Protein AF-0000000066099424 (afdb_homodimer)

Sequence (860 aa):
MANVVVVGAQWGDEGKGKIVDWLSEQADIVVRFQGGHNAGHTLVINGQTYKLALLPSGVLRPSKLAVIGNGVVFDPQAFLDEVKKLQGQGVAISPENLRIAENVTLILPLHRELDATRENAAKAGAIGTTQRGIGPAYEDKVGRRAIRLMDLADLDTLPTKIERLLAHHNALRRGLDQPEIDAGQILADLSAMAPHLLPYAESVWRLLDIKRREGKRILFEGAQGALLDVDHGTYPYVTSSNTVAAQAATGTGMGPGAVGYVLGICKAYTTRVGAGPFPTELTNEIGEEIGRRGKEFGVNTGRKRRCGWFDAVLVRQTVRTCGIHGLALTKLDILDGFDSVEVCVGYKLDGKEIDYLPAGEGAQARVEPIYETIEGWKEPTANARSWAELPAQAIKYVRRIEELVGCPVALLSTSPEREDTILVQNPFEAMANVVVVGAQWGDEGKGKIVDWLSEQADIVVRFQGGHNAGHTLVINGQTYKLALLPSGVLRPSKLAVIGNGVVFDPQAFLDEVKKLQGQGVAISPENLRIAENVTLILPLHRELDATRENAAKAGAIGTTQRGIGPAYEDKVGRRAIRLMDLADLDTLPTKIERLLAHHNALRRGLDQPEIDAGQILADLSAMAPHLLPYAESVWRLLDIKRREGKRILFEGAQGALLDVDHGTYPYVTSSNTVAAQAATGTGMGPGAVGYVLGICKAYTTRVGAGPFPTELTNEIGEEIGRRGKEFGVNTGRKRRCGWFDAVLVRQTVRTCGIHGLALTKLDILDGFDSVEVCVGYKLDGKEIDYLPAGEGAQARVEPIYETIEGWKEPTANARSWAELPAQAIKYVRRIEELVGCPVALLSTSPEREDTILVQNPFEA

Radius of gyration: 26.5 Å; Cα contacts (8 Å, |Δi|>4): 2114; chains: 2; bounding box: 60×80×70 Å

Secondary structure (DSSP, 8-state):
---EEEEESSSS-S-HHHHHHHHHTT-SEEEE-SB-TT--EEEEETTEEEEESSS-GGGGSTTPEEEE-TTBEE-HHHHHHHHHHHHHTT----TTTEEEETTPEEP-HHHHHHHHHHHHH-STT-----SSSHHHHHHHHHTT---BGGGGG-TTTHHHHHHHHHHHHHHHHHHTT-PPPPHHHHHHHHHHHHHHHGGGEE-HHHHHHHHHHTT--EEEEEEEEGGG-TTTSSTTSS-SS--STTHHHHTTT--GGG--EEEEEEESSEEE-SSS--TTB--SHHHHHHHHHHT-B-TTT-PBPEEE-EEHHHHHHHHHHHT-SEEEEE-GGGGTT-SEEEEEEEEEETTEEESS--SSHHHHHH-EEEEEEEE---S--TT--SGGGS-HHHHHHHHHHHHHHTS-EEEEE-SSSTT-EEESS-GGG-/---EEEEESSSS-S-HHHHHHHHHTT-SEEEE-SB-TT--EEEEETTEEEEESSS-GGGGSTTPEEEE-TTBEE-HHHHHHHHHHHHHTT----TTTEEEETTPEEP-HHHHHHHHHHHHH-STT-----SSSHHHHHHHHHTT---BGGGGG-TTTHHHHHHHHHHHHHHHHHHTT-PPPPHHHHHHHHHHHHHHHGGGEE-HHHHHHHHHHTT--EEEEEEEEGGG-TTTSSTTSS-SS--STTHHHHTTT--GGG--EEEEEEESSEEE-SSS--TTB--SHHHHHHHHHHT-B-TTT-PBPEEE-EEHHHHHHHHHHHT-SEEEEE-GGGGTT-SEEEEEEEEEETTEEESS--SSHHHHHH-EEEEEEEE---S--TT--SGGGS-HHHHHHHHHHHHHHTS-EEEEE-SSSTT-EEESS-GGG-

Structure (mmCIF, N/CA/C/O backbone):
data_AF-0000000066099424-model_v1
#
loop_
_entity.id
_entity.type
_entity.pdbx_description
1 polymer 'Adenylosuccinate synthetase'
#
loop_
_atom_site.group_PDB
_atom_site.id
_atom_site.type_symbol
_atom_site.label_atom_id
_atom_site.label_alt_id
_atom_site.label_comp_id
_atom_site.label_asym_id
_atom_site.label_entity_id
_atom_site.label_seq_id
_atom_site.pdbx_PDB_ins_code
_atom_site.Cartn_x
_atom_site.Cartn_y
_atom_site.Cartn_z
_atom_site.occupancy
_atom_site.B_iso_or_equiv
_atom_site.auth_seq_id
_atom_site.auth_comp_id
_atom_site.auth_asym_id
_atom_site.auth_atom_id
_atom_site.pdbx_PDB_model_num
ATOM 1 N N . MET A 1 1 ? -9.055 -13.984 18.828 1 58.72 1 MET A N 1
ATOM 2 C CA . MET A 1 1 ? -9.25 -14.648 17.547 1 58.72 1 MET A CA 1
ATOM 3 C C . MET A 1 1 ? -8.461 -13.953 16.438 1 58.72 1 MET A C 1
ATOM 5 O O . MET A 1 1 ? -8.531 -12.734 16.297 1 58.72 1 MET A O 1
ATOM 9 N N . ALA A 1 2 ? -7.609 -14.852 15.711 1 84.62 2 ALA A N 1
ATOM 10 C CA . ALA A 1 2 ? -6.602 -14.234 14.852 1 84.62 2 ALA A CA 1
ATOM 11 C C . ALA A 1 2 ? -7.09 -14.156 13.406 1 84.62 2 ALA A C 1
ATOM 13 O O . ALA A 1 2 ? -7.828 -15.031 12.945 1 84.62 2 ALA A O 1
ATOM 14 N N . ASN A 1 3 ? -7.145 -13.047 12.797 1 97 3 ASN A N 1
ATOM 15 C CA . ASN A 1 3 ? -7.363 -12.875 11.367 1 97 3 ASN A CA 1
ATOM 16 C C . ASN A 1 3 ? -6.281 -13.578 10.547 1 97 3 ASN A C 1
ATOM 18 O O . ASN A 1 3 ? -5.168 -13.781 11.031 1 97 3 ASN A O 1
ATOM 22 N N . VAL A 1 4 ? -6.688 -14.062 9.391 1 97.94 4 VAL A N 1
ATOM 23 C CA . VAL A 1 4 ? -5.762 -14.773 8.516 1 97.94 4 VAL A CA 1
ATOM 24 C C . VAL A 1 4 ? -5.684 -14.055 7.164 1 97.94 4 VAL A C 1
ATOM 26 O O . VAL A 1 4 ? -6.703 -13.609 6.629 1 97.94 4 VAL A O 1
ATOM 29 N N . VAL A 1 5 ? -4.539 -13.891 6.684 1 97.81 5 VAL A N 1
ATOM 30 C CA . VAL A 1 5 ? -4.305 -13.391 5.328 1 97.81 5 VAL A CA 1
ATOM 31 C C . VAL A 1 5 ? -3.703 -14.508 4.473 1 97.81 5 VAL A C 1
ATOM 33 O O . VAL A 1 5 ? -2.74 -15.156 4.875 1 97.81 5 VAL A O 1
ATOM 36 N N . VAL A 1 6 ? -4.27 -14.711 3.309 1 97.12 6 VAL A N 1
ATOM 37 C CA . VAL A 1 6 ? -3.76 -15.695 2.361 1 97.12 6 VAL A CA 1
ATOM 38 C C . VAL A 1 6 ? -3.09 -14.984 1.186 1 97.12 6 VAL A C 1
ATOM 40 O O . VAL A 1 6 ? -3.693 -14.117 0.554 1 97.12 6 VAL A O 1
ATOM 43 N N . VAL A 1 7 ? -1.864 -15.344 0.904 1 97.19 7 VAL A N 1
ATOM 44 C CA . VAL A 1 7 ? -1.155 -14.758 -0.231 1 97.19 7 VAL A CA 1
ATOM 45 C C . VAL A 1 7 ? -0.514 -15.867 -1.062 1 97.19 7 VAL A C 1
ATOM 47 O O . VAL A 1 7 ? -0.18 -16.938 -0.536 1 97.19 7 VAL A O 1
ATOM 50 N N . GLY A 1 8 ? -0.451 -15.617 -2.375 1 97 8 GLY A N 1
ATOM 51 C CA . GLY A 1 8 ? 0.383 -16.484 -3.199 1 97 8 GLY A CA 1
ATOM 52 C C . GLY A 1 8 ? 1.867 -16.234 -3.006 1 97 8 GLY A C 1
ATOM 53 O O . GLY A 1 8 ? 2.34 -15.102 -3.152 1 97 8 GLY A O 1
ATOM 54 N N . ALA A 1 9 ? 2.615 -17.25 -2.729 1 98.06 9 ALA A N 1
ATOM 55 C CA . ALA A 1 9 ? 4.027 -17.094 -2.396 1 98.06 9 ALA A CA 1
ATOM 56 C C . ALA A 1 9 ? 4.895 -17.172 -3.65 1 98.06 9 ALA A C 1
ATOM 58 O O . ALA A 1 9 ? 6.117 -17.016 -3.578 1 98.06 9 ALA A O 1
ATOM 59 N N . GLN A 1 10 ? 4.297 -17.438 -4.781 1 97.75 10 GLN A N 1
ATOM 60 C CA . GLN A 1 10 ? 4.973 -17.484 -6.07 1 97.75 10 GLN A CA 1
ATOM 61 C C . GLN A 1 10 ? 4.324 -16.516 -7.066 1 97.75 10 GLN A C 1
ATOM 63 O O . GLN A 1 10 ? 4.184 -15.328 -6.785 1 97.75 10 GLN A O 1
ATOM 68 N N . TRP A 1 11 ? 3.91 -16.953 -8.289 1 95.25 11 TRP A N 1
ATOM 69 C CA . TRP A 1 11 ? 3.412 -16 -9.281 1 95.25 11 TRP A CA 1
ATOM 70 C C . TRP A 1 11 ? 1.891 -16.062 -9.375 1 95.25 11 TRP A C 1
ATOM 72 O O . TRP A 1 11 ? 1.299 -15.516 -10.312 1 95.25 11 TRP A O 1
ATOM 82 N N . GLY A 1 12 ? 1.169 -16.734 -8.523 1 90.06 12 GLY A N 1
ATOM 83 C CA . GLY A 1 12 ? -0.257 -16.484 -8.359 1 90.06 12 GLY A CA 1
ATOM 84 C C . GLY A 1 12 ? -1.111 -17.641 -8.844 1 90.06 12 GLY A C 1
ATOM 85 O O . GLY A 1 12 ? -2.336 -17.625 -8.703 1 90.06 12 GLY A O 1
ATOM 86 N N . ASP A 1 13 ? -0.576 -18.75 -9.312 1 86.75 13 ASP A N 1
ATOM 87 C CA . ASP A 1 13 ? -1.349 -19.891 -9.766 1 86.75 13 ASP A CA 1
ATOM 88 C C . ASP A 1 13 ? -1.154 -21.094 -8.836 1 86.75 13 ASP A C 1
ATOM 90 O O . ASP A 1 13 ? -1.101 -22.234 -9.297 1 86.75 13 ASP A O 1
ATOM 94 N N . GLU A 1 14 ? -1.073 -20.828 -7.621 1 88.31 14 GLU A N 1
ATOM 95 C CA . GLU A 1 14 ? -0.704 -21.859 -6.652 1 88.31 14 GLU A CA 1
ATOM 96 C C . GLU A 1 14 ? -1.934 -22.594 -6.137 1 88.31 14 GLU A C 1
ATOM 98 O O . GLU A 1 14 ? -1.827 -23.453 -5.254 1 88.31 14 GLU A O 1
ATOM 103 N N . GLY A 1 15 ? -3.117 -22.266 -6.645 1 81.5 15 GLY A N 1
ATOM 104 C CA . GLY A 1 15 ? -4.312 -22.953 -6.188 1 81.5 15 GLY A CA 1
ATOM 105 C C . GLY A 1 15 ? -4.879 -22.375 -4.902 1 81.5 15 GLY A C 1
ATOM 106 O O . GLY A 1 15 ? -5.238 -23.109 -3.984 1 81.5 15 GLY A O 1
ATOM 107 N N . LYS A 1 16 ? -4.914 -21.016 -4.789 1 84.69 16 LYS A N 1
ATOM 108 C CA . LYS A 1 16 ? -5.406 -20.312 -3.609 1 84.69 16 LYS A CA 1
ATOM 109 C C . LYS A 1 16 ? -6.875 -20.641 -3.346 1 84.69 16 LYS A C 1
ATOM 111 O O . LYS A 1 16 ? -7.309 -20.672 -2.193 1 84.69 16 LYS A O 1
ATOM 116 N N . GLY A 1 17 ? -7.609 -20.922 -4.375 1 81.88 17 GLY A N 1
ATOM 117 C CA . GLY A 1 17 ? -9.047 -21.094 -4.277 1 81.88 17 GLY A CA 1
ATOM 118 C C . GLY A 1 17 ? -9.453 -22.188 -3.307 1 81.88 17 GLY A C 1
ATOM 119 O O . GLY A 1 17 ? -10.312 -21.984 -2.449 1 81.88 17 GLY A O 1
ATOM 120 N N . LYS A 1 18 ? -8.812 -23.312 -3.406 1 83.19 18 LYS A N 1
ATOM 121 C CA . LYS A 1 18 ? -9.141 -24.438 -2.543 1 83.19 18 LYS A CA 1
ATOM 122 C C . LYS A 1 18 ? -8.875 -24.109 -1.077 1 83.19 18 LYS A C 1
ATOM 124 O O . LYS A 1 18 ? -9.695 -24.406 -0.209 1 83.19 18 LYS A O 1
ATOM 129 N N . ILE A 1 19 ? -7.742 -23.547 -0.849 1 88.06 19 ILE A N 1
ATOM 130 C CA . ILE A 1 19 ? -7.32 -23.25 0.514 1 88.06 19 ILE A CA 1
ATOM 131 C C . ILE A 1 19 ? -8.227 -22.172 1.108 1 88.06 19 ILE A C 1
ATOM 133 O O . ILE A 1 19 ? -8.633 -22.266 2.27 1 88.06 19 ILE A O 1
ATOM 137 N N . VAL A 1 20 ? -8.523 -21.156 0.332 1 88.56 20 VAL A N 1
ATOM 138 C CA . VAL A 1 20 ? -9.398 -20.078 0.782 1 88.56 20 VAL A CA 1
ATOM 139 C C . VAL A 1 20 ? -10.789 -20.641 1.09 1 88.56 20 VAL A C 1
ATOM 141 O O . VAL A 1 20 ? -11.422 -20.234 2.064 1 88.56 20 VAL A O 1
ATOM 144 N N . ASP A 1 21 ? -11.227 -21.531 0.264 1 85.31 21 ASP A N 1
ATOM 145 C CA . ASP A 1 21 ? -12.516 -22.172 0.51 1 85.31 21 ASP A CA 1
ATOM 146 C C . ASP A 1 21 ? -12.516 -22.906 1.844 1 85.31 21 ASP A C 1
ATOM 148 O O . ASP A 1 21 ? -13.469 -22.812 2.619 1 85.31 21 ASP A O 1
ATOM 152 N N . TRP A 1 22 ? -11.508 -23.641 2.037 1 86 22 TRP A N 1
ATOM 153 C CA . TRP A 1 22 ? -11.367 -24.391 3.285 1 86 22 TRP A CA 1
ATOM 154 C C . TRP A 1 22 ? -11.336 -23.438 4.48 1 86 22 TRP A C 1
ATOM 156 O O . TRP A 1 22 ? -12.031 -23.672 5.477 1 86 22 TRP A O 1
ATOM 166 N N . LEU A 1 23 ? -10.578 -22.391 4.422 1 90.62 23 LEU A N 1
ATOM 167 C CA . LEU A 1 23 ? -10.422 -21.438 5.512 1 90.62 23 LEU A CA 1
ATOM 168 C C . LEU A 1 23 ? -11.711 -20.656 5.73 1 90.62 23 LEU A C 1
ATOM 170 O O . LEU A 1 23 ? -12.023 -20.25 6.855 1 90.62 23 LEU A O 1
ATOM 174 N N . SER A 1 24 ? -12.414 -20.406 4.633 1 90.44 24 SER A N 1
ATOM 175 C CA . SER A 1 24 ? -13.641 -19.609 4.703 1 90.44 24 SER A CA 1
ATOM 176 C C . SER A 1 24 ? -14.68 -20.281 5.598 1 90.44 24 SER A C 1
ATOM 178 O O . SER A 1 24 ? -15.562 -19.625 6.141 1 90.44 24 SER A O 1
ATOM 180 N N . GLU A 1 25 ? -14.562 -21.578 5.766 1 87.38 25 GLU A N 1
ATOM 181 C CA . GLU A 1 25 ? -15.469 -22.297 6.66 1 87.38 25 GLU A CA 1
ATOM 182 C C . GLU A 1 25 ? -15.336 -21.797 8.094 1 87.38 25 GLU A C 1
ATOM 184 O O . GLU A 1 25 ? -16.312 -21.797 8.852 1 87.38 25 GLU A O 1
ATOM 189 N N . GLN A 1 26 ? -14.188 -21.359 8.391 1 91.44 26 GLN A N 1
ATOM 190 C CA . GLN A 1 26 ? -13.922 -20.938 9.766 1 91.44 26 GLN A CA 1
ATOM 191 C C . GLN A 1 26 ? -13.984 -19.422 9.906 1 91.44 26 GLN A C 1
ATOM 193 O O . GLN A 1 26 ? -13.844 -18.891 11.008 1 91.44 26 GLN A O 1
ATOM 198 N N . ALA A 1 27 ? -14.188 -18.734 8.867 1 95.69 27 ALA A N 1
ATOM 199 C CA . ALA A 1 27 ? -14.227 -17.281 8.883 1 95.69 27 ALA A CA 1
ATOM 200 C C . ALA A 1 27 ? -15.656 -16.766 8.922 1 95.69 27 ALA A C 1
ATOM 202 O O . ALA A 1 27 ? -16.594 -17.453 8.492 1 95.69 27 ALA A O 1
ATOM 203 N N . ASP A 1 28 ? -15.844 -15.602 9.523 1 97.25 28 ASP A N 1
ATOM 204 C CA . ASP A 1 28 ? -17.125 -14.914 9.477 1 97.25 28 ASP A CA 1
ATOM 205 C C . ASP A 1 28 ? -17.203 -13.977 8.273 1 97.25 28 ASP A C 1
ATOM 207 O O . ASP A 1 28 ? -18.297 -13.742 7.734 1 97.25 28 ASP A O 1
ATOM 211 N N . ILE A 1 29 ? -16.109 -13.438 7.895 1 98.06 29 ILE A N 1
ATOM 212 C CA . ILE A 1 29 ? -16 -12.453 6.82 1 98.06 29 ILE A CA 1
ATOM 213 C C . ILE A 1 29 ? -14.836 -12.82 5.902 1 98.06 29 ILE A C 1
ATOM 215 O O . ILE A 1 29 ? -13.758 -13.203 6.371 1 98.06 29 ILE A O 1
ATOM 219 N N . VAL A 1 30 ? -15.016 -12.789 4.617 1 97.31 30 VAL A N 1
ATOM 220 C CA . VAL A 1 30 ? -13.969 -12.969 3.621 1 97.31 30 VAL A CA 1
ATOM 221 C C . VAL A 1 30 ? -13.805 -11.695 2.803 1 97.31 30 VAL A C 1
ATOM 223 O O . VAL A 1 30 ? -14.773 -11.195 2.217 1 97.31 30 VAL A O 1
ATOM 226 N N . VAL A 1 31 ? -12.57 -11.156 2.762 1 98.12 31 VAL A N 1
ATOM 227 C CA . VAL A 1 31 ? -12.352 -9.844 2.166 1 98.12 31 VAL A CA 1
ATOM 228 C C . VAL A 1 31 ? -11.289 -9.938 1.072 1 98.12 31 VAL A C 1
ATOM 230 O O . VAL A 1 31 ? -10.195 -10.453 1.307 1 98.12 31 VAL A O 1
ATOM 233 N N . ARG A 1 32 ? -11.625 -9.508 -0.09 1 97.19 32 ARG A N 1
ATOM 234 C CA . ARG A 1 32 ? -10.625 -9.234 -1.118 1 97.19 32 ARG A CA 1
ATOM 235 C C . ARG A 1 32 ? -10.062 -7.828 -0.975 1 97.19 32 ARG A C 1
ATOM 237 O O . ARG A 1 32 ? -10.812 -6.855 -0.894 1 97.19 32 ARG A O 1
ATOM 244 N N . PHE A 1 33 ? -8.711 -7.684 -1.021 1 97.94 33 PHE A N 1
ATOM 245 C CA . PHE A 1 33 ? -8.18 -6.406 -0.568 1 97.94 33 PHE A CA 1
ATOM 246 C C . PHE A 1 33 ? -7.367 -5.734 -1.67 1 97.94 33 PHE A C 1
ATOM 248 O O . PHE A 1 33 ? -6.902 -4.605 -1.508 1 97.94 33 PHE A O 1
ATOM 255 N N . GLN A 1 34 ? -7.18 -6.328 -2.814 1 96.88 34 GLN A N 1
ATOM 256 C CA . GLN A 1 34 ? -6.402 -5.707 -3.881 1 96.88 34 GLN A CA 1
ATOM 257 C C . GLN A 1 34 ? -6.664 -6.387 -5.223 1 96.88 34 GLN A C 1
ATOM 259 O O . GLN A 1 34 ? -7.402 -7.371 -5.293 1 96.88 34 GLN A O 1
ATOM 264 N N . GLY A 1 35 ? -6.129 -5.793 -6.289 1 95 35 GLY A N 1
ATOM 265 C CA . GLY A 1 35 ? -6.266 -6.363 -7.617 1 95 35 GLY A CA 1
ATOM 266 C C . GLY A 1 35 ? -7.523 -5.91 -8.336 1 95 35 GLY A C 1
ATOM 267 O O . GLY A 1 35 ? -7.852 -4.723 -8.336 1 95 35 GLY A O 1
ATOM 268 N N . GLY A 1 36 ? -8.117 -6.773 -9.094 1 95.69 36 GLY A N 1
ATOM 269 C CA . GLY A 1 36 ? -9.32 -6.598 -9.883 1 95.69 36 GLY A CA 1
ATOM 270 C C . GLY A 1 36 ? -9.836 -7.895 -10.477 1 95.69 36 GLY A C 1
ATOM 271 O O . GLY A 1 36 ? -9.609 -8.969 -9.922 1 95.69 36 GLY A O 1
ATOM 272 N N . HIS A 1 37 ? -10.609 -7.723 -11.492 1 94.5 37 HIS A N 1
ATOM 273 C CA . HIS A 1 37 ? -11.219 -8.922 -12.055 1 94.5 37 HIS A CA 1
ATOM 274 C C . HIS A 1 37 ? -10.266 -9.617 -13.023 1 94.5 37 HIS A C 1
ATOM 276 O O . HIS A 1 37 ? -10.68 -10.461 -13.82 1 94.5 37 HIS A O 1
ATOM 282 N N . ASN A 1 38 ? -8.953 -9.211 -12.922 1 89.69 38 ASN A N 1
ATOM 283 C CA . ASN A 1 38 ? -7.922 -9.875 -13.711 1 89.69 38 ASN A CA 1
ATOM 284 C C . ASN A 1 38 ? -7.43 -11.148 -13.039 1 89.69 38 ASN A C 1
ATOM 286 O O . ASN A 1 38 ? -6.617 -11.883 -13.602 1 89.69 38 ASN A O 1
ATOM 290 N N . ALA A 1 39 ? -7.844 -11.32 -11.797 1 83.62 39 ALA A N 1
ATOM 291 C CA . ALA A 1 39 ? -7.578 -12.57 -11.102 1 83.62 39 ALA A CA 1
ATOM 292 C C . ALA A 1 39 ? -8.859 -13.367 -10.883 1 83.62 39 ALA A C 1
ATOM 294 O O . ALA A 1 39 ? -9.945 -12.781 -10.789 1 83.62 39 ALA A O 1
ATOM 295 N N . GLY A 1 40 ? -8.672 -14.75 -11.023 1 81.06 40 GLY A N 1
ATOM 296 C CA . GLY A 1 40 ? -9.828 -15.602 -10.805 1 81.06 40 GLY A CA 1
ATOM 297 C C . GLY A 1 40 ? -9.5 -16.891 -10.07 1 81.06 40 GLY A C 1
ATOM 298 O O . GLY A 1 40 ? -8.336 -17.266 -9.961 1 81.06 40 GLY A O 1
ATOM 299 N N . HIS A 1 41 ? -10.5 -17.359 -9.461 1 78.31 41 HIS A N 1
ATOM 300 C CA . HIS A 1 41 ? -10.344 -18.656 -8.812 1 78.31 41 HIS A CA 1
ATOM 301 C C . HIS A 1 41 ? -11.562 -19.547 -9.047 1 78.31 41 HIS A C 1
ATOM 303 O O . HIS A 1 41 ? -12.672 -19.047 -9.219 1 78.31 41 HIS A O 1
ATOM 309 N N . THR A 1 42 ? -11.242 -20.719 -9.211 1 80.81 42 THR A N 1
ATOM 310 C CA . THR A 1 42 ? -12.273 -21.734 -9.406 1 80.81 42 THR A CA 1
ATOM 311 C C . THR A 1 42 ? -12.453 -22.578 -8.148 1 80.81 42 THR A C 1
ATOM 313 O O . THR A 1 42 ? -11.477 -23.031 -7.547 1 80.81 42 THR A O 1
ATOM 316 N N . LEU A 1 43 ? -13.68 -22.703 -7.785 1 82.56 43 LEU A N 1
ATOM 317 C CA . LEU A 1 43 ? -14.023 -23.531 -6.629 1 82.56 43 LEU A CA 1
ATOM 318 C C . LEU A 1 43 ? -15 -24.625 -7.016 1 82.56 43 LEU A C 1
ATOM 320 O O . LEU A 1 43 ? -15.875 -24.422 -7.859 1 82.56 43 LEU A O 1
ATOM 324 N N . VAL A 1 44 ? -14.734 -25.781 -6.496 1 79.19 44 VAL A N 1
ATOM 325 C CA . VAL A 1 44 ? -15.672 -26.891 -6.652 1 79.19 44 VAL A CA 1
ATOM 326 C C . VAL A 1 44 ? -16.344 -27.188 -5.316 1 79.19 44 VAL A C 1
ATOM 328 O O . VAL A 1 44 ? -15.688 -27.578 -4.352 1 79.19 44 VAL A O 1
ATOM 331 N N . ILE A 1 45 ? -17.594 -26.906 -5.27 1 78.62 45 ILE A N 1
ATOM 332 C CA . ILE A 1 45 ? -18.391 -27.156 -4.07 1 78.62 45 ILE A CA 1
ATOM 333 C C . ILE A 1 45 ? -19.516 -28.125 -4.391 1 78.62 45 ILE A C 1
ATOM 335 O O . ILE A 1 45 ? -20.375 -27.844 -5.219 1 78.62 45 ILE A O 1
ATOM 339 N N . ASN A 1 46 ? -19.516 -29.297 -3.688 1 79.5 46 ASN A N 1
ATOM 340 C CA . ASN A 1 46 ? -20.531 -30.328 -3.879 1 79.5 46 ASN A CA 1
ATOM 341 C C . ASN A 1 46 ? -20.688 -30.703 -5.352 1 79.5 46 ASN A C 1
ATOM 343 O O . ASN A 1 46 ? -21.797 -30.734 -5.879 1 79.5 46 ASN A O 1
ATOM 347 N N . GLY A 1 47 ? -19.609 -30.781 -6.059 1 78.88 47 GLY A N 1
ATOM 348 C CA . GLY A 1 47 ? -19.594 -31.234 -7.438 1 78.88 47 GLY A CA 1
ATOM 349 C C . GLY A 1 47 ? -19.875 -30.125 -8.438 1 78.88 47 GLY A C 1
ATOM 350 O O . GLY A 1 47 ? -19.781 -30.344 -9.648 1 78.88 47 GLY A O 1
ATOM 351 N N . GLN A 1 48 ? -20.234 -29.031 -7.949 1 85.94 48 GLN A N 1
ATOM 352 C CA . GLN A 1 48 ? -20.5 -27.891 -8.836 1 85.94 48 GLN A CA 1
ATOM 353 C C . GLN A 1 48 ? -19.297 -26.953 -8.898 1 85.94 48 GLN A C 1
ATOM 355 O O . GLN A 1 48 ? -18.672 -26.656 -7.875 1 85.94 48 GLN A O 1
ATOM 360 N N . THR A 1 49 ? -18.984 -26.484 -10.094 1 86.69 49 THR A N 1
ATOM 361 C CA . THR A 1 49 ? -17.844 -25.594 -10.312 1 86.69 49 THR A CA 1
ATOM 362 C C . THR A 1 49 ? -18.281 -24.141 -10.367 1 86.69 49 THR A C 1
ATOM 364 O O . THR A 1 49 ? -19.219 -23.797 -11.086 1 86.69 49 THR A O 1
ATOM 367 N N . TYR A 1 50 ? -17.688 -23.297 -9.609 1 89.62 50 TYR A N 1
ATOM 368 C CA . TYR A 1 50 ? -17.922 -21.859 -9.602 1 89.62 50 TYR A CA 1
ATOM 369 C C . TYR A 1 50 ? -16.672 -21.109 -10.008 1 89.62 50 TYR A C 1
ATOM 371 O O . TYR A 1 50 ? -15.586 -21.344 -9.461 1 89.62 50 TYR A O 1
ATOM 379 N N . LYS A 1 51 ? -16.781 -20.312 -10.953 1 88 51 LYS A N 1
ATOM 380 C CA . LYS A 1 51 ? -15.68 -19.438 -11.375 1 88 51 LYS A CA 1
ATOM 381 C C . LYS A 1 51 ? -15.883 -18.016 -10.875 1 88 51 LYS A C 1
ATOM 383 O O . LYS A 1 51 ? -16.859 -17.359 -11.242 1 88 51 LYS A O 1
ATOM 388 N N . LEU A 1 52 ? -15 -17.594 -10.055 1 91.94 52 LEU A N 1
ATOM 389 C CA . LEU A 1 52 ? -15.055 -16.25 -9.5 1 91.94 52 LEU A CA 1
ATOM 390 C C . LEU A 1 52 ? -13.922 -15.375 -10.047 1 91.94 52 LEU A C 1
ATOM 392 O O . LEU A 1 52 ? -12.836 -15.883 -10.336 1 91.94 52 LEU A O 1
ATOM 396 N N . ALA A 1 53 ? -14.172 -14.086 -10.242 1 91.75 53 ALA A N 1
ATOM 397 C CA . ALA A 1 53 ? -13.164 -13.125 -10.688 1 91.75 53 ALA A CA 1
ATOM 398 C C . ALA A 1 53 ? -13.047 -11.961 -9.719 1 91.75 53 ALA A C 1
ATOM 400 O O . ALA A 1 53 ? -12.031 -11.812 -9.031 1 91.75 53 ALA A O 1
ATOM 401 N N . LEU A 1 54 ? -14.109 -11.219 -9.555 1 94.56 54 LEU A N 1
ATOM 402 C CA . LEU A 1 54 ? -14.117 -10.039 -8.688 1 94.56 54 LEU A CA 1
ATOM 403 C C . LEU A 1 54 ? -14.602 -10.406 -7.289 1 94.56 54 LEU A C 1
ATOM 405 O O . LEU A 1 54 ? -14.172 -9.805 -6.301 1 94.56 54 LEU A O 1
ATOM 409 N N . LEU A 1 55 ? -15.477 -11.367 -7.219 1 95.88 55 LEU A N 1
ATOM 410 C CA . LEU A 1 55 ? -16.141 -11.656 -5.957 1 95.88 55 LEU A CA 1
ATOM 411 C C . LEU A 1 55 ? -15.281 -12.547 -5.07 1 95.88 55 LEU A C 1
ATOM 413 O O . LEU A 1 55 ? -14.641 -13.484 -5.559 1 95.88 55 LEU A O 1
ATOM 417 N N . PRO A 1 56 ? -15.258 -12.203 -3.748 1 94.81 56 PRO A N 1
ATOM 418 C CA . PRO A 1 56 ? -14.555 -13.086 -2.812 1 94.81 56 PRO A CA 1
ATOM 419 C C . PRO A 1 56 ? -15.227 -14.445 -2.67 1 94.81 56 PRO A C 1
ATOM 421 O O . PRO A 1 56 ? -16.453 -14.555 -2.826 1 94.81 56 PRO A O 1
ATOM 424 N N . SER A 1 57 ? -14.453 -15.383 -2.301 1 90.25 57 SER A N 1
ATOM 425 C CA . SER A 1 57 ? -14.938 -16.75 -2.18 1 90.25 57 SER A CA 1
ATOM 426 C C . SER A 1 57 ? -16.062 -16.859 -1.153 1 90.25 57 SER A C 1
ATOM 428 O O . SER A 1 57 ? -16.906 -17.766 -1.229 1 90.25 57 SER A O 1
ATOM 430 N N . GLY A 1 58 ? -16.172 -15.914 -0.244 1 89.81 58 GLY A N 1
ATOM 431 C CA . GLY A 1 58 ? -17.188 -15.938 0.802 1 89.81 58 GLY A CA 1
ATOM 432 C C . GLY A 1 58 ? -18.609 -15.852 0.266 1 89.81 58 GLY A C 1
ATOM 433 O O . GLY A 1 58 ? -19.547 -16.234 0.944 1 89.81 58 GLY A O 1
ATOM 434 N N . VAL A 1 59 ? -18.734 -15.398 -0.909 1 93.62 59 VAL A N 1
ATOM 435 C CA . VAL A 1 59 ? -20.078 -15.195 -1.472 1 93.62 59 VAL A CA 1
ATOM 436 C C . VAL A 1 59 ? -20.75 -16.547 -1.673 1 93.62 59 VAL A C 1
ATOM 438 O O . VAL A 1 59 ? -21.984 -16.625 -1.75 1 93.62 59 VAL A O 1
ATOM 441 N N . LEU A 1 60 ? -19.984 -17.656 -1.758 1 91.62 60 LEU A N 1
ATOM 442 C CA . LEU A 1 60 ? -20.531 -18.984 -2.035 1 91.62 60 LEU A CA 1
ATOM 443 C C . LEU A 1 60 ? -21.031 -19.641 -0.755 1 91.62 60 LEU A C 1
ATOM 445 O O . LEU A 1 60 ? -21.656 -20.703 -0.803 1 91.62 60 LEU A O 1
ATOM 449 N N . ARG A 1 61 ? -20.75 -19.062 0.369 1 88.44 61 ARG A N 1
ATOM 450 C CA . ARG A 1 61 ? -21.156 -19.625 1.654 1 88.44 61 ARG A CA 1
ATOM 451 C C . ARG A 1 61 ? -22.266 -18.797 2.287 1 88.44 61 ARG A C 1
ATOM 453 O O . ARG A 1 61 ? -22.094 -17.594 2.539 1 88.44 61 ARG A O 1
ATOM 460 N N . PRO A 1 62 ? -23.203 -19.641 2.646 1 83.31 62 PRO A N 1
ATOM 461 C CA . PRO A 1 62 ? -24.297 -18.906 3.271 1 83.31 62 PRO A CA 1
ATOM 462 C C . PRO A 1 62 ? -23.938 -18.359 4.648 1 83.31 62 PRO A C 1
ATOM 464 O O . PRO A 1 62 ? -23.125 -18.953 5.359 1 83.31 62 PRO A O 1
ATOM 467 N N . SER A 1 63 ? -24.25 -17.203 5.078 1 87.62 63 SER A N 1
ATOM 468 C CA . SER A 1 63 ? -24.141 -16.625 6.41 1 87.62 63 SER A CA 1
ATOM 469 C C . SER A 1 63 ? -22.828 -15.844 6.559 1 87.62 63 SER A C 1
ATOM 471 O O . SER A 1 63 ? -22.531 -15.32 7.629 1 87.62 63 SER A O 1
ATOM 473 N N . LYS A 1 64 ? -22.016 -16.047 5.531 1 94.38 64 LYS A N 1
ATOM 474 C CA . LYS A 1 64 ? -20.781 -15.289 5.609 1 94.38 64 LYS A CA 1
ATOM 475 C C . LYS A 1 64 ? -20.891 -13.945 4.887 1 94.38 64 LYS A C 1
ATOM 477 O O . LYS A 1 64 ? -21.703 -13.805 3.969 1 94.38 64 LYS A O 1
ATOM 482 N N . LEU A 1 65 ? -20.156 -13.023 5.371 1 97.69 65 LEU A N 1
ATOM 483 C CA . LEU A 1 65 ? -20.109 -11.719 4.723 1 97.69 65 LEU A CA 1
ATOM 484 C C . LEU A 1 65 ? -18.906 -11.617 3.791 1 97.69 65 LEU A C 1
ATOM 486 O O . LEU A 1 65 ? -17.766 -11.867 4.207 1 97.69 65 LEU A O 1
ATOM 490 N N . ALA A 1 66 ? -19.188 -11.414 2.535 1 97.88 66 ALA A N 1
ATOM 491 C CA . ALA A 1 66 ? -18.141 -11.133 1.559 1 97.88 66 ALA A CA 1
ATOM 492 C C . ALA A 1 66 ? -17.906 -9.633 1.412 1 97.88 66 ALA A C 1
ATOM 494 O O . ALA A 1 66 ? -18.875 -8.852 1.411 1 97.88 66 ALA A O 1
ATOM 495 N N . VAL A 1 67 ? -16.641 -9.219 1.355 1 98.56 67 VAL A N 1
ATOM 496 C CA . VAL A 1 67 ? -16.328 -7.793 1.272 1 98.56 67 VAL A CA 1
ATOM 497 C C . VAL A 1 67 ? -15.266 -7.555 0.196 1 98.56 67 VAL A C 1
ATOM 499 O O . VAL A 1 67 ? -14.297 -8.312 0.092 1 98.56 67 VAL A O 1
ATOM 502 N N . ILE A 1 68 ? -15.484 -6.602 -0.648 1 98.56 68 ILE A N 1
ATOM 503 C CA . ILE A 1 68 ? -14.469 -6.086 -1.558 1 98.56 68 ILE A CA 1
ATOM 504 C C . ILE A 1 68 ? -13.867 -4.801 -0.991 1 98.56 68 ILE A C 1
ATOM 506 O O . ILE A 1 68 ? -14.578 -3.805 -0.819 1 98.56 68 ILE A O 1
ATOM 510 N N . GLY A 1 69 ? -12.602 -4.824 -0.711 1 98.69 69 GLY A N 1
ATOM 511 C CA . GLY A 1 69 ? -11.922 -3.707 -0.074 1 98.69 69 GLY A CA 1
ATOM 512 C C . GLY A 1 69 ? -11.531 -2.609 -1.047 1 98.69 69 GLY A C 1
ATOM 513 O O . GLY A 1 69 ? -11.625 -2.791 -2.264 1 98.69 69 GLY A O 1
ATOM 514 N N . ASN A 1 70 ? -11.055 -1.513 -0.486 1 98.69 70 ASN A N 1
ATOM 515 C CA . ASN A 1 70 ? -10.758 -0.304 -1.246 1 98.69 70 ASN A CA 1
ATOM 516 C C . ASN A 1 70 ? -9.539 -0.495 -2.15 1 98.69 70 ASN A C 1
ATOM 518 O O . ASN A 1 70 ? -9.305 0.303 -3.059 1 98.69 70 ASN A O 1
ATOM 522 N N . GLY A 1 71 ? -8.75 -1.514 -1.893 1 98.31 71 GLY A N 1
ATOM 523 C CA . GLY A 1 71 ? -7.559 -1.755 -2.691 1 98.31 71 GLY A CA 1
ATOM 524 C C . GLY A 1 71 ? -7.863 -2.357 -4.051 1 98.31 71 GLY A C 1
ATOM 525 O O . GLY A 1 71 ? -6.984 -2.441 -4.91 1 98.31 71 GLY A O 1
ATOM 526 N N . VAL A 1 72 ? -9.094 -2.729 -4.293 1 98.44 72 VAL A N 1
ATOM 527 C CA . VAL A 1 72 ? -9.508 -3.379 -5.531 1 98.44 72 VAL A CA 1
ATOM 528 C C . VAL A 1 72 ? -9.938 -2.326 -6.551 1 98.44 72 VAL A C 1
ATOM 530 O O . VAL A 1 72 ? -10.625 -1.362 -6.203 1 98.44 72 VAL A O 1
ATOM 533 N N . VAL A 1 73 ? -9.414 -2.389 -7.766 1 98.69 73 VAL A N 1
ATOM 534 C CA . VAL A 1 73 ? -10.055 -1.661 -8.852 1 98.69 73 VAL A CA 1
ATOM 535 C C . VAL A 1 73 ? -11.258 -2.451 -9.367 1 98.69 73 VAL A C 1
ATOM 537 O O . VAL A 1 73 ? -11.141 -3.641 -9.672 1 98.69 73 VAL A O 1
ATOM 540 N N . PHE A 1 74 ? -12.359 -1.811 -9.422 1 98.69 74 PHE A N 1
ATOM 541 C CA . PHE A 1 74 ? -13.672 -2.451 -9.484 1 98.69 74 PHE A CA 1
ATOM 542 C C . PHE A 1 74 ? -14.336 -2.18 -10.828 1 98.69 74 PHE A C 1
ATOM 544 O O . PHE A 1 74 ? -14.672 -1.035 -11.141 1 98.69 74 PHE A O 1
ATOM 551 N N . ASP A 1 75 ? -14.547 -3.199 -11.648 1 98.62 75 ASP A N 1
ATOM 552 C CA . ASP A 1 75 ? -15.297 -3.09 -12.891 1 98.62 75 ASP A CA 1
ATOM 553 C C . ASP A 1 75 ? -16.797 -3.287 -12.648 1 98.62 75 ASP A C 1
ATOM 555 O O . ASP A 1 75 ? -17.25 -4.41 -12.414 1 98.62 75 ASP A O 1
ATOM 559 N N . PRO A 1 76 ? -17.547 -2.232 -12.797 1 98.56 76 PRO A N 1
ATOM 560 C CA . PRO A 1 76 ? -18.969 -2.328 -12.469 1 98.56 76 PRO A CA 1
ATOM 561 C C . PRO A 1 76 ? -19.703 -3.326 -13.352 1 98.56 76 PRO A C 1
ATOM 563 O O . PRO A 1 76 ? -20.531 -4.098 -12.852 1 98.56 76 PRO A O 1
ATOM 566 N N . GLN A 1 77 ? -19.422 -3.363 -14.641 1 98.06 77 GLN A N 1
ATOM 567 C CA . GLN A 1 77 ? -20.109 -4.285 -15.539 1 98.06 77 GLN A CA 1
ATOM 568 C C . GLN A 1 77 ? -19.719 -5.73 -15.242 1 98.06 77 GLN A C 1
ATOM 570 O O . GLN A 1 77 ? -20.578 -6.613 -15.203 1 98.06 77 GLN A O 1
ATOM 575 N N . ALA A 1 78 ? -18.422 -5.977 -15.086 1 97.44 78 ALA A N 1
ATOM 576 C CA . ALA A 1 78 ? -17.969 -7.324 -14.75 1 97.44 78 ALA A CA 1
ATOM 577 C C . ALA A 1 78 ? -18.609 -7.812 -13.453 1 97.44 78 ALA A C 1
ATOM 579 O O . ALA A 1 78 ? -18.953 -8.992 -13.328 1 97.44 78 ALA A O 1
ATOM 580 N N . PHE A 1 79 ? -18.797 -6.934 -12.523 1 98.44 79 PHE A N 1
ATOM 581 C CA . PHE A 1 79 ? -19.422 -7.254 -11.25 1 98.44 79 PHE A CA 1
ATOM 582 C C . PHE A 1 79 ? -20.875 -7.695 -11.469 1 98.44 79 PHE A C 1
ATOM 584 O O . PHE A 1 79 ? -21.281 -8.758 -10.984 1 98.44 79 PHE A O 1
ATOM 591 N N . LEU A 1 80 ? -21.609 -6.883 -12.195 1 98.25 80 LEU A N 1
ATOM 592 C CA . LEU A 1 80 ? -23.016 -7.188 -12.438 1 98.25 80 LEU A CA 1
ATOM 593 C C . LEU A 1 80 ? -23.156 -8.5 -13.203 1 98.25 80 LEU A C 1
ATOM 595 O O . LEU A 1 80 ? -24.047 -9.305 -12.891 1 98.25 80 LEU A O 1
ATOM 599 N N . ASP A 1 81 ? -22.297 -8.734 -14.164 1 97.88 81 ASP A N 1
ATOM 600 C CA . ASP A 1 81 ? -22.328 -9.969 -14.93 1 97.88 81 ASP A CA 1
ATOM 601 C C . ASP A 1 81 ? -22.016 -11.172 -14.039 1 97.88 81 ASP A C 1
ATOM 603 O O . ASP A 1 81 ? -22.656 -12.219 -14.164 1 97.88 81 ASP A O 1
ATOM 607 N N . GLU A 1 82 ? -21.016 -11.031 -13.172 1 97.38 82 GLU A N 1
ATOM 608 C CA . GLU A 1 82 ? -20.609 -12.117 -12.289 1 97.38 82 GLU A CA 1
ATOM 609 C C . GLU A 1 82 ? -21.719 -12.445 -11.281 1 97.38 82 GLU A C 1
ATOM 611 O O . GLU A 1 82 ? -22 -13.617 -11.031 1 97.38 82 GLU A O 1
ATOM 616 N N . VAL A 1 83 ? -22.312 -11.43 -10.711 1 97.56 83 VAL A N 1
ATOM 617 C CA . VAL A 1 83 ? -23.406 -11.625 -9.773 1 97.56 83 VAL A CA 1
ATOM 618 C C . VAL A 1 83 ? -24.547 -12.367 -10.461 1 97.56 83 VAL A C 1
ATOM 620 O O . VAL A 1 83 ? -25.078 -13.344 -9.922 1 97.56 83 VAL A O 1
ATOM 623 N N . LYS A 1 84 ? -24.922 -11.875 -11.664 1 97.5 84 LYS A N 1
ATOM 624 C CA . LYS A 1 84 ? -26 -12.5 -12.414 1 97.5 84 LYS A CA 1
ATOM 625 C C . LYS A 1 84 ? -25.688 -13.969 -12.703 1 97.5 84 LYS A C 1
ATOM 627 O O . LYS A 1 84 ? -26.547 -14.828 -12.547 1 97.5 84 LYS A O 1
ATOM 632 N N . LYS A 1 85 ? -24.516 -14.227 -13.094 1 96.5 85 LYS A N 1
ATOM 633 C CA . LYS A 1 85 ? -24.094 -15.586 -13.414 1 96.5 85 LYS A CA 1
ATOM 634 C C . LYS A 1 85 ? -24.203 -16.5 -12.188 1 96.5 85 LYS A C 1
ATOM 636 O O . LYS A 1 85 ? -24.75 -17.594 -12.273 1 96.5 85 LYS A O 1
ATOM 641 N N . LEU A 1 86 ? -23.688 -16.094 -11.078 1 96.31 86 LEU A N 1
ATOM 642 C CA . LEU A 1 86 ? -23.688 -16.891 -9.859 1 96.31 86 LEU A CA 1
ATOM 643 C C . LEU A 1 86 ? -25.109 -17.062 -9.336 1 96.31 86 LEU A C 1
ATOM 645 O O . LEU A 1 86 ? -25.453 -18.141 -8.82 1 96.31 86 LEU A O 1
ATOM 649 N N . GLN A 1 87 ? -25.906 -15.984 -9.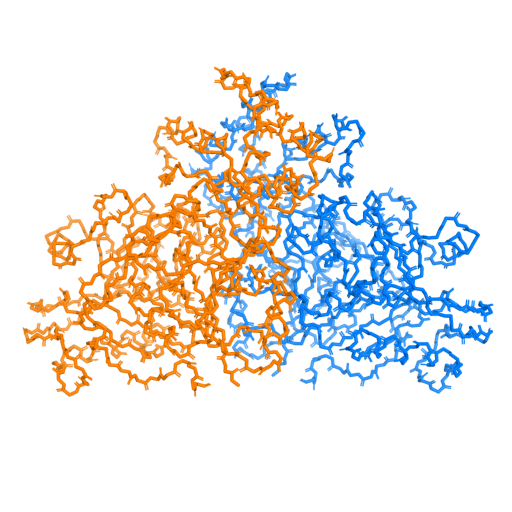398 1 96.19 87 GLN A N 1
ATOM 650 C CA . GLN A 1 87 ? -27.312 -16.125 -9.031 1 96.19 87 GLN A CA 1
ATOM 651 C C . GLN A 1 87 ? -28.016 -17.156 -9.898 1 96.19 87 GLN A C 1
ATOM 653 O O . GLN A 1 87 ? -28.844 -17.922 -9.414 1 96.19 87 GLN A O 1
ATOM 658 N N . GLY A 1 88 ? -27.641 -17.203 -11.148 1 96 88 GLY A N 1
ATOM 659 C CA . GLY A 1 88 ? -28.156 -18.219 -12.055 1 96 88 GLY A CA 1
ATOM 660 C C . GLY A 1 88 ? -27.766 -19.625 -11.656 1 96 88 GLY A C 1
ATOM 661 O O . GLY A 1 88 ? -28.453 -20.594 -11.992 1 96 88 GLY A O 1
ATOM 662 N N . GLN A 1 89 ? -26.719 -19.75 -10.93 1 95.19 89 GLN A N 1
ATOM 663 C CA . GLN A 1 89 ? -26.25 -21.047 -10.461 1 95.19 89 GLN A CA 1
ATOM 664 C C . GLN A 1 89 ? -26.812 -21.375 -9.078 1 95.19 89 GLN A C 1
ATOM 666 O O . GLN A 1 89 ? -26.406 -22.344 -8.438 1 95.19 89 GLN A O 1
ATOM 671 N N . GLY A 1 90 ? -27.641 -20.469 -8.562 1 94.12 90 GLY A N 1
ATOM 672 C CA . GLY A 1 90 ? -28.344 -20.734 -7.316 1 94.12 90 GLY A CA 1
ATOM 673 C C . GLY A 1 90 ? -27.672 -20.109 -6.109 1 94.12 90 GLY A C 1
ATOM 674 O O . GLY A 1 90 ? -28.047 -20.391 -4.969 1 94.12 90 GLY A O 1
ATOM 675 N N . VAL A 1 91 ? -26.703 -19.25 -6.316 1 94.56 91 VAL A N 1
ATOM 676 C CA . VAL A 1 91 ? -26.016 -18.609 -5.207 1 94.56 91 VAL A CA 1
ATOM 677 C C . VAL A 1 91 ? -26.797 -17.359 -4.781 1 94.56 91 VAL A C 1
ATOM 679 O O . VAL A 1 91 ? -27.094 -16.5 -5.613 1 94.56 91 VAL A O 1
ATOM 682 N N . ALA A 1 92 ? -27.141 -17.281 -3.543 1 94.69 92 ALA A N 1
ATOM 683 C CA . ALA A 1 92 ? -27.828 -16.109 -3.021 1 94.69 92 ALA A CA 1
ATOM 684 C C . ALA A 1 92 ? -26.859 -14.961 -2.775 1 94.69 92 ALA A C 1
ATOM 686 O O . ALA A 1 92 ? -26.047 -15.016 -1.845 1 94.69 92 ALA A O 1
ATOM 687 N N . ILE A 1 93 ? -26.922 -13.992 -3.623 1 96.5 93 ILE A N 1
ATOM 688 C CA . ILE A 1 93 ? -26.078 -12.812 -3.492 1 96.5 93 ILE A CA 1
ATOM 689 C C . ILE A 1 93 ? -26.953 -11.562 -3.371 1 96.5 93 ILE A C 1
ATOM 691 O O . ILE A 1 93 ? -27.828 -11.328 -4.207 1 96.5 93 ILE A O 1
ATOM 695 N N . SER A 1 94 ? -26.75 -10.797 -2.338 1 96.25 94 SER A N 1
ATOM 696 C CA . SER A 1 94 ? -27.469 -9.547 -2.08 1 96.25 94 SER A CA 1
ATOM 697 C C . SER A 1 94 ? -26.625 -8.594 -1.238 1 96.25 94 SER A C 1
ATOM 699 O O . SER A 1 94 ? -25.547 -8.969 -0.757 1 96.25 94 SER A O 1
ATOM 701 N N . PRO A 1 95 ? -27.031 -7.391 -1.08 1 96.94 95 PRO A N 1
ATOM 702 C CA . PRO A 1 95 ? -26.312 -6.449 -0.212 1 96.94 95 PRO A CA 1
ATOM 703 C C . PRO A 1 95 ? -26.219 -6.934 1.232 1 96.94 95 PRO A C 1
ATOM 705 O O . PRO A 1 95 ? -25.453 -6.375 2.027 1 96.94 95 PRO A O 1
ATOM 708 N N . GLU A 1 96 ? -26.922 -7.953 1.62 1 96.12 96 GLU A N 1
ATOM 709 C CA . GLU A 1 96 ? -26.891 -8.477 2.982 1 96.12 96 GLU A CA 1
ATOM 710 C C . GLU A 1 96 ? -25.641 -9.32 3.221 1 96.12 96 GLU A C 1
ATOM 712 O O . GLU A 1 96 ? -25.156 -9.414 4.352 1 96.12 96 GLU A O 1
ATOM 717 N N . ASN A 1 97 ? -25.188 -9.953 2.168 1 97.5 97 ASN A N 1
ATOM 718 C CA . ASN A 1 97 ? -24.047 -10.836 2.367 1 97.5 97 ASN A CA 1
ATOM 719 C C . ASN A 1 97 ? -22.844 -10.414 1.516 1 97.5 97 ASN A C 1
ATOM 721 O O . ASN A 1 97 ? -21.859 -11.133 1.436 1 97.5 97 ASN A O 1
ATOM 725 N N . LEU A 1 98 ? -22.953 -9.312 0.826 1 98.31 98 LEU A N 1
ATOM 726 C CA . LEU A 1 98 ? -21.875 -8.773 0.009 1 98.31 98 LEU A CA 1
ATOM 727 C C . LEU A 1 98 ? -21.812 -7.258 0.127 1 98.31 98 LEU A C 1
ATOM 729 O O . LEU A 1 98 ? -22.812 -6.566 -0.077 1 98.31 98 LEU A O 1
ATOM 733 N N . ARG A 1 99 ? -20.609 -6.754 0.503 1 98.62 99 ARG A N 1
ATOM 734 C CA . ARG A 1 99 ? -20.375 -5.312 0.591 1 98.62 99 ARG A CA 1
ATOM 735 C C . ARG A 1 99 ? -19.141 -4.906 -0.193 1 98.62 99 ARG A C 1
ATOM 737 O O . ARG A 1 99 ? -18.156 -5.66 -0.255 1 98.62 99 ARG A O 1
ATOM 744 N N . ILE A 1 100 ? -19.188 -3.738 -0.801 1 98.81 100 ILE A N 1
ATOM 745 C CA . ILE A 1 100 ? -18.109 -3.188 -1.598 1 98.81 100 ILE A CA 1
ATOM 746 C C . ILE A 1 100 ? -17.672 -1.844 -1.018 1 98.81 100 ILE A C 1
ATOM 748 O O . ILE A 1 100 ? -18.5 -0.976 -0.754 1 98.81 100 ILE A O 1
ATOM 752 N N . ALA A 1 101 ? -16.391 -1.699 -0.799 1 98.88 101 ALA A N 1
ATOM 753 C CA . ALA A 1 101 ? -15.891 -0.406 -0.332 1 98.88 101 ALA A CA 1
ATOM 754 C C . ALA A 1 101 ? -16.391 0.726 -1.226 1 98.88 101 ALA A C 1
ATOM 756 O O . ALA A 1 101 ? -16.234 0.674 -2.447 1 98.88 101 ALA A O 1
ATOM 757 N N . GLU A 1 102 ? -16.906 1.738 -0.664 1 98.38 102 GLU A N 1
ATOM 758 C CA . GLU A 1 102 ? -17.484 2.84 -1.426 1 98.38 102 GLU A CA 1
ATOM 759 C C . GLU A 1 102 ? -16.406 3.609 -2.189 1 98.38 102 GLU A C 1
ATOM 761 O O . GLU A 1 102 ? -16.703 4.238 -3.211 1 98.38 102 GLU A O 1
ATOM 766 N N . ASN A 1 103 ? -15.195 3.51 -1.743 1 98.38 103 ASN A N 1
ATOM 767 C CA . ASN A 1 103 ? -14.117 4.293 -2.336 1 98.38 103 ASN A CA 1
ATOM 768 C C . ASN A 1 103 ? -13.266 3.453 -3.279 1 98.38 103 ASN A C 1
ATOM 770 O O . ASN A 1 103 ? -12.117 3.805 -3.566 1 98.38 103 ASN A O 1
ATOM 774 N N . VAL A 1 104 ? -13.742 2.342 -3.793 1 98.69 104 VAL A N 1
ATOM 775 C CA . VAL A 1 104 ? -13.031 1.602 -4.828 1 98.69 104 VAL A CA 1
ATOM 776 C C . VAL A 1 104 ? -12.961 2.438 -6.105 1 98.69 104 VAL A C 1
ATOM 778 O O . VAL A 1 104 ? -13.906 3.15 -6.441 1 98.69 104 VAL A O 1
ATOM 781 N N . THR A 1 105 ? -11.883 2.283 -6.781 1 98.75 105 THR A N 1
ATOM 782 C CA . THR A 1 105 ? -11.719 2.893 -8.094 1 98.75 105 THR A CA 1
ATOM 783 C C . THR A 1 105 ? -12.43 2.072 -9.164 1 98.75 105 THR A C 1
ATOM 785 O O . THR A 1 105 ? -12.273 0.851 -9.227 1 98.75 105 THR A O 1
ATOM 788 N N . LEU A 1 106 ? -13.172 2.746 -9.992 1 98.88 106 LEU A N 1
ATOM 789 C CA . LEU A 1 106 ? -13.914 2.037 -11.031 1 98.88 106 LEU A CA 1
ATOM 790 C C . LEU A 1 106 ? -13.047 1.825 -12.266 1 98.88 106 LEU A C 1
ATOM 792 O O . LEU A 1 106 ? -12.289 2.717 -12.664 1 98.88 106 LEU A O 1
ATOM 796 N N . ILE A 1 107 ? -13.094 0.627 -12.773 1 98.81 107 ILE A N 1
ATOM 797 C CA . ILE A 1 107 ? -12.586 0.378 -14.117 1 98.81 107 ILE A CA 1
ATOM 798 C C . ILE A 1 107 ? -13.648 0.764 -15.148 1 98.81 107 ILE A C 1
ATOM 800 O O . ILE A 1 107 ? -14.766 0.242 -15.125 1 98.81 107 ILE A O 1
ATOM 804 N N . LEU A 1 108 ? -13.352 1.624 -16 1 98.62 108 LEU A N 1
ATOM 805 C CA . LEU A 1 108 ? -14.227 2.061 -17.094 1 98.62 108 LEU A CA 1
ATOM 806 C C . LEU A 1 108 ? -13.781 1.465 -18.422 1 98.62 108 LEU A C 1
ATOM 808 O O . LEU A 1 108 ? -12.648 0.994 -18.547 1 98.62 108 LEU A O 1
ATOM 812 N N . PRO A 1 109 ? -14.648 1.486 -19.422 1 97.81 109 PRO A N 1
ATOM 813 C CA . PRO A 1 109 ? -14.266 0.96 -20.734 1 97.81 109 PRO A CA 1
ATOM 814 C C . PRO A 1 109 ? -13 1.606 -21.281 1 97.81 109 PRO A C 1
ATOM 816 O O . PRO A 1 109 ? -12.195 0.938 -21.953 1 97.81 109 PRO A O 1
ATOM 819 N N . LEU A 1 110 ? -12.797 2.857 -21.062 1 98.25 110 LEU A N 1
ATOM 820 C CA . LEU A 1 110 ? -11.617 3.541 -21.578 1 98.25 110 LEU A CA 1
ATOM 821 C C . LEU A 1 110 ? -10.336 2.945 -21 1 98.25 110 LEU A C 1
ATOM 823 O O . LEU A 1 110 ? -9.289 2.975 -21.656 1 98.25 110 LEU A O 1
ATOM 827 N N . HIS A 1 111 ? -10.422 2.4 -19.781 1 98.5 111 HIS A N 1
ATOM 828 C CA . HIS A 1 111 ? -9.258 1.758 -19.188 1 98.5 111 HIS A CA 1
ATOM 829 C C . HIS A 1 111 ? -8.898 0.473 -19.922 1 98.5 111 HIS A C 1
ATOM 831 O O . HIS A 1 111 ? -7.723 0.213 -20.188 1 98.5 111 HIS A O 1
ATOM 837 N N . ARG A 1 112 ? -9.898 -0.353 -20.188 1 97.25 112 ARG A N 1
ATOM 838 C CA . ARG A 1 112 ? -9.688 -1.591 -20.938 1 97.25 112 ARG A CA 1
ATOM 839 C C . ARG A 1 112 ? -9.141 -1.308 -22.328 1 97.25 112 ARG A C 1
ATOM 841 O O . ARG A 1 112 ? -8.234 -2.002 -22.797 1 97.25 112 ARG A O 1
ATOM 848 N N . GLU A 1 113 ? -9.688 -0.278 -22.969 1 96.88 113 GLU A N 1
ATOM 849 C CA . GLU A 1 113 ? -9.227 0.1 -24.297 1 96.88 113 GLU A CA 1
ATOM 850 C C . GLU A 1 113 ? -7.766 0.534 -24.266 1 96.88 113 GLU A C 1
ATOM 852 O O . GLU A 1 113 ? -6.984 0.143 -25.141 1 96.88 113 GLU A O 1
ATOM 857 N N . LEU A 1 114 ? -7.445 1.345 -23.297 1 96.81 114 LEU A N 1
ATOM 858 C CA . LEU A 1 114 ? -6.066 1.813 -23.188 1 96.81 114 LEU A CA 1
ATOM 859 C C . LEU A 1 114 ? -5.117 0.65 -22.906 1 96.81 114 LEU A C 1
ATOM 861 O O . LEU A 1 114 ? -4.023 0.592 -23.484 1 96.81 114 LEU A O 1
ATOM 865 N N . ASP A 1 115 ? -5.52 -0.201 -22.016 1 95.25 115 ASP A N 1
ATOM 866 C CA . ASP A 1 115 ? -4.734 -1.392 -21.703 1 95.25 115 ASP A CA 1
ATOM 867 C C . ASP A 1 115 ? -4.461 -2.213 -22.969 1 95.25 115 ASP A C 1
ATOM 869 O O . ASP A 1 115 ? -3.322 -2.613 -23.219 1 95.25 115 ASP A O 1
ATOM 873 N N . ALA A 1 116 ? -5.441 -2.424 -23.734 1 93.69 116 ALA A N 1
ATOM 874 C CA . ALA A 1 116 ? -5.328 -3.188 -24.984 1 93.69 116 ALA A CA 1
ATOM 875 C C . ALA A 1 116 ? -4.438 -2.467 -25.984 1 93.69 116 ALA A C 1
ATOM 877 O O . ALA A 1 116 ? -3.609 -3.092 -26.656 1 93.69 116 ALA A O 1
ATOM 878 N N . THR A 1 117 ? -4.609 -1.165 -26.109 1 93.12 117 THR A N 1
ATOM 879 C CA . THR A 1 117 ? -3.822 -0.367 -27.047 1 93.12 117 THR A CA 1
ATOM 880 C C . THR A 1 117 ? -2.336 -0.451 -26.719 1 93.12 117 THR A C 1
ATOM 882 O O . THR A 1 117 ? -1.503 -0.641 -27.594 1 93.12 117 THR A O 1
ATOM 885 N N . ARG A 1 118 ? -2.014 -0.331 -25.438 1 91.75 118 ARG A N 1
ATOM 886 C CA . ARG A 1 118 ? -0.626 -0.377 -24.984 1 91.75 118 ARG A CA 1
ATOM 887 C C . ARG A 1 118 ? -0.025 -1.762 -25.219 1 91.75 118 ARG A C 1
ATOM 889 O O . ARG A 1 118 ? 1.121 -1.884 -25.656 1 91.75 118 ARG A O 1
ATOM 896 N N . GLU A 1 119 ? -0.816 -2.771 -24.891 1 87.19 119 GLU A N 1
ATOM 897 C CA . GLU A 1 119 ? -0.348 -4.145 -25.047 1 87.19 119 GLU A CA 1
ATOM 898 C C . GLU A 1 119 ? -0.1 -4.473 -26.516 1 87.19 119 GLU A C 1
ATOM 900 O O . GLU A 1 119 ? 0.861 -5.168 -26.859 1 87.19 119 GLU A O 1
ATOM 905 N N . ASN A 1 120 ? -0.869 -3.912 -27.391 1 84.19 120 ASN A N 1
ATOM 906 C CA . ASN A 1 120 ? -0.76 -4.199 -28.812 1 84.19 120 ASN A CA 1
ATOM 907 C C . ASN A 1 120 ? 0.356 -3.387 -29.453 1 84.19 120 ASN A C 1
ATOM 909 O O . ASN A 1 120 ? 0.923 -3.805 -30.469 1 84.19 120 ASN A O 1
ATOM 913 N N . ALA A 1 121 ? 0.627 -2.289 -28.922 1 80.94 121 ALA A N 1
ATOM 914 C CA . ALA A 1 121 ? 1.676 -1.429 -29.453 1 80.94 121 ALA A CA 1
ATOM 915 C C . ALA A 1 121 ? 3.059 -1.927 -29.047 1 80.94 121 ALA A C 1
ATOM 917 O O . ALA A 1 121 ? 4.047 -1.681 -29.75 1 80.94 121 ALA A O 1
ATOM 918 N N . ALA A 1 122 ? 3.031 -2.555 -27.953 1 72.56 122 ALA A N 1
ATOM 919 C CA . ALA A 1 122 ? 4.312 -2.996 -27.406 1 72.56 122 ALA A CA 1
ATOM 920 C C . ALA A 1 122 ? 4.852 -4.195 -28.172 1 72.56 122 ALA A C 1
ATOM 922 O O . ALA A 1 122 ? 4.176 -5.219 -28.297 1 72.56 122 ALA A O 1
ATOM 923 N N . LYS A 1 123 ? 5.602 -4.102 -29.297 1 64.06 123 LYS A N 1
ATOM 924 C CA . LYS A 1 123 ? 6.215 -5.199 -30.031 1 64.06 123 LYS A CA 1
ATOM 925 C C . LYS A 1 123 ? 7 -6.121 -29.109 1 64.06 123 LYS A C 1
ATOM 927 O O . LYS A 1 123 ? 6.43 -6.727 -28.203 1 64.06 123 LYS A O 1
ATOM 932 N N . ALA A 1 124 ? 8.219 -6.031 -29.094 1 55.22 124 ALA A N 1
ATOM 933 C CA . ALA A 1 124 ? 9.188 -6.902 -28.453 1 55.22 124 ALA A CA 1
ATOM 934 C C . ALA A 1 124 ? 9.172 -6.711 -26.938 1 55.22 124 ALA A C 1
ATOM 936 O O . ALA A 1 124 ? 9.523 -7.621 -26.188 1 55.22 124 ALA A O 1
ATOM 937 N N . GLY A 1 125 ? 8.07 -6.047 -26.375 1 66.12 125 GLY A N 1
ATOM 938 C CA . GLY A 1 125 ? 8.203 -5.805 -24.953 1 66.12 125 GLY A CA 1
ATOM 939 C C . GLY A 1 125 ? 6.875 -5.691 -24.234 1 66.12 125 GLY A C 1
ATOM 940 O O . GLY A 1 125 ? 6.73 -4.898 -23.297 1 66.12 125 GLY A O 1
ATOM 941 N N . ALA A 1 126 ? 6.098 -6.641 -24.703 1 78.19 126 ALA A N 1
ATOM 942 C CA . ALA A 1 126 ? 4.777 -6.637 -24.078 1 78.19 126 ALA A CA 1
ATOM 943 C C . ALA A 1 126 ? 4.836 -7.23 -22.672 1 78.19 126 ALA A C 1
ATOM 945 O O . ALA A 1 126 ? 5.543 -8.211 -22.438 1 78.19 126 ALA A O 1
ATOM 946 N N . ILE A 1 127 ? 4.227 -6.613 -21.688 1 82.31 127 ILE A N 1
ATOM 947 C CA . ILE A 1 127 ? 4.145 -7.047 -20.297 1 82.31 127 ILE A CA 1
ATOM 948 C C . ILE A 1 127 ? 3.291 -8.312 -20.188 1 82.31 127 ILE A C 1
ATOM 950 O O . ILE A 1 127 ? 3.555 -9.18 -19.359 1 82.31 127 ILE A O 1
ATOM 954 N N . GLY A 1 128 ? 2.254 -8.453 -21.109 1 80.44 128 GLY A N 1
ATOM 955 C CA . GLY A 1 128 ? 1.329 -9.578 -21.047 1 80.44 128 GLY A CA 1
ATOM 956 C C . GLY A 1 128 ? 0.188 -9.359 -20.078 1 80.44 128 GLY A C 1
ATOM 957 O O . GLY A 1 128 ? -0.094 -10.219 -19.234 1 80.44 128 GLY A O 1
ATOM 958 N N . THR A 1 129 ? -0.5 -8.266 -20.281 1 84.44 129 THR A N 1
ATOM 959 C CA . THR A 1 129 ? -1.604 -7.961 -19.391 1 84.44 129 THR A CA 1
ATOM 960 C C . THR A 1 129 ? -2.84 -8.781 -19.75 1 84.44 129 THR A C 1
ATOM 962 O O . THR A 1 129 ? -2.854 -9.477 -20.766 1 84.44 129 THR A O 1
ATOM 965 N N . THR A 1 130 ? -3.832 -8.797 -18.859 1 82.31 130 THR A N 1
ATOM 966 C CA . THR A 1 130 ? -5.102 -9.469 -19.109 1 82.31 130 THR A CA 1
ATOM 967 C C . THR A 1 130 ? -6.035 -8.57 -19.922 1 82.31 130 THR A C 1
ATOM 969 O O . THR A 1 130 ? -7.133 -8.977 -20.297 1 82.31 130 THR A O 1
ATOM 972 N N . GLN A 1 131 ? -5.629 -7.359 -20.156 1 90.62 131 GLN A N 1
ATOM 973 C CA . GLN A 1 131 ? -6.375 -6.371 -20.922 1 90.62 131 GLN A CA 1
ATOM 974 C C . GLN A 1 131 ? -7.727 -6.078 -20.281 1 90.62 131 GLN A C 1
ATOM 976 O O . GLN A 1 131 ? -8.734 -5.941 -20.984 1 90.62 131 GLN A O 1
ATOM 981 N N . ARG A 1 132 ? -7.703 -6.074 -18.953 1 94.62 132 ARG A N 1
ATOM 982 C CA . ARG A 1 132 ? -8.93 -5.84 -18.203 1 94.62 132 ARG A CA 1
ATOM 983 C C . ARG A 1 132 ? -8.977 -4.414 -17.656 1 94.62 132 ARG A C 1
ATOM 985 O O . ARG A 1 132 ? -9.906 -4.051 -16.938 1 94.62 132 ARG A O 1
ATOM 992 N N . GLY A 1 133 ? -8 -3.623 -18.016 1 97.38 133 GLY A N 1
ATOM 993 C CA . GLY A 1 133 ? -7.996 -2.221 -17.625 1 97.38 133 GLY A CA 1
ATOM 994 C C . GLY A 1 133 ? -7.441 -1.983 -16.234 1 97.38 133 GLY A C 1
ATOM 995 O O . GLY A 1 133 ? -7.57 -0.886 -15.688 1 97.38 133 GLY A O 1
ATOM 996 N N . ILE A 1 134 ? -6.77 -2.988 -15.633 1 97.56 134 ILE A N 1
ATOM 997 C CA . ILE A 1 134 ? -6.273 -2.922 -14.266 1 97.56 134 ILE A CA 1
ATOM 998 C C . ILE A 1 134 ? -5.25 -1.796 -14.141 1 97.56 134 ILE A C 1
ATOM 1000 O O . ILE A 1 134 ? -5.422 -0.876 -13.336 1 97.56 134 ILE A O 1
ATOM 1004 N N . GLY A 1 135 ? -4.227 -1.82 -15.016 1 97.38 135 GLY A N 1
ATOM 1005 C CA . GLY A 1 135 ? -3.148 -0.846 -14.969 1 97.38 135 GLY A CA 1
ATOM 1006 C C . GLY A 1 135 ? -3.633 0.587 -15.078 1 97.38 135 GLY A C 1
ATOM 1007 O O . GLY A 1 135 ? -3.43 1.388 -14.164 1 97.38 135 GLY A O 1
ATOM 1008 N N . PRO A 1 136 ? -4.367 0.922 -16.172 1 98.44 136 PRO A N 1
ATOM 1009 C CA . PRO A 1 136 ? -4.863 2.289 -16.344 1 98.44 136 PRO A CA 1
ATOM 1010 C C . PRO A 1 136 ? -5.746 2.758 -15.195 1 98.44 136 PRO A C 1
ATOM 1012 O O . PRO A 1 136 ? -5.727 3.938 -14.836 1 98.44 136 PRO A O 1
ATOM 1015 N N . ALA A 1 137 ? -6.547 1.854 -14.602 1 98.75 137 ALA A N 1
ATOM 1016 C CA . ALA A 1 137 ? -7.387 2.246 -13.477 1 98.75 137 ALA A CA 1
ATOM 1017 C C . ALA A 1 137 ? -6.543 2.617 -12.258 1 98.75 137 ALA A C 1
ATOM 1019 O O . ALA A 1 137 ? -6.816 3.611 -11.586 1 98.75 137 ALA A O 1
ATOM 1020 N N . TYR A 1 138 ? -5.492 1.791 -11.977 1 98.75 138 TYR A N 1
ATOM 1021 C CA . TYR A 1 138 ? -4.59 2.127 -10.875 1 98.75 138 TYR A CA 1
ATOM 1022 C C . TYR A 1 138 ? -3.84 3.422 -11.164 1 98.75 138 TYR A C 1
ATOM 1024 O O . TYR A 1 138 ? -3.541 4.191 -10.25 1 98.75 138 TYR A O 1
ATOM 1032 N N . GLU A 1 139 ? -3.5 3.684 -12.43 1 98.62 139 GLU A N 1
ATOM 1033 C CA . GLU A 1 139 ? -2.865 4.941 -12.812 1 98.62 139 GLU A CA 1
ATOM 1034 C C . GLU A 1 139 ? -3.76 6.133 -12.477 1 98.62 139 GLU A C 1
ATOM 1036 O O . GLU A 1 139 ? -3.293 7.137 -11.938 1 98.62 139 GLU A O 1
ATOM 1041 N N . ASP A 1 140 ? -5.027 6.008 -12.82 1 98.69 140 ASP A N 1
ATOM 1042 C CA . ASP A 1 140 ? -5.949 7.105 -12.547 1 98.69 140 ASP A CA 1
ATOM 1043 C C . ASP A 1 140 ? -6.133 7.309 -11.039 1 98.69 140 ASP A C 1
ATOM 1045 O O . ASP A 1 140 ? -6.316 8.438 -10.578 1 98.69 140 ASP A O 1
ATOM 1049 N N . LYS A 1 141 ? -6.141 6.207 -10.281 1 98.62 141 LYS A N 1
ATOM 1050 C CA . LYS A 1 141 ? -6.215 6.301 -8.828 1 98.62 141 LYS A CA 1
ATOM 1051 C C . LYS A 1 141 ? -5.09 7.168 -8.273 1 98.62 141 LYS A C 1
ATOM 1053 O O . LYS A 1 141 ? -5.344 8.164 -7.586 1 98.62 141 LYS A O 1
ATOM 1058 N N . VAL A 1 142 ? -3.828 6.863 -8.617 1 98.31 142 VAL A N 1
ATOM 1059 C CA . VAL A 1 142 ? -2.695 7.582 -8.047 1 98.31 142 VAL A CA 1
ATOM 1060 C C . VAL A 1 142 ? -2.527 8.93 -8.75 1 98.31 142 VAL A C 1
ATOM 1062 O O . VAL A 1 142 ? -1.899 9.844 -8.211 1 98.31 142 VAL A O 1
ATOM 1065 N N . GLY A 1 143 ? -3.098 9.031 -9.938 1 97.5 143 GLY A N 1
ATOM 1066 C CA . GLY A 1 143 ? -3.105 10.289 -10.656 1 97.5 143 GLY A CA 1
ATOM 1067 C C . GLY A 1 143 ? -4.18 11.25 -10.172 1 97.5 143 GLY A C 1
ATOM 1068 O O . GLY A 1 143 ? -4.32 12.352 -10.695 1 97.5 143 GLY A O 1
ATOM 1069 N N . ARG A 1 144 ? -5.035 10.812 -9.211 1 96.44 144 ARG A N 1
ATOM 1070 C CA . ARG A 1 144 ? -6.066 11.586 -8.531 1 96.44 144 ARG A CA 1
ATOM 1071 C C . ARG A 1 144 ? -7.141 12.047 -9.508 1 96.44 144 ARG A C 1
ATOM 1073 O O . ARG A 1 144 ? -7.598 13.188 -9.438 1 96.44 144 ARG A O 1
ATOM 1080 N N . ARG A 1 145 ? -7.434 11.219 -10.43 1 97.06 145 ARG A N 1
ATOM 1081 C CA . ARG A 1 145 ? -8.469 11.531 -11.414 1 97.06 145 ARG A CA 1
ATOM 1082 C C . ARG A 1 145 ? -9.438 10.367 -11.57 1 97.06 145 ARG A C 1
ATOM 1084 O O . ARG A 1 145 ? -10.172 10.297 -12.562 1 97.06 145 ARG A O 1
ATOM 1091 N N . ALA A 1 146 ? -9.484 9.445 -10.672 1 98.06 146 ALA A N 1
ATOM 1092 C CA . ALA A 1 146 ? -10.32 8.258 -10.758 1 98.06 146 ALA A CA 1
ATOM 1093 C C . ALA A 1 146 ? -11.773 8.586 -10.414 1 98.06 146 ALA A C 1
ATOM 1095 O O . ALA A 1 146 ? -12.047 9.492 -9.625 1 98.06 146 ALA A O 1
ATOM 1096 N N . ILE A 1 147 ? -12.664 7.906 -11.086 1 98.44 147 ILE A N 1
ATOM 1097 C CA . ILE A 1 147 ? -14.055 7.836 -10.641 1 98.44 147 ILE A CA 1
ATOM 1098 C C . ILE A 1 147 ? -14.219 6.672 -9.664 1 98.44 147 ILE A C 1
ATOM 1100 O O . ILE A 1 147 ? -13.75 5.562 -9.93 1 98.44 147 ILE A O 1
ATOM 1104 N N . ARG A 1 148 ? -14.781 6.934 -8.523 1 98.44 148 ARG A N 1
ATOM 1105 C CA . ARG A 1 148 ? -14.961 5.914 -7.496 1 98.44 148 ARG A CA 1
ATOM 1106 C C . ARG A 1 148 ? -16.438 5.555 -7.332 1 98.44 148 ARG A C 1
ATOM 1108 O O . ARG A 1 148 ? -17.312 6.266 -7.828 1 98.44 148 ARG A O 1
ATOM 1115 N N . LEU A 1 149 ? -16.719 4.426 -6.684 1 98.56 149 LEU A N 1
ATOM 1116 C CA . LEU A 1 149 ? -18.078 3.936 -6.531 1 98.56 149 LEU A CA 1
ATOM 1117 C C . LEU A 1 149 ? -18.953 4.973 -5.836 1 98.56 149 LEU A C 1
ATOM 1119 O O . LEU A 1 149 ? -20.094 5.211 -6.254 1 98.56 149 LEU A O 1
ATOM 1123 N N . MET A 1 150 ? -18.453 5.625 -4.844 1 97.25 150 MET A N 1
ATOM 1124 C CA . MET A 1 150 ? -19.219 6.594 -4.055 1 97.25 150 MET A CA 1
ATOM 1125 C C . MET A 1 150 ? -19.594 7.805 -4.902 1 97.25 150 MET A C 1
ATOM 1127 O O . MET A 1 150 ? -20.547 8.508 -4.582 1 97.25 150 MET A O 1
ATOM 1131 N N . ASP A 1 151 ? -18.891 8.047 -5.949 1 97.25 151 ASP A N 1
ATOM 1132 C CA . ASP A 1 151 ? -19.188 9.18 -6.824 1 97.25 151 ASP A CA 1
ATOM 1133 C C . ASP A 1 151 ? -20.547 8.992 -7.504 1 97.25 151 ASP A C 1
ATOM 1135 O O . ASP A 1 151 ? -21.188 9.969 -7.91 1 97.25 151 ASP A O 1
ATOM 1139 N N . LEU A 1 152 ? -20.938 7.746 -7.625 1 97.56 152 LEU A N 1
ATOM 1140 C CA . LEU A 1 152 ? -22.219 7.441 -8.266 1 97.56 152 LEU A CA 1
ATOM 1141 C C . LEU A 1 152 ? -23.391 7.871 -7.383 1 97.56 152 LEU A C 1
ATOM 1143 O O . LEU A 1 152 ? -24.516 7.973 -7.855 1 97.56 152 LEU A O 1
ATOM 1147 N N . ALA A 1 153 ? -23.109 8.094 -6.105 1 95 153 ALA A N 1
ATOM 1148 C CA . ALA A 1 153 ? -24.156 8.531 -5.176 1 95 153 ALA A CA 1
ATOM 1149 C C . ALA A 1 153 ? -24.438 10.023 -5.324 1 95 153 ALA A C 1
ATOM 1151 O O . ALA A 1 153 ? -25.453 10.523 -4.848 1 95 153 ALA A O 1
ATOM 1152 N N . ASP A 1 154 ? -23.562 10.727 -5.973 1 92.06 154 ASP A N 1
ATOM 1153 C CA . ASP A 1 154 ? -23.688 12.164 -6.207 1 92.06 154 ASP A CA 1
ATOM 1154 C C . ASP A 1 154 ? -23.516 12.492 -7.688 1 92.06 154 ASP A C 1
ATOM 1156 O O . ASP A 1 154 ? -22.5 13.086 -8.086 1 92.06 154 ASP A O 1
ATOM 1160 N N . LEU A 1 155 ? -24.531 12.406 -8.422 1 92.38 155 LEU A N 1
ATOM 1161 C CA . LEU A 1 155 ? -24.453 12.531 -9.875 1 92.38 155 LEU A CA 1
ATOM 1162 C C . LEU A 1 155 ? -24.203 13.977 -10.289 1 92.38 155 LEU A C 1
ATOM 1164 O O . LEU A 1 155 ? -23.703 14.242 -11.375 1 92.38 155 LEU A O 1
ATOM 1168 N N . ASP A 1 156 ? -24.484 14.914 -9.422 1 91.19 156 ASP A N 1
ATOM 1169 C CA . ASP A 1 156 ? -24.297 16.328 -9.711 1 91.19 156 ASP A CA 1
ATOM 1170 C C . ASP A 1 156 ? -22.812 16.688 -9.805 1 91.19 156 ASP A C 1
ATOM 1172 O O . ASP A 1 156 ? -22.438 17.594 -10.547 1 91.19 156 ASP A O 1
ATOM 1176 N N . THR A 1 157 ? -21.984 15.945 -9.062 1 91.69 157 THR A N 1
ATOM 1177 C CA . THR A 1 157 ? -20.562 16.234 -9.047 1 91.69 157 THR A CA 1
ATOM 1178 C C . THR A 1 157 ? -19.812 15.398 -10.086 1 91.69 157 THR A C 1
ATOM 1180 O O . THR A 1 157 ? -18.672 15.68 -10.414 1 91.69 157 THR A O 1
ATOM 1183 N N . LEU A 1 158 ? -20.453 14.445 -10.68 1 95.44 158 LEU A N 1
ATOM 1184 C CA . LEU A 1 158 ? -19.812 13.445 -11.531 1 95.44 158 LEU A CA 1
ATOM 1185 C C . LEU A 1 158 ? -19.297 14.086 -12.82 1 95.44 158 LEU A C 1
ATOM 1187 O O . LEU A 1 158 ? -18.219 13.734 -13.305 1 95.44 158 LEU A O 1
ATOM 1191 N N . PRO A 1 159 ? -20.047 15.086 -13.43 1 96.12 159 PRO A N 1
ATOM 1192 C CA . PRO A 1 159 ? -19.562 15.672 -14.68 1 96.12 159 PRO A CA 1
ATOM 1193 C C . PRO A 1 159 ? -18.188 16.312 -14.547 1 96.12 159 PRO A C 1
ATOM 1195 O O . PRO A 1 159 ? -17.328 16.109 -15.414 1 96.12 159 PRO A O 1
ATOM 1198 N N . THR A 1 160 ? -17.906 17.016 -13.477 1 94 160 THR A N 1
ATOM 1199 C CA . THR A 1 160 ? -16.609 17.656 -13.258 1 94 160 THR A CA 1
ATOM 1200 C C . THR A 1 160 ? -15.5 16.609 -13.125 1 94 160 THR A C 1
ATOM 1202 O O . THR A 1 160 ? -14.391 16.812 -13.625 1 94 160 THR A O 1
ATOM 1205 N N . LYS A 1 161 ? -15.797 15.547 -12.469 1 95.44 161 LYS A N 1
ATOM 1206 C CA . LYS A 1 161 ? -14.828 14.469 -12.297 1 95.44 161 LYS A CA 1
ATOM 1207 C C . LYS A 1 161 ? -14.531 13.773 -13.625 1 95.44 161 LYS A C 1
ATOM 1209 O O . LYS A 1 161 ? -13.391 13.422 -13.906 1 95.44 161 LYS A O 1
ATOM 1214 N N . ILE A 1 162 ? -15.578 13.57 -14.414 1 97.75 162 ILE A N 1
ATOM 1215 C CA . ILE A 1 162 ? -15.414 12.953 -15.727 1 97.75 162 ILE A CA 1
ATOM 1216 C C . ILE A 1 162 ? -14.57 13.859 -16.625 1 97.75 162 ILE A C 1
ATOM 1218 O O . ILE A 1 162 ? -13.711 13.383 -17.359 1 97.75 162 ILE A O 1
ATOM 1222 N N . GLU A 1 163 ? -14.805 15.133 -16.547 1 96.12 163 GLU A N 1
ATOM 1223 C CA . GLU A 1 163 ? -14.016 16.078 -17.328 1 96.12 163 GLU A CA 1
ATOM 1224 C C . GLU A 1 163 ? -12.539 16.016 -16.969 1 96.12 163 GLU A C 1
ATOM 1226 O O . GLU A 1 163 ? -11.672 16.047 -17.844 1 96.12 163 GLU A O 1
ATOM 1231 N N . ARG A 1 164 ? -12.281 15.945 -15.695 1 94.94 164 ARG A N 1
ATOM 1232 C CA . ARG A 1 164 ? -10.898 15.82 -15.242 1 94.94 164 ARG A CA 1
ATOM 1233 C C . ARG A 1 164 ? -10.266 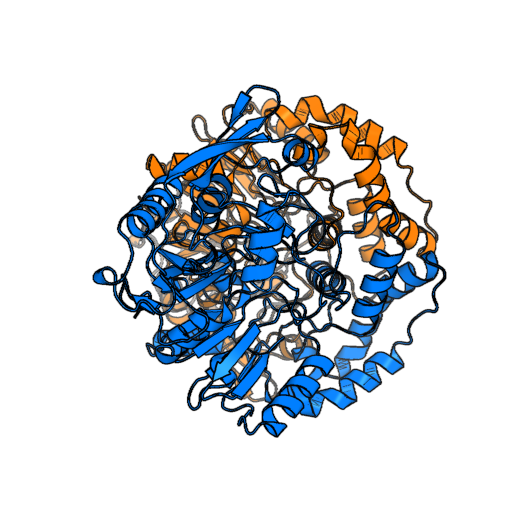14.539 -15.766 1 94.94 164 ARG A C 1
ATOM 1235 O O . ARG A 1 164 ? -9.117 14.547 -16.219 1 94.94 164 ARG A O 1
ATOM 1242 N N . LEU A 1 165 ? -10.969 13.438 -15.664 1 97.44 165 LEU A N 1
ATOM 1243 C CA . LEU A 1 165 ? -10.523 12.148 -16.188 1 97.44 165 LEU A CA 1
ATOM 1244 C C . LEU A 1 165 ? -10.211 12.25 -17.672 1 97.44 165 LEU A C 1
ATOM 1246 O O . LEU A 1 165 ? -9.148 11.805 -18.125 1 97.44 165 LEU A O 1
ATOM 1250 N N . LEU A 1 166 ? -11.117 12.883 -18.422 1 97.69 166 LEU A N 1
ATOM 1251 C CA . LEU A 1 166 ? -11.016 12.914 -19.875 1 97.69 166 LEU A CA 1
ATOM 1252 C C . LEU A 1 166 ? -9.953 13.914 -20.328 1 97.69 166 LEU A C 1
ATOM 1254 O O . LEU A 1 166 ? -9.391 13.789 -21.422 1 97.69 166 LEU A O 1
ATOM 1258 N N . ALA A 1 167 ? -9.68 14.945 -19.5 1 95.94 167 ALA A N 1
ATOM 1259 C CA . ALA A 1 167 ? -8.586 15.859 -19.828 1 95.94 167 ALA A CA 1
ATOM 1260 C C . ALA A 1 167 ? -7.285 15.094 -20.047 1 95.94 167 ALA A C 1
ATOM 1262 O O . ALA A 1 167 ? -6.5 15.43 -20.938 1 95.94 167 ALA A O 1
ATOM 1263 N N . HIS A 1 168 ? -7.082 14.102 -19.281 1 96.88 168 HIS A N 1
ATOM 1264 C CA . HIS A 1 168 ? -5.898 13.266 -19.422 1 96.88 168 HIS A CA 1
ATOM 1265 C C . HIS A 1 168 ? -6.066 12.25 -20.562 1 96.88 168 HIS A C 1
ATOM 1267 O O . HIS A 1 168 ? -5.219 12.164 -21.453 1 96.88 168 HIS A O 1
ATOM 1273 N N . HIS A 1 169 ? -7.141 11.531 -20.547 1 98.25 169 HIS A N 1
ATOM 1274 C CA . HIS A 1 169 ? -7.293 10.398 -21.453 1 98.25 169 HIS A CA 1
ATOM 1275 C C . HIS A 1 169 ? -7.496 10.867 -22.891 1 98.25 169 HIS A C 1
ATOM 1277 O O . HIS A 1 169 ? -7.004 10.234 -23.828 1 98.25 169 HIS A O 1
ATOM 1283 N N . ASN A 1 170 ? -8.25 11.93 -23.078 1 98.12 170 ASN A N 1
ATOM 1284 C CA . ASN A 1 170 ? -8.445 12.422 -24.438 1 98.12 170 ASN A CA 1
ATOM 1285 C C . ASN A 1 170 ? -7.172 13.047 -24.984 1 98.12 170 ASN A C 1
ATOM 1287 O O . ASN A 1 170 ? -6.906 12.969 -26.188 1 98.12 170 ASN A O 1
ATOM 1291 N N . ALA A 1 171 ? -6.344 13.672 -24.172 1 97.44 171 ALA A N 1
ATOM 1292 C CA . ALA A 1 171 ? -5.031 14.117 -24.625 1 97.44 171 ALA A CA 1
ATOM 1293 C C . ALA A 1 171 ? -4.195 12.938 -25.109 1 97.44 171 ALA A C 1
ATOM 1295 O O . ALA A 1 171 ? -3.553 13.016 -26.156 1 97.44 171 ALA A O 1
ATOM 1296 N N . LEU A 1 172 ? -4.152 11.875 -24.344 1 97.62 172 LEU A N 1
ATOM 1297 C CA . LEU A 1 172 ? -3.42 10.672 -24.719 1 97.62 172 LEU A CA 1
ATOM 1298 C C . LEU A 1 172 ? -3.961 10.086 -26.016 1 97.62 172 LEU A C 1
ATOM 1300 O O . LEU A 1 172 ? -3.189 9.703 -26.906 1 97.62 172 LEU A O 1
ATOM 1304 N N . ARG A 1 173 ? -5.305 10.008 -26.125 1 97.75 173 ARG A N 1
ATOM 1305 C CA . ARG A 1 173 ? -5.938 9.469 -27.312 1 97.75 173 ARG A CA 1
ATOM 1306 C C . ARG A 1 173 ? -5.602 10.312 -28.547 1 97.75 173 ARG A C 1
ATOM 1308 O O . ARG A 1 173 ? -5.32 9.773 -29.609 1 97.75 173 ARG A O 1
ATOM 1315 N N . ARG A 1 174 ? -5.617 11.609 -28.391 1 97.69 174 ARG A N 1
ATOM 1316 C CA . ARG A 1 174 ? -5.207 12.484 -29.484 1 97.69 174 ARG A CA 1
ATOM 1317 C C . ARG A 1 174 ? -3.795 12.148 -29.953 1 97.69 174 ARG A C 1
ATOM 1319 O O . ARG A 1 174 ? -3.541 12.047 -31.156 1 97.69 174 ARG A O 1
ATOM 1326 N N . GLY A 1 175 ? -2.896 11.953 -28.969 1 97.12 175 GLY A N 1
ATOM 1327 C CA . GLY A 1 175 ? -1.511 11.648 -29.297 1 97.12 175 GLY A CA 1
ATOM 1328 C C . GLY A 1 175 ? -1.33 10.281 -29.922 1 97.12 175 GLY A C 1
ATOM 1329 O O . GLY A 1 175 ? -0.314 10.023 -30.578 1 97.12 175 GLY A O 1
ATOM 1330 N N . LEU A 1 176 ? -2.254 9.406 -29.734 1 95.94 176 LEU A N 1
ATOM 1331 C CA . LEU A 1 176 ? -2.213 8.055 -30.297 1 95.94 176 LEU A CA 1
ATOM 1332 C C . LEU A 1 176 ? -3.092 7.957 -31.531 1 95.94 176 LEU A C 1
ATOM 1334 O O . LEU A 1 176 ? -3.342 6.855 -32.031 1 95.94 176 LEU A O 1
ATOM 1338 N N . ASP A 1 177 ? -3.631 9.047 -31.984 1 95.69 177 ASP A N 1
ATOM 1339 C CA . ASP A 1 177 ? -4.492 9.125 -33.156 1 95.69 177 ASP A CA 1
ATOM 1340 C C . ASP A 1 177 ? -5.75 8.289 -33 1 95.69 177 ASP A C 1
ATOM 1342 O O . ASP A 1 177 ? -6.133 7.527 -33.875 1 95.69 177 ASP A O 1
ATOM 1346 N N . GLN A 1 178 ? -6.297 8.297 -31.797 1 96.69 178 GLN A N 1
ATOM 1347 C CA . GLN A 1 178 ? -7.555 7.637 -31.469 1 96.69 178 GLN A CA 1
ATOM 1348 C C . GLN A 1 178 ? -8.672 8.656 -31.234 1 96.69 178 GLN A C 1
ATOM 1350 O O . GLN A 1 178 ? -8.406 9.781 -30.797 1 96.69 178 GLN A O 1
ATOM 1355 N N . PRO A 1 179 ? -9.906 8.266 -31.547 1 97.5 179 PRO A N 1
ATOM 1356 C CA . PRO A 1 179 ? -11.016 9.188 -31.281 1 97.5 179 PRO A CA 1
ATOM 1357 C C . PRO A 1 179 ? -11.18 9.5 -29.797 1 97.5 179 PRO A C 1
ATOM 1359 O O . PRO A 1 179 ? -11.016 8.617 -28.953 1 97.5 179 PRO A O 1
ATOM 1362 N N . GLU A 1 180 ? -11.492 10.727 -29.5 1 97.94 180 GLU A N 1
ATOM 1363 C CA . GLU A 1 180 ? -11.742 11.141 -28.125 1 97.94 180 GLU A CA 1
ATOM 1364 C C . GLU A 1 180 ? -13.016 10.5 -27.578 1 97.94 180 GLU A C 1
ATOM 1366 O O . GLU A 1 180 ? -13.875 10.062 -28.359 1 97.94 180 GLU A O 1
ATOM 1371 N N . ILE A 1 181 ? -13.07 10.422 -26.359 1 97.81 181 ILE A N 1
ATOM 1372 C CA . ILE A 1 181 ? -14.234 9.875 -25.672 1 97.81 181 ILE A CA 1
ATOM 1373 C C . ILE A 1 181 ? -15.164 11.008 -25.234 1 97.81 181 ILE A C 1
ATOM 1375 O O . ILE A 1 181 ? -14.695 12.055 -24.781 1 97.81 181 ILE A O 1
ATOM 1379 N N . ASP A 1 182 ? -16.469 10.758 -25.359 1 97.31 182 ASP A N 1
ATOM 1380 C CA . ASP A 1 182 ? -17.5 11.727 -25.016 1 97.31 182 ASP A CA 1
ATOM 1381 C C . ASP A 1 182 ? -17.859 11.625 -23.531 1 97.31 182 ASP A C 1
ATOM 1383 O O . ASP A 1 182 ? -18.203 10.539 -23.047 1 97.31 182 ASP A O 1
ATOM 1387 N N . ALA A 1 183 ? -17.797 12.75 -22.844 1 97.75 183 ALA A N 1
ATOM 1388 C CA . ALA A 1 183 ? -18.125 12.789 -21.422 1 97.75 183 ALA A CA 1
ATOM 1389 C C . ALA A 1 183 ? -19.562 12.336 -21.172 1 97.75 183 ALA A C 1
ATOM 1391 O O . ALA A 1 183 ? -19.844 11.68 -20.172 1 97.75 183 ALA A O 1
ATOM 1392 N N . GLY A 1 184 ? -20.453 12.703 -22.062 1 97.75 184 GLY A N 1
ATOM 1393 C CA . GLY A 1 184 ? -21.859 12.367 -21.906 1 97.75 184 GLY A CA 1
ATOM 1394 C C . GLY A 1 184 ? -22.109 10.867 -21.891 1 97.75 184 GLY A C 1
ATOM 1395 O O . GLY A 1 184 ? -23 10.398 -21.156 1 97.75 184 GLY A O 1
ATOM 1396 N N . GLN A 1 185 ? -21.391 10.109 -22.688 1 97.25 185 GLN A N 1
ATOM 1397 C CA . GLN A 1 185 ? -21.547 8.656 -22.734 1 97.25 185 GLN A CA 1
ATOM 1398 C C . GLN A 1 185 ? -21.141 8.016 -21.406 1 97.25 185 GLN A C 1
ATOM 1400 O O . GLN A 1 185 ? -21.828 7.125 -20.906 1 97.25 185 GLN A O 1
ATOM 1405 N N . ILE A 1 186 ? -20.047 8.453 -20.844 1 98 186 ILE A N 1
ATOM 1406 C CA . ILE A 1 186 ? -19.594 7.938 -19.562 1 98 186 ILE A CA 1
ATOM 1407 C C . ILE A 1 186 ? -20.641 8.234 -18.484 1 98 186 ILE A C 1
ATOM 1409 O O . ILE A 1 186 ? -20.984 7.359 -17.688 1 98 186 ILE A O 1
ATOM 1413 N N . LEU A 1 187 ? -21.109 9.523 -18.484 1 98.19 187 LEU A N 1
ATOM 1414 C CA . LEU A 1 187 ? -22.109 9.938 -17.516 1 98.19 187 LEU A CA 1
ATOM 1415 C C . LEU A 1 187 ? -23.359 9.07 -17.625 1 98.19 187 LEU A C 1
ATOM 1417 O O . LEU A 1 187 ? -23.906 8.617 -16.625 1 98.19 187 LEU A O 1
ATOM 1421 N N . ALA A 1 188 ? -23.828 8.82 -18.844 1 98.06 188 ALA A N 1
ATOM 1422 C CA . ALA A 1 188 ? -25.031 8.031 -19.078 1 98.06 188 ALA A CA 1
ATOM 1423 C C . ALA A 1 188 ? -24.859 6.594 -18.609 1 98.06 188 ALA A C 1
ATOM 1425 O O . ALA A 1 188 ? -25.734 6.047 -17.938 1 98.06 188 ALA A O 1
ATOM 1426 N N . ASP A 1 189 ? -23.766 5.98 -18.953 1 97.69 189 ASP A N 1
ATOM 1427 C CA . ASP A 1 189 ? -23.5 4.594 -18.578 1 97.69 189 ASP A CA 1
ATOM 1428 C C . ASP A 1 189 ? -23.438 4.438 -17.062 1 97.69 189 ASP A C 1
ATOM 1430 O O . ASP A 1 189 ? -24.047 3.527 -16.5 1 97.69 189 ASP A O 1
ATOM 1434 N N . LEU A 1 190 ? -22.688 5.289 -16.391 1 98.19 190 LEU A N 1
ATOM 1435 C CA . LEU A 1 190 ? -22.516 5.211 -14.953 1 98.19 190 LEU A CA 1
ATOM 1436 C C . LEU A 1 190 ? -23.844 5.488 -14.234 1 98.19 190 LEU A C 1
ATOM 1438 O O . LEU A 1 190 ? -24.156 4.844 -13.234 1 98.19 190 LEU A O 1
ATOM 1442 N N . SER A 1 191 ? -24.609 6.496 -14.758 1 98.12 191 SER A N 1
ATOM 1443 C CA . SER A 1 191 ? -25.906 6.812 -14.164 1 98.12 191 SER A CA 1
ATOM 1444 C C . SER A 1 191 ? -26.859 5.621 -14.25 1 98.12 191 SER A C 1
ATOM 1446 O O . SER A 1 191 ? -27.625 5.371 -13.328 1 98.12 191 SER A O 1
ATOM 1448 N N . ALA A 1 192 ? -26.781 4.914 -15.32 1 98.19 192 ALA A N 1
ATOM 1449 C CA . ALA A 1 192 ? -27.656 3.762 -15.531 1 98.19 192 ALA A CA 1
ATOM 1450 C C . ALA A 1 192 ? -27.297 2.625 -14.578 1 98.19 192 ALA A C 1
ATOM 1452 O O . ALA A 1 192 ? -28.172 1.882 -14.133 1 98.19 192 ALA A O 1
ATOM 1453 N N . MET A 1 193 ? -26.062 2.48 -14.203 1 97.94 193 MET A N 1
ATOM 1454 C CA . MET A 1 193 ? -25.609 1.368 -13.375 1 97.94 193 MET A CA 1
ATOM 1455 C C . MET A 1 193 ? -25.734 1.701 -11.891 1 97.94 193 MET A C 1
ATOM 1457 O O . MET A 1 193 ? -25.781 0.801 -11.047 1 97.94 193 MET A O 1
ATOM 1461 N N . ALA A 1 194 ? -25.781 2.979 -11.555 1 98.25 194 ALA A N 1
ATOM 1462 C CA . ALA A 1 194 ? -25.688 3.475 -10.18 1 98.25 194 ALA A CA 1
ATOM 1463 C C . ALA A 1 194 ? -26.719 2.789 -9.281 1 98.25 194 ALA A C 1
ATOM 1465 O O . ALA A 1 194 ? -26.375 2.291 -8.203 1 98.25 194 ALA A O 1
ATOM 1466 N N . PRO A 1 195 ? -28.031 2.611 -9.688 1 98.19 195 PRO A N 1
ATOM 1467 C CA . PRO A 1 195 ? -29.031 2.01 -8.797 1 98.19 195 PRO A CA 1
ATOM 1468 C C . PRO A 1 195 ? -28.734 0.546 -8.477 1 98.19 195 PRO A C 1
ATOM 1470 O O . PRO A 1 195 ? -29.156 0.037 -7.441 1 98.19 195 PRO A O 1
ATOM 1473 N N . HIS A 1 196 ? -27.969 -0.121 -9.359 1 98.31 196 HIS A N 1
ATOM 1474 C CA . HIS A 1 196 ? -27.672 -1.538 -9.18 1 98.31 196 HIS A CA 1
ATOM 1475 C C . HIS A 1 196 ? -26.406 -1.737 -8.352 1 98.31 196 HIS A C 1
ATOM 1477 O O . HIS A 1 196 ? -26.203 -2.805 -7.77 1 98.31 196 HIS A O 1
ATOM 1483 N N . LEU A 1 197 ? -25.578 -0.752 -8.289 1 98.75 197 LEU A N 1
ATOM 1484 C CA . LEU A 1 197 ? -24.281 -0.872 -7.637 1 98.75 197 LEU A CA 1
ATOM 1485 C C . LEU A 1 197 ? -24.328 -0.312 -6.219 1 98.75 197 LEU A C 1
ATOM 1487 O O . LEU A 1 197 ? -23.766 -0.901 -5.293 1 98.75 197 LEU A O 1
ATOM 1491 N N . LEU A 1 198 ? -25.031 0.797 -6 1 98.44 198 LEU A N 1
ATOM 1492 C CA . LEU A 1 198 ? -24.969 1.605 -4.785 1 98.44 198 LEU A CA 1
ATOM 1493 C C . LEU A 1 198 ? -25.484 0.822 -3.586 1 98.44 198 LEU A C 1
ATOM 1495 O O . LEU A 1 198 ? -25 0.998 -2.467 1 98.44 198 LEU A O 1
ATOM 1499 N N . PRO A 1 199 ? -26.469 -0.076 -3.771 1 98.5 199 PRO A N 1
ATOM 1500 C CA . PRO A 1 199 ? -26.922 -0.841 -2.607 1 98.5 199 PRO A CA 1
ATOM 1501 C C . PRO A 1 199 ? -25.812 -1.665 -1.97 1 98.5 199 PRO A C 1
ATOM 1503 O O . PRO A 1 199 ? -25.891 -1.997 -0.784 1 98.5 199 PRO A O 1
ATOM 1506 N N . TYR A 1 200 ? -24.766 -2.01 -2.738 1 98.69 200 TYR A N 1
ATOM 1507 C CA . TYR A 1 200 ? -23.672 -2.818 -2.23 1 98.69 200 TYR A CA 1
ATOM 1508 C C . TYR A 1 200 ? -22.594 -1.942 -1.584 1 98.69 200 TYR A C 1
ATOM 1510 O O . TYR A 1 200 ? -21.719 -2.445 -0.886 1 98.69 200 TYR A O 1
ATOM 1518 N N . ALA A 1 201 ? -22.625 -0.619 -1.799 1 98.5 201 ALA A N 1
ATOM 1519 C CA . ALA A 1 201 ? -21.578 0.296 -1.338 1 98.5 201 ALA A CA 1
ATOM 1520 C C . ALA A 1 201 ? -21.594 0.421 0.183 1 98.5 201 ALA A C 1
ATOM 1522 O O . ALA A 1 201 ? -22.656 0.479 0.798 1 98.5 201 ALA A O 1
ATOM 1523 N N . GLU A 1 202 ? -20.375 0.428 0.772 1 98.31 202 GLU A N 1
ATOM 1524 C CA . GLU A 1 202 ? -20.234 0.479 2.225 1 98.31 202 GLU A CA 1
ATOM 1525 C C . GLU A 1 202 ? -18.938 1.174 2.627 1 98.31 202 GLU A C 1
ATOM 1527 O O . GLU A 1 202 ? -17.969 1.183 1.864 1 98.31 202 GLU A O 1
ATOM 1532 N N . SER A 1 203 ? -18.984 1.89 3.793 1 98.06 203 SER A N 1
ATOM 1533 C CA . SER A 1 203 ? -17.734 2.289 4.434 1 98.06 203 SER A CA 1
ATOM 1534 C C . SER A 1 203 ? -17.031 1.091 5.051 1 98.06 203 SER A C 1
ATOM 1536 O O . SER A 1 203 ? -17.125 0.859 6.258 1 98.06 203 SER A O 1
ATOM 1538 N N . VAL A 1 204 ? -16.281 0.471 4.266 1 98.56 204 VAL A N 1
ATOM 1539 C CA . VAL A 1 204 ? -15.734 -0.842 4.602 1 98.56 204 VAL A CA 1
ATOM 1540 C C . VAL A 1 204 ? -14.781 -0.722 5.785 1 98.56 204 VAL A C 1
ATOM 1542 O O . VAL A 1 204 ? -14.758 -1.585 6.664 1 98.56 204 VAL A O 1
ATOM 1545 N N . TRP A 1 205 ? -13.922 0.32 5.832 1 98.56 205 TRP A N 1
ATOM 1546 C CA . TRP A 1 205 ? -13.016 0.486 6.969 1 98.56 205 TRP A CA 1
ATOM 1547 C C . TRP A 1 205 ? -13.789 0.489 8.281 1 98.56 205 TRP A C 1
ATOM 1549 O O . TRP A 1 205 ? -13.359 -0.123 9.266 1 98.56 205 TRP A O 1
ATOM 1559 N N . ARG A 1 206 ? -14.922 1.14 8.297 1 98.12 206 ARG A N 1
ATOM 1560 C CA . ARG A 1 206 ? -15.758 1.247 9.492 1 98.12 206 ARG A CA 1
ATOM 1561 C C . ARG A 1 206 ? -16.438 -0.085 9.812 1 98.12 206 ARG A C 1
ATOM 1563 O O . ARG A 1 206 ? -16.438 -0.525 10.961 1 98.12 206 ARG A O 1
ATOM 1570 N N . LEU A 1 207 ? -16.969 -0.684 8.742 1 98.44 207 LEU A N 1
ATOM 1571 C CA . LEU A 1 207 ? -17.625 -1.98 8.891 1 98.44 207 LEU A CA 1
ATOM 1572 C C . LEU A 1 207 ? -16.672 -3.002 9.5 1 98.44 207 LEU A C 1
ATOM 1574 O O . LEU A 1 207 ? -17.016 -3.688 10.461 1 98.44 207 LEU A O 1
ATOM 1578 N N . LEU A 1 208 ? -15.5 -3.076 8.984 1 98.56 208 LEU A N 1
ATOM 1579 C CA . LEU A 1 208 ? -14.547 -4.094 9.422 1 98.56 208 LEU A CA 1
ATOM 1580 C C . LEU A 1 208 ? -14.023 -3.783 10.82 1 98.56 208 LEU A C 1
ATOM 1582 O O . LEU A 1 208 ? -13.742 -4.699 11.594 1 98.56 208 LEU A O 1
ATOM 1586 N N . ASP A 1 209 ? -13.867 -2.514 11.133 1 97.25 209 ASP A N 1
ATOM 1587 C CA . ASP A 1 209 ? -13.477 -2.139 12.492 1 97.25 209 ASP A CA 1
ATOM 1588 C C . ASP A 1 209 ? -14.516 -2.613 13.508 1 97.25 209 ASP A C 1
ATOM 1590 O O . ASP A 1 209 ? -14.156 -3.182 14.539 1 97.25 209 ASP A O 1
ATOM 1594 N N . ILE A 1 210 ? -15.789 -2.361 13.219 1 97.31 210 ILE A N 1
ATOM 1595 C CA . ILE A 1 210 ? -16.875 -2.76 14.102 1 97.31 210 ILE A CA 1
ATOM 1596 C C . ILE A 1 210 ? -16.891 -4.277 14.25 1 97.31 210 ILE A C 1
ATOM 1598 O O . ILE A 1 210 ? -16.969 -4.801 15.359 1 97.31 210 ILE A O 1
ATOM 1602 N N . LYS A 1 211 ? -16.75 -5 13.141 1 97.75 211 LYS A N 1
ATOM 1603 C CA . LYS A 1 211 ? -16.828 -6.461 13.148 1 97.75 211 LYS A CA 1
ATOM 1604 C C . LYS A 1 211 ? -15.633 -7.059 13.891 1 97.75 211 LYS A C 1
ATOM 1606 O O . LYS A 1 211 ? -15.773 -8.047 14.609 1 97.75 211 LYS A O 1
ATOM 1611 N N . ARG A 1 212 ? -14.5 -6.484 13.664 1 96.5 212 ARG A N 1
ATOM 1612 C CA . ARG A 1 212 ? -13.328 -6.953 14.391 1 96.5 212 ARG A CA 1
ATOM 1613 C C . ARG A 1 212 ? -13.523 -6.801 15.891 1 96.5 212 ARG A C 1
ATOM 1615 O O . ARG A 1 212 ? -13.18 -7.703 16.656 1 96.5 212 ARG A O 1
ATOM 1622 N N . ARG A 1 213 ? -14.008 -5.688 16.328 1 94.38 213 ARG A N 1
ATOM 1623 C CA . ARG A 1 213 ? -14.242 -5.426 17.75 1 94.38 213 ARG A CA 1
ATOM 1624 C C . ARG A 1 213 ? -15.281 -6.379 18.328 1 94.38 213 ARG A C 1
ATOM 1626 O O . ARG A 1 213 ? -15.266 -6.688 19.516 1 94.38 213 ARG A O 1
ATOM 1633 N N . GLU A 1 214 ? -16.172 -6.863 17.469 1 96.94 214 GLU A N 1
ATOM 1634 C CA . GLU A 1 214 ? -17.188 -7.844 17.859 1 96.94 214 GLU A CA 1
ATOM 1635 C C . GLU A 1 214 ? -16.578 -9.242 17.969 1 96.94 214 GLU A C 1
ATOM 1637 O O . GLU A 1 214 ? -17.266 -10.188 18.359 1 96.94 214 GLU A O 1
ATOM 1642 N N . GLY A 1 215 ? -15.391 -9.406 17.562 1 95.44 215 GLY A N 1
ATOM 1643 C CA . GLY A 1 215 ? -14.711 -10.688 17.672 1 95.44 215 GLY A CA 1
ATOM 1644 C C . GLY A 1 215 ? -14.906 -11.562 16.438 1 95.44 215 GLY A C 1
ATOM 1645 O O . GLY A 1 215 ? -14.664 -12.773 16.484 1 95.44 215 GLY A O 1
ATOM 1646 N N . LYS A 1 216 ? -15.375 -10.984 15.344 1 97 216 LYS A N 1
ATOM 1647 C CA . LYS A 1 216 ? -15.547 -11.758 14.117 1 97 216 LYS A CA 1
ATOM 1648 C C . LYS A 1 216 ? -14.203 -12.117 13.492 1 97 216 LYS A C 1
ATOM 1650 O O . LYS A 1 216 ? -13.258 -11.32 13.539 1 97 216 LYS A O 1
ATOM 1655 N N . ARG A 1 217 ? -14.117 -13.375 12.914 1 96.88 217 ARG A N 1
ATOM 1656 C CA . ARG A 1 217 ? -12.914 -13.828 12.227 1 96.88 217 ARG A CA 1
ATOM 1657 C C . ARG A 1 217 ? -12.914 -13.375 10.773 1 96.88 217 ARG A C 1
ATOM 1659 O O . ARG A 1 217 ? -13.859 -13.633 10.031 1 96.88 217 ARG A O 1
ATOM 1666 N N . ILE A 1 218 ? -11.836 -12.719 10.422 1 98.12 218 ILE A N 1
ATOM 1667 C CA . ILE A 1 218 ? -11.734 -12.18 9.07 1 98.12 218 ILE A CA 1
ATOM 1668 C C . ILE A 1 218 ? -10.672 -12.945 8.289 1 98.12 218 ILE A C 1
ATOM 1670 O O . ILE A 1 218 ? -9.562 -13.156 8.781 1 98.12 218 ILE A O 1
ATOM 1674 N N . LEU A 1 219 ? -11.039 -13.43 7.129 1 97.69 219 LEU A N 1
ATOM 1675 C CA . LEU A 1 219 ? -10.125 -14.023 6.156 1 97.69 219 LEU A CA 1
ATOM 1676 C C . LEU A 1 219 ? -9.852 -13.055 5.008 1 97.69 219 LEU A C 1
ATOM 1678 O O . LEU A 1 219 ? -10.766 -12.703 4.258 1 97.69 219 LEU A O 1
ATOM 1682 N N . PHE A 1 220 ? -8.625 -12.609 4.918 1 97.81 220 PHE A N 1
ATOM 1683 C CA . PHE A 1 220 ? -8.211 -11.766 3.805 1 97.81 220 PHE A CA 1
ATOM 1684 C C . PHE A 1 220 ? -7.738 -12.617 2.631 1 97.81 220 PHE A C 1
ATOM 1686 O O . PHE A 1 220 ? -6.762 -13.359 2.748 1 97.81 220 PHE A O 1
ATOM 1693 N N . GLU A 1 221 ? -8.391 -12.43 1.545 1 96 221 GLU A N 1
ATOM 1694 C CA . GLU A 1 221 ? -8.125 -13.211 0.34 1 96 221 GLU A CA 1
ATOM 1695 C C . GLU A 1 221 ? -7.285 -12.414 -0.656 1 96 221 GLU A C 1
ATOM 1697 O O . GLU A 1 221 ? -7.777 -11.484 -1.29 1 96 221 GLU A O 1
ATOM 1702 N N . GLY A 1 222 ? -6.023 -12.781 -0.775 1 94.31 222 GLY A N 1
ATOM 1703 C CA . GLY A 1 222 ? -5.16 -12.125 -1.747 1 94.31 222 GLY A CA 1
ATOM 1704 C C . GLY A 1 222 ? -5.387 -12.609 -3.166 1 94.31 222 GLY A C 1
ATOM 1705 O O . GLY A 1 222 ? -5.695 -13.781 -3.385 1 94.31 222 GLY A O 1
ATOM 1706 N N . ALA A 1 223 ? -5.188 -11.594 -4.102 1 90.81 223 ALA A N 1
ATOM 1707 C CA . ALA A 1 223 ? -5.172 -11.938 -5.52 1 90.81 223 ALA A CA 1
ATOM 1708 C C . ALA A 1 223 ? -3.746 -12.023 -6.051 1 90.81 223 ALA A C 1
ATOM 1710 O O . ALA A 1 223 ? -2.812 -11.508 -5.43 1 90.81 223 ALA A O 1
ATOM 1711 N N . GLN A 1 224 ? -3.533 -12.672 -7.176 1 92.12 224 GLN A N 1
ATOM 1712 C CA . GLN A 1 224 ? -2.227 -12.852 -7.801 1 92.12 224 GLN A CA 1
ATOM 1713 C C . GLN A 1 224 ? -1.199 -13.359 -6.797 1 92.12 224 GLN A C 1
ATOM 1715 O O . GLN A 1 224 ? -1.561 -13.945 -5.773 1 92.12 224 GLN A O 1
ATOM 1720 N N . GLY A 1 225 ? 0.022 -13.477 -7.125 1 95.56 225 GLY A N 1
ATOM 1721 C CA . GLY A 1 225 ? 1.105 -13.906 -6.258 1 95.56 225 GLY A CA 1
ATOM 1722 C C . GLY A 1 225 ? 2.061 -12.789 -5.891 1 95.56 225 GLY A C 1
ATOM 1723 O O . GLY A 1 225 ? 2.061 -11.734 -6.527 1 95.56 225 GLY A O 1
ATOM 1724 N N . ALA A 1 226 ? 2.812 -12.984 -4.836 1 97 226 ALA A N 1
ATOM 1725 C CA . ALA A 1 226 ? 3.746 -11.992 -4.32 1 97 226 ALA A CA 1
ATOM 1726 C C . ALA A 1 226 ? 4.789 -11.617 -5.371 1 97 226 ALA A C 1
ATOM 1728 O O . ALA A 1 226 ? 5.266 -10.484 -5.402 1 97 226 ALA A O 1
ATOM 1729 N N . LEU A 1 227 ? 5.109 -12.531 -6.262 1 97.44 227 LEU A N 1
ATOM 1730 C CA . LEU A 1 227 ? 6.148 -12.266 -7.258 1 97.44 227 LEU A CA 1
ATOM 1731 C C . LEU A 1 227 ? 5.59 -11.461 -8.422 1 97.44 227 LEU A C 1
ATOM 1733 O O . LEU A 1 227 ? 6.336 -11.062 -9.32 1 97.44 227 LEU A O 1
ATOM 1737 N N . LEU A 1 228 ? 4.281 -11.172 -8.344 1 96.69 228 LEU A N 1
ATOM 1738 C CA . LEU A 1 228 ? 3.646 -10.242 -9.273 1 96.69 228 LEU A CA 1
ATOM 1739 C C . LEU A 1 228 ? 3.385 -8.898 -8.602 1 96.69 228 LEU A C 1
ATOM 1741 O O . LEU A 1 228 ? 2.668 -8.055 -9.148 1 96.69 228 LEU A O 1
ATOM 1745 N N . ASP A 1 229 ? 3.934 -8.664 -7.445 1 97.88 229 ASP A N 1
ATOM 1746 C CA . ASP A 1 229 ? 3.783 -7.406 -6.723 1 97.88 229 ASP A CA 1
ATOM 1747 C C . ASP A 1 229 ? 4.465 -6.262 -7.469 1 97.88 229 ASP A C 1
ATOM 1749 O O . ASP A 1 229 ? 5.566 -6.426 -7.996 1 97.88 229 ASP A O 1
ATOM 1753 N N . VAL A 1 230 ? 3.943 -5.098 -7.402 1 98 230 VAL A N 1
ATOM 1754 C CA . VAL A 1 230 ? 4.422 -3.947 -8.164 1 98 230 VAL A CA 1
ATOM 1755 C C . VAL A 1 230 ? 5.785 -3.51 -7.637 1 98 230 VAL A C 1
ATOM 1757 O O . VAL A 1 230 ? 6.605 -2.977 -8.391 1 98 230 VAL A O 1
ATOM 1760 N N . ASP A 1 231 ? 6.078 -3.766 -6.355 1 98.12 231 ASP A N 1
ATOM 1761 C CA . ASP A 1 231 ? 7.34 -3.334 -5.762 1 98.12 231 ASP A CA 1
ATOM 1762 C C . ASP A 1 231 ? 8.25 -4.527 -5.492 1 98.12 231 ASP A C 1
ATOM 1764 O O . ASP A 1 231 ? 9.477 -4.422 -5.617 1 98.12 231 ASP A O 1
ATOM 1768 N N . HIS A 1 232 ? 7.684 -5.645 -5.195 1 97.94 232 HIS A N 1
ATOM 1769 C CA . HIS A 1 232 ? 8.477 -6.738 -4.648 1 97.94 232 HIS A CA 1
ATOM 1770 C C . HIS A 1 232 ? 8.5 -7.93 -5.598 1 97.94 232 HIS A C 1
ATOM 1772 O O . HIS A 1 232 ? 9.102 -8.961 -5.289 1 97.94 232 HIS A O 1
ATOM 1778 N N . GLY A 1 233 ? 7.805 -7.75 -6.691 1 97.12 233 GLY A N 1
ATOM 1779 C CA . GLY A 1 233 ? 7.793 -8.805 -7.691 1 97.12 233 GLY A CA 1
ATOM 1780 C C . GLY A 1 233 ? 8.828 -8.602 -8.781 1 97.12 233 GLY A C 1
ATOM 1781 O O . GLY A 1 233 ? 9.875 -8 -8.547 1 97.12 233 GLY A O 1
ATOM 1782 N N . THR A 1 234 ? 8.586 -9.211 -9.945 1 96.75 234 THR A N 1
ATOM 1783 C CA . THR A 1 234 ? 9.508 -9.188 -11.078 1 96.75 234 THR A CA 1
ATOM 1784 C C . THR A 1 234 ? 9.117 -8.086 -12.07 1 96.75 234 THR A C 1
ATOM 1786 O O . THR A 1 234 ? 8.734 -8.375 -13.203 1 96.75 234 THR A O 1
ATOM 1789 N N . TYR A 1 235 ? 9.289 -6.914 -11.656 1 96.12 235 TYR A N 1
ATOM 1790 C CA . TYR A 1 235 ? 8.938 -5.73 -12.438 1 96.12 235 TYR A CA 1
ATOM 1791 C C . TYR A 1 235 ? 9.719 -5.688 -13.742 1 96.12 235 TYR A C 1
ATOM 1793 O O . TYR A 1 235 ? 10.938 -5.891 -13.758 1 96.12 235 TYR A O 1
ATOM 1801 N N . PRO A 1 236 ? 9.07 -5.453 -14.852 1 95.25 236 PRO A N 1
ATOM 1802 C CA . PRO A 1 236 ? 7.734 -4.879 -15.016 1 95.25 236 PRO A CA 1
ATOM 1803 C C . PRO A 1 236 ? 6.664 -5.938 -15.289 1 95.25 236 PRO A C 1
ATOM 1805 O O . PRO A 1 236 ? 5.535 -5.598 -15.648 1 95.25 236 PRO A O 1
ATOM 1808 N N . TYR A 1 237 ? 6.988 -7.25 -15.164 1 94.88 237 TYR A N 1
ATOM 1809 C CA . TYR A 1 237 ? 6.031 -8.328 -15.391 1 94.88 237 TYR A CA 1
ATOM 1810 C C . TYR A 1 237 ? 5.227 -8.609 -14.125 1 94.88 237 TYR A C 1
ATOM 1812 O O . TYR A 1 237 ? 5.277 -9.719 -13.586 1 94.88 237 TYR A O 1
ATOM 1820 N N . VAL A 1 238 ? 4.523 -7.609 -13.672 1 96.31 238 VAL A N 1
ATOM 1821 C CA . VAL A 1 238 ? 3.779 -7.645 -12.414 1 96.31 238 VAL A CA 1
ATOM 1822 C C . VAL A 1 238 ? 2.387 -7.051 -12.617 1 96.31 238 VAL A C 1
ATOM 1824 O O . VAL A 1 238 ? 2.084 -6.52 -13.695 1 96.31 238 VAL A O 1
ATOM 1827 N N . THR A 1 239 ? 1.503 -7.203 -11.617 1 95.81 239 THR A N 1
ATOM 1828 C CA . THR A 1 239 ? 0.252 -6.453 -11.586 1 95.81 239 THR A CA 1
ATOM 1829 C C . THR A 1 239 ? 0.482 -5.039 -11.062 1 95.81 239 THR A C 1
ATOM 1831 O O . THR A 1 239 ? 1.585 -4.707 -10.625 1 95.81 239 THR A O 1
ATOM 1834 N N . SER A 1 240 ? -0.503 -4.184 -11.156 1 97.44 240 SER A N 1
ATOM 1835 C CA . SER A 1 240 ? -0.379 -2.76 -10.867 1 97.44 240 SER A CA 1
ATOM 1836 C C . SER A 1 240 ? -0.713 -2.465 -9.406 1 97.44 240 SER A C 1
ATOM 1838 O O . SER A 1 240 ? -1.102 -1.345 -9.07 1 97.44 240 SER A O 1
ATOM 1840 N N . SER A 1 241 ? -0.645 -3.467 -8.516 1 96.94 241 SER A N 1
ATOM 1841 C CA . SER A 1 241 ? -0.954 -3.301 -7.102 1 96.94 241 SER A CA 1
ATOM 1842 C C . SER A 1 241 ? 0.006 -4.102 -6.23 1 96.94 241 SER A C 1
ATOM 1844 O O . SER A 1 241 ? 0.729 -4.969 -6.723 1 96.94 241 SER A O 1
ATOM 1846 N N . ASN A 1 242 ? 0.081 -3.748 -4.984 1 98.25 242 ASN A N 1
ATOM 1847 C CA . ASN A 1 242 ? 0.805 -4.566 -4.02 1 98.25 242 ASN A CA 1
ATOM 1848 C C . ASN A 1 242 ? 0.024 -5.828 -3.656 1 98.25 242 ASN A C 1
ATOM 1850 O O . ASN A 1 242 ? -1.159 -5.754 -3.318 1 98.25 242 ASN A O 1
ATOM 1854 N N . THR A 1 243 ? 0.674 -6.961 -3.764 1 97.69 243 THR A N 1
ATOM 1855 C CA . THR A 1 243 ? 0.028 -8.242 -3.502 1 97.69 243 THR A CA 1
ATOM 1856 C C . THR A 1 243 ? 0.556 -8.859 -2.211 1 97.69 243 THR A C 1
ATOM 1858 O O . THR A 1 243 ? 0.083 -9.914 -1.782 1 97.69 243 THR A O 1
ATOM 1861 N N . VAL A 1 244 ? 1.499 -8.227 -1.538 1 98.19 244 VAL A N 1
ATOM 1862 C CA . VAL A 1 244 ? 2.092 -8.742 -0.307 1 98.19 244 VAL A CA 1
ATOM 1863 C C . VAL A 1 244 ? 1.084 -8.633 0.836 1 98.19 244 VAL A C 1
ATOM 1865 O O . VAL A 1 244 ? 0.115 -7.871 0.749 1 98.19 244 VAL A O 1
ATOM 1868 N N . ALA A 1 245 ? 1.321 -9.305 1.889 1 98.25 245 ALA A N 1
ATOM 1869 C CA . ALA A 1 245 ? 0.356 -9.523 2.961 1 98.25 245 ALA A CA 1
ATOM 1870 C C . ALA A 1 245 ? -0.021 -8.211 3.643 1 98.25 245 ALA A C 1
ATOM 1872 O O . ALA A 1 245 ? -1.175 -8.016 4.031 1 98.25 245 ALA A O 1
ATOM 1873 N N . ALA A 1 246 ? 0.923 -7.328 3.777 1 98.06 246 ALA A N 1
ATOM 1874 C CA . ALA A 1 246 ? 0.673 -6.086 4.5 1 98.06 246 ALA A CA 1
ATOM 1875 C C . ALA A 1 246 ? -0.39 -5.246 3.795 1 98.06 246 ALA A C 1
ATOM 1877 O O . ALA A 1 246 ? -1.054 -4.418 4.426 1 98.06 246 ALA A O 1
ATOM 1878 N N . GLN A 1 247 ? -0.572 -5.512 2.525 1 98.19 247 GLN A N 1
ATOM 1879 C CA . GLN A 1 247 ? -1.553 -4.77 1.74 1 98.19 247 GLN A CA 1
ATOM 1880 C C . GLN A 1 247 ? -2.975 -5.082 2.199 1 98.19 247 GLN A C 1
ATOM 1882 O O . GLN A 1 247 ? -3.906 -4.328 1.904 1 98.19 247 GLN A O 1
ATOM 1887 N N . ALA A 1 248 ? -3.162 -6.211 2.938 1 98.44 248 ALA A N 1
ATOM 1888 C CA . ALA A 1 248 ? -4.484 -6.539 3.465 1 98.44 248 ALA A CA 1
ATOM 1889 C C . ALA A 1 248 ? -5.012 -5.418 4.355 1 98.44 248 ALA A C 1
ATOM 1891 O O . ALA A 1 248 ? -6.195 -5.074 4.293 1 98.44 248 ALA A O 1
ATOM 1892 N N . ALA A 1 249 ? -4.137 -4.816 5.113 1 98.25 249 ALA A N 1
ATOM 1893 C CA . ALA A 1 249 ? -4.543 -3.727 5.996 1 98.25 249 ALA A CA 1
ATOM 1894 C C . ALA A 1 249 ? -4.852 -2.461 5.203 1 98.25 249 ALA A C 1
ATOM 1896 O O . ALA A 1 249 ? -5.949 -1.91 5.301 1 98.25 249 ALA A O 1
ATOM 1897 N N . THR A 1 250 ? -3.965 -2.043 4.34 1 98 250 THR A N 1
ATOM 1898 C CA . THR A 1 250 ? -4.121 -0.818 3.562 1 98 250 THR A CA 1
ATOM 1899 C C . THR A 1 250 ? -5.289 -0.94 2.59 1 98 250 THR A C 1
ATOM 1901 O O . THR A 1 250 ? -6.016 0.029 2.361 1 98 250 THR A O 1
ATOM 1904 N N . GLY A 1 251 ? -5.469 -2.123 2.084 1 98.5 251 GLY A N 1
ATOM 1905 C CA . GLY A 1 251 ? -6.473 -2.346 1.055 1 98.5 251 GLY A CA 1
ATOM 1906 C C . GLY A 1 251 ? -7.867 -2.551 1.615 1 98.5 251 GLY A C 1
ATOM 1907 O O . GLY A 1 251 ? -8.828 -2.734 0.86 1 98.5 251 GLY A O 1
ATOM 1908 N N . THR A 1 252 ? -8.016 -2.512 2.969 1 98.62 252 THR A N 1
ATOM 1909 C CA . THR A 1 252 ? -9.328 -2.678 3.582 1 98.62 252 THR A CA 1
ATOM 1910 C C . THR A 1 252 ? -9.602 -1.563 4.59 1 98.62 252 THR A C 1
ATOM 1912 O O . THR A 1 252 ? -10.68 -1.509 5.184 1 98.62 252 THR A O 1
ATOM 1915 N N . GLY A 1 253 ? -8.609 -0.712 4.785 1 98 253 GLY A N 1
ATOM 1916 C CA . GLY A 1 253 ? -8.758 0.4 5.711 1 98 253 GLY A CA 1
ATOM 1917 C C . GLY A 1 253 ? -8.656 -0.016 7.164 1 98 253 GLY A C 1
ATOM 1918 O O . GLY A 1 253 ? -9.305 0.572 8.031 1 98 253 GLY A O 1
ATOM 1919 N N . MET A 1 254 ? -7.949 -1.099 7.418 1 97.69 254 MET A N 1
ATOM 1920 C CA . MET A 1 254 ? -7.691 -1.533 8.789 1 97.69 254 MET A CA 1
ATOM 1921 C C . MET A 1 254 ? -6.258 -1.225 9.195 1 97.69 254 MET A C 1
ATOM 1923 O O . MET A 1 254 ? -5.406 -0.97 8.344 1 97.69 254 MET A O 1
ATOM 1927 N N . GLY A 1 255 ? -5.949 -1.152 10.461 1 96.62 255 GLY A N 1
ATOM 1928 C CA . GLY A 1 255 ? -4.59 -0.977 10.953 1 96.62 255 GLY A CA 1
ATOM 1929 C C . GLY A 1 255 ? -3.727 -2.211 10.766 1 96.62 255 GLY A C 1
ATOM 1930 O O . GLY A 1 255 ? -4.242 -3.311 10.555 1 96.62 255 GLY A O 1
ATOM 1931 N N . PRO A 1 256 ? -2.439 -1.998 10.844 1 96.38 256 PRO A N 1
ATOM 1932 C CA . PRO A 1 256 ? -1.526 -3.125 10.641 1 96.38 256 PRO A CA 1
ATOM 1933 C C . PRO A 1 256 ? -1.779 -4.273 11.609 1 96.38 256 PRO A C 1
ATOM 1935 O O . PRO A 1 256 ? -1.553 -5.438 11.273 1 96.38 256 PRO A O 1
ATOM 1938 N N . GLY A 1 257 ? -2.285 -4.008 12.742 1 94.12 257 GLY A N 1
ATOM 1939 C CA . GLY A 1 257 ? -2.537 -5.016 13.758 1 94.12 257 GLY A CA 1
ATOM 1940 C C . GLY A 1 257 ? -3.66 -5.965 13.383 1 94.12 257 GLY A C 1
ATOM 1941 O O . GLY A 1 257 ? -3.818 -7.02 14.008 1 94.12 257 GLY A O 1
ATOM 1942 N N . ALA A 1 258 ? -4.375 -5.617 12.367 1 94.75 258 ALA A N 1
ATOM 1943 C CA . ALA A 1 258 ? -5.477 -6.465 11.922 1 94.75 258 ALA A CA 1
ATOM 1944 C C . ALA A 1 258 ? -4.965 -7.684 11.164 1 94.75 258 ALA A C 1
ATOM 1946 O O . ALA A 1 258 ? -5.676 -8.68 11.023 1 94.75 258 ALA A O 1
ATOM 1947 N N . VAL A 1 259 ? -3.729 -7.539 10.664 1 95.25 259 VAL A N 1
ATOM 1948 C CA . VAL A 1 259 ? -3.146 -8.656 9.93 1 95.25 259 VAL A CA 1
ATOM 1949 C C . VAL A 1 259 ? -2.598 -9.695 10.906 1 95.25 259 VAL A C 1
ATOM 1951 O O . VAL A 1 259 ? -1.587 -9.453 11.57 1 95.25 259 VAL A O 1
ATOM 1954 N N . GLY A 1 260 ? -3.232 -10.758 11.102 1 95.25 260 GLY A N 1
ATOM 1955 C CA . GLY A 1 260 ? -2.816 -11.828 11.984 1 95.25 260 GLY A CA 1
ATOM 1956 C C . GLY A 1 260 ? -1.88 -12.82 11.328 1 95.25 260 GLY A C 1
ATOM 1957 O O . GLY A 1 260 ? -0.832 -12.438 10.805 1 95.25 260 GLY A O 1
ATOM 1958 N N . TYR A 1 261 ? -2.332 -14.023 11.188 1 97.62 261 TYR A N 1
ATOM 1959 C CA . TYR A 1 261 ? -1.543 -15.102 10.602 1 97.62 261 TYR A CA 1
ATOM 1960 C C . TYR A 1 261 ? -1.487 -14.969 9.086 1 97.62 261 TYR A C 1
ATOM 1962 O O . TYR A 1 261 ? -2.523 -14.836 8.43 1 97.62 261 TYR A O 1
ATOM 1970 N N . VAL A 1 262 ? -0.284 -14.977 8.586 1 98.06 262 VAL A N 1
ATOM 1971 C CA . VAL A 1 262 ? -0.105 -14.93 7.137 1 98.06 262 VAL A CA 1
ATOM 1972 C C . VAL A 1 262 ? 0.204 -16.328 6.605 1 98.06 262 VAL A C 1
ATOM 1974 O O . VAL A 1 262 ? 1.224 -16.922 6.965 1 98.06 262 VAL A O 1
ATOM 1977 N N . LEU A 1 263 ? -0.695 -16.828 5.793 1 98 263 LEU A N 1
ATOM 1978 C CA . LEU A 1 263 ? -0.525 -18.109 5.125 1 98 263 LEU A CA 1
ATOM 1979 C C . LEU A 1 263 ? -0.105 -17.922 3.674 1 98 263 LEU A C 1
ATOM 1981 O O . LEU A 1 263 ? -0.834 -17.312 2.887 1 98 263 LEU A O 1
ATOM 1985 N N . GLY A 1 264 ? 1.076 -18.375 3.34 1 98.06 264 GLY A N 1
ATOM 1986 C CA . GLY A 1 264 ? 1.524 -18.375 1.956 1 98.06 264 GLY A CA 1
ATOM 1987 C C . GLY A 1 264 ? 1.202 -19.672 1.227 1 98.06 264 GLY A C 1
ATOM 1988 O O . GLY A 1 264 ? 1.396 -20.766 1.768 1 98.06 264 GLY A O 1
ATOM 1989 N N . ILE A 1 265 ? 0.665 -19.5 0.045 1 97.38 265 ILE A N 1
ATOM 1990 C CA . ILE A 1 265 ? 0.37 -20.688 -0.763 1 97.38 265 ILE A CA 1
ATOM 1991 C C . ILE A 1 265 ? 1.451 -20.859 -1.826 1 97.38 265 ILE A C 1
ATOM 1993 O O . ILE A 1 265 ? 1.806 -19.906 -2.527 1 97.38 265 ILE A O 1
ATOM 1997 N N . CYS A 1 266 ? 1.97 -22.047 -1.935 1 97 266 CYS A N 1
ATOM 1998 C CA . CYS A 1 266 ? 2.916 -22.359 -3.002 1 97 266 CYS A CA 1
ATOM 1999 C C . CYS A 1 266 ? 2.729 -23.781 -3.512 1 97 266 CYS A C 1
ATOM 2001 O O . CYS A 1 266 ? 2.264 -24.641 -2.775 1 97 266 CYS A O 1
ATOM 2003 N N . LYS A 1 267 ? 3.039 -23.984 -4.734 1 96.69 267 LYS A N 1
ATOM 2004 C CA . LYS A 1 267 ? 3.062 -25.312 -5.328 1 96.69 267 LYS A CA 1
ATOM 2005 C C . LYS A 1 267 ? 4.363 -26.047 -5 1 96.69 267 LYS A C 1
ATOM 2007 O O . LYS A 1 267 ? 5.383 -25.406 -4.734 1 96.69 267 LYS A O 1
ATOM 2012 N N . ALA A 1 268 ? 4.285 -27.391 -5.078 1 97.5 268 ALA A N 1
ATOM 2013 C CA . ALA A 1 268 ? 5.457 -28.219 -4.836 1 97.5 268 ALA A CA 1
ATOM 2014 C C . ALA A 1 268 ? 6.48 -28.062 -5.953 1 97.5 268 ALA A C 1
ATOM 2016 O O . ALA A 1 268 ? 7.59 -28.594 -5.863 1 97.5 268 ALA A O 1
ATOM 2017 N N . TYR A 1 269 ? 6.141 -27.438 -6.988 1 97.88 269 TYR A N 1
ATOM 2018 C CA . TYR A 1 269 ? 6.961 -26.969 -8.094 1 97.88 269 TYR A CA 1
ATOM 2019 C C . TYR A 1 269 ? 6.602 -25.531 -8.469 1 97.88 269 TYR A C 1
ATOM 2021 O O . TYR A 1 269 ? 5.883 -24.859 -7.734 1 97.88 269 TYR A O 1
ATOM 2029 N N . THR A 1 270 ? 7.199 -24.984 -9.539 1 97.62 270 THR A N 1
ATOM 2030 C CA . THR A 1 270 ? 6.957 -23.578 -9.852 1 97.62 270 THR A CA 1
ATOM 2031 C C . THR A 1 270 ? 6.293 -23.438 -11.219 1 97.62 270 THR A C 1
ATOM 2033 O O . THR A 1 270 ? 6.613 -24.188 -12.148 1 97.62 270 THR A O 1
ATOM 2036 N N . THR A 1 271 ? 5.324 -22.594 -11.273 1 96.31 271 THR A N 1
ATOM 2037 C CA . THR A 1 271 ? 4.68 -22.281 -12.547 1 96.31 271 THR A CA 1
ATOM 2038 C C . THR A 1 271 ? 4.574 -20.766 -12.734 1 96.31 271 THR A C 1
ATOM 2040 O O . THR A 1 271 ? 4.559 -20.016 -11.766 1 96.31 271 THR A O 1
ATOM 2043 N N . ARG A 1 272 ? 4.543 -20.344 -13.898 1 93.38 272 ARG A N 1
ATOM 2044 C CA . ARG A 1 272 ? 4.395 -18.938 -14.242 1 93.38 272 ARG A CA 1
ATOM 2045 C C . ARG A 1 272 ? 3.639 -18.766 -15.555 1 93.38 272 ARG A C 1
ATOM 2047 O O . ARG A 1 272 ? 3.859 -19.531 -16.5 1 93.38 272 ARG A O 1
ATOM 2054 N N . VAL A 1 273 ? 2.762 -17.812 -15.492 1 86.12 273 VAL A N 1
ATOM 2055 C CA . VAL A 1 273 ? 2.037 -17.469 -16.719 1 86.12 273 VAL A CA 1
ATOM 2056 C C . VAL A 1 273 ? 2.643 -16.219 -17.344 1 86.12 273 VAL A C 1
ATOM 2058 O O . VAL A 1 273 ? 3.047 -15.297 -16.625 1 86.12 273 VAL A O 1
ATOM 2061 N N . GLY A 1 274 ? 2.756 -16.188 -18.609 1 80.56 274 GLY A N 1
ATOM 2062 C CA . GLY A 1 274 ? 3.17 -14.977 -19.297 1 80.56 274 GLY A CA 1
ATOM 2063 C C . GLY A 1 274 ? 4.676 -14.805 -19.359 1 80.56 274 GLY A C 1
ATOM 2064 O O . GLY A 1 274 ? 5.422 -15.75 -19.078 1 80.56 274 GLY A O 1
ATOM 2065 N N . ALA A 1 275 ? 5.07 -13.594 -19.766 1 85.38 275 ALA A N 1
ATOM 2066 C CA . ALA A 1 275 ? 6.488 -13.273 -19.938 1 85.38 275 ALA A CA 1
ATOM 2067 C C . ALA A 1 275 ? 7.141 -12.945 -18.594 1 85.38 275 ALA A C 1
ATOM 2069 O O . ALA A 1 275 ? 6.461 -12.867 -17.578 1 85.38 275 ALA A O 1
ATOM 2070 N N . GLY A 1 276 ? 8.492 -12.914 -18.578 1 90.94 276 GLY A N 1
ATOM 2071 C CA . GLY A 1 276 ? 9.242 -12.531 -17.391 1 90.94 276 GLY A CA 1
ATOM 2072 C C . GLY A 1 276 ? 10.219 -13.602 -16.938 1 90.94 276 GLY A C 1
ATOM 2073 O O . GLY A 1 276 ? 10.234 -14.703 -17.484 1 90.94 276 GLY A O 1
ATOM 2074 N N . PRO A 1 277 ? 10.922 -13.242 -15.953 1 94.69 277 PRO A N 1
ATOM 2075 C CA . PRO A 1 277 ? 11.969 -14.156 -15.5 1 94.69 277 PRO A CA 1
ATOM 2076 C C . PRO A 1 277 ? 11.414 -15.383 -14.781 1 94.69 277 PRO A C 1
ATOM 2078 O O . PRO A 1 277 ? 10.414 -15.289 -14.078 1 94.69 277 PRO A O 1
ATOM 2081 N N . PHE A 1 278 ? 12.008 -16.5 -15.023 1 96.75 278 PHE A N 1
ATOM 2082 C CA . PHE A 1 278 ? 11.711 -17.797 -14.406 1 96.75 278 PHE A CA 1
ATOM 2083 C C . PHE A 1 278 ? 12.977 -18.641 -14.289 1 96.75 278 PHE A C 1
ATOM 2085 O O . PHE A 1 278 ? 13.188 -19.547 -15.086 1 96.75 278 PHE A O 1
ATOM 2092 N N . PRO A 1 279 ? 13.766 -18.344 -13.219 1 97.69 279 PRO A N 1
ATOM 2093 C CA . PRO A 1 279 ? 15.102 -18.938 -13.109 1 97.69 279 PRO A CA 1
ATOM 2094 C C . PRO A 1 279 ? 15.07 -20.469 -13.18 1 97.69 279 PRO A C 1
ATOM 2096 O O . PRO A 1 279 ? 15.977 -21.078 -13.75 1 97.69 279 PRO A O 1
ATOM 2099 N N . THR A 1 280 ? 14.055 -21.094 -12.719 1 98.38 280 THR A N 1
ATOM 2100 C CA . THR A 1 280 ? 14.055 -22.547 -12.602 1 98.38 280 THR A CA 1
ATOM 2101 C C . THR A 1 280 ? 13.227 -23.172 -13.711 1 98.38 280 THR A C 1
ATOM 2103 O O . THR A 1 280 ? 12.875 -24.359 -13.641 1 98.38 280 THR A O 1
ATOM 2106 N N . GLU A 1 281 ? 12.883 -22.406 -14.727 1 98 281 GLU A N 1
ATOM 2107 C CA . GLU A 1 281 ? 12.062 -22.906 -15.828 1 98 281 GLU A CA 1
ATOM 2108 C C . GLU A 1 281 ? 12.719 -24.109 -16.5 1 98 281 GLU A C 1
ATOM 2110 O O . GLU A 1 281 ? 13.93 -24.125 -16.703 1 98 281 GLU A O 1
ATOM 2115 N N . LEU A 1 282 ? 11.883 -25.109 -16.781 1 97.75 282 LEU A N 1
ATOM 2116 C CA . LEU A 1 282 ? 12.328 -26.297 -17.5 1 97.75 282 LEU A CA 1
ATOM 2117 C C . LEU A 1 282 ? 11.758 -26.312 -18.922 1 97.75 282 LEU A C 1
ATOM 2119 O O . LEU A 1 282 ? 10.547 -26.375 -19.109 1 97.75 282 LEU A O 1
ATOM 2123 N N . THR A 1 283 ? 12.625 -26.234 -19.844 1 96.06 283 THR A N 1
ATOM 2124 C CA . THR A 1 283 ? 12.203 -26.297 -21.234 1 96.06 283 THR A CA 1
ATOM 2125 C C . THR A 1 283 ? 12.461 -27.672 -21.828 1 96.06 283 THR A C 1
ATOM 2127 O O . THR A 1 283 ? 12.695 -27.797 -23.031 1 96.06 283 THR A O 1
ATOM 2130 N N . ASN A 1 284 ? 12.477 -28.656 -21.078 1 96.88 284 ASN A N 1
ATOM 2131 C CA . ASN A 1 284 ? 12.734 -30.047 -21.453 1 96.88 284 ASN A CA 1
ATOM 2132 C C . ASN A 1 284 ? 11.523 -30.938 -21.188 1 96.88 284 ASN A C 1
ATOM 2134 O O . ASN A 1 284 ? 10.43 -30.438 -20.922 1 96.88 284 ASN A O 1
ATOM 2138 N N . GLU A 1 285 ? 11.742 -32.188 -21.312 1 96.62 285 GLU A N 1
ATOM 2139 C CA . GLU A 1 285 ? 10.664 -33.156 -21.188 1 96.62 285 GLU A CA 1
ATOM 2140 C C . GLU A 1 285 ? 10.086 -33.156 -19.766 1 96.62 285 GLU A C 1
ATOM 2142 O O . GLU A 1 285 ? 8.891 -33.406 -19.578 1 96.62 285 GLU A O 1
ATOM 2147 N N . ILE A 1 286 ? 10.922 -32.938 -18.859 1 96.75 286 ILE A N 1
ATOM 2148 C CA . ILE A 1 286 ? 10.461 -32.906 -17.469 1 96.75 286 ILE A CA 1
ATOM 2149 C C . ILE A 1 286 ? 9.461 -31.781 -17.281 1 96.75 286 ILE A C 1
ATOM 2151 O O . ILE A 1 286 ? 8.406 -31.969 -16.672 1 96.75 286 ILE A O 1
ATOM 2155 N N . GLY A 1 287 ? 9.82 -30.578 -17.781 1 96.75 287 GLY A N 1
ATOM 2156 C CA . GLY A 1 287 ? 8.891 -29.453 -17.734 1 96.75 287 GLY A CA 1
ATOM 2157 C C . GLY A 1 287 ? 7.559 -29.734 -18.391 1 96.75 287 GLY A C 1
ATOM 2158 O O . GLY A 1 287 ? 6.508 -29.359 -17.891 1 96.75 287 GLY A O 1
ATOM 2159 N N . GLU A 1 288 ? 7.645 -30.422 -19.484 1 95.94 288 GLU A N 1
ATOM 2160 C CA . GLU A 1 288 ? 6.43 -30.797 -20.203 1 95.94 288 GLU A CA 1
ATOM 2161 C C . GLU A 1 288 ? 5.594 -31.781 -19.391 1 95.94 288 GLU A C 1
ATOM 2163 O O . GLU A 1 288 ? 4.363 -31.688 -19.375 1 95.94 288 GLU A O 1
ATOM 2168 N N . GLU A 1 289 ? 6.254 -32.719 -18.859 1 96.19 289 GLU A N 1
ATOM 2169 C CA . GLU A 1 289 ? 5.559 -33.719 -18.078 1 96.19 289 GLU A CA 1
ATOM 2170 C C . GLU A 1 289 ? 4.859 -33.094 -16.875 1 96.19 289 GLU A C 1
ATOM 2172 O O . GLU A 1 289 ? 3.709 -33.406 -16.578 1 96.19 289 GLU A O 1
ATOM 2177 N N . ILE A 1 290 ? 5.551 -32.188 -16.156 1 96.75 290 ILE A N 1
ATOM 2178 C CA . ILE A 1 290 ? 4.957 -31.484 -15.023 1 96.75 290 ILE A CA 1
ATOM 2179 C C . ILE A 1 290 ? 3.73 -30.703 -15.492 1 96.75 290 ILE A C 1
ATOM 2181 O O . ILE A 1 290 ? 2.676 -30.766 -14.852 1 96.75 290 ILE A O 1
ATOM 2185 N N . GLY A 1 291 ? 3.889 -30 -16.578 1 95.44 291 GLY A N 1
ATOM 2186 C CA . GLY A 1 291 ? 2.783 -29.25 -17.141 1 95.44 291 GLY A CA 1
ATOM 2187 C C . GLY A 1 291 ? 1.583 -30.109 -17.484 1 95.44 291 GLY A C 1
ATOM 2188 O O . GLY A 1 291 ? 0.441 -29.734 -17.219 1 95.44 291 GLY A O 1
ATOM 2189 N N . ARG A 1 292 ? 1.859 -31.219 -18.109 1 94.56 292 ARG A N 1
ATOM 2190 C CA . ARG A 1 292 ? 0.803 -32.156 -18.5 1 94.56 292 ARG A CA 1
ATOM 2191 C C . ARG A 1 292 ? 0.083 -32.719 -17.297 1 94.56 292 ARG A C 1
ATOM 2193 O O . ARG A 1 292 ? -1.146 -32.688 -17.203 1 94.56 292 ARG A O 1
ATOM 2200 N N . ARG A 1 293 ? 0.807 -33.219 -16.344 1 94 293 ARG A N 1
ATOM 2201 C CA . ARG A 1 293 ? 0.238 -33.844 -15.148 1 94 293 ARG A CA 1
ATOM 2202 C C . ARG A 1 293 ? -0.542 -32.812 -14.32 1 94 293 ARG A C 1
ATOM 2204 O O . ARG A 1 293 ? -1.589 -33.156 -13.758 1 94 293 ARG A O 1
ATOM 2211 N N . GLY A 1 294 ? 0.02 -31.641 -14.281 1 92.88 294 GLY A N 1
ATOM 2212 C CA . GLY A 1 294 ? -0.591 -30.609 -13.469 1 92.88 294 GLY A CA 1
ATOM 2213 C C . GLY A 1 294 ? -1.745 -29.906 -14.156 1 92.88 294 GLY A C 1
ATOM 2214 O O . GLY A 1 294 ? -2.443 -29.094 -13.547 1 92.88 294 GLY A O 1
ATOM 2215 N N . LYS A 1 295 ? -1.955 -30.188 -15.445 1 89.19 295 LYS A N 1
ATOM 2216 C CA . LYS A 1 295 ? -2.938 -29.453 -16.25 1 89.19 295 LYS A CA 1
ATOM 2217 C C . LYS A 1 295 ? -2.721 -27.953 -16.156 1 89.19 295 LYS A C 1
ATOM 2219 O O . LYS A 1 295 ? -3.648 -27.203 -15.828 1 89.19 295 LYS A O 1
ATOM 2224 N N . GLU A 1 296 ? -1.529 -27.516 -16.438 1 90.75 296 GLU A N 1
ATOM 2225 C CA . GLU A 1 296 ? -1.07 -26.156 -16.156 1 90.75 296 GLU A CA 1
ATOM 2226 C C . GLU A 1 296 ? -1.414 -25.219 -17.312 1 90.75 296 GLU A C 1
ATOM 2228 O O . GLU A 1 296 ? -0.538 -24.844 -18.094 1 90.75 296 GLU A O 1
ATOM 2233 N N . PHE A 1 297 ? -2.68 -24.766 -17.328 1 79.81 297 PHE A N 1
ATOM 2234 C CA . PHE A 1 297 ? -3.209 -23.781 -18.266 1 79.81 297 PHE A CA 1
ATOM 2235 C C . PHE A 1 297 ? -3.887 -22.625 -17.531 1 79.81 297 PHE A C 1
ATOM 2237 O O . PHE A 1 297 ? -4.527 -22.844 -16.5 1 79.81 297 PHE A O 1
ATOM 2244 N N . GLY A 1 298 ? -3.725 -21.453 -18.062 1 67.38 298 GLY A N 1
ATOM 2245 C CA . GLY A 1 298 ? -4.41 -20.312 -17.484 1 67.38 298 GLY A CA 1
ATOM 2246 C C . GLY A 1 298 ? -5.922 -20.438 -17.547 1 67.38 298 GLY A C 1
ATOM 2247 O O . GLY A 1 298 ? -6.48 -20.875 -18.547 1 67.38 298 GLY A O 1
ATOM 2248 N N . VAL A 1 299 ? -6.625 -20.047 -16.422 1 63.44 299 VAL A N 1
ATOM 2249 C CA . VAL A 1 299 ? -8.078 -20.172 -16.328 1 63.44 299 VAL A CA 1
ATOM 2250 C C . VAL A 1 299 ? -8.742 -19.156 -17.25 1 63.44 299 VAL A C 1
ATOM 2252 O O . VAL A 1 299 ? -9.664 -19.5 -18.016 1 63.44 299 VAL A O 1
ATOM 2255 N N . ASN A 1 300 ? -8.242 -17.953 -17.234 1 60.97 300 ASN A N 1
ATOM 2256 C CA . ASN A 1 300 ? -8.852 -16.875 -17.984 1 60.97 300 ASN A CA 1
ATOM 2257 C C . ASN A 1 300 ? -8.359 -16.844 -19.438 1 60.97 300 ASN A C 1
ATOM 2259 O O . ASN A 1 300 ? -9.148 -16.688 -20.359 1 60.97 300 ASN A O 1
ATOM 2263 N N . THR A 1 301 ? -7.027 -17.109 -19.609 1 63.81 301 THR A N 1
ATOM 2264 C CA . THR A 1 301 ? -6.402 -16.906 -20.906 1 63.81 301 THR A CA 1
ATOM 2265 C C . THR A 1 301 ? -6.348 -18.203 -21.703 1 63.81 301 THR A C 1
ATOM 2267 O O . THR A 1 301 ? -6.199 -18.188 -22.922 1 63.81 301 THR A O 1
ATOM 2270 N N . GLY A 1 302 ? -6.383 -19.297 -20.969 1 70.56 302 GLY A N 1
ATOM 2271 C CA . GLY A 1 302 ? -6.191 -20.594 -21.594 1 70.56 302 GLY A CA 1
ATOM 2272 C C . GLY A 1 302 ? -4.758 -20.844 -22.016 1 70.56 302 GLY A C 1
ATOM 2273 O O . GLY A 1 302 ? -4.457 -21.875 -22.625 1 70.56 302 GLY A O 1
ATOM 2274 N N . ARG A 1 303 ? -3.793 -19.922 -21.625 1 75.94 303 ARG A N 1
ATOM 2275 C CA . ARG A 1 303 ? -2.396 -20.031 -22.031 1 75.94 303 ARG A CA 1
ATOM 2276 C C . ARG A 1 303 ? -1.676 -21.109 -21.219 1 75.94 303 ARG A C 1
ATOM 2278 O O . ARG A 1 303 ? -1.931 -21.266 -20.016 1 75.94 303 ARG A O 1
ATOM 2285 N N . LYS A 1 304 ? -0.844 -21.75 -21.938 1 86.12 304 LYS A N 1
ATOM 2286 C CA . LYS A 1 304 ? -0.004 -22.734 -21.25 1 86.12 304 LYS A CA 1
ATOM 2287 C C . LYS A 1 304 ? 0.91 -22.062 -20.234 1 86.12 304 LYS A C 1
ATOM 2289 O O . LYS A 1 304 ? 1.523 -21.031 -20.531 1 86.12 304 LYS A O 1
ATOM 2294 N N . ARG A 1 305 ? 0.948 -22.656 -19.047 1 91.5 305 ARG A N 1
ATOM 2295 C CA . ARG A 1 305 ? 1.857 -22.141 -18.031 1 91.5 305 ARG A CA 1
ATOM 2296 C C . ARG A 1 305 ? 3.254 -22.734 -18.188 1 91.5 305 ARG A C 1
ATOM 2298 O O . ARG A 1 305 ? 3.398 -23.906 -18.531 1 91.5 305 ARG A O 1
ATOM 2305 N N . ARG A 1 306 ? 4.219 -21.906 -18.016 1 95.25 306 ARG A N 1
ATOM 2306 C CA . ARG A 1 306 ? 5.598 -22.359 -17.906 1 95.25 306 ARG A CA 1
ATOM 2307 C C . ARG A 1 306 ? 5.828 -23.094 -16.594 1 95.25 306 ARG A C 1
ATOM 2309 O O . ARG A 1 306 ? 5.242 -22.75 -15.562 1 95.25 306 ARG A O 1
ATOM 2316 N N . CYS A 1 307 ? 6.605 -24.156 -16.641 1 97.44 307 CYS A N 1
ATOM 2317 C CA . CYS A 1 307 ? 6.785 -24.984 -15.461 1 97.44 307 CYS A CA 1
ATOM 2318 C C . CYS A 1 307 ? 8.266 -25.141 -15.125 1 97.44 307 CYS A C 1
ATOM 2320 O O . CYS A 1 307 ? 9.117 -25.047 -16 1 97.44 307 CYS A O 1
ATOM 2322 N N . GLY A 1 308 ? 8.516 -25.312 -13.875 1 98.12 308 GLY A N 1
ATOM 2323 C CA . GLY A 1 308 ? 9.875 -25.531 -13.391 1 98.12 308 GLY A CA 1
ATOM 2324 C C . GLY A 1 308 ? 9.922 -26.141 -12.008 1 98.12 308 GLY A C 1
ATOM 2325 O O . GLY A 1 308 ? 8.883 -26.391 -11.383 1 98.12 308 GLY A O 1
ATOM 2326 N N . TRP A 1 309 ? 11.117 -26.531 -11.586 1 98.62 309 TRP A N 1
ATOM 2327 C CA . TRP A 1 309 ? 11.312 -27.094 -10.25 1 98.62 309 TRP A CA 1
ATOM 2328 C C . TRP A 1 309 ? 10.984 -26.062 -9.18 1 98.62 309 TRP A C 1
ATOM 2330 O O . TRP A 1 309 ? 10.859 -24.859 -9.469 1 98.62 309 TRP A O 1
ATOM 2340 N N . PHE A 1 310 ? 10.797 -26.578 -7.973 1 98.69 310 PHE A N 1
ATOM 2341 C CA . PHE A 1 310 ? 10.562 -25.688 -6.84 1 98.69 310 PHE A CA 1
ATOM 2342 C C . PHE A 1 310 ? 11.75 -24.75 -6.629 1 98.69 310 PHE A C 1
ATOM 2344 O O . PHE A 1 310 ? 12.898 -25.188 -6.625 1 98.69 310 PHE A O 1
ATOM 2351 N N . ASP A 1 311 ? 11.5 -23.5 -6.5 1 98.75 311 ASP A N 1
ATOM 2352 C CA . ASP A 1 311 ? 12.523 -22.484 -6.27 1 98.75 311 ASP A CA 1
ATOM 2353 C C . ASP A 1 311 ? 12.508 -22.016 -4.82 1 98.75 311 ASP A C 1
ATOM 2355 O O . ASP A 1 311 ? 11.797 -21.062 -4.48 1 98.75 311 ASP A O 1
ATOM 2359 N N . ALA A 1 312 ? 13.32 -22.562 -4.004 1 98.81 312 ALA A N 1
ATOM 2360 C CA . ALA A 1 312 ? 13.328 -22.25 -2.578 1 98.81 312 ALA A CA 1
ATOM 2361 C C . ALA A 1 312 ? 13.844 -20.844 -2.322 1 98.81 312 ALA A C 1
ATOM 2363 O O . ALA A 1 312 ? 13.477 -20.219 -1.328 1 98.81 312 ALA A O 1
ATOM 2364 N N . VAL A 1 313 ? 14.711 -20.328 -3.195 1 98.56 313 VAL A N 1
ATOM 2365 C CA . VAL A 1 313 ? 15.266 -18.984 -3.043 1 98.56 313 VAL A CA 1
ATOM 2366 C C . VAL A 1 313 ? 14.148 -17.953 -3.18 1 98.56 313 VAL A C 1
ATOM 2368 O O . VAL A 1 313 ? 14.023 -17.047 -2.35 1 98.56 313 VAL A O 1
ATOM 2371 N N . LEU A 1 314 ? 13.297 -18.141 -4.145 1 98.06 314 LEU A N 1
ATOM 2372 C CA . LEU A 1 314 ? 12.18 -17.234 -4.395 1 98.06 314 LEU A CA 1
ATOM 2373 C C . LEU A 1 314 ? 11.172 -17.281 -3.248 1 98.06 314 LEU A C 1
ATOM 2375 O O . LEU A 1 314 ? 10.695 -16.234 -2.795 1 98.06 314 LEU A O 1
ATOM 2379 N N . VAL A 1 315 ? 10.828 -18.453 -2.859 1 98.62 315 VAL A N 1
ATOM 2380 C CA . VAL A 1 315 ? 9.812 -18.594 -1.819 1 98.62 315 VAL A CA 1
ATOM 2381 C C . VAL A 1 315 ? 10.352 -18.047 -0.496 1 98.62 315 VAL A C 1
ATOM 2383 O O . VAL A 1 315 ? 9.609 -17.422 0.27 1 98.62 315 VAL A O 1
ATOM 2386 N N . ARG A 1 316 ? 11.641 -18.297 -0.193 1 98.56 316 ARG A N 1
ATOM 2387 C CA . ARG A 1 316 ? 12.266 -17.734 1.001 1 98.56 316 ARG A CA 1
ATOM 2388 C C . ARG A 1 316 ? 12.172 -16.219 1.007 1 98.56 316 ARG A C 1
ATOM 2390 O O . ARG A 1 316 ? 11.898 -15.609 2.045 1 98.56 316 ARG A O 1
ATOM 2397 N N . GLN A 1 317 ? 12.469 -15.633 -0.128 1 98.19 317 GLN A N 1
ATOM 2398 C CA . GLN A 1 317 ? 12.344 -14.188 -0.277 1 98.19 317 GLN A CA 1
ATOM 2399 C C . GLN A 1 317 ? 10.914 -13.727 -0.001 1 98.19 317 GLN A C 1
ATOM 2401 O O . GLN A 1 317 ? 10.703 -12.734 0.7 1 98.19 317 GLN A O 1
ATOM 2406 N N . THR A 1 318 ? 9.93 -14.43 -0.493 1 98.44 318 THR A N 1
ATOM 2407 C CA . THR A 1 318 ? 8.531 -14.094 -0.29 1 98.44 318 THR A CA 1
ATOM 2408 C C . THR A 1 318 ? 8.141 -14.266 1.175 1 98.44 318 THR A C 1
ATOM 2410 O O . THR A 1 318 ? 7.34 -13.492 1.705 1 98.44 318 THR A O 1
ATOM 2413 N N . VAL A 1 319 ? 8.664 -15.289 1.825 1 98.44 319 VAL A N 1
ATOM 2414 C CA . VAL A 1 319 ? 8.422 -15.5 3.248 1 98.44 319 VAL A CA 1
ATOM 2415 C C . VAL A 1 319 ? 8.82 -14.25 4.031 1 98.44 319 VAL A C 1
ATOM 2417 O O . VAL A 1 319 ? 8.102 -13.812 4.934 1 98.44 319 VAL A O 1
ATOM 2420 N N . ARG A 1 320 ? 9.875 -13.648 3.629 1 97.75 320 ARG A N 1
ATOM 2421 C CA . ARG A 1 320 ? 10.383 -12.469 4.324 1 97.75 320 ARG A CA 1
ATOM 2422 C C . ARG A 1 320 ? 9.578 -11.227 3.967 1 97.75 320 ARG A C 1
ATOM 2424 O O . ARG A 1 320 ? 9.102 -10.516 4.852 1 97.75 320 ARG A O 1
ATOM 2431 N N . THR A 1 321 ? 9.305 -10.977 2.693 1 98.12 321 THR A N 1
ATOM 2432 C CA . THR A 1 321 ? 8.672 -9.742 2.246 1 98.12 321 THR A CA 1
ATOM 2433 C C . THR A 1 321 ? 7.191 -9.727 2.613 1 98.12 321 THR A C 1
ATOM 2435 O O . THR A 1 321 ? 6.59 -8.656 2.74 1 98.12 321 THR A O 1
ATOM 2438 N N . CYS A 1 322 ? 6.633 -10.938 2.881 1 98.31 322 CYS A N 1
ATOM 2439 C CA . CYS A 1 322 ? 5.219 -11.016 3.23 1 98.31 322 CYS A CA 1
ATOM 2440 C C . CYS A 1 322 ? 5.039 -11.305 4.715 1 98.31 322 CYS A C 1
ATOM 2442 O O . CYS A 1 322 ? 3.938 -11.172 5.25 1 98.31 322 CYS A O 1
ATOM 2444 N N . GLY A 1 323 ? 6.125 -11.664 5.383 1 97.69 323 GLY A N 1
ATOM 2445 C CA . GLY A 1 323 ? 5.98 -12.078 6.766 1 97.69 323 GLY A CA 1
ATOM 2446 C C . GLY A 1 323 ? 5.145 -13.336 6.926 1 97.69 323 GLY A C 1
ATOM 2447 O O . GLY A 1 323 ? 4.23 -13.383 7.75 1 97.69 323 GLY A O 1
ATOM 2448 N N . ILE A 1 324 ? 5.434 -14.352 6.129 1 98.31 324 ILE A N 1
ATOM 2449 C CA . ILE A 1 324 ? 4.637 -15.57 6.117 1 98.31 324 ILE A CA 1
ATOM 2450 C C . ILE A 1 324 ? 4.941 -16.406 7.359 1 98.31 324 ILE A C 1
ATOM 2452 O O . ILE A 1 324 ? 6.105 -16.625 7.691 1 98.31 324 ILE A O 1
ATOM 2456 N N . HIS A 1 325 ? 3.877 -16.875 8.047 1 97.88 325 HIS A N 1
ATOM 2457 C CA . HIS A 1 325 ? 3.994 -17.688 9.242 1 97.88 325 HIS A CA 1
ATOM 2458 C C . HIS A 1 325 ? 4.023 -19.172 8.898 1 97.88 325 HIS A C 1
ATOM 2460 O O . HIS A 1 325 ? 4.668 -19.969 9.594 1 97.88 325 HIS A O 1
ATOM 2466 N N . GLY A 1 326 ? 3.258 -19.531 7.902 1 98.12 326 GLY A N 1
ATOM 2467 C CA . GLY A 1 326 ? 3.16 -20.906 7.43 1 98.12 326 GLY A CA 1
ATOM 2468 C C . GLY A 1 326 ? 2.83 -21 5.953 1 98.12 326 GLY A C 1
ATOM 2469 O O . GLY A 1 326 ? 2.27 -20.062 5.371 1 98.12 326 GLY A O 1
ATOM 2470 N N . LEU A 1 327 ? 3.195 -22.156 5.395 1 98.06 327 LEU A N 1
ATOM 2471 C CA . LEU A 1 327 ? 2.941 -22.391 3.977 1 98.06 327 LEU A CA 1
ATOM 2472 C C . LEU A 1 327 ? 1.847 -23.422 3.779 1 98.06 327 LEU A C 1
ATOM 2474 O O . LEU A 1 327 ? 1.716 -24.359 4.582 1 98.06 327 LEU A O 1
ATOM 2478 N N . ALA A 1 328 ? 1.048 -23.172 2.805 1 97.38 328 ALA A N 1
ATOM 2479 C CA . ALA A 1 328 ? 0.229 -24.234 2.221 1 97.38 328 ALA A CA 1
ATOM 2480 C C . ALA A 1 328 ? 0.857 -24.766 0.937 1 97.38 328 ALA A C 1
ATOM 2482 O O . ALA A 1 328 ? 0.925 -24.062 -0.07 1 97.38 328 ALA A O 1
ATOM 2483 N N . LEU A 1 329 ? 1.328 -26.016 1.006 1 97.31 329 LEU A N 1
ATOM 2484 C CA . LEU A 1 329 ? 1.949 -26.641 -0.154 1 97.31 329 LEU A CA 1
ATOM 2485 C C . LEU A 1 329 ? 0.924 -27.438 -0.953 1 97.31 329 LEU A C 1
ATOM 2487 O O . LEU A 1 329 ? 0.209 -28.281 -0.395 1 97.31 329 LEU A O 1
ATOM 2491 N N . THR A 1 330 ? 0.869 -27.109 -2.238 1 95 330 THR A N 1
ATOM 2492 C CA . THR A 1 330 ? -0.14 -27.75 -3.076 1 95 330 THR A CA 1
ATOM 2493 C C . THR A 1 330 ? 0.515 -28.531 -4.207 1 95 330 THR A C 1
ATOM 2495 O O . THR A 1 330 ? 1.696 -28.344 -4.504 1 95 330 THR A O 1
ATOM 2498 N N . LYS A 1 331 ? -0.208 -29.531 -4.766 1 94.88 331 LYS A N 1
ATOM 2499 C CA . LYS A 1 331 ? 0.114 -30.266 -5.988 1 94.88 331 LYS A CA 1
ATOM 2500 C C . LYS A 1 331 ? 1.354 -31.141 -5.801 1 94.88 331 LYS A C 1
ATOM 2502 O O . LYS A 1 331 ? 2.184 -31.25 -6.707 1 94.88 331 LYS A O 1
ATOM 2507 N N . LEU A 1 332 ? 1.514 -31.641 -4.633 1 95.56 332 LEU A N 1
ATOM 2508 C CA . LEU A 1 332 ? 2.6 -32.594 -4.391 1 95.56 332 LEU A CA 1
ATOM 2509 C C . LEU A 1 332 ? 2.467 -33.812 -5.285 1 95.56 332 LEU A C 1
ATOM 2511 O O . LEU A 1 332 ? 3.471 -34.375 -5.719 1 95.56 332 LEU A O 1
ATOM 2515 N N . ASP A 1 333 ? 1.258 -34.188 -5.578 1 94.69 333 ASP A N 1
ATOM 2516 C CA . ASP A 1 333 ? 0.93 -35.406 -6.316 1 94.69 333 ASP A CA 1
ATOM 2517 C C . ASP A 1 333 ? 1.481 -35.344 -7.742 1 94.69 333 ASP A C 1
ATOM 2519 O O . ASP A 1 333 ? 1.715 -36.406 -8.367 1 94.69 333 ASP A O 1
ATOM 2523 N N . ILE A 1 334 ? 1.715 -34.188 -8.242 1 95.75 334 ILE A N 1
ATOM 2524 C CA . ILE A 1 334 ? 2.217 -34 -9.602 1 95.75 334 ILE A CA 1
ATOM 2525 C C . ILE A 1 334 ? 3.641 -34.531 -9.703 1 95.75 334 ILE A C 1
ATOM 2527 O O . ILE A 1 334 ? 4.102 -34.906 -10.789 1 95.75 334 ILE A O 1
ATOM 2531 N N . LEU A 1 335 ? 4.379 -34.594 -8.609 1 97 335 LEU A N 1
ATOM 2532 C CA . LEU A 1 335 ? 5.77 -35.031 -8.602 1 97 335 LEU A CA 1
ATOM 2533 C C . LEU A 1 335 ? 5.863 -36.531 -8.383 1 97 335 LEU A C 1
ATOM 2535 O O . LEU A 1 335 ? 6.957 -37.094 -8.406 1 97 335 LEU A O 1
ATOM 2539 N N . ASP A 1 336 ? 4.715 -37.219 -8.234 1 96.75 336 ASP A N 1
ATOM 2540 C CA . ASP A 1 336 ? 4.699 -38.688 -8.055 1 96.75 336 ASP A CA 1
ATOM 2541 C C . ASP A 1 336 ? 5.348 -39.375 -9.25 1 96.75 336 ASP A C 1
ATOM 2543 O O . ASP A 1 336 ? 5.082 -39.031 -10.398 1 96.75 336 ASP A O 1
ATOM 2547 N N . GLY A 1 337 ? 6.207 -40.406 -8.961 1 96.5 337 GLY A N 1
ATOM 2548 C CA . GLY A 1 337 ? 6.734 -41.25 -10.023 1 96.5 337 GLY A CA 1
ATOM 2549 C C . GLY A 1 337 ? 8.086 -40.781 -10.531 1 96.5 337 GLY A C 1
ATOM 2550 O O . GLY A 1 337 ? 8.766 -41.531 -11.25 1 96.5 337 GLY A O 1
ATOM 2551 N N . PHE A 1 338 ? 8.508 -39.594 -10.203 1 97.12 338 PHE A N 1
ATOM 2552 C CA . PHE A 1 338 ? 9.828 -39.125 -10.617 1 97.12 338 PHE A CA 1
ATOM 2553 C C . PHE A 1 338 ? 10.922 -39.875 -9.852 1 97.12 338 PHE A C 1
ATOM 2555 O O . PHE A 1 338 ? 10.781 -40.125 -8.656 1 97.12 338 PHE A O 1
ATOM 2562 N N . ASP A 1 339 ? 11.977 -40.188 -10.508 1 97.25 339 ASP A N 1
ATOM 2563 C CA . ASP A 1 339 ? 13.117 -40.812 -9.852 1 97.25 339 ASP A CA 1
ATOM 2564 C C . ASP A 1 339 ? 13.867 -39.844 -8.969 1 97.25 339 ASP A C 1
ATOM 2566 O O . ASP A 1 339 ? 14.398 -40.219 -7.918 1 97.25 339 ASP A O 1
ATOM 2570 N N . SER A 1 340 ? 13.906 -38.656 -9.422 1 97.69 340 SER A N 1
ATOM 2571 C CA . SER A 1 340 ? 14.539 -37.562 -8.68 1 97.69 340 SER A CA 1
ATOM 2572 C C . SER A 1 340 ? 13.797 -36.25 -8.898 1 97.69 340 SER A C 1
ATOM 2574 O O . SER A 1 340 ? 13.141 -36.062 -9.922 1 97.69 340 SER A O 1
ATOM 2576 N N . VAL A 1 341 ? 13.805 -35.438 -7.902 1 97.88 341 VAL A N 1
ATOM 2577 C CA . VAL A 1 341 ? 13.266 -34.094 -7.973 1 97.88 341 VAL A CA 1
ATOM 2578 C C . VAL A 1 341 ? 14.352 -33.094 -7.582 1 97.88 341 VAL A C 1
ATOM 2580 O O . VAL A 1 341 ? 15.25 -33.406 -6.797 1 97.88 341 VAL A O 1
ATOM 2583 N N . GLU A 1 342 ? 14.297 -31.938 -8.195 1 98.19 342 GLU A N 1
ATOM 2584 C CA . GLU A 1 342 ? 15.289 -30.922 -7.883 1 98.19 342 GLU A CA 1
ATOM 2585 C C . GLU A 1 342 ? 14.633 -29.703 -7.211 1 98.19 342 GLU A C 1
ATOM 2587 O O . GLU A 1 342 ? 13.461 -29.422 -7.453 1 98.19 342 GLU A O 1
ATOM 2592 N N . VAL A 1 343 ? 15.398 -29.109 -6.336 1 98.69 343 VAL A N 1
ATOM 2593 C CA . VAL A 1 343 ? 15.016 -27.859 -5.668 1 98.69 343 VAL A CA 1
ATOM 2594 C C . VAL A 1 343 ? 16.109 -26.812 -5.836 1 98.69 343 VAL A C 1
ATOM 2596 O O . VAL A 1 343 ? 17.297 -27.125 -5.652 1 98.69 343 VAL A O 1
ATOM 2599 N N . CYS A 1 344 ? 15.734 -25.641 -6.273 1 98.88 344 CYS A N 1
ATOM 2600 C CA . CYS A 1 344 ? 16.703 -24.547 -6.383 1 98.88 344 CYS A CA 1
ATOM 2601 C C . CYS A 1 344 ? 17.047 -23.984 -5.012 1 98.88 344 CYS A C 1
ATOM 2603 O O . CYS A 1 344 ? 16.172 -23.531 -4.277 1 98.88 344 CYS A O 1
ATOM 2605 N N . VAL A 1 345 ? 18.328 -23.969 -4.633 1 98.75 345 VAL A N 1
ATOM 2606 C CA . VAL A 1 345 ? 18.734 -23.625 -3.277 1 98.75 345 VAL A CA 1
ATOM 2607 C C . VAL A 1 345 ? 19.547 -22.328 -3.301 1 98.75 345 VAL A C 1
ATOM 2609 O O . VAL A 1 345 ? 19.859 -21.766 -2.248 1 98.75 345 VAL A O 1
ATOM 2612 N N . GLY A 1 346 ? 19.859 -21.812 -4.422 1 98.56 346 GLY A N 1
ATOM 2613 C CA . GLY A 1 346 ? 20.641 -20.609 -4.656 1 98.56 346 GLY A CA 1
ATOM 2614 C C . GLY A 1 346 ? 20.75 -20.25 -6.125 1 98.56 346 GLY A C 1
ATOM 2615 O O . GLY A 1 346 ? 20.219 -20.953 -6.988 1 98.56 346 GLY A O 1
ATOM 2616 N N . TYR A 1 347 ? 21.359 -19.141 -6.387 1 98.56 347 TYR A N 1
ATOM 2617 C CA . TYR A 1 347 ? 21.609 -18.703 -7.754 1 98.56 347 TYR A CA 1
ATOM 2618 C C . TYR A 1 347 ? 23.094 -18.406 -7.957 1 98.56 347 TYR A C 1
ATOM 2620 O O . TYR A 1 347 ? 23.812 -18.094 -7 1 98.56 347 TYR A O 1
ATOM 2628 N N . LYS A 1 348 ? 23.516 -18.594 -9.133 1 98.5 348 LYS A N 1
ATOM 2629 C CA . LYS A 1 348 ? 24.766 -18.016 -9.602 1 98.5 348 LYS A CA 1
ATOM 2630 C C . LYS A 1 348 ? 24.516 -16.828 -10.516 1 98.5 348 LYS A C 1
ATOM 2632 O O . LYS A 1 348 ? 23.781 -16.922 -11.5 1 98.5 348 LYS A O 1
ATOM 2637 N N . LEU A 1 349 ? 25.031 -15.672 -10.109 1 97.44 349 LEU A N 1
ATOM 2638 C CA . LEU A 1 349 ? 24.969 -14.461 -10.922 1 97.44 349 LEU A CA 1
ATOM 2639 C C . LEU A 1 349 ? 26.359 -13.977 -11.289 1 97.44 349 LEU A C 1
ATOM 2641 O O . LEU A 1 349 ? 27.109 -13.523 -10.43 1 97.44 349 LEU A O 1
ATOM 2645 N N . ASP A 1 350 ? 26.719 -14.023 -12.516 1 95.56 350 ASP A N 1
ATOM 2646 C CA . ASP A 1 350 ? 28.031 -13.602 -13.008 1 95.56 350 ASP A CA 1
ATOM 2647 C C . ASP A 1 350 ? 29.156 -14.242 -12.195 1 95.56 350 ASP A C 1
ATOM 2649 O O . ASP A 1 350 ? 30.078 -13.555 -11.758 1 95.56 350 ASP A O 1
ATOM 2653 N N . GLY A 1 351 ? 29 -15.43 -11.914 1 96.12 351 GLY A N 1
ATOM 2654 C CA . GLY A 1 351 ? 30.047 -16.219 -11.281 1 96.12 351 GLY A CA 1
ATOM 2655 C C . GLY A 1 351 ? 29.984 -16.188 -9.766 1 96.12 351 GLY A C 1
ATOM 2656 O O . GLY A 1 351 ? 30.703 -16.938 -9.094 1 96.12 351 GLY A O 1
ATOM 2657 N N . LYS A 1 352 ? 29.125 -15.422 -9.227 1 97.62 352 LYS A N 1
ATOM 2658 C CA . LYS A 1 352 ? 29.016 -15.312 -7.777 1 97.62 352 LYS A CA 1
ATOM 2659 C C . LYS A 1 352 ? 27.719 -15.914 -7.266 1 97.62 352 LYS A C 1
ATOM 2661 O O . LYS A 1 352 ? 26.656 -15.711 -7.859 1 97.62 352 LYS A O 1
ATOM 2666 N N . GLU A 1 353 ? 27.828 -16.641 -6.152 1 98.25 353 GLU A N 1
ATOM 2667 C CA . GLU A 1 353 ? 26.641 -17.234 -5.555 1 98.25 353 GLU A CA 1
ATOM 2668 C C . GLU A 1 353 ? 25.859 -16.219 -4.746 1 98.25 353 GLU A C 1
ATOM 2670 O O . GLU A 1 353 ? 26.438 -15.422 -4.004 1 98.25 353 GLU A O 1
ATOM 2675 N N . ILE A 1 354 ? 24.562 -16.188 -5.012 1 97.75 354 ILE A N 1
ATOM 2676 C CA . ILE A 1 354 ? 23.672 -15.328 -4.246 1 97.75 354 ILE A CA 1
ATOM 2677 C C . ILE A 1 354 ? 22.484 -16.141 -3.738 1 97.75 354 ILE A C 1
ATOM 2679 O O . ILE A 1 354 ? 22.219 -17.234 -4.23 1 97.75 354 ILE A O 1
ATOM 2683 N N . ASP A 1 355 ? 21.75 -15.594 -2.717 1 97.5 355 ASP A N 1
ATOM 2684 C CA . ASP A 1 355 ? 20.656 -16.344 -2.109 1 97.5 355 ASP A CA 1
ATOM 2685 C C . ASP A 1 355 ? 19.359 -15.555 -2.162 1 97.5 355 ASP A C 1
ATOM 2687 O O . ASP A 1 355 ? 18.484 -15.727 -1.309 1 97.5 355 ASP A O 1
ATOM 2691 N N . TYR A 1 356 ? 19.297 -14.68 -3.055 1 97.69 356 TYR A N 1
ATOM 2692 C CA . TYR A 1 356 ? 18.094 -13.898 -3.33 1 97.69 356 TYR A CA 1
ATOM 2693 C C . TYR A 1 356 ? 17.953 -13.602 -4.82 1 97.69 356 TYR A C 1
ATOM 2695 O O . TYR A 1 356 ? 18.938 -13.664 -5.559 1 97.69 356 TYR A O 1
ATOM 2703 N N . LEU A 1 357 ? 16.766 -13.414 -5.297 1 97.44 357 LEU A N 1
ATOM 2704 C CA . LEU A 1 357 ? 16.562 -12.961 -6.668 1 97.44 357 LEU A CA 1
ATOM 2705 C C . LEU A 1 357 ? 16.797 -11.453 -6.785 1 97.44 357 LEU A C 1
ATOM 2707 O O . LEU A 1 357 ? 16.109 -10.664 -6.141 1 97.44 357 LEU A O 1
ATOM 2711 N N . PRO A 1 358 ? 17.797 -11.062 -7.555 1 95.94 358 PRO A N 1
ATOM 2712 C CA . PRO A 1 358 ? 18 -9.625 -7.727 1 95.94 358 PRO A CA 1
ATOM 2713 C C . PRO A 1 358 ? 16.781 -8.914 -8.297 1 95.94 358 PRO A C 1
ATOM 2715 O O . PRO A 1 358 ? 15.984 -9.523 -9.023 1 95.94 358 PRO A O 1
ATOM 2718 N N . ALA A 1 359 ? 16.641 -7.645 -8.047 1 94.56 359 ALA A N 1
ATOM 2719 C CA . ALA A 1 359 ? 15.445 -6.902 -8.438 1 94.56 359 ALA A CA 1
ATOM 2720 C C . ALA A 1 359 ? 15.516 -6.484 -9.906 1 94.56 359 ALA A C 1
ATOM 2722 O O . ALA A 1 359 ? 14.492 -6.375 -10.586 1 94.56 359 ALA A O 1
ATOM 2723 N N . GLY A 1 360 ? 16.656 -6.297 -10.414 1 93.25 360 GLY A N 1
ATOM 2724 C CA . GLY A 1 360 ? 16.828 -5.777 -11.766 1 93.25 360 GLY A CA 1
ATOM 2725 C C . GLY A 1 360 ? 16.562 -6.812 -12.844 1 93.25 360 GLY A C 1
ATOM 2726 O O . GLY A 1 360 ? 16.984 -7.965 -12.719 1 93.25 360 GLY A O 1
ATOM 2727 N N . GLU A 1 361 ? 15.93 -6.402 -13.836 1 90.62 361 GLU A N 1
ATOM 2728 C CA . GLU A 1 361 ? 15.555 -7.281 -14.945 1 90.62 361 GLU A CA 1
ATOM 2729 C C . GLU A 1 361 ? 16.781 -7.926 -15.578 1 90.62 361 GLU A C 1
ATOM 2731 O O . GLU A 1 361 ? 16.781 -9.125 -15.867 1 90.62 361 GLU A O 1
ATOM 2736 N N . GLY A 1 362 ? 17.781 -7.133 -15.844 1 91.44 362 GLY A N 1
ATOM 2737 C CA . GLY A 1 362 ? 19 -7.66 -16.438 1 91.44 362 GLY A CA 1
ATOM 2738 C C . GLY A 1 362 ? 19.656 -8.734 -15.594 1 91.44 362 GLY A C 1
ATOM 2739 O O . GLY A 1 362 ? 20.062 -9.773 -16.109 1 91.44 362 GLY A O 1
ATOM 2740 N N . ALA A 1 363 ? 19.781 -8.461 -14.312 1 94.44 363 ALA A N 1
ATOM 2741 C CA . ALA A 1 363 ? 20.375 -9.438 -13.398 1 94.44 363 ALA A CA 1
ATOM 2742 C C . ALA A 1 363 ? 19.531 -10.703 -13.32 1 94.44 363 ALA A C 1
ATOM 2744 O O . ALA A 1 363 ? 20.062 -11.812 -13.32 1 94.44 363 ALA A O 1
ATOM 2745 N N . GLN A 1 364 ? 18.234 -10.539 -13.281 1 95.19 364 GLN A N 1
ATOM 2746 C CA . GLN A 1 364 ? 17.328 -11.68 -13.227 1 95.19 364 GLN A CA 1
ATOM 2747 C C . GLN A 1 364 ? 17.5 -12.586 -14.445 1 95.19 364 GLN A C 1
ATOM 2749 O O . GLN A 1 364 ? 17.438 -13.812 -14.328 1 95.19 364 GLN A O 1
ATOM 2754 N N . ALA A 1 365 ? 17.766 -11.977 -15.578 1 92.81 365 ALA A N 1
ATOM 2755 C CA . ALA A 1 365 ? 17.906 -12.727 -16.828 1 92.81 365 ALA A CA 1
ATOM 2756 C C . ALA A 1 365 ? 19.203 -13.547 -16.828 1 92.81 365 ALA A C 1
ATOM 2758 O O . ALA A 1 365 ? 19.312 -14.523 -17.562 1 92.81 365 ALA A O 1
ATOM 2759 N N . ARG A 1 366 ? 20.125 -13.188 -15.945 1 94.94 366 ARG A N 1
ATOM 2760 C CA . ARG A 1 366 ? 21.438 -13.805 -16 1 94.94 366 ARG A CA 1
ATOM 2761 C C . ARG A 1 366 ? 21.641 -14.789 -14.859 1 94.94 366 ARG A C 1
ATOM 2763 O O . ARG A 1 366 ? 22.656 -15.477 -14.797 1 94.94 366 ARG A O 1
ATOM 2770 N N . VAL A 1 367 ? 20.656 -14.914 -13.984 1 97.25 367 VAL A N 1
ATOM 2771 C CA . VAL A 1 367 ? 20.844 -15.828 -12.859 1 97.25 367 VAL A CA 1
ATOM 2772 C C . VAL A 1 367 ? 20.75 -17.266 -13.352 1 97.25 367 VAL A C 1
ATOM 2774 O O . VAL A 1 367 ? 19.938 -17.578 -14.227 1 97.25 367 VAL A O 1
ATOM 2777 N N . GLU A 1 368 ? 21.594 -18.094 -12.789 1 98.12 368 GLU A N 1
ATOM 2778 C CA . GLU A 1 368 ? 21.562 -19.547 -12.984 1 98.12 368 GLU A CA 1
ATOM 2779 C C . GLU A 1 368 ? 21.188 -20.266 -11.688 1 98.12 368 GLU A C 1
ATOM 2781 O O . GLU A 1 368 ? 21.859 -20.078 -10.664 1 98.12 368 GLU A O 1
ATOM 2786 N N . PRO A 1 369 ? 20.203 -21.094 -11.773 1 98.5 369 PRO A N 1
ATOM 2787 C CA . PRO A 1 369 ? 19.812 -21.781 -10.539 1 98.5 369 PRO A CA 1
ATOM 2788 C C . PRO A 1 369 ? 20.828 -22.828 -10.102 1 98.5 369 PRO A C 1
ATOM 2790 O O . PRO A 1 369 ? 21.438 -23.5 -10.938 1 98.5 369 PRO A O 1
ATOM 2793 N N . ILE A 1 370 ? 21.047 -22.891 -8.852 1 98.75 370 ILE A N 1
ATOM 2794 C CA . ILE A 1 370 ? 21.797 -23.969 -8.211 1 98.75 370 ILE A CA 1
ATOM 2795 C C . ILE A 1 370 ? 20.812 -24.969 -7.598 1 98.75 370 ILE A C 1
ATOM 2797 O O . ILE A 1 370 ? 20 -24.609 -6.746 1 98.75 370 ILE A O 1
ATOM 2801 N N . TYR A 1 371 ? 20.953 -26.266 -8.008 1 98.62 371 TYR A N 1
ATOM 2802 C CA . TYR A 1 371 ? 19.953 -27.234 -7.617 1 98.62 371 TYR A CA 1
ATOM 2803 C C . TYR A 1 371 ? 20.516 -28.219 -6.594 1 98.62 371 TYR A C 1
ATOM 2805 O O . TYR A 1 371 ? 21.688 -28.578 -6.648 1 98.62 371 TYR A O 1
ATOM 2813 N N . GLU A 1 372 ? 19.734 -28.578 -5.707 1 98.69 372 GLU A N 1
ATOM 2814 C CA . GLU A 1 372 ? 19.891 -29.797 -4.914 1 98.69 372 GLU A CA 1
ATOM 2815 C C . GLU A 1 372 ? 18.984 -30.906 -5.43 1 98.69 372 GLU A C 1
ATOM 2817 O O . GLU A 1 372 ? 17.797 -30.688 -5.676 1 98.69 372 GLU A O 1
ATOM 2822 N N . THR A 1 373 ? 19.578 -32.062 -5.656 1 98.44 373 THR A N 1
ATOM 2823 C CA . THR A 1 373 ? 18.812 -33.219 -6.117 1 98.44 373 THR A CA 1
ATOM 2824 C C . THR A 1 373 ? 18.312 -34.062 -4.938 1 98.44 373 THR A C 1
ATOM 2826 O O . THR A 1 373 ? 19.094 -34.406 -4.055 1 98.44 373 THR A O 1
ATOM 2829 N N . ILE A 1 374 ? 17.094 -34.312 -4.938 1 97.75 374 ILE A N 1
ATOM 2830 C CA . ILE A 1 374 ? 16.453 -35.125 -3.914 1 97.75 374 ILE A CA 1
ATOM 2831 C C . ILE A 1 374 ? 15.867 -36.375 -4.551 1 97.75 374 ILE A C 1
ATOM 2833 O O . ILE A 1 374 ? 15.312 -36.312 -5.648 1 97.75 374 ILE A O 1
ATOM 2837 N N . GLU A 1 375 ? 16 -37.469 -3.861 1 97.69 375 GLU A N 1
ATOM 2838 C CA . GLU A 1 375 ? 15.414 -38.719 -4.352 1 97.69 375 GLU A CA 1
ATOM 2839 C C . GLU A 1 375 ? 13.898 -38.625 -4.461 1 97.69 375 GLU A C 1
ATOM 2841 O O . GLU A 1 375 ? 13.234 -38.125 -3.539 1 97.69 375 GLU A O 1
ATOM 2846 N N . GLY A 1 376 ? 13.391 -39 -5.633 1 97.56 376 GLY A N 1
ATOM 2847 C CA . GLY A 1 376 ? 11.953 -39 -5.828 1 97.56 376 GLY A CA 1
ATOM 2848 C C . GLY A 1 376 ? 11.25 -40.156 -5.152 1 97.56 376 GLY A C 1
ATOM 2849 O O . GLY A 1 376 ? 11.789 -40.75 -4.227 1 97.56 376 GLY A O 1
ATOM 2850 N N . TRP A 1 377 ? 9.961 -40.375 -5.461 1 97.56 377 TRP A N 1
ATOM 2851 C CA . TRP A 1 377 ? 9.156 -41.438 -4.898 1 97.56 377 TRP A CA 1
ATOM 2852 C C . TRP A 1 377 ? 8.211 -42.031 -5.949 1 97.56 377 TRP A C 1
ATOM 2854 O O . TRP A 1 377 ? 7.73 -41.312 -6.828 1 97.56 377 TRP A O 1
ATOM 2864 N N . LYS A 1 378 ? 7.934 -43.281 -5.848 1 94.88 378 LYS A N 1
ATOM 2865 C CA . LYS A 1 378 ? 7.105 -44 -6.82 1 94.88 378 LYS A CA 1
ATOM 2866 C C . LYS A 1 378 ? 5.668 -44.125 -6.32 1 94.88 378 LYS A C 1
ATOM 2868 O O . LYS A 1 378 ? 4.727 -44.094 -7.113 1 94.88 378 LYS A O 1
ATOM 2873 N N . GLU A 1 379 ? 5.543 -44.25 -5.047 1 94.19 379 GLU A N 1
ATOM 2874 C CA . GLU A 1 379 ? 4.207 -44.406 -4.473 1 94.19 379 GLU A CA 1
ATOM 2875 C C . GLU A 1 379 ? 3.432 -43.094 -4.57 1 94.19 379 GLU A C 1
ATOM 2877 O O . GLU A 1 379 ? 4.008 -42 -4.434 1 94.19 379 GLU A O 1
ATOM 2882 N N . PRO A 1 380 ? 2.199 -43.25 -4.762 1 95.31 380 PRO A N 1
ATOM 2883 C CA . PRO A 1 380 ? 1.393 -42.062 -4.93 1 95.31 380 PRO A CA 1
ATOM 2884 C C . PRO A 1 380 ? 1.195 -41.281 -3.621 1 95.31 380 PRO A C 1
ATOM 2886 O O . PRO A 1 380 ? 1.044 -41.906 -2.562 1 95.31 380 PRO A O 1
ATOM 2889 N N . THR A 1 381 ? 1.258 -39.938 -3.67 1 96.31 381 THR A N 1
ATOM 2890 C CA . THR A 1 381 ? 0.865 -39.062 -2.57 1 96.31 381 THR A CA 1
ATOM 2891 C C . THR A 1 381 ? -0.58 -38.625 -2.736 1 96.31 381 THR A C 1
ATOM 2893 O O . THR A 1 381 ? -1.199 -38.125 -1.783 1 96.31 381 THR A O 1
ATOM 2896 N N . ALA A 1 382 ? -1.135 -38.75 -3.885 1 93.75 382 ALA A N 1
ATOM 2897 C CA . ALA A 1 382 ? -2.477 -38.281 -4.223 1 93.75 382 ALA A CA 1
ATOM 2898 C C . ALA A 1 382 ? -3.508 -38.812 -3.229 1 93.75 382 ALA A C 1
ATOM 2900 O O . ALA A 1 382 ? -3.5 -40 -2.881 1 93.75 382 ALA A O 1
ATOM 2901 N N . ASN A 1 383 ? -4.305 -37.969 -2.709 1 91.31 383 ASN A N 1
ATOM 2902 C CA . ASN A 1 383 ? -5.465 -38.25 -1.874 1 91.31 383 ASN A CA 1
ATOM 2903 C C . ASN A 1 383 ? -5.055 -38.594 -0.44 1 91.31 383 ASN A C 1
ATOM 2905 O O . ASN A 1 383 ? -5.902 -38.938 0.388 1 91.31 383 ASN A O 1
ATOM 2909 N N . ALA A 1 384 ? -3.771 -38.5 -0.136 1 93.38 384 ALA A N 1
ATOM 2910 C CA . ALA A 1 384 ? -3.334 -38.688 1.241 1 93.38 384 ALA A CA 1
ATOM 2911 C C . ALA A 1 384 ? -3.982 -37.688 2.182 1 93.38 384 ALA A C 1
ATOM 2913 O O . ALA A 1 384 ? -4.125 -36.5 1.837 1 93.38 384 ALA A O 1
ATOM 2914 N N . ARG A 1 385 ? -4.379 -38.094 3.377 1 93.69 385 ARG A N 1
ATOM 2915 C CA . ARG A 1 385 ? -5.047 -37.219 4.344 1 93.69 385 ARG A CA 1
ATOM 2916 C C . ARG A 1 385 ? -4.293 -37.219 5.672 1 93.69 385 ARG A C 1
ATOM 2918 O O . ARG A 1 385 ? -4.723 -36.562 6.625 1 93.69 385 ARG A O 1
ATOM 2925 N N . SER A 1 386 ? -3.225 -37.969 5.699 1 94.81 386 SER A N 1
ATOM 2926 C CA . SER A 1 386 ? -2.318 -37.938 6.84 1 94.81 386 SER A CA 1
ATOM 2927 C C . SER A 1 386 ? -0.872 -38.156 6.402 1 94.81 386 SER A C 1
ATOM 2929 O O . SER A 1 386 ? -0.612 -38.625 5.297 1 94.81 386 SER A O 1
ATOM 2931 N N . TRP A 1 387 ? 0.022 -37.75 7.219 1 94.94 387 TRP A N 1
ATOM 2932 C CA . TRP A 1 387 ? 1.443 -37.906 6.926 1 94.94 387 TRP A CA 1
ATOM 2933 C C . TRP A 1 387 ? 1.813 -39.375 6.754 1 94.94 387 TRP A C 1
ATOM 2935 O O . TRP A 1 387 ? 2.701 -39.719 5.969 1 94.94 387 TRP A O 1
ATOM 2945 N N . ALA A 1 388 ? 1.111 -40.156 7.5 1 95.38 388 ALA A N 1
ATOM 2946 C CA . ALA A 1 388 ? 1.397 -41.594 7.488 1 95.38 388 ALA A CA 1
ATOM 2947 C C . ALA A 1 388 ? 1.125 -42.219 6.113 1 95.38 388 ALA A C 1
ATOM 2949 O O . ALA A 1 388 ? 1.7 -43.219 5.754 1 95.38 388 ALA A O 1
ATOM 2950 N N . GLU A 1 389 ? 0.352 -41.594 5.387 1 96.06 389 GLU A N 1
ATOM 2951 C CA . GLU A 1 389 ? -0.041 -42.094 4.074 1 96.06 389 GLU A CA 1
ATOM 2952 C C . GLU A 1 389 ? 0.957 -41.656 3 1 96.06 389 GLU A C 1
ATOM 2954 O O . GLU A 1 389 ? 0.908 -42.156 1.871 1 96.06 389 GLU A O 1
ATOM 2959 N N . LEU A 1 390 ? 1.907 -40.875 3.297 1 97.19 390 LEU A N 1
ATOM 2960 C CA . LEU A 1 390 ? 2.863 -40.375 2.322 1 97.19 390 LEU A CA 1
ATOM 2961 C C . LEU A 1 390 ? 4.105 -41.25 2.262 1 97.19 390 LEU A C 1
ATOM 2963 O O . LEU A 1 390 ? 4.57 -41.75 3.291 1 97.19 390 LEU A O 1
ATOM 2967 N N . PRO A 1 391 ? 4.637 -41.406 1.052 1 97.12 391 PRO A N 1
ATOM 2968 C CA . PRO A 1 391 ? 5.957 -42.031 0.973 1 97.12 391 PRO A CA 1
ATOM 2969 C C . PRO A 1 391 ? 7.016 -41.281 1.771 1 97.12 391 PRO A C 1
ATOM 2971 O O . PRO A 1 391 ? 6.992 -40.031 1.821 1 97.12 391 PRO A O 1
ATOM 2974 N N . ALA A 1 392 ? 7.965 -41.969 2.314 1 97.12 392 ALA A N 1
ATOM 2975 C CA . ALA A 1 392 ? 9.031 -41.375 3.127 1 97.12 392 ALA A CA 1
ATOM 2976 C C . ALA A 1 392 ? 9.789 -40.312 2.346 1 97.12 392 ALA A C 1
ATOM 2978 O O . ALA A 1 392 ? 10.141 -39.25 2.896 1 97.12 392 ALA A O 1
ATOM 2979 N N . GLN A 1 393 ? 10 -40.625 1.115 1 97.12 393 GLN A N 1
ATOM 2980 C CA . GLN A 1 393 ? 10.758 -39.688 0.293 1 97.12 393 GLN A CA 1
ATOM 2981 C C . GLN A 1 393 ? 9.984 -38.406 0.064 1 97.12 393 GLN A C 1
ATOM 2983 O O . GLN A 1 393 ? 10.578 -37.312 -0.029 1 97.12 393 GLN A O 1
ATOM 2988 N N . ALA A 1 394 ? 8.68 -38.5 -0.09 1 97.75 394 ALA A N 1
ATOM 2989 C CA . ALA A 1 394 ? 7.852 -37.312 -0.224 1 97.75 394 ALA A CA 1
ATOM 2990 C C . ALA A 1 394 ? 7.906 -36.469 1.04 1 97.75 394 ALA A C 1
ATOM 2992 O O . ALA A 1 394 ? 7.961 -35.25 0.966 1 97.75 394 ALA A O 1
ATOM 2993 N N . ILE A 1 395 ? 7.891 -37.125 2.178 1 97.62 395 ILE A N 1
ATOM 2994 C CA . ILE A 1 395 ? 8 -36.406 3.455 1 97.62 395 ILE A CA 1
ATOM 2995 C C . ILE A 1 395 ? 9.344 -35.688 3.535 1 97.62 395 ILE A C 1
ATOM 2997 O O . ILE A 1 395 ? 9.406 -34.531 3.965 1 97.62 395 ILE A O 1
ATOM 3001 N N . LYS A 1 396 ? 10.352 -36.344 3.1 1 97.69 396 LYS A N 1
ATOM 3002 C CA . LYS A 1 396 ? 11.68 -35.719 3.092 1 97.69 396 LYS A CA 1
ATOM 3003 C C . LYS A 1 396 ? 11.711 -34.469 2.213 1 97.69 396 LYS A C 1
ATOM 3005 O O . LYS A 1 396 ? 12.344 -33.469 2.568 1 97.69 396 LYS A O 1
ATOM 3010 N N . TYR A 1 397 ? 11.062 -34.625 1.066 1 97.94 397 TYR A N 1
ATOM 3011 C CA . TYR A 1 397 ? 10.992 -33.469 0.159 1 97.94 397 TYR A CA 1
ATOM 3012 C C . TYR A 1 397 ? 10.312 -32.281 0.831 1 97.94 397 TYR A C 1
ATOM 3014 O O . TYR A 1 397 ? 10.836 -31.172 0.813 1 97.94 397 TYR A O 1
ATOM 3022 N N . VAL A 1 398 ? 9.188 -32.469 1.49 1 98.25 398 VAL A N 1
ATOM 3023 C CA . VAL A 1 398 ? 8.414 -31.438 2.141 1 98.25 398 VAL A CA 1
ATOM 3024 C C . VAL A 1 398 ? 9.227 -30.828 3.285 1 98.25 398 VAL A C 1
ATOM 3026 O O . VAL A 1 398 ? 9.297 -29.609 3.428 1 98.25 398 VAL A O 1
ATOM 3029 N N . ARG A 1 399 ? 9.875 -31.609 4.102 1 98.06 399 ARG A N 1
ATOM 3030 C CA . ARG A 1 399 ? 10.688 -31.141 5.223 1 98.06 399 ARG A CA 1
ATOM 3031 C C . ARG A 1 399 ? 11.875 -30.312 4.734 1 98.06 399 ARG A C 1
ATOM 3033 O O . ARG A 1 399 ? 12.242 -29.312 5.355 1 98.06 399 ARG A O 1
ATOM 3040 N N . ARG A 1 400 ? 12.461 -30.797 3.656 1 98.44 400 ARG A N 1
ATOM 3041 C CA . ARG A 1 400 ? 13.586 -30.047 3.092 1 98.44 400 ARG A CA 1
ATOM 3042 C C . ARG A 1 400 ? 13.141 -28.672 2.607 1 98.44 400 ARG A C 1
ATOM 3044 O O . ARG A 1 400 ? 13.859 -27.688 2.789 1 98.44 400 ARG A O 1
ATOM 3051 N N . ILE A 1 401 ? 11.992 -28.594 1.971 1 98.19 401 ILE A N 1
ATOM 3052 C CA . ILE A 1 401 ? 11.422 -27.328 1.541 1 98.19 401 ILE A CA 1
ATOM 3053 C C . ILE A 1 401 ? 11.266 -26.406 2.742 1 98.19 401 ILE A C 1
ATOM 3055 O O . ILE A 1 401 ? 11.656 -25.234 2.686 1 98.19 401 ILE A O 1
ATOM 3059 N N . GLU A 1 402 ? 10.742 -26.875 3.852 1 98.44 402 GLU A N 1
ATOM 3060 C CA . GLU A 1 402 ? 10.578 -26.094 5.07 1 98.44 402 GLU A CA 1
ATOM 3061 C C . GLU A 1 402 ? 11.914 -25.5 5.531 1 98.44 402 GLU A C 1
ATOM 3063 O O . GLU A 1 402 ? 11.984 -24.328 5.887 1 98.44 402 GLU A O 1
ATOM 3068 N N . GLU A 1 403 ? 12.906 -26.328 5.496 1 98.44 403 GLU A N 1
ATOM 3069 C CA . GLU A 1 403 ? 14.234 -25.906 5.93 1 98.44 403 GLU A CA 1
ATOM 3070 C C . GLU A 1 403 ? 14.789 -24.812 5.023 1 98.44 403 GLU A C 1
ATOM 3072 O O . GLU A 1 403 ? 15.328 -23.812 5.504 1 98.44 403 GLU A O 1
ATOM 3077 N N . LEU A 1 404 ? 14.656 -25.047 3.758 1 98.56 404 LEU A N 1
ATOM 3078 C CA . LEU A 1 404 ? 15.266 -24.141 2.777 1 98.56 404 LEU A CA 1
ATOM 3079 C C . LEU A 1 404 ? 14.562 -22.797 2.773 1 98.56 404 LEU A C 1
ATOM 3081 O O . LEU A 1 404 ? 15.203 -21.75 2.594 1 98.56 404 LEU A O 1
ATOM 3085 N N . VAL A 1 405 ? 13.25 -22.766 2.971 1 98.31 405 VAL A N 1
ATOM 3086 C CA . VAL A 1 405 ? 12.469 -21.531 2.873 1 98.31 405 VAL A CA 1
ATOM 3087 C C . VAL A 1 405 ? 12.398 -20.859 4.238 1 98.31 405 VAL A C 1
ATOM 3089 O O . VAL A 1 405 ? 12.141 -19.656 4.328 1 98.31 405 VAL A O 1
ATOM 3092 N N . GLY A 1 406 ? 12.656 -21.578 5.305 1 97.56 406 GLY A N 1
ATOM 3093 C CA . GLY A 1 406 ? 12.633 -21.062 6.664 1 97.56 406 GLY A CA 1
ATOM 3094 C C . GLY A 1 406 ? 11.227 -20.812 7.18 1 97.56 406 GLY A C 1
ATOM 3095 O O . GLY A 1 406 ? 10.977 -19.844 7.898 1 97.56 406 GLY A O 1
ATOM 3096 N N . CYS A 1 407 ? 10.297 -21.594 6.801 1 98 407 CYS A N 1
ATOM 3097 C CA . CYS A 1 407 ? 8.891 -21.469 7.16 1 98 407 CYS A CA 1
ATOM 3098 C C . CYS A 1 407 ? 8.211 -22.828 7.191 1 98 407 CYS A C 1
ATOM 3100 O O . CYS A 1 407 ? 8.406 -23.641 6.289 1 98 407 CYS A O 1
ATOM 3102 N N . PRO A 1 408 ? 7.441 -23.141 8.195 1 98.12 408 PRO A N 1
ATOM 3103 C CA . PRO A 1 408 ? 6.785 -24.453 8.266 1 98.12 408 PRO A CA 1
ATOM 3104 C C . PRO A 1 408 ? 5.648 -24.594 7.258 1 98.12 408 PRO A C 1
ATOM 3106 O O . PRO A 1 408 ? 5.016 -23.609 6.891 1 98.12 408 PRO A O 1
ATOM 3109 N N . VAL A 1 409 ? 5.422 -25.844 6.848 1 97.75 409 VAL A N 1
ATOM 3110 C CA . VAL A 1 409 ? 4.234 -26.172 6.066 1 97.75 409 VAL A CA 1
ATOM 3111 C C . VAL A 1 409 ? 3.051 -26.406 7.004 1 97.75 409 VAL A C 1
ATOM 3113 O O . VAL A 1 409 ? 3.008 -27.422 7.715 1 97.75 409 VAL A O 1
ATOM 3116 N N . ALA A 1 410 ? 2.139 -25.484 6.961 1 96.62 410 ALA A N 1
ATOM 3117 C CA . ALA A 1 410 ? 0.962 -25.562 7.828 1 96.62 410 ALA A CA 1
ATOM 3118 C C . ALA A 1 410 ? -0.112 -26.453 7.219 1 96.62 410 ALA A C 1
ATOM 3120 O O . ALA A 1 410 ? -0.897 -27.078 7.945 1 96.62 410 ALA A O 1
ATOM 3121 N N . LEU A 1 411 ? -0.16 -26.484 5.902 1 95.06 411 LEU A N 1
ATOM 3122 C CA . LEU A 1 411 ? -1.126 -27.281 5.152 1 95.06 411 LEU A CA 1
ATOM 3123 C C . LEU A 1 411 ? -0.466 -27.938 3.943 1 95.06 411 LEU A C 1
ATOM 3125 O O . LEU A 1 411 ? 0.353 -27.328 3.262 1 95.06 411 LEU A O 1
ATOM 3129 N N . LEU A 1 412 ? -0.801 -29.219 3.801 1 95.12 412 LEU A N 1
ATOM 3130 C CA . LEU A 1 412 ? -0.348 -29.953 2.617 1 95.12 412 LEU A CA 1
ATOM 3131 C C . LEU A 1 412 ? -1.533 -30.484 1.821 1 95.12 412 LEU A C 1
ATOM 3133 O O . LEU A 1 412 ? -2.309 -31.297 2.328 1 95.12 412 LEU A O 1
ATOM 3137 N N . SER A 1 413 ? -1.66 -29.938 0.595 1 90.69 413 SER A N 1
ATOM 3138 C CA . SER A 1 413 ? -2.721 -30.406 -0.292 1 90.69 413 SER A CA 1
ATOM 3139 C C . SER A 1 413 ? -2.211 -31.484 -1.248 1 90.69 413 SER A C 1
ATOM 3141 O O . SER A 1 413 ? -1.212 -31.281 -1.94 1 90.69 413 SER A O 1
ATOM 3143 N N . THR A 1 414 ? -2.91 -32.594 -1.303 1 90.94 414 THR A N 1
ATOM 3144 C CA . THR A 1 414 ? -2.406 -33.75 -2.059 1 90.94 414 THR A CA 1
ATOM 3145 C C . THR A 1 414 ? -3.309 -34.062 -3.25 1 90.94 414 THR A C 1
ATOM 3147 O O . THR A 1 414 ? -3.137 -35.062 -3.926 1 90.94 414 THR A O 1
ATOM 3150 N N . SER A 1 415 ? -4.316 -33.312 -3.453 1 84 415 SER A N 1
ATOM 3151 C CA . SER A 1 415 ? -5.176 -33.375 -4.633 1 84 415 SER A CA 1
ATOM 3152 C C . SER A 1 415 ? -6.074 -32.156 -4.719 1 84 415 SER A C 1
ATOM 3154 O O . SER A 1 415 ? -6.078 -31.312 -3.818 1 84 415 SER A O 1
ATOM 3156 N N . PRO A 1 416 ? -6.891 -31.938 -5.816 1 77.88 416 PRO A N 1
ATOM 3157 C CA . PRO A 1 416 ? -7.809 -30.797 -5.941 1 77.88 416 PRO A CA 1
ATOM 3158 C C . PRO A 1 416 ? -9.008 -30.906 -4.996 1 77.88 416 PRO A C 1
ATOM 3160 O O . PRO A 1 416 ? -9.719 -29.922 -4.785 1 77.88 416 PRO A O 1
ATOM 3163 N N . GLU A 1 417 ? -9.195 -32.062 -4.383 1 77.88 417 GLU A N 1
ATOM 3164 C CA . GLU A 1 417 ? -10.328 -32.281 -3.488 1 77.88 417 GLU A CA 1
ATOM 3165 C C . GLU A 1 417 ? -10.07 -31.672 -2.113 1 77.88 417 GLU A C 1
ATOM 3167 O O . GLU A 1 417 ? -8.992 -31.859 -1.543 1 77.88 417 GLU A O 1
ATOM 3172 N N . ARG A 1 418 ? -11.078 -31 -1.602 1 77.5 418 ARG A N 1
ATOM 3173 C CA . ARG A 1 418 ? -10.992 -30.266 -0.342 1 77.5 418 ARG A CA 1
ATOM 3174 C C . ARG A 1 418 ? -10.531 -31.172 0.79 1 77.5 418 ARG A C 1
ATOM 3176 O O . ARG A 1 418 ? -9.727 -30.766 1.635 1 77.5 418 ARG A O 1
ATOM 3183 N N . GLU A 1 419 ? -10.984 -32.375 0.791 1 80.69 419 GLU A N 1
ATOM 3184 C CA . GLU A 1 419 ? -10.758 -33.281 1.905 1 80.69 419 GLU A CA 1
ATOM 3185 C C . GLU A 1 419 ? -9.344 -33.844 1.877 1 80.69 419 GLU A C 1
ATOM 3187 O O . GLU A 1 419 ? -8.859 -34.375 2.883 1 80.69 419 GLU A O 1
ATOM 3192 N N . ASP A 1 420 ? -8.727 -33.781 0.775 1 85.31 420 ASP A N 1
ATOM 3193 C CA . ASP A 1 420 ? -7.375 -34.312 0.627 1 85.31 420 ASP A CA 1
ATOM 3194 C C . ASP A 1 420 ? -6.332 -33.312 1.07 1 85.31 420 ASP A C 1
ATOM 3196 O O . ASP A 1 420 ? -5.512 -32.844 0.265 1 85.31 420 ASP A O 1
ATOM 3200 N N . THR A 1 421 ? -6.414 -32.844 2.287 1 88.19 421 THR A N 1
ATOM 3201 C CA . THR A 1 421 ? -5.539 -31.859 2.9 1 88.19 421 THR A CA 1
ATOM 3202 C C . THR A 1 421 ? -5.031 -32.344 4.254 1 88.19 421 THR A C 1
ATOM 3204 O O . THR A 1 421 ? -5.801 -32.875 5.062 1 88.19 421 THR A O 1
ATOM 3207 N N . ILE A 1 422 ? -3.768 -32.375 4.445 1 92.5 422 ILE A N 1
ATOM 3208 C CA . ILE A 1 422 ? -3.15 -32.656 5.73 1 92.5 422 ILE A CA 1
ATOM 3209 C C . ILE A 1 422 ? -2.947 -31.375 6.527 1 92.5 422 ILE A C 1
ATOM 3211 O O . ILE A 1 422 ? -2.146 -30.516 6.141 1 92.5 422 ILE A O 1
ATOM 3215 N N . LEU A 1 423 ? -3.646 -31.25 7.551 1 91.88 423 LEU A N 1
ATOM 3216 C CA . LEU A 1 423 ? -3.576 -30.062 8.406 1 91.88 423 LEU A CA 1
ATOM 3217 C C . LEU A 1 423 ? -2.518 -30.234 9.492 1 91.88 423 LEU A C 1
ATOM 3219 O O . LEU A 1 423 ? -2.596 -31.172 10.297 1 91.88 423 LEU A O 1
ATOM 3223 N N . VAL A 1 424 ? -1.541 -29.406 9.469 1 92.06 424 VAL A N 1
ATOM 3224 C CA . VAL A 1 424 ? -0.487 -29.422 10.477 1 92.06 424 VAL A CA 1
ATOM 3225 C C . VAL A 1 424 ? -0.744 -28.344 11.531 1 92.06 424 VAL A C 1
ATOM 3227 O O . VAL A 1 424 ? -0.689 -28.609 12.727 1 92.06 424 VAL A O 1
ATOM 3230 N N . GLN A 1 425 ? -1.078 -27.141 11.102 1 92.75 425 GLN A N 1
ATOM 3231 C CA . GLN A 1 425 ? -1.401 -26 11.961 1 92.75 425 GLN A CA 1
ATOM 3232 C C . GLN A 1 425 ? -2.582 -25.203 11.414 1 92.75 425 GLN A C 1
ATOM 3234 O O . GLN A 1 425 ? -2.557 -24.766 10.266 1 92.75 425 GLN A O 1
ATOM 3239 N N . ASN A 1 426 ? -3.578 -25.078 12.242 1 92.75 426 ASN A N 1
ATOM 3240 C CA . ASN A 1 426 ? -4.719 -24.25 11.867 1 92.75 426 ASN A CA 1
ATOM 3241 C C . ASN A 1 426 ? -4.395 -22.766 11.953 1 92.75 426 ASN A C 1
ATOM 3243 O O . ASN A 1 426 ? -4.164 -22.234 13.047 1 92.75 426 ASN A O 1
ATOM 3247 N N . PRO A 1 427 ? -4.449 -22.047 10.812 1 93.44 427 PRO A N 1
ATOM 3248 C CA . PRO A 1 427 ? -4.066 -20.625 10.805 1 93.44 427 PRO A CA 1
ATOM 3249 C C . PRO A 1 427 ? -4.922 -19.781 11.734 1 93.44 427 PRO A C 1
ATOM 3251 O O . PRO A 1 427 ? -4.449 -18.781 12.273 1 93.44 427 PRO A O 1
ATOM 3254 N N . PHE A 1 428 ? -6.145 -20.125 12.023 1 93.62 428 PHE A N 1
ATOM 3255 C CA . PHE A 1 428 ? -7.027 -19.344 12.891 1 93.62 428 PHE A CA 1
ATOM 3256 C C . PHE A 1 428 ? -6.75 -19.641 14.359 1 93.62 428 PHE A C 1
ATOM 3258 O O . PHE A 1 428 ? -7.25 -18.953 15.242 1 93.62 428 PHE A O 1
ATOM 3265 N N . GLU A 1 429 ? -5.941 -20.672 14.641 1 88.56 429 GLU A N 1
ATOM 3266 C CA . GLU A 1 429 ? -5.676 -21.078 16.016 1 88.56 429 GLU A CA 1
ATOM 3267 C C . GLU A 1 429 ? -4.199 -20.906 16.375 1 88.56 429 GLU A C 1
ATOM 3269 O O . GLU A 1 429 ? -3.754 -21.328 17.438 1 88.56 429 GLU A O 1
ATOM 3274 N N . ALA A 1 430 ? -3.484 -20.359 15.523 1 82.88 430 ALA A N 1
ATOM 3275 C CA . ALA A 1 430 ? -2.047 -20.219 15.719 1 82.88 430 ALA A CA 1
ATOM 3276 C C . ALA A 1 430 ? -1.746 -19.078 16.688 1 82.88 430 ALA A C 1
ATOM 3278 O O . ALA A 1 430 ? -2.508 -18.109 16.781 1 82.88 430 ALA A O 1
ATOM 3279 N N . MET B 1 1 ? 11.969 -6.199 21.188 1 59.66 1 MET B N 1
ATOM 3280 C CA . MET B 1 1 ? 12.109 -4.777 20.891 1 59.66 1 MET B CA 1
ATOM 3281 C C . MET B 1 1 ? 11.148 -4.359 19.781 1 59.66 1 MET B C 1
ATOM 3283 O O . MET B 1 1 ? 11.07 -5.008 18.75 1 59.66 1 MET B O 1
ATOM 3287 N N . ALA B 1 2 ? 10.289 -3.238 20.172 1 85.38 2 ALA B N 1
ATOM 3288 C CA . ALA B 1 2 ? 9.148 -2.951 19.297 1 85.38 2 ALA B CA 1
ATOM 3289 C C . ALA B 1 2 ? 9.484 -1.852 18.297 1 85.38 2 ALA B C 1
ATOM 3291 O O . ALA B 1 2 ? 10.25 -0.933 18.609 1 85.38 2 ALA B O 1
ATOM 3292 N N . ASN B 1 3 ? 9.359 -2.053 17.047 1 97 3 ASN B N 1
ATOM 3293 C CA . ASN B 1 3 ? 9.43 -1.026 16.016 1 97 3 ASN B CA 1
ATOM 3294 C C . ASN B 1 3 ? 8.305 -0.003 16.172 1 97 3 ASN B C 1
ATOM 3296 O O . ASN B 1 3 ? 7.254 -0.308 16.734 1 97 3 ASN B O 1
ATOM 3300 N N . VAL B 1 4 ? 8.633 1.22 15.812 1 97.94 4 VAL B N 1
ATOM 3301 C CA . VAL B 1 4 ? 7.656 2.301 15.922 1 97.94 4 VAL B CA 1
ATOM 3302 C C . VAL B 1 4 ? 7.402 2.91 14.547 1 97.94 4 VAL B C 1
ATOM 3304 O O . VAL B 1 4 ? 8.336 3.1 13.766 1 97.94 4 VAL B O 1
ATOM 3307 N N . VAL B 1 5 ? 6.203 3.127 14.242 1 97.81 5 VAL B N 1
ATOM 3308 C CA . VAL B 1 5 ? 5.805 3.863 13.047 1 97.81 5 VAL B CA 1
ATOM 3309 C C . VAL B 1 5 ? 5.176 5.195 13.445 1 97.81 5 VAL B C 1
ATOM 3311 O O . VAL B 1 5 ? 4.285 5.238 14.297 1 97.81 5 VAL B O 1
ATOM 3314 N N . VAL B 1 6 ? 5.637 6.258 12.844 1 97.19 6 VAL B N 1
ATOM 3315 C CA . VAL B 1 6 ? 5.082 7.586 13.086 1 97.19 6 VAL B CA 1
ATOM 3316 C C . VAL B 1 6 ? 4.266 8.039 11.875 1 97.19 6 VAL B C 1
ATOM 3318 O O . VAL B 1 6 ? 4.758 8.023 10.75 1 97.19 6 VAL B O 1
ATOM 3321 N N . VAL B 1 7 ? 3.031 8.414 12.102 1 97.25 7 VAL B N 1
ATOM 3322 C CA . VAL B 1 7 ? 2.182 8.906 11.023 1 97.25 7 VAL B CA 1
ATOM 3323 C C . VAL B 1 7 ? 1.514 10.211 11.453 1 97.25 7 VAL B C 1
ATOM 3325 O O . VAL B 1 7 ? 1.297 10.445 12.641 1 97.25 7 VAL B O 1
ATOM 3328 N N . GLY B 1 8 ? 1.299 11.07 10.461 1 97.06 8 GLY B N 1
ATOM 3329 C CA . GLY B 1 8 ? 0.428 12.203 10.719 1 97.06 8 GLY B CA 1
ATOM 3330 C C . GLY B 1 8 ? -1.039 11.828 10.805 1 97.06 8 GLY B C 1
ATOM 3331 O O . GLY B 1 8 ? -1.579 11.211 9.883 1 97.06 8 GLY B O 1
ATOM 3332 N N . ALA B 1 9 ? -1.697 12.211 11.852 1 98.12 9 ALA B N 1
ATOM 3333 C CA . ALA B 1 9 ? -3.076 11.789 12.078 1 98.12 9 ALA B CA 1
ATOM 3334 C C . ALA B 1 9 ? -4.062 12.766 11.453 1 98.12 9 ALA B C 1
ATOM 3336 O O . ALA B 1 9 ? -5.277 12.555 11.5 1 98.12 9 ALA B O 1
ATOM 3337 N N . GLN B 1 10 ? -3.568 13.844 10.914 1 97.81 10 GLN B N 1
ATOM 3338 C CA . GLN B 1 10 ? -4.375 14.852 10.219 1 97.81 10 GLN B CA 1
ATOM 3339 C C . GLN B 1 10 ? -3.879 15.062 8.797 1 97.81 10 GLN B C 1
ATOM 3341 O O . GLN B 1 10 ? -3.768 14.109 8.023 1 97.81 10 GLN B O 1
ATOM 3346 N N . TRP B 1 11 ? -3.57 16.312 8.336 1 95.38 11 TRP B N 1
ATOM 3347 C CA . TRP B 1 11 ? -3.232 16.531 6.934 1 95.38 11 TRP B CA 1
ATOM 3348 C C . TRP B 1 11 ? -1.73 16.719 6.758 1 95.38 11 TRP B C 1
ATOM 3350 O O . TRP B 1 11 ? -1.272 17.156 5.695 1 95.38 11 TRP B O 1
ATOM 3360 N N . GLY B 1 12 ? -0.891 16.484 7.719 1 90.25 12 GLY B N 1
ATOM 3361 C CA . GLY B 1 12 ? 0.53 16.297 7.477 1 90.25 12 GLY B CA 1
ATOM 3362 C C . GLY B 1 12 ? 1.385 17.438 7.996 1 90.25 12 GLY B C 1
ATOM 3363 O O . GLY B 1 12 ? 2.613 17.375 7.91 1 90.25 12 GLY B O 1
ATOM 3364 N N . ASP B 1 13 ? 0.854 18.438 8.633 1 86.88 13 ASP B N 1
ATOM 3365 C CA . ASP B 1 13 ? 1.629 19.547 9.172 1 86.88 13 ASP B CA 1
ATOM 3366 C C . ASP B 1 13 ? 1.598 19.547 10.695 1 86.88 13 ASP B C 1
ATOM 3368 O O . ASP B 1 13 ? 1.537 20.625 11.32 1 86.88 13 ASP B O 1
ATOM 3372 N N . GLU B 1 14 ? 1.642 18.422 11.242 1 88.62 14 GLU B N 1
ATOM 3373 C CA . GLU B 1 14 ? 1.431 18.281 12.68 1 88.62 14 GLU B CA 1
ATOM 3374 C C . GLU B 1 14 ? 2.744 18.406 13.445 1 88.62 14 GLU B C 1
ATOM 3376 O O . GLU B 1 14 ? 2.775 18.234 14.672 1 88.62 14 GLU B O 1
ATOM 3381 N N . GLY B 1 15 ? 3.85 18.672 12.75 1 81.44 15 GLY B N 1
ATOM 3382 C CA . GLY B 1 15 ? 5.121 18.797 13.445 1 81.44 15 GLY B CA 1
ATOM 3383 C C . GLY B 1 15 ? 5.789 17.469 13.719 1 81.44 15 GLY B C 1
ATOM 3384 O O . GLY B 1 15 ? 6.285 17.234 14.828 1 81.44 15 GLY B O 1
ATOM 3385 N N . LYS B 1 16 ? 5.762 16.531 12.734 1 84.75 16 LYS B N 1
ATOM 3386 C CA . LYS B 1 16 ? 6.336 15.203 12.859 1 84.75 16 LYS B CA 1
ATOM 3387 C C . LYS B 1 16 ? 7.84 15.273 13.125 1 84.75 16 LYS B C 1
ATOM 3389 O O . LYS B 1 16 ? 8.398 14.414 13.812 1 84.75 16 LYS B O 1
ATOM 3394 N N . GLY B 1 17 ? 8.477 16.297 12.633 1 81.75 17 GLY B N 1
ATOM 3395 C CA . GLY B 1 17 ? 9.93 16.391 12.688 1 81.75 17 GLY B CA 1
ATOM 3396 C C . GLY B 1 17 ? 10.484 16.328 14.094 1 81.75 17 GLY B C 1
ATOM 3397 O O . GLY B 1 17 ? 11.414 15.578 14.367 1 81.75 17 GLY B O 1
ATOM 3398 N N . LYS B 1 18 ? 9.891 17.062 14.969 1 83.31 18 LYS B N 1
ATOM 3399 C CA . LYS B 1 18 ? 10.359 17.109 16.344 1 83.31 18 LYS B CA 1
ATOM 3400 C C . LYS B 1 18 ? 10.234 15.742 17.016 1 83.31 18 LYS B C 1
ATOM 3402 O O . LYS B 1 18 ? 11.156 15.289 17.703 1 83.31 18 LYS B O 1
ATOM 3407 N N . ILE B 1 19 ? 9.109 15.164 16.844 1 88.06 19 ILE B N 1
ATOM 3408 C CA . ILE B 1 19 ? 8.812 13.883 17.484 1 88.06 19 ILE B CA 1
ATOM 3409 C C . ILE B 1 19 ? 9.727 12.797 16.906 1 88.06 19 ILE B C 1
ATOM 3411 O O . ILE B 1 19 ? 10.25 11.969 17.656 1 88.06 19 ILE B O 1
ATOM 3415 N N . VAL B 1 20 ? 9.883 12.805 15.625 1 88.56 20 VAL B N 1
ATOM 3416 C CA . VAL B 1 20 ? 10.75 11.828 14.969 1 88.56 20 VAL B CA 1
ATOM 3417 C C . VAL B 1 20 ? 12.188 12 15.453 1 88.56 20 VAL B C 1
ATOM 3419 O O . VAL B 1 20 ? 12.898 11.016 15.672 1 88.56 20 VAL B O 1
ATOM 3422 N N . ASP B 1 21 ? 12.586 13.219 15.586 1 85.25 21 ASP B N 1
ATOM 3423 C CA . ASP B 1 21 ? 13.93 13.484 16.109 1 85.25 21 ASP B CA 1
ATOM 3424 C C . ASP B 1 21 ? 14.102 12.906 17.516 1 85.25 21 ASP B C 1
ATOM 3426 O O . ASP B 1 21 ? 15.117 12.281 17.812 1 85.25 21 ASP B O 1
ATOM 3430 N N . TRP B 1 22 ? 13.141 13.156 18.297 1 86 22 TRP B N 1
ATOM 3431 C CA . TRP B 1 22 ? 13.172 12.641 19.672 1 86 22 TRP B CA 1
ATOM 3432 C C . TRP B 1 22 ? 13.219 11.117 19.672 1 86 22 TRP B C 1
ATOM 3434 O O . TRP B 1 22 ? 14.023 10.516 20.391 1 86 22 TRP B O 1
ATOM 3444 N N . LEU B 1 23 ? 12.406 10.469 18.891 1 90.62 23 LEU B N 1
ATOM 3445 C CA . LEU B 1 23 ? 12.32 9.016 18.828 1 90.62 23 LEU B CA 1
ATOM 3446 C C . LEU B 1 23 ? 13.578 8.422 18.203 1 90.62 23 LEU B C 1
ATOM 3448 O O . LEU B 1 23 ? 13.984 7.309 18.562 1 90.62 23 LEU B O 1
ATOM 3452 N N . SER B 1 24 ? 14.148 9.156 17.266 1 90.44 24 SER B N 1
ATOM 3453 C CA . SER B 1 24 ? 15.328 8.672 16.562 1 90.44 24 SER B CA 1
ATOM 3454 C C . SER B 1 24 ? 16.484 8.438 17.531 1 90.44 24 SER B C 1
ATOM 3456 O O . SER B 1 24 ? 17.391 7.641 17.25 1 90.44 24 SER B O 1
ATOM 3458 N N . GLU B 1 25 ? 16.469 9.094 18.656 1 87.5 25 GLU B N 1
ATOM 3459 C CA . GLU B 1 25 ? 17.5 8.883 19.672 1 87.5 25 GLU B CA 1
ATOM 3460 C C . GLU B 1 25 ? 17.5 7.441 20.172 1 87.5 25 GLU B C 1
ATOM 3462 O O . GLU B 1 25 ? 18.547 6.898 20.516 1 87.5 25 GLU B O 1
ATOM 3467 N N . GLN B 1 26 ? 16.359 6.871 20.125 1 91.5 26 GLN B N 1
ATOM 3468 C CA . GLN B 1 26 ? 16.219 5.523 20.672 1 91.5 26 GLN B CA 1
ATOM 3469 C C . GLN B 1 26 ? 16.219 4.48 19.547 1 91.5 26 GLN B C 1
ATOM 3471 O O . GLN B 1 26 ? 16.172 3.277 19.828 1 91.5 26 GLN B O 1
ATOM 3476 N N . ALA B 1 27 ? 16.281 4.898 18.359 1 95.62 27 ALA B N 1
ATOM 3477 C CA . ALA B 1 27 ? 16.234 3.986 17.219 1 95.62 27 ALA B CA 1
ATOM 3478 C C . ALA B 1 27 ? 17.641 3.705 16.703 1 95.62 27 ALA B C 1
ATOM 3480 O O . ALA B 1 27 ? 18.547 4.512 16.875 1 95.62 27 ALA B O 1
ATOM 3481 N N . ASP B 1 28 ? 17.812 2.527 16.125 1 97.25 28 ASP B N 1
ATOM 3482 C CA . ASP B 1 28 ? 19.062 2.197 15.43 1 97.25 28 ASP B CA 1
ATOM 3483 C C . ASP B 1 28 ? 18.953 2.559 13.953 1 97.25 28 ASP B C 1
ATOM 3485 O O . ASP B 1 28 ? 19.969 2.895 13.32 1 97.25 28 ASP B O 1
ATOM 3489 N N . ILE B 1 29 ? 17.797 2.467 13.414 1 98.06 29 ILE B N 1
ATOM 3490 C CA . ILE B 1 29 ? 17.531 2.693 12 1 98.06 29 ILE B CA 1
ATOM 3491 C C . ILE B 1 29 ? 16.297 3.584 11.844 1 98.06 29 ILE B C 1
ATOM 3493 O O . ILE B 1 29 ? 15.297 3.402 12.547 1 98.06 29 ILE B O 1
ATOM 3497 N N . VAL B 1 30 ? 16.344 4.582 11.016 1 97.31 30 VAL B N 1
ATOM 3498 C CA . VAL B 1 30 ? 15.203 5.422 10.656 1 97.31 30 VAL B CA 1
ATOM 3499 C C . VAL B 1 30 ? 14.891 5.262 9.164 1 97.31 30 VAL B C 1
ATOM 3501 O O . VAL B 1 30 ? 15.766 5.465 8.32 1 97.31 30 VAL B O 1
ATOM 3504 N N . VAL B 1 31 ? 13.633 4.902 8.852 1 98.19 31 VAL B N 1
ATOM 3505 C CA . VAL B 1 31 ? 13.289 4.547 7.48 1 98.19 31 VAL B CA 1
ATOM 3506 C C . VAL B 1 31 ? 12.125 5.41 6.996 1 98.19 31 VAL B C 1
ATOM 3508 O O . VAL B 1 31 ? 11.086 5.488 7.656 1 98.19 31 VAL B O 1
ATOM 3511 N N . ARG B 1 32 ? 12.32 6.07 5.918 1 97.25 32 ARG B N 1
ATOM 3512 C CA . ARG B 1 32 ? 11.211 6.66 5.18 1 97.25 32 ARG B CA 1
ATOM 3513 C C . ARG B 1 32 ? 10.594 5.648 4.219 1 97.25 32 ARG B C 1
ATOM 3515 O O . ARG B 1 32 ? 11.305 5.035 3.416 1 97.25 32 ARG B O 1
ATOM 3522 N N . PHE B 1 33 ? 9.242 5.52 4.219 1 97.94 33 PHE B N 1
ATOM 3523 C CA . PHE B 1 33 ? 8.703 4.344 3.547 1 97.94 33 PHE B CA 1
ATOM 3524 C C . PHE B 1 33 ? 7.75 4.746 2.43 1 97.94 33 PHE B C 1
ATOM 3526 O O . PHE B 1 33 ? 7.254 3.893 1.689 1 97.94 33 PHE B O 1
ATOM 3533 N N . GLN B 1 34 ? 7.461 6 2.217 1 97.06 34 GLN B N 1
ATOM 3534 C CA . GLN B 1 34 ? 6.543 6.40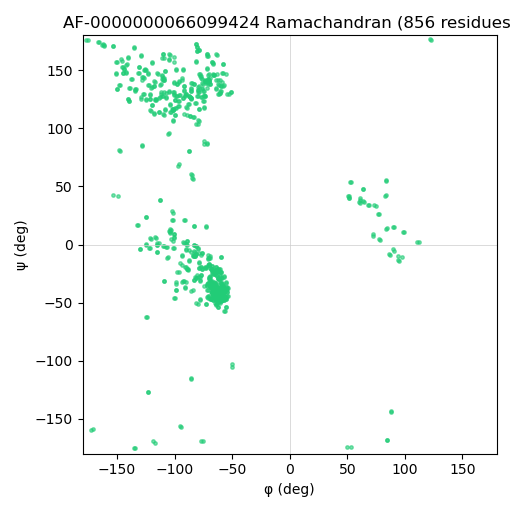2 1.156 1 97.06 34 GLN B CA 1
ATOM 3535 C C . GLN B 1 34 ? 6.695 7.887 0.831 1 97.06 34 GLN B C 1
ATOM 3537 O O . GLN B 1 34 ? 7.469 8.594 1.48 1 97.06 34 GLN B O 1
ATOM 3542 N N . GLY B 1 35 ? 6.023 8.328 -0.219 1 95.12 35 GLY B N 1
ATOM 3543 C CA . GLY B 1 35 ? 6.047 9.734 -0.607 1 95.12 35 GLY B CA 1
ATOM 3544 C C . GLY B 1 35 ? 7.191 10.078 -1.54 1 95.12 35 GLY B C 1
ATOM 3545 O O . GLY B 1 35 ? 7.449 9.359 -2.508 1 95.12 35 GLY B O 1
ATOM 3546 N N . GLY B 1 36 ? 7.754 11.227 -1.385 1 95.75 36 GLY B N 1
ATOM 3547 C CA . GLY B 1 36 ? 8.859 11.797 -2.139 1 95.75 36 GLY B CA 1
ATOM 3548 C C . GLY B 1 36 ? 9.375 13.102 -1.545 1 95.75 36 GLY B C 1
ATOM 3549 O O . GLY B 1 36 ? 9.258 13.32 -0.338 1 95.75 36 GLY B O 1
ATOM 3550 N N . HIS B 1 37 ? 10.031 13.828 -2.387 1 94.56 37 HIS B N 1
ATOM 3551 C CA . HIS B 1 37 ? 10.633 15.047 -1.857 1 94.56 37 HIS B CA 1
ATOM 3552 C C . HIS B 1 37 ? 9.617 16.188 -1.808 1 94.56 37 HIS B C 1
ATOM 3554 O O . HIS B 1 37 ? 9.992 17.344 -1.659 1 94.56 37 HIS B O 1
ATOM 3560 N N . ASN B 1 38 ? 8.312 15.773 -1.934 1 89.81 38 ASN B N 1
ATOM 3561 C CA . ASN B 1 38 ? 7.238 16.75 -1.787 1 89.81 38 ASN B CA 1
ATOM 3562 C C . ASN B 1 38 ? 6.887 16.984 -0.321 1 89.81 38 ASN B C 1
ATOM 3564 O O . ASN B 1 38 ? 6.059 17.844 -0.004 1 89.81 38 ASN B O 1
ATOM 3568 N N . ALA B 1 39 ? 7.426 16.156 0.53 1 84.06 39 ALA B N 1
ATOM 3569 C CA . ALA B 1 39 ? 7.305 16.359 1.97 1 84.06 39 ALA B CA 1
ATOM 3570 C C . ALA B 1 39 ? 8.641 16.766 2.58 1 84.06 39 ALA B C 1
ATOM 3572 O O . ALA B 1 39 ? 9.703 16.438 2.055 1 84.06 39 ALA B O 1
ATOM 3573 N N . GLY B 1 40 ? 8.508 17.703 3.607 1 81.38 40 GLY B N 1
ATOM 3574 C CA . GLY B 1 40 ? 9.719 18.141 4.281 1 81.38 40 GLY B CA 1
ATOM 3575 C C . GLY B 1 40 ? 9.539 18.344 5.773 1 81.38 40 GLY B C 1
ATOM 3576 O O . GLY B 1 40 ? 8.406 18.422 6.258 1 81.38 40 GLY B O 1
ATOM 3577 N N . HIS B 1 41 ? 10.617 18.219 6.41 1 78.44 41 HIS B N 1
ATOM 3578 C CA . HIS B 1 41 ? 10.594 18.5 7.844 1 78.44 41 HIS B CA 1
ATOM 3579 C C . HIS B 1 41 ? 11.828 19.297 8.266 1 78.44 41 HIS B C 1
ATOM 3581 O O . HIS B 1 41 ? 12.891 19.172 7.656 1 78.44 41 HIS B O 1
ATOM 3587 N N . THR B 1 42 ? 11.555 20.141 9.133 1 80.88 42 THR B N 1
ATOM 3588 C CA . THR B 1 42 ? 12.609 20.969 9.695 1 80.88 42 THR B CA 1
ATOM 3589 C C . THR B 1 42 ? 12.961 20.5 11.109 1 80.88 42 THR B C 1
ATOM 3591 O O . THR B 1 42 ? 12.078 20.25 11.922 1 80.88 42 THR B O 1
ATOM 3594 N N . LEU B 1 43 ? 14.219 20.375 11.297 1 82.62 43 LEU B N 1
ATOM 3595 C CA . LEU B 1 43 ? 14.727 19.984 12.609 1 82.62 43 LEU B CA 1
ATOM 3596 C C . LEU B 1 43 ? 15.711 21.031 13.141 1 82.62 43 LEU B C 1
ATOM 3598 O O . LEU B 1 43 ? 16.469 21.609 12.367 1 82.62 43 LEU B O 1
ATOM 3602 N N . VAL B 1 44 ? 15.562 21.312 14.383 1 79.25 44 VAL B N 1
ATOM 3603 C CA . VAL B 1 44 ? 16.531 22.172 15.055 1 79.25 44 VAL B CA 1
ATOM 3604 C C . VAL B 1 44 ? 17.359 21.344 16.047 1 79.25 44 VAL B C 1
ATOM 3606 O O . VAL B 1 44 ? 16.812 20.797 17 1 79.25 44 VAL B O 1
ATOM 3609 N N . ILE B 1 45 ? 18.578 21.203 15.742 1 78.62 45 ILE B N 1
ATOM 3610 C CA . ILE B 1 45 ? 19.5 20.469 16.594 1 78.62 45 ILE B CA 1
ATOM 3611 C C . ILE B 1 45 ? 20.641 21.391 17.047 1 78.62 45 ILE B C 1
ATOM 3613 O O . ILE B 1 45 ? 21.391 21.906 16.219 1 78.62 45 ILE B O 1
ATOM 3617 N N . ASN B 1 46 ? 20.766 21.562 18.375 1 79.31 46 ASN B N 1
ATOM 3618 C CA . ASN B 1 46 ? 21.797 22.406 18.969 1 79.31 46 ASN B CA 1
ATOM 3619 C C . ASN B 1 46 ? 21.812 23.797 18.328 1 79.31 46 ASN B C 1
ATOM 3621 O O . ASN B 1 46 ? 22.859 24.281 17.922 1 79.31 46 ASN B O 1
ATOM 3625 N N . GLY B 1 47 ? 20.672 24.328 18.062 1 78.62 47 GLY B N 1
ATOM 3626 C CA . GLY B 1 47 ? 20.547 25.688 17.578 1 78.62 47 GLY B CA 1
ATOM 3627 C C . GLY B 1 47 ? 20.656 25.797 16.062 1 78.62 47 GLY B C 1
ATOM 3628 O O . GLY B 1 47 ? 20.438 26.875 15.5 1 78.62 47 GLY B O 1
ATOM 3629 N N . GLN B 1 48 ? 21.016 24.75 15.469 1 85.75 48 GLN B N 1
ATOM 3630 C CA . GLN B 1 48 ? 21.141 24.75 14.016 1 85.75 48 GLN B CA 1
ATOM 3631 C C . GLN B 1 48 ? 19.891 24.156 13.367 1 85.75 48 GLN B C 1
ATOM 3633 O O . GLN B 1 48 ? 19.359 23.141 13.828 1 85.75 48 GLN B O 1
ATOM 3638 N N . THR B 1 49 ? 19.438 24.781 12.281 1 86.69 49 THR B N 1
ATOM 3639 C CA . THR B 1 49 ? 18.234 24.359 11.578 1 86.69 49 THR B CA 1
ATOM 3640 C C . THR B 1 49 ? 18.594 23.516 10.352 1 86.69 49 THR B C 1
ATOM 3642 O O . THR B 1 49 ? 19.453 23.906 9.547 1 86.69 49 THR B O 1
ATOM 3645 N N . TYR B 1 50 ? 18.031 22.375 10.234 1 89.56 50 TYR B N 1
ATOM 3646 C CA . TYR B 1 50 ? 18.203 21.484 9.094 1 89.56 50 TYR B CA 1
ATOM 3647 C C . TYR B 1 50 ? 16.875 21.266 8.375 1 89.56 50 TYR B C 1
ATOM 3649 O O . TYR B 1 50 ? 15.867 20.938 9.008 1 89.56 50 TYR B O 1
ATOM 3657 N N . LYS B 1 51 ? 16.844 21.531 7.148 1 88 51 LYS B N 1
ATOM 3658 C CA . LYS B 1 51 ? 15.672 21.266 6.324 1 88 51 LYS B CA 1
ATOM 3659 C C . LYS B 1 51 ? 15.852 20 5.496 1 88 51 LYS B C 1
ATOM 3661 O O . LYS B 1 51 ? 16.75 19.922 4.652 1 88 51 LYS B O 1
ATOM 3666 N N . LEU B 1 52 ? 15.031 19.047 5.754 1 92 52 LEU B N 1
ATOM 3667 C CA . LEU B 1 52 ? 15.078 17.781 5.039 1 92 52 LEU B CA 1
ATOM 3668 C C . LEU B 1 52 ? 13.859 17.609 4.141 1 92 52 LEU B C 1
ATOM 3670 O O . LEU B 1 52 ? 12.773 18.109 4.465 1 92 52 LEU B O 1
ATOM 3674 N N . ALA B 1 53 ? 14.023 16.969 2.99 1 91.75 53 ALA B N 1
ATOM 3675 C CA . ALA B 1 53 ? 12.93 16.688 2.066 1 91.75 53 ALA B CA 1
ATOM 3676 C C . ALA B 1 53 ? 12.859 15.188 1.761 1 91.75 53 ALA B C 1
ATOM 3678 O O . ALA B 1 53 ? 11.914 14.508 2.17 1 91.75 53 ALA B O 1
ATOM 3679 N N . LEU B 1 54 ? 13.891 14.648 1.166 1 94.62 54 LEU B N 1
ATOM 3680 C CA . LEU B 1 54 ? 13.938 13.25 0.779 1 94.62 54 LEU B CA 1
ATOM 3681 C C . LEU B 1 54 ? 14.578 12.398 1.874 1 94.62 54 LEU B C 1
ATOM 3683 O O . LEU B 1 54 ? 14.211 11.234 2.059 1 94.62 54 LEU B O 1
ATOM 3687 N N . LEU B 1 55 ? 15.492 12.984 2.58 1 95.94 55 LEU B N 1
ATOM 3688 C CA . LEU B 1 55 ? 16.312 12.211 3.514 1 95.94 55 LEU B CA 1
ATOM 3689 C C . LEU B 1 55 ? 15.578 12.031 4.844 1 95.94 55 LEU B C 1
ATOM 3691 O O . LEU B 1 55 ? 14.945 12.961 5.34 1 95.94 55 LEU B O 1
ATOM 3695 N N . PRO B 1 56 ? 15.68 10.781 5.395 1 94.81 56 PRO B N 1
ATOM 3696 C CA . PRO B 1 56 ? 15.125 10.562 6.734 1 94.81 56 PRO B CA 1
ATOM 3697 C C . PRO B 1 56 ? 15.875 11.336 7.816 1 94.81 56 PRO B C 1
ATOM 3699 O O . PRO B 1 56 ? 17.078 11.594 7.68 1 94.81 56 PRO B O 1
ATOM 3702 N N . SER B 1 57 ? 15.195 11.578 8.859 1 90.38 57 SER B N 1
ATOM 3703 C CA . SER B 1 57 ? 15.758 12.359 9.953 1 90.38 57 SER B CA 1
ATOM 3704 C C . SER B 1 57 ? 16.984 11.672 10.547 1 90.38 57 SER B C 1
ATOM 3706 O O . SER B 1 57 ? 17.859 12.336 11.117 1 90.38 57 SER B O 1
ATOM 3708 N N . GLY B 1 58 ? 17.141 10.383 10.352 1 89.75 58 GLY B N 1
ATOM 3709 C CA . GLY B 1 58 ? 18.25 9.625 10.898 1 89.75 58 GLY B CA 1
ATOM 3710 C C . GLY B 1 58 ? 19.594 10.062 10.352 1 89.75 58 GLY B C 1
ATOM 3711 O O . GLY B 1 58 ? 20.625 9.82 10.977 1 89.75 58 GLY B O 1
ATOM 3712 N N . VAL B 1 59 ? 19.578 10.719 9.266 1 93.56 59 VAL B N 1
ATOM 3713 C CA . VAL B 1 59 ? 20.844 11.094 8.617 1 93.56 59 VAL B CA 1
ATOM 3714 C C . VAL B 1 59 ? 21.562 12.125 9.477 1 93.56 59 VAL B C 1
ATOM 3716 O O . VAL B 1 59 ? 22.781 12.297 9.352 1 93.56 59 VAL B O 1
ATOM 3719 N N . LEU B 1 60 ? 20.859 12.844 10.375 1 91.62 60 LEU B N 1
ATOM 3720 C CA . LEU B 1 60 ? 21.438 13.906 11.18 1 91.62 60 LEU B CA 1
ATOM 3721 C C . LEU B 1 60 ? 22.109 13.344 12.43 1 91.62 60 LEU B C 1
ATOM 3723 O O . LEU B 1 60 ? 22.797 14.07 13.156 1 91.62 60 LEU B O 1
ATOM 3727 N N . ARG B 1 61 ? 21.906 12.094 12.703 1 88.44 61 ARG B N 1
ATOM 3728 C CA . ARG B 1 61 ? 22.469 11.453 13.891 1 88.44 61 ARG B CA 1
ATOM 3729 C C . ARG B 1 61 ? 23.609 10.5 13.508 1 88.44 61 ARG B C 1
ATOM 3731 O O . ARG B 1 61 ? 23.391 9.555 12.758 1 88.44 61 ARG B O 1
ATOM 3738 N N . PRO B 1 62 ? 24.609 10.805 14.305 1 83 62 PRO B N 1
ATOM 3739 C CA . PRO B 1 62 ? 25.734 9.914 14 1 83 62 PRO B CA 1
ATOM 3740 C C . PRO B 1 62 ? 25.516 8.484 14.461 1 83 62 PRO B C 1
ATOM 3742 O O . PRO B 1 62 ? 24.797 8.25 15.438 1 83 62 PRO B O 1
ATOM 3745 N N . SER B 1 63 ? 25.766 7.43 13.773 1 87.69 63 SER B N 1
ATOM 3746 C CA . SER B 1 63 ? 25.75 6.023 14.156 1 87.69 63 SER B CA 1
ATOM 3747 C C . SER B 1 63 ? 24.438 5.355 13.766 1 87.69 63 SER B C 1
ATOM 3749 O O . SER B 1 63 ? 24.25 4.164 14.016 1 87.69 63 SER B O 1
ATOM 3751 N N . LYS B 1 64 ? 23.547 6.242 13.383 1 94.44 64 LYS B N 1
ATOM 3752 C CA . LYS B 1 64 ? 22.281 5.641 12.969 1 94.44 64 LYS B CA 1
ATOM 3753 C C . LYS B 1 64 ? 22.266 5.383 11.469 1 94.44 64 LYS B C 1
ATOM 3755 O O . LYS B 1 64 ? 22.969 6.047 10.703 1 94.44 64 LYS B O 1
ATOM 3760 N N . LEU B 1 65 ? 21.531 4.395 11.117 1 97.69 65 LEU B N 1
ATOM 3761 C CA . LEU B 1 65 ? 21.359 4.09 9.695 1 97.69 65 LEU B CA 1
ATOM 3762 C C . LEU B 1 65 ? 20.062 4.695 9.172 1 97.69 65 LEU B C 1
ATOM 3764 O O . LEU B 1 65 ? 18.984 4.465 9.734 1 97.69 65 LEU B O 1
ATOM 3768 N N . ALA B 1 66 ? 20.203 5.566 8.219 1 97.88 66 ALA B N 1
ATOM 3769 C CA . ALA B 1 66 ? 19.047 6.105 7.508 1 97.88 66 ALA B CA 1
ATOM 3770 C C . ALA B 1 66 ? 18.719 5.277 6.262 1 97.88 66 ALA B C 1
ATOM 3772 O O . ALA B 1 66 ? 19.641 4.844 5.555 1 97.88 66 ALA B O 1
ATOM 3773 N N . VAL B 1 67 ? 17.438 5.008 6.039 1 98.56 67 VAL B N 1
ATOM 3774 C CA . VAL B 1 67 ? 17.047 4.172 4.906 1 98.56 67 VAL B CA 1
ATOM 3775 C C . VAL B 1 67 ? 15.867 4.816 4.172 1 98.56 67 VAL B C 1
ATOM 3777 O O . VAL B 1 67 ? 14.938 5.324 4.801 1 98.56 67 VAL B O 1
ATOM 3780 N N . ILE B 1 68 ? 15.953 4.891 2.885 1 98.62 68 ILE B N 1
ATOM 3781 C CA . ILE B 1 68 ? 14.82 5.234 2.031 1 98.62 68 ILE B CA 1
ATOM 3782 C C . ILE B 1 68 ? 14.219 3.961 1.435 1 98.62 68 ILE B C 1
ATOM 3784 O O . ILE B 1 68 ? 14.891 3.242 0.691 1 98.62 68 ILE B O 1
ATOM 3788 N N . GLY B 1 69 ? 12.977 3.693 1.759 1 98.69 69 GLY B N 1
ATOM 3789 C CA . GLY B 1 69 ? 12.312 2.469 1.347 1 98.69 69 GLY B CA 1
ATOM 3790 C C . GLY B 1 69 ? 11.773 2.529 -0.069 1 98.69 69 GLY B C 1
ATOM 3791 O O . GLY B 1 69 ? 11.75 3.598 -0.684 1 98.69 69 GLY B O 1
ATOM 3792 N N . ASN B 1 70 ? 11.305 1.383 -0.538 1 98.69 70 ASN B N 1
ATOM 3793 C CA . ASN B 1 70 ? 10.867 1.213 -1.919 1 98.69 70 ASN B CA 1
ATOM 3794 C C . ASN B 1 70 ? 9.57 1.978 -2.195 1 98.69 70 ASN B C 1
ATOM 3796 O O . ASN B 1 70 ? 9.203 2.184 -3.354 1 98.69 70 ASN B O 1
ATOM 3800 N N . GLY B 1 71 ? 8.859 2.371 -1.161 1 98.25 71 GLY B N 1
ATOM 3801 C CA . GLY B 1 71 ? 7.609 3.086 -1.337 1 98.25 71 GLY B CA 1
ATOM 3802 C C . GLY B 1 71 ? 7.801 4.539 -1.73 1 98.25 71 GLY B C 1
ATOM 3803 O O . GLY B 1 71 ? 6.84 5.223 -2.09 1 98.25 71 GLY B O 1
ATOM 3804 N N . VAL B 1 72 ? 9.016 5.023 -1.718 1 98.44 72 VAL B N 1
ATOM 3805 C CA . VAL B 1 72 ? 9.336 6.418 -2.012 1 98.44 72 VAL B CA 1
ATOM 3806 C C . VAL B 1 72 ? 9.602 6.582 -3.506 1 98.44 72 VAL B C 1
ATOM 3808 O O . VAL B 1 72 ? 10.281 5.75 -4.117 1 98.44 72 VAL B O 1
ATOM 3811 N N . VAL B 1 73 ? 8.961 7.547 -4.148 1 98.69 73 VAL B N 1
ATOM 3812 C CA . VAL B 1 73 ? 9.453 7.977 -5.453 1 98.69 73 VAL B CA 1
ATOM 3813 C C . VAL B 1 73 ? 10.633 8.93 -5.27 1 98.69 73 VAL B C 1
ATOM 3815 O O . VAL B 1 73 ? 10.539 9.906 -4.52 1 98.69 73 VAL B O 1
ATOM 3818 N N . PHE B 1 74 ? 11.688 8.633 -5.914 1 98.69 74 PHE B N 1
ATOM 3819 C CA . PHE B 1 74 ? 13.016 9.148 -5.59 1 98.69 74 PHE B CA 1
ATOM 3820 C C . PHE B 1 74 ? 13.523 10.062 -6.695 1 98.69 74 PHE B C 1
ATOM 3822 O O . PHE B 1 74 ? 13.766 9.617 -7.82 1 98.69 74 PHE B O 1
ATOM 3829 N N . ASP B 1 75 ? 13.695 11.352 -6.434 1 98.62 75 ASP B N 1
ATOM 3830 C CA . ASP B 1 75 ? 14.312 12.297 -7.363 1 98.62 75 ASP B CA 1
ATOM 3831 C C . ASP B 1 75 ? 15.828 12.305 -7.215 1 98.62 75 ASP B C 1
ATOM 3833 O O . ASP B 1 75 ? 16.359 12.836 -6.242 1 98.62 75 ASP B O 1
ATOM 3837 N N . PRO B 1 76 ? 16.5 11.797 -8.211 1 98.56 76 PRO B N 1
ATOM 3838 C CA . PRO B 1 76 ? 17.953 11.672 -8.086 1 98.56 76 PRO B CA 1
ATOM 3839 C C . PRO B 1 76 ? 18.656 13.023 -7.918 1 98.56 76 PRO B C 1
ATOM 3841 O O . PRO B 1 76 ? 19.562 13.148 -7.094 1 98.56 76 PRO B O 1
ATOM 3844 N N . GLN B 1 77 ? 18.234 14.039 -8.641 1 98.06 77 GLN B N 1
ATOM 3845 C CA . GLN B 1 77 ? 18.875 15.352 -8.539 1 98.06 77 GLN B CA 1
ATOM 3846 C C . GLN B 1 77 ? 18.578 16 -7.188 1 98.06 77 GLN B C 1
ATOM 3848 O O . GLN B 1 77 ? 19.484 16.562 -6.559 1 98.06 77 GLN B O 1
ATOM 3853 N N . ALA B 1 78 ? 17.328 15.961 -6.766 1 97.44 78 ALA B N 1
ATOM 3854 C CA . ALA B 1 78 ? 16.969 16.516 -5.461 1 97.44 78 ALA B CA 1
ATOM 3855 C C . ALA B 1 78 ? 17.766 15.828 -4.348 1 97.44 78 ALA B C 1
ATOM 3857 O O . ALA B 1 78 ? 18.172 16.484 -3.383 1 97.44 78 ALA B O 1
ATOM 3858 N N . PHE B 1 79 ? 18.016 14.57 -4.496 1 98.44 79 PHE B N 1
ATOM 3859 C CA . PHE B 1 79 ? 18.797 13.805 -3.531 1 98.44 79 PHE B CA 1
ATOM 3860 C C . PHE B 1 79 ? 20.219 14.32 -3.465 1 98.44 79 PHE B C 1
ATOM 3862 O O . PHE B 1 79 ? 20.734 14.617 -2.383 1 98.44 79 PHE B O 1
ATOM 3869 N N . LEU B 1 80 ? 20.828 14.422 -4.621 1 98.25 80 LEU B N 1
ATOM 3870 C CA . LEU B 1 80 ? 22.219 14.875 -4.676 1 98.25 80 LEU B CA 1
ATOM 3871 C C . LEU B 1 80 ? 22.359 16.297 -4.125 1 98.25 80 LEU B C 1
ATOM 3873 O O . LEU B 1 80 ? 23.297 16.594 -3.396 1 98.25 80 LEU B O 1
ATOM 3877 N N . ASP B 1 81 ? 21.406 17.141 -4.445 1 97.88 81 ASP B N 1
ATOM 3878 C CA . ASP B 1 81 ? 21.406 18.516 -3.945 1 97.88 81 ASP B CA 1
ATOM 3879 C C . ASP B 1 81 ? 21.266 18.547 -2.426 1 97.88 81 ASP B C 1
ATOM 3881 O O . ASP B 1 81 ? 21.938 19.328 -1.745 1 97.88 81 ASP B O 1
ATOM 3885 N N . GLU B 1 82 ? 20.359 17.719 -1.906 1 97.38 82 GLU B N 1
ATOM 3886 C CA . GLU B 1 82 ? 20.109 17.688 -0.469 1 97.38 82 GLU B CA 1
ATOM 3887 C C . GLU B 1 82 ? 21.312 17.156 0.289 1 97.38 82 GLU B C 1
ATOM 3889 O O . GLU B 1 82 ? 21.688 17.688 1.333 1 97.38 82 GLU B O 1
ATOM 3894 N N . VAL B 1 83 ? 21.922 16.109 -0.222 1 97.56 83 VAL B N 1
ATOM 3895 C CA . VAL B 1 83 ? 23.109 15.547 0.387 1 97.56 83 VAL B CA 1
ATOM 3896 C C . VAL B 1 83 ? 24.219 16.609 0.429 1 97.56 83 VAL B C 1
ATOM 3898 O O . VAL B 1 83 ? 24.844 16.812 1.471 1 97.56 83 VAL B O 1
ATOM 3901 N N . LYS B 1 84 ? 24.422 17.266 -0.729 1 97.5 84 LYS B N 1
ATOM 3902 C CA . LYS B 1 84 ? 25.453 18.297 -0.811 1 97.5 84 LYS B CA 1
ATOM 3903 C C . LYS B 1 84 ? 25.188 19.406 0.191 1 97.5 84 LYS B C 1
ATOM 3905 O O . LYS B 1 84 ? 26.109 19.859 0.876 1 97.5 84 LYS B O 1
ATOM 3910 N N . LYS B 1 85 ? 24 19.812 0.281 1 96.56 85 LYS B N 1
ATOM 3911 C CA . LYS B 1 85 ? 23.609 20.891 1.199 1 96.56 85 LYS B CA 1
ATOM 3912 C C . LYS B 1 85 ? 23.906 20.5 2.646 1 96.56 85 LYS B C 1
ATOM 3914 O O . LYS B 1 85 ? 24.5 21.266 3.396 1 96.56 85 LYS B O 1
ATOM 3919 N N . LEU B 1 86 ? 23.484 19.359 3.059 1 96.38 86 LEU B N 1
ATOM 3920 C CA . LEU B 1 86 ? 23.656 18.906 4.434 1 96.38 86 LEU B CA 1
ATOM 3921 C C . LEU B 1 86 ? 25.125 18.672 4.75 1 96.38 86 LEU B C 1
ATOM 3923 O O . LEU B 1 86 ? 25.578 18.938 5.863 1 96.38 86 LEU B O 1
ATOM 3927 N N . GLN B 1 87 ? 25.859 18.094 3.777 1 96.19 87 GLN B N 1
ATOM 3928 C CA . GLN B 1 87 ? 27.297 17.953 3.961 1 96.19 87 GLN B CA 1
ATOM 3929 C C . GLN B 1 87 ? 27.953 19.312 4.168 1 96.19 87 GLN B C 1
ATOM 3931 O O . GLN B 1 87 ? 28.875 19.453 4.98 1 96.19 87 GLN B O 1
ATOM 3936 N N . GLY B 1 88 ? 27.453 20.297 3.486 1 96.06 88 GLY B N 1
ATOM 3937 C CA . GLY B 1 88 ? 27.922 21.656 3.664 1 96.06 88 GLY B CA 1
ATOM 3938 C C . GLY B 1 88 ? 27.656 22.203 5.051 1 96.06 88 GLY B C 1
ATOM 3939 O O . GLY B 1 88 ? 28.359 23.094 5.527 1 96.06 88 GLY B O 1
ATOM 3940 N N . GLN B 1 89 ? 26.688 21.656 5.703 1 95.19 89 GLN B N 1
ATOM 3941 C CA . GLN B 1 89 ? 26.344 22.062 7.059 1 95.19 89 GLN B CA 1
ATOM 3942 C C . GLN B 1 89 ? 27.062 21.219 8.094 1 95.19 89 GLN B C 1
ATOM 3944 O O . GLN B 1 89 ? 26.766 21.297 9.289 1 95.19 89 GLN B O 1
ATOM 3949 N N . GLY B 1 90 ? 27.891 20.297 7.621 1 94.12 90 GLY B N 1
ATOM 3950 C CA . GLY B 1 90 ? 28.734 19.531 8.531 1 94.12 90 GLY B CA 1
ATOM 3951 C C . GLY B 1 90 ? 28.156 18.156 8.844 1 94.12 90 GLY B C 1
ATOM 3952 O O . GLY B 1 90 ? 28.672 17.453 9.719 1 94.12 90 GLY B O 1
ATOM 3953 N N . VAL B 1 91 ? 27.141 17.734 8.148 1 94.56 91 VAL B N 1
ATOM 3954 C CA . VAL B 1 91 ? 26.547 16.422 8.391 1 94.56 91 VAL B CA 1
ATOM 3955 C C . VAL B 1 91 ? 27.297 15.367 7.594 1 94.56 91 VAL B C 1
ATOM 3957 O O . VAL B 1 91 ? 27.469 15.492 6.379 1 94.56 91 VAL B O 1
ATOM 3960 N N . ALA B 1 92 ? 27.75 14.367 8.258 1 94.62 92 ALA B N 1
ATOM 3961 C CA . ALA B 1 92 ? 28.438 13.266 7.586 1 94.62 92 ALA B CA 1
ATOM 3962 C C . ALA B 1 92 ? 27.438 12.312 6.941 1 94.62 92 ALA B C 1
ATOM 3964 O O . ALA B 1 92 ? 26.75 11.562 7.637 1 94.62 92 ALA B O 1
ATOM 3965 N N . ILE B 1 93 ? 27.375 12.375 5.652 1 96.5 93 ILE B N 1
ATOM 3966 C CA . ILE B 1 93 ? 26.484 11.5 4.898 1 96.5 93 ILE B CA 1
ATOM 3967 C C . ILE B 1 93 ? 27.297 10.672 3.904 1 96.5 93 ILE B C 1
ATOM 3969 O O . ILE B 1 93 ? 28.078 11.227 3.119 1 96.5 93 ILE B O 1
ATOM 3973 N N . SER B 1 94 ? 27.172 9.383 3.955 1 96.31 94 SER B N 1
ATOM 3974 C CA . SER B 1 94 ? 27.844 8.445 3.061 1 96.31 94 SER B CA 1
ATOM 3975 C C . SER B 1 94 ? 27.047 7.152 2.922 1 96.31 94 SER B C 1
ATOM 3977 O O . SER B 1 94 ? 26.047 6.953 3.625 1 96.31 94 SER B O 1
ATOM 3979 N N . PRO B 1 95 ? 27.406 6.301 2.033 1 96.94 95 PRO B N 1
ATOM 3980 C CA . PRO B 1 95 ? 26.734 5 1.903 1 96.94 95 PRO B CA 1
ATOM 3981 C C . PRO B 1 95 ? 26.828 4.164 3.178 1 96.94 95 PRO B C 1
ATOM 3983 O O . PRO B 1 95 ? 26.125 3.158 3.309 1 96.94 95 PRO B O 1
ATOM 3986 N N . GLU B 1 96 ? 27.609 4.527 4.137 1 96.12 96 GLU B N 1
ATOM 3987 C CA . GLU B 1 96 ? 27.75 3.787 5.387 1 96.12 96 GLU B CA 1
ATOM 3988 C C . GLU B 1 96 ? 26.578 4.055 6.324 1 96.12 96 GLU B C 1
ATOM 3990 O O . GLU B 1 96 ? 26.234 3.203 7.141 1 96.12 96 GLU B O 1
ATOM 3995 N N . ASN B 1 97 ? 26.047 5.238 6.215 1 97.56 97 ASN B N 1
ATOM 3996 C CA . ASN B 1 97 ? 24.969 5.574 7.152 1 97.56 97 ASN B CA 1
ATOM 3997 C C . ASN B 1 97 ? 23.688 5.922 6.426 1 97.56 97 ASN B C 1
ATOM 3999 O O . ASN B 1 97 ? 22.719 6.383 7.047 1 97.56 97 ASN B O 1
ATOM 4003 N N . LEU B 1 98 ? 23.656 5.781 5.129 1 98.31 98 LEU B N 1
ATOM 4004 C CA . LEU B 1 98 ? 22.469 6.039 4.32 1 98.31 98 LEU B CA 1
ATOM 4005 C C . LEU B 1 98 ? 22.344 5 3.209 1 98.31 98 LEU B C 1
ATOM 4007 O O . LEU B 1 98 ? 23.281 4.785 2.439 1 98.31 98 LEU B O 1
ATOM 4011 N N . ARG B 1 99 ? 21.156 4.34 3.174 1 98.62 99 ARG B N 1
ATOM 4012 C CA . ARG B 1 99 ? 20.859 3.365 2.127 1 98.62 99 ARG B CA 1
ATOM 4013 C C . ARG B 1 99 ? 19.531 3.666 1.457 1 98.62 99 ARG B C 1
ATOM 4015 O O . ARG B 1 99 ? 18.594 4.125 2.113 1 98.62 99 ARG B O 1
ATOM 4022 N N . ILE B 1 100 ? 19.469 3.42 0.161 1 98.81 100 ILE B N 1
ATOM 4023 C CA . ILE B 1 100 ? 18.281 3.648 -0.645 1 98.81 100 ILE B CA 1
ATOM 4024 C C . ILE B 1 100 ? 17.844 2.338 -1.295 1 98.81 100 ILE B C 1
ATOM 4026 O O . ILE B 1 100 ? 18.656 1.635 -1.9 1 98.81 100 ILE B O 1
ATOM 4030 N N . ALA B 1 101 ? 16.578 2.02 -1.141 1 98.88 101 ALA B N 1
ATOM 4031 C CA . ALA B 1 101 ? 16.062 0.826 -1.814 1 98.88 101 ALA B CA 1
ATOM 4032 C C . ALA B 1 101 ? 16.422 0.848 -3.301 1 98.88 101 ALA B C 1
ATOM 4034 O O . ALA B 1 101 ? 16.141 1.83 -3.994 1 98.88 101 ALA B O 1
ATOM 4035 N N . GLU B 1 102 ? 16.938 -0.199 -3.801 1 98.38 102 GLU B N 1
ATOM 4036 C CA . GLU B 1 102 ? 17.375 -0.259 -5.191 1 98.38 102 GLU B CA 1
ATOM 4037 C C . GLU B 1 102 ? 16.188 -0.188 -6.152 1 98.38 102 GLU B C 1
ATOM 4039 O O . GLU B 1 102 ? 16.344 0.239 -7.297 1 98.38 102 GLU B O 1
ATOM 4044 N N . ASN B 1 103 ? 15.031 -0.535 -5.672 1 98.38 103 ASN B N 1
ATOM 4045 C CA . ASN B 1 103 ? 13.859 -0.609 -6.543 1 98.38 103 ASN B CA 1
ATOM 4046 C C . ASN B 1 103 ? 12.953 0.608 -6.371 1 98.38 103 ASN B C 1
ATOM 4048 O O . ASN B 1 103 ? 11.773 0.558 -6.703 1 98.38 103 ASN B O 1
ATOM 4052 N N . VAL B 1 104 ? 13.438 1.722 -5.867 1 98.69 104 VAL B N 1
ATOM 4053 C CA . VAL B 1 104 ? 12.656 2.955 -5.844 1 98.69 104 VAL B CA 1
ATOM 4054 C C . VAL B 1 104 ? 12.414 3.434 -7.273 1 98.69 104 VAL B C 1
ATOM 4056 O O . VAL B 1 104 ? 13.281 3.303 -8.141 1 98.69 104 VAL B O 1
ATOM 4059 N N . THR B 1 105 ? 11.289 4 -7.453 1 98.75 105 THR B N 1
ATOM 4060 C CA . THR B 1 105 ? 10.953 4.641 -8.719 1 98.75 105 THR B CA 1
ATOM 4061 C C . THR B 1 105 ? 11.594 6.023 -8.812 1 98.75 105 THR B C 1
ATOM 4063 O O . THR B 1 105 ? 11.492 6.82 -7.879 1 98.75 105 THR B O 1
ATOM 4066 N N . LEU B 1 106 ?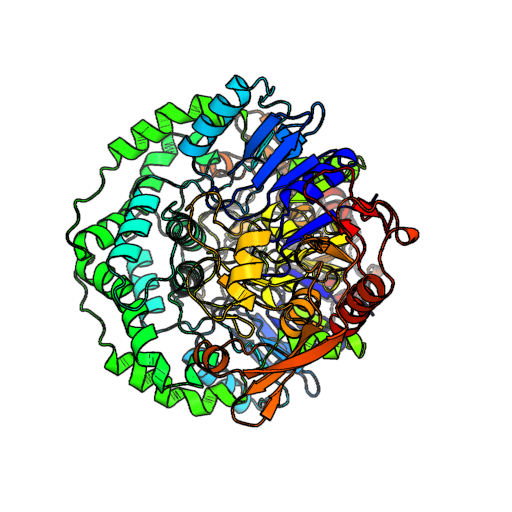 12.211 6.297 -9.922 1 98.88 106 LEU B N 1
ATOM 4067 C CA . LEU B 1 106 ? 12.875 7.586 -10.086 1 98.88 106 LEU B CA 1
ATOM 4068 C C . LEU B 1 106 ? 11.898 8.641 -10.586 1 98.88 106 LEU B C 1
ATOM 4070 O O . LEU B 1 106 ? 11.062 8.359 -11.453 1 98.88 106 LEU B O 1
ATOM 4074 N N . ILE B 1 107 ? 11.945 9.781 -9.969 1 98.81 107 ILE B N 1
ATOM 4075 C CA . ILE B 1 107 ? 11.312 10.961 -10.539 1 98.81 107 ILE B CA 1
ATOM 4076 C C . ILE B 1 107 ? 12.242 11.586 -11.586 1 98.81 107 ILE B C 1
ATOM 4078 O O . ILE B 1 107 ? 13.375 11.953 -11.273 1 98.81 107 ILE B O 1
ATOM 4082 N N . LEU B 1 108 ? 11.812 11.711 -12.75 1 98.62 108 LEU B N 1
ATOM 4083 C CA . LEU B 1 108 ? 12.547 12.336 -13.844 1 98.62 108 LEU B CA 1
ATOM 4084 C C . LEU B 1 108 ? 12 13.727 -14.148 1 98.62 108 LEU B C 1
ATOM 4086 O O . LEU B 1 108 ? 10.883 14.062 -13.742 1 98.62 108 LEU B O 1
ATOM 4090 N N . PRO B 1 109 ? 12.75 14.539 -14.875 1 97.81 109 PRO B N 1
ATOM 4091 C CA . PRO B 1 109 ? 12.266 15.875 -15.227 1 97.81 109 PRO B CA 1
ATOM 4092 C C . PRO B 1 109 ? 10.914 15.844 -15.938 1 97.81 109 PRO B C 1
ATOM 4094 O O . PRO B 1 109 ? 10.078 16.734 -15.734 1 97.81 109 PRO B O 1
ATOM 4097 N N . LEU B 1 110 ? 10.672 14.883 -16.766 1 98.25 110 LEU B N 1
ATOM 4098 C CA . LEU B 1 110 ? 9.414 14.805 -17.5 1 98.25 110 LEU B CA 1
ATOM 4099 C C . LEU B 1 110 ? 8.234 14.656 -16.547 1 98.25 110 LEU B C 1
ATOM 4101 O O . LEU B 1 110 ? 7.121 15.086 -16.844 1 98.25 110 LEU B O 1
ATOM 4105 N N . HIS B 1 111 ? 8.469 14.047 -15.375 1 98.5 111 HIS B N 1
ATOM 4106 C CA . HIS B 1 111 ? 7.406 13.914 -14.383 1 98.5 111 HIS B CA 1
ATOM 4107 C C . HIS B 1 111 ? 7.035 15.273 -13.789 1 98.5 111 HIS B C 1
ATOM 4109 O O . HIS B 1 111 ? 5.855 15.578 -13.625 1 98.5 111 HIS B O 1
ATOM 4115 N N . ARG B 1 112 ? 8.047 16.047 -13.414 1 97.25 112 ARG B N 1
ATOM 4116 C CA . ARG B 1 112 ? 7.824 17.391 -12.875 1 97.25 112 ARG B CA 1
ATOM 4117 C C . ARG B 1 112 ? 7.117 18.266 -13.898 1 97.25 112 ARG B C 1
ATOM 4119 O O . ARG B 1 112 ? 6.207 19.031 -13.547 1 97.25 112 ARG B O 1
ATOM 4126 N N . GLU B 1 113 ? 7.543 18.156 -15.156 1 96.81 113 GLU B N 1
ATOM 4127 C CA . GLU B 1 113 ? 6.93 18.938 -16.219 1 96.81 113 GLU B CA 1
ATOM 4128 C C . GLU B 1 113 ? 5.457 18.578 -16.391 1 96.81 113 GLU B C 1
ATOM 4130 O O . GLU B 1 113 ? 4.609 19.453 -16.547 1 96.81 113 GLU B O 1
ATOM 4135 N N . LEU B 1 114 ? 5.195 17.297 -16.391 1 96.81 114 LEU B N 1
ATOM 4136 C CA . LEU B 1 114 ? 3.816 16.844 -16.547 1 96.81 114 LEU B CA 1
ATOM 4137 C C . LEU B 1 114 ? 2.963 17.312 -15.367 1 96.81 114 LEU B C 1
ATOM 4139 O O . LEU B 1 114 ? 1.82 17.734 -15.555 1 96.81 114 LEU B O 1
ATOM 4143 N N . ASP B 1 115 ? 3.49 17.156 -14.195 1 95.25 115 ASP B N 1
ATOM 4144 C CA . ASP B 1 115 ? 2.803 17.609 -12.992 1 95.25 115 ASP B CA 1
ATOM 4145 C C . ASP B 1 115 ? 2.443 19.094 -13.094 1 95.25 115 ASP B C 1
ATOM 4147 O O . ASP B 1 115 ? 1.308 19.484 -12.812 1 95.25 115 ASP B O 1
ATOM 4151 N N . ALA B 1 116 ? 3.355 19.875 -13.5 1 93.75 116 ALA B N 1
ATOM 4152 C CA . ALA B 1 116 ? 3.152 21.312 -13.656 1 93.75 116 ALA B CA 1
ATOM 4153 C C . ALA B 1 116 ? 2.125 21.609 -14.742 1 93.75 116 ALA B C 1
ATOM 4155 O O . ALA B 1 116 ? 1.267 22.484 -14.578 1 93.75 116 ALA B O 1
ATOM 4156 N N . THR B 1 117 ? 2.221 20.906 -15.859 1 93.12 117 THR B N 1
ATOM 4157 C CA . THR B 1 117 ? 1.3 21.109 -16.969 1 93.12 117 THR B CA 1
ATOM 4158 C C . THR B 1 117 ? -0.137 20.812 -16.547 1 93.12 117 THR B C 1
ATOM 4160 O O . THR B 1 117 ? -1.047 21.594 -16.859 1 93.12 117 THR B O 1
ATOM 4163 N N . ARG B 1 118 ? -0.333 19.734 -15.828 1 91.75 118 ARG B N 1
ATOM 4164 C CA . ARG B 1 118 ? -1.662 19.344 -15.367 1 91.75 118 ARG B CA 1
ATOM 4165 C C . ARG B 1 118 ? -2.211 20.359 -14.359 1 91.75 118 ARG B C 1
ATOM 4167 O O . ARG B 1 118 ? -3.389 20.719 -14.422 1 91.75 118 ARG B O 1
ATOM 4174 N N . GLU B 1 119 ? -1.344 20.766 -13.461 1 87.38 119 GLU B N 1
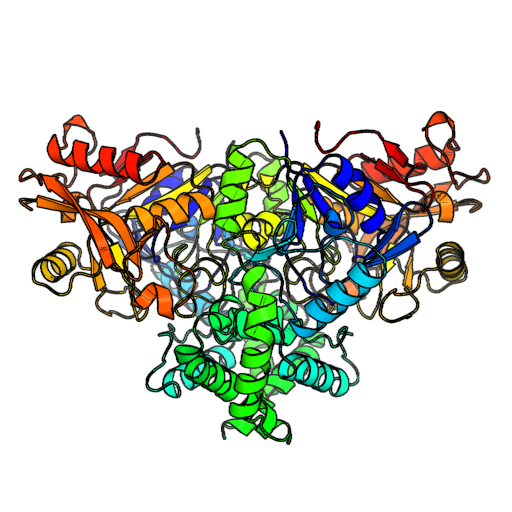ATOM 4175 C CA . GLU B 1 119 ? -1.758 21.734 -12.438 1 87.38 119 GLU B CA 1
ATOM 4176 C C . GLU B 1 119 ? -2.143 23.062 -13.062 1 87.38 119 GLU B C 1
ATOM 4178 O O . GLU B 1 119 ? -3.102 23.703 -12.625 1 87.38 119 GLU B O 1
ATOM 4183 N N . ASN B 1 120 ? -1.491 23.438 -14.094 1 84.31 120 ASN B N 1
ATOM 4184 C CA . ASN B 1 120 ? -1.736 24.719 -14.734 1 84.31 120 ASN B CA 1
ATOM 4185 C C . ASN B 1 120 ? -2.955 24.672 -15.656 1 84.31 120 ASN B C 1
ATOM 4187 O O . ASN B 1 120 ? -3.609 25.688 -15.883 1 84.31 120 ASN B O 1
ATOM 4191 N N . ALA B 1 121 ? -3.24 23.547 -16.141 1 81.38 121 ALA B N 1
ATOM 4192 C CA . ALA B 1 121 ? -4.383 23.375 -17.031 1 81.38 121 ALA B CA 1
ATOM 4193 C C . ALA B 1 121 ? -5.688 23.297 -16.25 1 81.38 121 ALA B C 1
ATOM 4195 O O . ALA B 1 121 ? -6.754 23.641 -16.766 1 81.38 121 ALA B O 1
ATOM 4196 N N . ALA B 1 122 ? -5.5 22.828 -15.07 1 73.38 122 ALA B N 1
ATOM 4197 C CA . ALA B 1 122 ? -6.695 22.609 -14.258 1 73.38 122 ALA B CA 1
ATOM 4198 C C . ALA B 1 122 ? -7.262 23.938 -13.742 1 73.38 122 ALA B C 1
ATOM 4200 O O . ALA B 1 122 ? -6.547 24.719 -13.117 1 73.38 122 ALA B O 1
ATOM 4201 N N . LYS B 1 123 ? -8.156 24.672 -14.414 1 64.69 123 LYS B N 1
ATOM 4202 C CA . LYS B 1 123 ? -8.805 25.891 -13.961 1 64.69 123 LYS B CA 1
ATOM 4203 C C . LYS B 1 123 ? -9.406 25.719 -12.57 1 64.69 123 LYS B C 1
ATOM 4205 O O . LYS B 1 123 ? -8.688 25.438 -11.609 1 64.69 123 LYS B O 1
ATOM 4210 N N . ALA B 1 124 ? -10.602 25.609 -12.445 1 56.03 124 ALA B N 1
ATOM 4211 C CA . ALA B 1 124 ? -11.414 25.594 -11.234 1 56.03 124 ALA B CA 1
ATOM 4212 C C . ALA B 1 124 ? -11.25 24.281 -10.469 1 56.03 124 ALA B C 1
ATOM 4214 O O . ALA B 1 124 ? -11.438 24.25 -9.25 1 56.03 124 ALA B O 1
ATOM 4215 N N . GLY B 1 125 ? -10.133 23.5 -10.875 1 65.88 125 GLY B N 1
ATOM 4216 C CA . GLY B 1 125 ? -10.133 22.219 -10.188 1 65.88 125 GLY B CA 1
ATOM 4217 C C . GLY B 1 125 ? -8.734 21.672 -9.961 1 65.88 125 GLY B C 1
ATOM 4218 O O . GLY B 1 125 ? -8.531 20.453 -10.008 1 65.88 125 GLY B O 1
ATOM 4219 N N . ALA B 1 126 ? -7.992 22.656 -9.594 1 78.31 126 ALA B N 1
ATOM 4220 C CA . ALA B 1 126 ? -6.613 22.234 -9.352 1 78.31 126 ALA B CA 1
ATOM 4221 C C . ALA B 1 126 ? -6.496 21.5 -8.016 1 78.31 126 ALA B C 1
ATOM 4223 O O . ALA B 1 126 ? -7.129 21.891 -7.027 1 78.31 126 ALA B O 1
ATOM 4224 N N . ILE B 1 127 ? -5.816 20.391 -7.953 1 82.38 127 ILE B N 1
ATOM 4225 C CA . ILE B 1 127 ? -5.566 19.578 -6.766 1 82.38 127 ILE B CA 1
ATOM 4226 C C . ILE B 1 127 ? -4.652 20.328 -5.805 1 82.38 127 ILE B C 1
ATOM 4228 O O . ILE B 1 127 ? -4.789 20.219 -4.586 1 82.38 127 ILE B O 1
ATOM 4232 N N . GLY B 1 128 ? -3.705 21.188 -6.367 1 80.88 128 GLY B N 1
ATOM 4233 C CA . GLY B 1 128 ? -2.723 21.891 -5.555 1 80.88 128 GLY B CA 1
ATOM 4234 C C . GLY B 1 128 ? -1.497 21.047 -5.246 1 80.88 128 GLY B C 1
ATOM 4235 O O . GLY B 1 128 ? -1.084 20.953 -4.086 1 80.88 128 GLY B O 1
ATOM 4236 N N . THR B 1 129 ? -0.894 20.562 -6.297 1 84.62 129 THR B N 1
ATOM 4237 C CA . THR B 1 129 ? 0.28 19.719 -6.098 1 84.62 129 THR B CA 1
ATOM 4238 C C . THR B 1 129 ? 1.514 20.562 -5.809 1 84.62 129 THR B C 1
ATOM 4240 O O . THR B 1 129 ? 1.462 21.797 -5.895 1 84.62 129 THR B O 1
ATOM 4243 N N . THR B 1 130 ? 2.59 19.938 -5.352 1 82.62 130 THR B N 1
ATOM 4244 C CA . THR B 1 130 ? 3.859 20.609 -5.121 1 82.62 130 THR B CA 1
ATOM 4245 C C . THR B 1 130 ? 4.652 20.734 -6.418 1 82.62 130 THR B C 1
ATOM 4247 O O . THR B 1 130 ? 5.727 21.344 -6.441 1 82.62 130 THR B O 1
ATOM 4250 N N . GLN B 1 131 ? 4.16 20.141 -7.461 1 90.62 131 GLN B N 1
ATOM 4251 C CA . GLN B 1 131 ? 4.77 20.172 -8.789 1 90.62 131 GLN B CA 1
ATOM 4252 C C . GLN B 1 131 ? 6.16 19.547 -8.766 1 90.62 131 GLN B C 1
ATOM 4254 O O . GLN B 1 131 ? 7.082 20.047 -9.414 1 90.62 131 GLN B O 1
ATOM 4259 N N . ARG B 1 132 ? 6.281 18.516 -7.953 1 94.56 132 ARG B N 1
ATOM 4260 C CA . ARG B 1 132 ? 7.562 17.828 -7.805 1 94.56 132 ARG B CA 1
ATOM 4261 C C . ARG B 1 132 ? 7.594 16.531 -8.602 1 94.56 132 ARG B C 1
ATOM 4263 O O . ARG B 1 132 ? 8.57 15.781 -8.539 1 94.56 132 ARG B O 1
ATOM 4270 N N . GLY B 1 133 ? 6.547 16.266 -9.32 1 97.38 133 GLY B N 1
ATOM 4271 C CA . GLY B 1 133 ? 6.512 15.102 -10.188 1 97.38 133 GLY B CA 1
ATOM 4272 C C . GLY B 1 133 ? 6.098 13.836 -9.461 1 97.38 133 GLY B C 1
ATOM 4273 O O . GLY B 1 133 ? 6.223 12.734 -10 1 97.38 133 GLY B O 1
ATOM 4274 N N . ILE B 1 134 ? 5.539 13.953 -8.234 1 97.56 134 ILE B N 1
ATOM 4275 C CA . ILE B 1 134 ? 5.188 12.812 -7.395 1 97.56 134 ILE B CA 1
ATOM 4276 C C . ILE B 1 134 ? 4.129 11.961 -8.094 1 97.56 134 ILE B C 1
ATOM 4278 O O . ILE B 1 134 ? 4.34 10.773 -8.344 1 97.56 134 ILE B O 1
ATOM 4282 N N . GLY B 1 135 ? 3.02 12.609 -8.492 1 97.38 135 GLY B N 1
ATOM 4283 C CA . GLY B 1 135 ? 1.905 11.914 -9.117 1 97.38 135 GLY B CA 1
ATOM 4284 C C . GLY B 1 135 ? 2.305 11.133 -10.359 1 97.38 135 GLY B C 1
ATOM 4285 O O . GLY B 1 135 ? 2.16 9.914 -10.398 1 97.38 135 GLY B O 1
ATOM 4286 N N . PRO B 1 136 ? 2.904 11.82 -11.359 1 98.44 136 PRO B N 1
ATOM 4287 C CA . PRO B 1 136 ? 3.307 11.141 -12.594 1 98.44 136 PRO B CA 1
ATOM 4288 C C . PRO B 1 136 ? 4.281 9.992 -12.344 1 98.44 136 PRO B C 1
ATOM 4290 O O . PRO B 1 136 ? 4.238 8.977 -13.047 1 98.44 136 PRO B O 1
ATOM 4293 N N . ALA B 1 137 ? 5.184 10.125 -11.367 1 98.75 137 ALA B N 1
ATOM 4294 C CA . ALA B 1 137 ? 6.117 9.047 -11.07 1 98.75 137 ALA B CA 1
ATOM 4295 C C . ALA B 1 137 ? 5.383 7.82 -10.523 1 98.75 137 ALA B C 1
ATOM 4297 O O . ALA B 1 137 ? 5.68 6.688 -10.906 1 98.75 137 ALA B O 1
ATOM 4298 N N . TYR B 1 138 ? 4.414 8.055 -9.594 1 98.75 138 TYR B N 1
ATOM 4299 C CA . TYR B 1 138 ? 3.615 6.941 -9.094 1 98.75 138 TYR B CA 1
ATOM 4300 C C . TYR B 1 138 ? 2.775 6.324 -10.203 1 98.75 138 TYR B C 1
ATOM 4302 O O . TYR B 1 138 ? 2.535 5.113 -10.211 1 98.75 138 TYR B O 1
ATOM 4310 N N . GLU B 1 139 ? 2.297 7.137 -11.148 1 98.62 139 GLU B N 1
ATOM 4311 C CA . GLU B 1 139 ? 1.563 6.617 -12.297 1 98.62 139 GLU B CA 1
ATOM 4312 C C . GLU B 1 139 ? 2.428 5.664 -13.117 1 98.62 139 GLU B C 1
ATOM 4314 O O . GLU B 1 139 ? 1.97 4.594 -13.523 1 98.62 139 GLU B O 1
ATOM 4319 N N . ASP B 1 140 ? 3.654 6.07 -13.359 1 98.69 140 ASP B N 1
ATOM 4320 C CA . ASP B 1 140 ? 4.543 5.219 -14.148 1 98.69 140 ASP B CA 1
ATOM 4321 C C . ASP B 1 140 ? 4.875 3.93 -13.398 1 98.69 140 ASP B C 1
ATOM 4323 O O . ASP B 1 140 ? 5.047 2.875 -14.016 1 98.69 140 ASP B O 1
ATOM 4327 N N . LYS B 1 141 ? 5.02 4.02 -12.078 1 98.62 141 LYS B N 1
ATOM 4328 C CA . LYS B 1 141 ? 5.242 2.826 -11.266 1 98.62 141 LYS B CA 1
ATOM 4329 C C . LYS B 1 141 ? 4.137 1.797 -11.484 1 98.62 141 LYS B C 1
ATOM 4331 O O . LYS B 1 141 ? 4.41 0.657 -11.867 1 98.62 141 LYS B O 1
ATOM 4336 N N . VAL B 1 142 ? 2.863 2.189 -11.32 1 98.31 142 VAL B N 1
ATOM 4337 C CA . VAL B 1 142 ? 1.762 1.236 -11.414 1 98.31 142 VAL B CA 1
ATOM 4338 C C . VAL B 1 142 ? 1.452 0.94 -12.875 1 98.31 142 VAL B C 1
ATOM 4340 O O . VAL B 1 142 ? 0.839 -0.082 -13.195 1 98.31 142 VAL B O 1
ATOM 4343 N N . GLY B 1 143 ? 1.882 1.844 -13.75 1 97.56 143 GLY B N 1
ATOM 4344 C CA . GLY B 1 143 ? 1.749 1.617 -15.18 1 97.56 143 GLY B CA 1
ATOM 4345 C C . GLY B 1 143 ? 2.818 0.698 -15.734 1 97.56 143 GLY B C 1
ATOM 4346 O O . GLY B 1 143 ? 2.844 0.428 -16.938 1 97.56 143 GLY B O 1
ATOM 4347 N N . ARG B 1 144 ? 3.785 0.26 -14.898 1 96.5 144 ARG B N 1
ATOM 4348 C CA . ARG B 1 144 ? 4.844 -0.701 -15.195 1 96.5 144 ARG B CA 1
ATOM 4349 C C . ARG B 1 144 ? 5.785 -0.167 -16.266 1 96.5 144 ARG B C 1
ATOM 4351 O O . ARG B 1 144 ? 6.191 -0.907 -17.172 1 96.5 144 ARG B O 1
ATOM 4358 N N . ARG B 1 145 ? 6.035 1.083 -16.219 1 97.06 145 ARG B N 1
ATOM 4359 C CA . ARG B 1 145 ? 6.941 1.708 -17.172 1 97.06 145 ARG B CA 1
ATOM 4360 C C . ARG B 1 145 ? 7.949 2.605 -16.453 1 97.06 145 ARG B C 1
ATOM 4362 O O . ARG B 1 145 ? 8.578 3.459 -17.094 1 97.06 145 ARG B O 1
ATOM 4369 N N . ALA B 1 146 ? 8.125 2.469 -15.188 1 98.12 146 ALA B N 1
ATOM 4370 C CA . ALA B 1 146 ? 9.016 3.318 -14.398 1 98.12 146 ALA B CA 1
ATOM 4371 C C . ALA B 1 146 ? 10.477 2.922 -14.602 1 98.12 146 ALA B C 1
ATOM 4373 O O . ALA B 1 146 ? 10.781 1.753 -14.852 1 98.12 146 ALA B O 1
ATOM 4374 N N . ILE B 1 147 ? 11.328 3.914 -14.578 1 98.44 147 ILE B N 1
ATOM 4375 C CA . ILE B 1 147 ? 12.758 3.676 -14.391 1 98.44 147 ILE B CA 1
ATOM 4376 C C . ILE B 1 147 ? 13.086 3.65 -12.906 1 98.44 147 ILE B C 1
ATOM 4378 O O . ILE B 1 147 ? 12.656 4.527 -12.148 1 98.44 147 ILE B O 1
ATOM 4382 N N . ARG B 1 148 ? 13.742 2.623 -12.469 1 98.44 148 ARG B N 1
ATOM 4383 C CA . ARG B 1 148 ? 14.078 2.457 -11.062 1 98.44 148 ARG B CA 1
ATOM 4384 C C . ARG B 1 148 ? 15.578 2.629 -10.836 1 98.44 148 ARG B C 1
ATOM 4386 O O . ARG B 1 148 ? 16.359 2.623 -11.781 1 98.44 148 ARG B O 1
ATOM 4393 N N . LEU B 1 149 ? 15.984 2.838 -9.578 1 98.5 149 LEU B N 1
ATOM 4394 C CA . LEU B 1 149 ? 17.375 3.1 -9.242 1 98.5 149 LEU B CA 1
ATOM 4395 C C . LEU B 1 149 ? 18.281 1.964 -9.727 1 98.5 149 LEU B C 1
ATOM 4397 O O . LEU B 1 149 ? 19.344 2.209 -10.289 1 98.5 149 LEU B O 1
ATOM 4401 N N . MET B 1 150 ? 17.859 0.748 -9.57 1 97.25 150 MET B N 1
ATOM 4402 C CA . MET B 1 150 ? 18.656 -0.422 -9.922 1 97.25 150 MET B CA 1
ATOM 4403 C C . MET B 1 150 ? 18.875 -0.499 -11.43 1 97.25 150 MET B C 1
ATOM 4405 O O . MET B 1 150 ? 19.828 -1.139 -11.891 1 97.25 150 MET B O 1
ATOM 4409 N N . ASP B 1 151 ? 18.047 0.127 -12.188 1 97.19 151 ASP B N 1
ATOM 4410 C CA . ASP B 1 151 ? 18.203 0.126 -13.641 1 97.19 151 ASP B CA 1
ATOM 4411 C C . ASP B 1 151 ? 19.484 0.843 -14.055 1 97.19 151 ASP B C 1
ATOM 4413 O O . ASP B 1 151 ? 20.016 0.589 -15.141 1 97.19 151 ASP B O 1
ATOM 4417 N N . LEU B 1 152 ? 19.922 1.736 -13.203 1 97.5 152 LEU B N 1
ATOM 4418 C CA . LEU B 1 152 ? 21.141 2.496 -13.492 1 97.5 152 LEU B CA 1
ATOM 4419 C C . LEU B 1 152 ? 22.359 1.601 -13.414 1 97.5 152 LEU B C 1
ATOM 4421 O O . LEU B 1 152 ? 23.438 1.968 -13.906 1 97.5 152 LEU B O 1
ATOM 4425 N N . ALA B 1 153 ? 22.219 0.445 -12.773 1 94.94 153 ALA B N 1
ATOM 4426 C CA . ALA B 1 153 ? 23.328 -0.496 -12.656 1 94.94 153 ALA B CA 1
ATOM 4427 C C . ALA B 1 153 ? 23.516 -1.29 -13.953 1 94.94 153 ALA B C 1
ATOM 4429 O O . ALA B 1 153 ? 24.562 -1.918 -14.156 1 94.94 153 ALA B O 1
ATOM 4430 N N . ASP B 1 154 ? 22.547 -1.267 -14.805 1 91.94 154 ASP B N 1
ATOM 4431 C CA . ASP B 1 154 ? 22.578 -1.963 -16.078 1 91.94 154 ASP B CA 1
ATOM 4432 C C . ASP B 1 154 ? 22.234 -1.019 -17.234 1 91.94 154 ASP B C 1
ATOM 4434 O O . ASP B 1 154 ? 21.156 -1.13 -17.828 1 91.94 154 ASP B O 1
ATOM 4438 N N . LEU B 1 155 ? 23.172 -0.335 -17.719 1 92.25 155 LEU B N 1
ATOM 4439 C CA . LEU B 1 155 ? 22.922 0.72 -18.703 1 92.25 155 LEU B CA 1
ATOM 4440 C C . LEU B 1 155 ? 22.562 0.129 -20.062 1 92.25 155 LEU B C 1
ATOM 4442 O O . LEU B 1 155 ? 21.922 0.791 -20.875 1 92.25 155 LEU B O 1
ATOM 4446 N N . ASP B 1 156 ? 22.891 -1.114 -20.281 1 90.94 156 ASP B N 1
ATOM 4447 C CA . ASP B 1 156 ? 22.609 -1.774 -21.562 1 90.94 156 ASP B CA 1
ATOM 4448 C C . ASP B 1 156 ? 21.094 -1.999 -21.719 1 90.94 156 ASP B C 1
ATOM 4450 O O . ASP B 1 156 ? 20.594 -2.008 -22.844 1 90.94 156 ASP B O 1
ATOM 4454 N N . THR B 1 157 ? 20.391 -2.164 -20.609 1 91.56 157 THR B N 1
ATOM 4455 C CA . THR B 1 157 ? 18.953 -2.438 -20.672 1 91.56 157 THR B CA 1
ATOM 4456 C C . THR B 1 157 ? 18.156 -1.145 -20.562 1 91.56 157 THR B C 1
ATOM 4458 O O . THR B 1 157 ? 16.969 -1.123 -20.875 1 91.56 157 THR B O 1
ATOM 4461 N N . LEU B 1 158 ? 18.766 -0.059 -20.266 1 95.44 158 LEU B N 1
ATOM 4462 C CA . LEU B 1 158 ? 18.094 1.195 -19.938 1 95.44 158 LEU B CA 1
ATOM 4463 C C . LEU B 1 158 ? 17.422 1.78 -21.172 1 95.44 158 LEU B C 1
ATOM 4465 O O . LEU B 1 158 ? 16.312 2.326 -21.078 1 95.44 158 LEU B O 1
ATOM 4469 N N . PRO B 1 159 ? 18.031 1.666 -22.406 1 96.12 159 PRO B N 1
ATOM 4470 C CA . PRO B 1 159 ? 17.406 2.26 -23.594 1 96.12 159 PRO B CA 1
ATOM 4471 C C . PRO B 1 159 ? 16.016 1.696 -23.859 1 96.12 159 PRO B C 1
ATOM 4473 O O . PRO B 1 159 ? 15.078 2.453 -24.141 1 96.12 159 PRO B O 1
ATOM 4476 N N . THR B 1 160 ? 15.805 0.405 -23.719 1 94.06 160 THR B N 1
ATOM 4477 C CA . THR B 1 160 ? 14.508 -0.224 -23.953 1 94.06 160 THR B CA 1
ATOM 4478 C C . THR B 1 160 ? 13.477 0.263 -22.938 1 94.06 160 THR B C 1
ATOM 4480 O O . THR B 1 160 ? 12.312 0.482 -23.281 1 94.06 160 THR B O 1
ATOM 4483 N N . LYS B 1 161 ? 13.891 0.426 -21.734 1 95.44 161 LYS B N 1
ATOM 4484 C CA . LYS B 1 161 ? 13.008 0.916 -20.672 1 95.44 161 LYS B CA 1
ATOM 4485 C C . LYS B 1 161 ? 12.609 2.371 -20.922 1 95.44 161 LYS B C 1
ATOM 4487 O O . LYS B 1 161 ? 11.461 2.756 -20.703 1 95.44 161 LYS B O 1
ATOM 4492 N N . ILE B 1 162 ? 13.578 3.168 -21.359 1 97.81 162 ILE B N 1
ATOM 4493 C CA . ILE B 1 162 ? 13.312 4.57 -21.672 1 97.81 162 ILE B CA 1
ATOM 4494 C C . ILE B 1 162 ? 12.336 4.664 -22.844 1 97.81 162 ILE B C 1
ATOM 4496 O O . ILE B 1 162 ? 11.43 5.504 -22.828 1 97.81 162 ILE B O 1
ATOM 4500 N N . GLU B 1 163 ? 12.508 3.832 -23.812 1 96.19 163 GLU B N 1
ATOM 4501 C CA . GLU B 1 163 ? 11.594 3.818 -24.953 1 96.19 163 GLU B CA 1
ATOM 4502 C C . GLU B 1 163 ? 10.164 3.502 -24.516 1 96.19 163 GLU B C 1
ATOM 4504 O O . GLU B 1 163 ? 9.211 4.117 -25 1 96.19 163 GLU B O 1
ATOM 4509 N N . ARG B 1 164 ? 10.055 2.543 -23.672 1 94.94 164 ARG B N 1
ATOM 4510 C CA . ARG B 1 164 ? 8.734 2.195 -23.141 1 94.94 164 ARG B CA 1
ATOM 4511 C C . ARG B 1 164 ? 8.117 3.371 -22.391 1 94.94 164 ARG B C 1
ATOM 4513 O O . ARG B 1 164 ? 6.93 3.66 -22.547 1 94.94 164 ARG B O 1
ATOM 4520 N N . LEU B 1 165 ? 8.883 4.004 -21.547 1 97.5 165 LEU B N 1
ATOM 4521 C CA . LEU B 1 165 ? 8.453 5.191 -20.812 1 97.5 165 LEU B CA 1
ATOM 4522 C C . LEU B 1 165 ? 7.98 6.281 -21.766 1 97.5 165 LEU B C 1
ATOM 4524 O O . LEU B 1 165 ? 6.906 6.852 -21.578 1 97.5 165 LEU B O 1
ATOM 4528 N N . LEU B 1 166 ? 8.766 6.512 -22.812 1 97.75 166 LEU B N 1
ATOM 4529 C CA . LEU B 1 166 ? 8.508 7.625 -23.719 1 97.75 166 LEU B CA 1
ATOM 4530 C C . LEU B 1 166 ? 7.359 7.305 -24.656 1 97.75 166 LEU B C 1
ATOM 4532 O O . LEU B 1 166 ? 6.691 8.211 -25.172 1 97.75 166 LEU B O 1
ATOM 4536 N N . ALA B 1 167 ? 7.121 6.008 -24.938 1 96 167 ALA B N 1
ATOM 4537 C CA . ALA B 1 167 ? 5.953 5.641 -25.734 1 96 167 ALA B CA 1
ATOM 4538 C C . ALA B 1 167 ? 4.676 6.219 -25.125 1 96 167 ALA B C 1
ATOM 4540 O O . ALA B 1 167 ? 3.787 6.672 -25.859 1 96 167 ALA B O 1
ATOM 4541 N N . HIS B 1 168 ? 4.605 6.23 -23.875 1 96.94 168 HIS B N 1
ATOM 4542 C CA . HIS B 1 168 ? 3.455 6.801 -23.188 1 96.94 168 HIS B CA 1
ATOM 4543 C C . HIS B 1 168 ? 3.559 8.32 -23.094 1 96.94 168 HIS B C 1
ATOM 4545 O O . HIS B 1 168 ? 2.627 9.031 -23.484 1 96.94 168 HIS B O 1
ATOM 4551 N N . HIS B 1 169 ? 4.664 8.82 -22.641 1 98.25 169 HIS B N 1
ATOM 4552 C CA . HIS B 1 169 ? 4.777 10.234 -22.312 1 98.25 169 HIS B CA 1
ATOM 4553 C C . HIS B 1 169 ? 4.805 11.086 -23.578 1 98.25 169 HIS B C 1
ATOM 4555 O O . HIS B 1 169 ? 4.254 12.188 -23.609 1 98.25 169 HIS B O 1
ATOM 4561 N N . ASN B 1 170 ? 5.48 10.609 -24.609 1 98.19 170 ASN B N 1
ATOM 4562 C CA . ASN B 1 170 ? 5.508 11.375 -25.844 1 98.19 170 ASN B CA 1
ATOM 4563 C C . ASN B 1 170 ? 4.148 11.359 -26.547 1 98.19 170 ASN B C 1
ATOM 4565 O O . ASN B 1 170 ? 3.768 12.344 -27.188 1 98.19 170 ASN B O 1
ATOM 4569 N N . ALA B 1 171 ? 3.385 10.289 -26.453 1 97.44 171 ALA B N 1
ATOM 4570 C CA . ALA B 1 171 ? 2.008 10.305 -26.938 1 97.44 171 ALA B CA 1
ATOM 4571 C C . ALA B 1 171 ? 1.188 11.375 -26.219 1 97.44 171 ALA B C 1
ATOM 4573 O O . ALA B 1 171 ? 0.437 12.117 -26.859 1 97.44 171 ALA B O 1
ATOM 4574 N N . LEU B 1 172 ? 1.285 11.43 -24.906 1 97.56 172 LEU B N 1
ATOM 4575 C CA . LEU B 1 172 ? 0.58 12.43 -24.125 1 97.56 172 LEU B CA 1
ATOM 4576 C C . LEU B 1 172 ? 1.013 13.836 -24.516 1 97.56 172 LEU B C 1
ATOM 4578 O O . LEU B 1 172 ? 0.175 14.727 -24.672 1 97.56 172 LEU B O 1
ATOM 4582 N N . ARG B 1 173 ? 2.344 14.039 -24.656 1 97.69 173 ARG B N 1
ATOM 4583 C CA . ARG B 1 173 ? 2.875 15.344 -25.031 1 97.69 173 ARG B CA 1
ATOM 4584 C C . ARG B 1 173 ? 2.363 15.766 -26.406 1 97.69 173 ARG B C 1
ATOM 4586 O O . ARG B 1 173 ? 1.999 16.922 -26.609 1 97.69 173 ARG B O 1
ATOM 4593 N N . ARG B 1 174 ? 2.326 14.844 -27.328 1 97.69 174 ARG B N 1
ATOM 4594 C CA . ARG B 1 174 ? 1.759 15.141 -28.641 1 97.69 174 ARG B CA 1
ATOM 4595 C C . ARG B 1 174 ? 0.322 15.633 -28.516 1 97.69 174 ARG B C 1
ATOM 4597 O O . ARG B 1 174 ? -0.055 16.625 -29.156 1 97.69 174 ARG B O 1
ATOM 4604 N N . GLY B 1 175 ? -0.459 14.938 -27.672 1 97.06 175 GLY B N 1
ATOM 4605 C CA . GLY B 1 175 ? -1.853 15.305 -27.5 1 97.06 175 GLY B CA 1
ATOM 4606 C C . GLY B 1 175 ? -2.027 16.641 -26.781 1 97.06 175 GLY B C 1
ATOM 4607 O O . GLY B 1 175 ? -3.092 17.25 -26.875 1 97.06 175 GLY B O 1
ATOM 4608 N N . LEU B 1 176 ? -1.039 17.078 -26.078 1 95.94 176 LEU B N 1
ATOM 4609 C CA . LEU B 1 176 ? -1.068 18.359 -25.359 1 95.94 176 LEU B CA 1
ATOM 4610 C C . LEU B 1 176 ? -0.322 19.438 -26.141 1 95.94 176 LEU B C 1
ATOM 4612 O O . LEU B 1 176 ? -0.071 20.516 -25.609 1 95.94 176 LEU B O 1
ATOM 4616 N N . ASP B 1 177 ? 0.118 19.141 -27.328 1 95.69 177 ASP B N 1
ATOM 4617 C CA . ASP B 1 177 ? 0.845 20.047 -28.203 1 95.69 177 ASP B CA 1
ATOM 4618 C C . ASP B 1 177 ? 2.16 20.5 -27.562 1 95.69 177 ASP B C 1
ATOM 4620 O O . ASP B 1 177 ? 2.484 21.688 -27.562 1 95.69 177 ASP B O 1
ATOM 4624 N N . GLN B 1 178 ? 2.818 19.578 -26.906 1 96.69 178 GLN B N 1
ATOM 4625 C CA . GLN B 1 178 ? 4.137 19.797 -26.312 1 96.69 178 GLN B CA 1
ATOM 4626 C C . GLN B 1 178 ? 5.215 19.047 -27.094 1 96.69 178 GLN B C 1
ATOM 4628 O O . GLN B 1 178 ? 4.941 18 -27.672 1 96.69 178 GLN B O 1
ATOM 4633 N N . PRO B 1 179 ? 6.43 19.594 -27.109 1 97.5 179 PRO B N 1
ATOM 4634 C CA . PRO B 1 179 ? 7.508 18.875 -27.797 1 97.5 179 PRO B CA 1
ATOM 4635 C C . PRO B 1 179 ? 7.82 17.531 -27.141 1 97.5 179 PRO B C 1
ATOM 4637 O O . PRO B 1 179 ? 7.793 17.406 -25.922 1 97.5 179 PRO B O 1
ATOM 4640 N N . GLU B 1 180 ? 8.094 16.547 -27.953 1 97.88 180 GLU B N 1
ATOM 4641 C CA . GLU B 1 180 ? 8.469 15.227 -27.453 1 97.88 180 GLU B CA 1
ATOM 4642 C C . GLU B 1 180 ? 9.828 15.258 -26.766 1 97.88 180 GLU B C 1
ATOM 4644 O O . GLU B 1 180 ? 10.617 16.172 -26.984 1 97.88 180 GLU B O 1
ATOM 4649 N N . ILE B 1 181 ? 10.008 14.344 -25.953 1 97.75 181 ILE B N 1
ATOM 4650 C CA . ILE B 1 181 ? 11.266 14.203 -25.219 1 97.75 181 ILE B CA 1
ATOM 4651 C C . ILE B 1 181 ? 12.172 13.203 -25.938 1 97.75 181 ILE B C 1
ATOM 4653 O O . ILE B 1 181 ? 11.695 12.18 -26.438 1 97.75 181 ILE B O 1
ATOM 4657 N N . ASP B 1 182 ? 13.461 13.531 -25.969 1 97.25 182 ASP B N 1
ATOM 4658 C CA . ASP B 1 182 ? 14.469 12.703 -26.609 1 97.25 182 ASP B CA 1
ATOM 4659 C C . ASP B 1 182 ? 15 11.633 -25.656 1 97.25 182 ASP B C 1
ATOM 4661 O O . ASP B 1 182 ? 15.445 11.938 -24.547 1 97.25 182 ASP B O 1
ATOM 4665 N N . ALA B 1 183 ? 14.953 10.383 -26.109 1 97.75 183 ALA B N 1
ATOM 4666 C CA . ALA B 1 183 ? 15.43 9.258 -25.312 1 97.75 183 ALA B CA 1
ATOM 4667 C C . ALA B 1 183 ? 16.906 9.422 -24.953 1 97.75 183 ALA B C 1
ATOM 4669 O O . ALA B 1 183 ? 17.328 9.062 -23.844 1 97.75 183 ALA B O 1
ATOM 4670 N N . GLY B 1 184 ? 17.672 9.93 -25.875 1 97.69 184 GLY B N 1
ATOM 4671 C CA . GLY B 1 184 ? 19.109 10.102 -25.672 1 97.69 184 GLY B CA 1
ATOM 4672 C C . GLY B 1 184 ? 19.438 11.023 -24.516 1 97.69 184 GLY B C 1
ATOM 4673 O O . GLY B 1 184 ? 20.406 10.797 -23.781 1 97.69 184 GLY B O 1
ATOM 4674 N N . GLN B 1 185 ? 18.688 12.086 -24.328 1 97.19 185 GLN B N 1
ATOM 4675 C CA . GLN B 1 185 ? 18.906 13.031 -23.25 1 97.19 185 GLN B CA 1
ATOM 4676 C C . GLN B 1 185 ? 18.672 12.367 -21.891 1 97.19 185 GLN B C 1
ATOM 4678 O O . GLN B 1 185 ? 19.453 12.57 -20.953 1 97.19 185 GLN B O 1
ATOM 4683 N N . ILE B 1 186 ? 17.625 11.594 -21.766 1 98 186 ILE B N 1
ATOM 4684 C CA . ILE B 1 186 ? 17.328 10.883 -20.531 1 98 186 ILE B CA 1
ATOM 4685 C C . ILE B 1 186 ? 18.469 9.914 -20.219 1 98 186 ILE B C 1
ATOM 4687 O O . ILE B 1 186 ? 18.938 9.852 -19.078 1 98 186 ILE B O 1
ATOM 4691 N N . LEU B 1 187 ? 18.859 9.141 -21.266 1 98.19 187 LEU B N 1
ATOM 4692 C CA . LEU B 1 187 ? 19.938 8.172 -21.094 1 98.19 187 LEU B CA 1
ATOM 4693 C C . LEU B 1 187 ? 21.219 8.867 -20.625 1 98.19 187 LEU B C 1
ATOM 4695 O O . LEU B 1 187 ? 21.891 8.391 -19.703 1 98.19 187 LEU B O 1
ATOM 4699 N N . ALA B 1 188 ? 21.562 10 -21.219 1 98 188 ALA B N 1
ATOM 4700 C CA . ALA B 1 188 ? 22.766 10.734 -20.875 1 98 188 ALA B CA 1
ATOM 4701 C C . ALA B 1 188 ? 22.719 11.242 -19.438 1 98 188 ALA B C 1
ATOM 4703 O O . ALA B 1 188 ? 23.688 11.102 -18.688 1 98 188 ALA B O 1
ATOM 4704 N N . ASP B 1 189 ? 21.625 11.844 -19.062 1 97.62 189 ASP B N 1
ATOM 4705 C CA . ASP B 1 189 ? 21.469 12.398 -17.719 1 97.62 189 ASP B CA 1
ATOM 4706 C C . ASP B 1 189 ? 21.562 11.297 -16.656 1 97.62 189 ASP B C 1
ATOM 4708 O O . ASP B 1 189 ? 22.281 11.453 -15.664 1 97.62 189 ASP B O 1
ATOM 4712 N N . LEU B 1 190 ? 20.859 10.211 -16.844 1 98.19 190 LEU B N 1
ATOM 4713 C CA . LEU B 1 190 ? 20.844 9.117 -15.875 1 98.19 190 LEU B CA 1
ATOM 4714 C C . LEU B 1 190 ? 22.219 8.453 -15.789 1 98.19 190 LEU B C 1
ATOM 4716 O O . LEU B 1 190 ? 22.656 8.086 -14.695 1 98.19 190 LEU B O 1
ATOM 4720 N N . SER B 1 191 ? 22.875 8.289 -16.969 1 98.12 191 SER B N 1
ATOM 4721 C CA . SER B 1 191 ? 24.203 7.691 -16.984 1 98.12 191 SER B CA 1
ATOM 4722 C C . SER B 1 191 ? 25.203 8.547 -16.219 1 98.12 191 SER B C 1
ATOM 4724 O O . SER B 1 191 ? 26.078 8.016 -15.523 1 98.12 191 SER B O 1
ATOM 4726 N N . ALA B 1 192 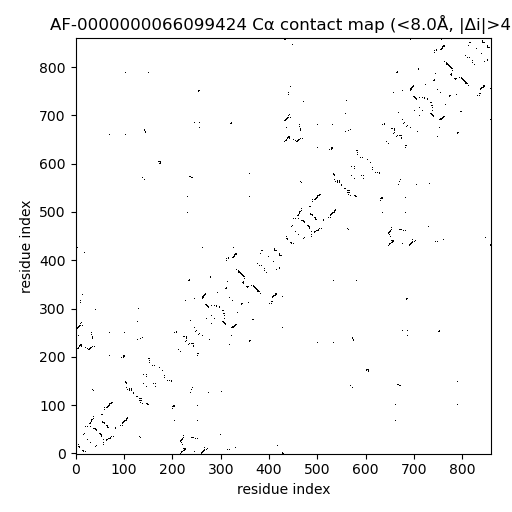? 25.062 9.82 -16.312 1 98.19 192 ALA B N 1
ATOM 4727 C CA . ALA B 1 192 ? 25.953 10.742 -15.633 1 98.19 192 ALA B CA 1
ATOM 4728 C C . ALA B 1 192 ? 25.766 10.68 -14.117 1 98.19 192 ALA B C 1
ATOM 4730 O O . ALA B 1 192 ? 26.719 10.836 -13.352 1 98.19 192 ALA B O 1
ATOM 4731 N N . MET B 1 193 ? 24.578 10.414 -13.648 1 97.94 193 MET B N 1
ATOM 4732 C CA . MET B 1 193 ? 24.266 10.43 -12.219 1 97.94 193 MET B CA 1
ATOM 4733 C C . MET B 1 193 ? 24.531 9.07 -11.586 1 97.94 193 MET B C 1
ATOM 4735 O O . MET B 1 193 ? 24.703 8.969 -10.367 1 97.94 193 MET B O 1
ATOM 4739 N N . ALA B 1 194 ? 24.562 8.016 -12.383 1 98.25 194 ALA B N 1
ATOM 4740 C CA . ALA B 1 194 ? 24.578 6.629 -11.922 1 98.25 194 ALA B CA 1
ATOM 4741 C C . ALA B 1 194 ? 25.734 6.398 -10.938 1 98.25 194 ALA B C 1
ATOM 4743 O O . ALA B 1 194 ? 25.516 5.852 -9.852 1 98.25 194 ALA B O 1
ATOM 4744 N N . PRO B 1 195 ? 27 6.898 -11.18 1 98.19 195 PRO B N 1
ATOM 4745 C CA . PRO B 1 195 ? 28.109 6.625 -10.266 1 98.19 195 PRO B CA 1
ATOM 4746 C C . PRO B 1 195 ? 27.922 7.273 -8.898 1 98.19 195 PRO B C 1
ATOM 4748 O O . PRO B 1 195 ? 28.469 6.797 -7.902 1 98.19 195 PRO B O 1
ATOM 4751 N N . HIS B 1 196 ? 27.125 8.328 -8.836 1 98.25 196 HIS B N 1
ATOM 4752 C CA . HIS B 1 196 ? 26.922 9.055 -7.586 1 98.25 196 HIS B CA 1
ATOM 4753 C C . HIS B 1 196 ? 25.75 8.469 -6.793 1 98.25 196 HIS B C 1
ATOM 4755 O O . HIS B 1 196 ? 25.672 8.656 -5.578 1 98.25 196 HIS B O 1
ATOM 4761 N N . LEU B 1 197 ? 24.875 7.762 -7.438 1 98.75 197 LEU B N 1
ATOM 4762 C CA . LEU B 1 197 ? 23.656 7.262 -6.812 1 98.75 197 LEU B CA 1
ATOM 4763 C C . LEU B 1 197 ? 23.828 5.809 -6.387 1 98.75 197 LEU B C 1
ATOM 4765 O O . LEU B 1 197 ? 23.391 5.418 -5.301 1 98.75 197 LEU B O 1
ATOM 4769 N N . LEU B 1 198 ? 24.5 4.98 -7.191 1 98.44 198 LEU B N 1
ATOM 4770 C CA . LEU B 1 198 ? 24.516 3.527 -7.07 1 98.44 198 LEU B CA 1
ATOM 4771 C C . LEU B 1 198 ? 25.203 3.1 -5.773 1 98.44 198 LEU B C 1
ATOM 4773 O O . LEU B 1 198 ? 24.812 2.09 -5.176 1 98.44 198 LEU B O 1
ATOM 4777 N N . PRO B 1 199 ? 26.203 3.859 -5.289 1 98.5 199 PRO B N 1
ATOM 4778 C CA . PRO B 1 199 ? 26.812 3.445 -4.023 1 98.5 199 PRO B CA 1
ATOM 4779 C C . PRO B 1 199 ? 25.812 3.4 -2.873 1 98.5 199 PRO B C 1
ATOM 4781 O O . PRO B 1 199 ? 26.016 2.682 -1.894 1 98.5 199 PRO B O 1
ATOM 4784 N N . TYR B 1 200 ? 24.703 4.16 -2.961 1 98.69 200 TYR B N 1
ATOM 4785 C CA . TYR B 1 200 ? 23.703 4.207 -1.901 1 98.69 200 TYR B CA 1
ATOM 4786 C C . TYR B 1 200 ? 22.672 3.105 -2.08 1 98.69 200 TYR B C 1
ATOM 4788 O O . TYR B 1 200 ? 21.891 2.828 -1.167 1 98.69 200 TYR B O 1
ATOM 4796 N N . ALA B 1 201 ? 22.609 2.451 -3.25 1 98.5 201 ALA B N 1
ATOM 4797 C CA . ALA B 1 201 ? 21.578 1.471 -3.576 1 98.5 201 ALA B CA 1
ATOM 4798 C C . ALA B 1 201 ? 21.75 0.203 -2.742 1 98.5 201 ALA B C 1
ATOM 4800 O O . ALA B 1 201 ? 22.859 -0.261 -2.521 1 98.5 201 ALA B O 1
ATOM 4801 N N . GLU B 1 202 ? 20.594 -0.327 -2.256 1 98.31 202 GLU B N 1
ATOM 4802 C CA . GLU B 1 202 ? 20.609 -1.504 -1.393 1 98.31 202 GLU B CA 1
ATOM 4803 C C . GLU B 1 202 ? 19.328 -2.314 -1.553 1 98.31 202 GLU B C 1
ATOM 4805 O O . GLU B 1 202 ? 18.281 -1.772 -1.93 1 98.31 202 GLU B O 1
ATOM 4810 N N . SER B 1 203 ? 19.453 -3.674 -1.401 1 98.06 203 SER B N 1
ATOM 4811 C CA . SER B 1 203 ? 18.266 -4.488 -1.192 1 98.06 203 SER B CA 1
ATOM 4812 C C . SER B 1 203 ? 17.688 -4.266 0.198 1 98.06 203 SER B C 1
ATOM 4814 O O . SER B 1 203 ? 17.906 -5.062 1.109 1 98.06 203 SER B O 1
ATOM 4816 N N . VAL B 1 204 ? 16.875 -3.299 0.284 1 98.56 204 VAL B N 1
ATOM 4817 C CA . VAL B 1 204 ? 16.438 -2.775 1.574 1 98.56 204 VAL B CA 1
ATOM 4818 C C . VAL B 1 204 ? 15.609 -3.826 2.305 1 98.56 204 VAL B C 1
ATOM 4820 O O . VAL B 1 204 ? 15.734 -3.988 3.521 1 98.56 204 VAL B O 1
ATOM 4823 N N . TRP B 1 205 ? 14.711 -4.555 1.602 1 98.56 205 TRP B N 1
ATOM 4824 C CA . TRP B 1 205 ? 13.922 -5.59 2.258 1 98.56 205 TRP B CA 1
ATOM 4825 C C . TRP B 1 205 ? 14.828 -6.586 2.98 1 98.56 205 TRP B C 1
ATOM 4827 O O . TRP B 1 205 ? 14.531 -7 4.102 1 98.56 205 TRP B O 1
ATOM 4837 N N . ARG B 1 206 ? 15.922 -6.949 2.363 1 98.12 206 ARG B N 1
ATOM 4838 C CA . ARG B 1 206 ? 16.875 -7.906 2.924 1 98.12 206 ARG B CA 1
ATOM 4839 C C . ARG B 1 206 ? 17.641 -7.297 4.094 1 98.12 206 ARG B C 1
ATOM 4841 O O . ARG B 1 206 ? 17.781 -7.926 5.145 1 98.12 206 ARG B O 1
ATOM 4848 N N . LEU B 1 207 ? 18.094 -6.062 3.855 1 98.44 207 LEU B N 1
ATOM 4849 C CA . LEU B 1 207 ? 18.828 -5.344 4.895 1 98.44 207 LEU B CA 1
ATOM 4850 C C . LEU B 1 207 ? 18 -5.234 6.168 1 98.44 207 LEU B C 1
ATOM 4852 O O . LEU B 1 207 ? 18.469 -5.547 7.258 1 98.44 207 LEU B O 1
ATOM 4856 N N . LEU B 1 208 ? 16.781 -4.84 6.031 1 98.56 208 LEU B N 1
ATOM 4857 C CA . LEU B 1 208 ? 15.93 -4.598 7.195 1 98.56 208 LEU B CA 1
ATOM 4858 C C . LEU B 1 208 ? 15.539 -5.914 7.863 1 98.56 208 LEU B C 1
ATOM 4860 O O . LEU B 1 208 ? 15.391 -5.973 9.086 1 98.56 208 LEU B O 1
ATOM 4864 N N . ASP B 1 209 ? 15.359 -6.953 7.074 1 97.25 209 ASP B N 1
ATOM 4865 C CA . ASP B 1 209 ? 15.094 -8.266 7.652 1 97.25 209 ASP B CA 1
ATOM 4866 C C . ASP B 1 209 ? 16.25 -8.719 8.539 1 97.25 209 ASP B C 1
ATOM 4868 O O . ASP B 1 209 ? 16.031 -9.195 9.656 1 97.25 209 ASP B O 1
ATOM 4872 N N . ILE B 1 210 ? 17.469 -8.586 8.039 1 97.25 210 ILE B N 1
ATOM 4873 C CA . ILE B 1 210 ? 18.672 -8.969 8.773 1 97.25 210 ILE B CA 1
ATOM 4874 C C . ILE B 1 210 ? 18.781 -8.141 10.055 1 97.25 210 ILE B C 1
ATOM 4876 O O . ILE B 1 210 ? 18.984 -8.695 11.141 1 97.25 210 ILE B O 1
ATOM 4880 N N . LYS B 1 211 ? 18.562 -6.84 9.961 1 97.75 211 LYS B N 1
ATOM 4881 C CA . LYS B 1 211 ? 18.703 -5.941 11.102 1 97.75 211 LYS B CA 1
ATOM 4882 C C . LYS B 1 211 ? 17.625 -6.215 12.148 1 97.75 211 LYS B C 1
ATOM 4884 O O . LYS B 1 211 ? 17.891 -6.16 13.352 1 97.75 211 LYS B O 1
ATOM 4889 N N . ARG B 1 212 ? 16.438 -6.445 11.672 1 96.5 212 ARG B N 1
ATOM 4890 C CA . ARG B 1 212 ? 15.375 -6.785 12.609 1 96.5 212 ARG B CA 1
ATOM 4891 C C . ARG B 1 212 ? 15.719 -8.047 13.391 1 96.5 212 ARG B C 1
ATOM 4893 O O . ARG B 1 212 ? 15.508 -8.102 14.609 1 96.5 212 ARG B O 1
ATOM 4900 N N . ARG B 1 213 ? 16.188 -9.055 12.734 1 94.31 213 ARG B N 1
ATOM 4901 C CA . ARG B 1 213 ? 16.547 -10.32 13.375 1 94.31 213 ARG B CA 1
ATOM 4902 C C . ARG B 1 213 ? 17.703 -10.125 14.359 1 94.31 213 ARG B C 1
ATOM 4904 O O . ARG B 1 213 ? 17.828 -10.867 15.336 1 94.31 213 ARG B O 1
ATOM 4911 N N . GLU B 1 214 ? 18.516 -9.117 14.133 1 96.94 214 GLU B N 1
ATOM 4912 C CA . GLU B 1 214 ? 19.609 -8.766 15.031 1 96.94 214 GLU B CA 1
ATOM 4913 C C . GLU B 1 214 ? 19.094 -8 16.25 1 96.94 214 GLU B C 1
ATOM 4915 O O . GLU B 1 214 ? 19.859 -7.684 17.156 1 96.94 214 GLU B O 1
ATOM 4920 N N . GLY B 1 215 ? 17.891 -7.648 16.266 1 95.44 215 GLY B N 1
ATOM 4921 C CA . GLY B 1 215 ? 17.281 -6.965 17.391 1 95.44 215 GLY B CA 1
ATOM 4922 C C . GLY B 1 215 ? 17.391 -5.457 17.312 1 95.44 215 GLY B C 1
ATOM 4923 O O . GLY B 1 215 ? 17.219 -4.758 18.312 1 95.44 215 GLY B O 1
ATOM 4924 N N . LYS B 1 216 ? 17.719 -4.922 16.141 1 96.94 216 LYS B N 1
ATOM 4925 C CA . LYS B 1 216 ? 17.797 -3.475 15.977 1 96.94 216 LYS B CA 1
ATOM 4926 C C . LYS B 1 216 ? 16.422 -2.832 16.016 1 96.94 216 LYS B C 1
ATOM 4928 O O . LYS B 1 216 ? 15.445 -3.404 15.516 1 96.94 216 LYS B O 1
ATOM 4933 N N . ARG B 1 217 ? 16.344 -1.599 16.656 1 96.88 217 ARG B N 1
ATOM 4934 C CA . ARG B 1 217 ? 15.094 -0.837 16.719 1 96.88 217 ARG B CA 1
ATOM 4935 C C . ARG B 1 217 ? 14.914 0.018 15.469 1 96.88 217 ARG B C 1
ATOM 4937 O O . ARG B 1 217 ? 15.797 0.808 15.125 1 96.88 217 ARG B O 1
ATOM 4944 N N . ILE B 1 218 ? 13.789 -0.172 14.852 1 98.12 218 ILE B N 1
ATOM 4945 C CA . ILE B 1 218 ? 13.516 0.55 13.609 1 98.12 218 ILE B CA 1
ATOM 4946 C C . ILE B 1 218 ? 12.422 1.589 13.852 1 98.12 218 ILE B C 1
ATOM 4948 O O . ILE B 1 218 ? 11.383 1.281 14.445 1 98.12 218 ILE B O 1
ATOM 4952 N N . LEU B 1 219 ? 12.68 2.818 13.477 1 97.69 219 LEU B N 1
ATOM 4953 C CA . LEU B 1 219 ? 11.703 3.902 13.438 1 97.69 219 LEU B CA 1
ATOM 4954 C C . LEU B 1 219 ? 11.266 4.188 12.008 1 97.69 219 LEU B C 1
ATOM 4956 O O . LEU B 1 219 ? 12.078 4.602 11.172 1 97.69 219 LEU B O 1
ATOM 4960 N N . PHE B 1 220 ? 10.016 3.92 11.734 1 97.88 220 PHE B N 1
ATOM 4961 C CA . PHE B 1 220 ? 9.453 4.25 10.43 1 97.88 220 PHE B CA 1
ATOM 4962 C C . PHE B 1 220 ? 8.898 5.672 10.43 1 97.88 220 PHE B C 1
ATOM 4964 O O . PHE B 1 220 ? 7.988 5.992 11.188 1 97.88 220 PHE B O 1
ATOM 4971 N N . GLU B 1 221 ? 9.438 6.438 9.547 1 96.12 221 GLU B N 1
ATOM 4972 C CA . GLU B 1 221 ? 9.086 7.852 9.445 1 96.12 221 GLU B CA 1
ATOM 4973 C C . GLU B 1 221 ? 8.109 8.094 8.297 1 96.12 221 GLU B C 1
ATOM 4975 O O . GLU B 1 221 ? 8.492 8.047 7.129 1 96.12 221 GLU B O 1
ATOM 4980 N N . GLY B 1 222 ? 6.871 8.367 8.648 1 94.56 222 GLY B N 1
ATOM 4981 C CA . GLY B 1 222 ? 5.879 8.664 7.625 1 94.56 222 GLY B CA 1
ATOM 4982 C C . GLY B 1 222 ? 5.973 10.086 7.102 1 94.56 222 GLY B C 1
ATOM 4983 O O . GLY B 1 222 ? 6.312 11.008 7.844 1 94.56 222 GLY B O 1
ATOM 4984 N N . ALA B 1 223 ? 5.629 10.188 5.762 1 91.38 223 ALA B N 1
ATOM 4985 C CA . ALA B 1 223 ? 5.473 11.5 5.145 1 91.38 223 ALA B CA 1
ATOM 4986 C C . ALA B 1 223 ? 4 11.883 5.035 1 91.38 223 ALA B C 1
ATOM 4988 O O . ALA B 1 223 ? 3.123 11.016 5.062 1 91.38 223 ALA B O 1
ATOM 4989 N N . GLN B 1 224 ? 3.719 13.164 4.938 1 92.31 224 GLN B N 1
ATOM 4990 C CA . GLN B 1 224 ? 2.361 13.68 4.82 1 92.31 224 GLN B CA 1
ATOM 4991 C C . GLN B 1 224 ? 1.471 13.156 5.941 1 92.31 224 GLN B C 1
ATOM 4993 O O . GLN B 1 224 ? 1.963 12.773 7.004 1 92.31 224 GLN B O 1
ATOM 4998 N N . GLY B 1 225 ? 0.238 13.406 5.93 1 95.69 225 GLY B N 1
ATOM 4999 C CA . GLY B 1 225 ? -0.728 12.945 6.91 1 95.69 225 GLY B CA 1
ATOM 5000 C C . GLY B 1 225 ? -1.699 11.922 6.359 1 95.69 225 GLY B C 1
ATOM 5001 O O . GLY B 1 225 ? -1.822 11.766 5.141 1 95.69 225 GLY B O 1
ATOM 5002 N N . ALA B 1 226 ? -2.328 11.188 7.242 1 97.06 226 ALA B N 1
ATOM 5003 C CA . ALA B 1 226 ? -3.254 10.117 6.875 1 97.06 226 ALA B CA 1
ATOM 5004 C C . ALA B 1 226 ? -4.414 10.656 6.047 1 97.06 226 ALA B C 1
ATOM 5006 O O . ALA B 1 226 ? -4.949 9.961 5.184 1 97.06 226 ALA B O 1
ATOM 5007 N N . LEU B 1 227 ? -4.781 11.914 6.254 1 97.5 227 LEU B N 1
ATOM 5008 C CA . LEU B 1 227 ? -5.926 12.477 5.543 1 97.5 227 LEU B CA 1
ATOM 5009 C C . LEU B 1 227 ? -5.531 12.914 4.137 1 97.5 227 LEU B C 1
ATOM 5011 O O . LEU B 1 227 ? -6.387 13.328 3.352 1 97.5 227 LEU B O 1
ATOM 5015 N N . LEU B 1 228 ? -4.242 12.734 3.826 1 96.69 228 LEU B N 1
ATOM 5016 C CA . LEU B 1 228 ? -3.754 12.922 2.463 1 96.69 228 LEU B CA 1
ATOM 5017 C C . LEU B 1 228 ? -3.496 11.57 1.792 1 96.69 228 LEU B C 1
ATOM 5019 O O . LEU B 1 228 ? -2.889 11.516 0.72 1 96.69 228 LEU B O 1
ATOM 5023 N N . ASP B 1 229 ? -3.936 10.492 2.375 1 97.94 229 ASP B N 1
ATOM 5024 C CA . ASP B 1 229 ? -3.775 9.156 1.812 1 97.94 229 ASP B CA 1
ATOM 5025 C C . ASP B 1 229 ? -4.594 9 0.531 1 97.94 229 ASP B C 1
ATOM 5027 O O . ASP B 1 229 ? -5.73 9.461 0.453 1 97.94 229 ASP B O 1
ATOM 5031 N N . VAL B 1 230 ? -4.125 8.258 -0.395 1 98 230 VAL B N 1
ATOM 5032 C CA . VAL B 1 230 ? -4.742 8.117 -1.71 1 98 230 VAL B CA 1
ATOM 5033 C C . VAL B 1 230 ? -6.066 7.367 -1.583 1 98 230 VAL B C 1
ATOM 5035 O O . VAL B 1 230 ? -6.988 7.59 -2.369 1 98 230 VAL B O 1
ATOM 5038 N N . ASP B 1 231 ? -6.207 6.504 -0.569 1 98.19 231 ASP B N 1
ATOM 5039 C CA . ASP B 1 231 ? -7.422 5.711 -0.411 1 98.19 231 ASP B CA 1
ATOM 5040 C C . ASP B 1 231 ? -8.242 6.191 0.786 1 98.19 231 ASP B C 1
ATOM 5042 O O . ASP B 1 231 ? -9.469 6.152 0.758 1 98.19 231 ASP B O 1
ATOM 5046 N N . HIS B 1 232 ? -7.586 6.68 1.786 1 97.94 232 HIS B N 1
ATOM 5047 C CA . HIS B 1 232 ? -8.258 6.887 3.061 1 97.94 232 HIS B CA 1
ATOM 5048 C C . HIS B 1 232 ? -8.32 8.367 3.42 1 97.94 232 HIS B C 1
ATOM 5050 O O . HIS B 1 232 ? -8.828 8.734 4.484 1 97.94 232 HIS B O 1
ATOM 5056 N N . GLY B 1 233 ? -7.754 9.148 2.529 1 97.12 233 GLY B N 1
ATOM 5057 C CA . GLY B 1 233 ? -7.793 10.586 2.74 1 97.12 233 GLY B CA 1
ATOM 5058 C C . GLY B 1 233 ? -8.945 11.266 2.023 1 97.12 233 GLY B C 1
ATOM 5059 O O . GLY B 1 233 ? -10.008 10.664 1.836 1 97.12 233 GLY B O 1
ATOM 5060 N N . THR B 1 234 ? -8.789 12.555 1.749 1 96.75 234 THR B N 1
ATOM 5061 C CA . THR B 1 234 ? -9.82 13.383 1.135 1 96.75 234 THR B CA 1
ATOM 5062 C C . THR B 1 234 ? -9.602 13.5 -0.37 1 96.75 234 THR B C 1
ATOM 5064 O O . THR B 1 234 ? -9.336 14.586 -0.881 1 96.75 234 THR B O 1
ATOM 5067 N N . TYR B 1 235 ? -9.773 12.438 -1.01 1 96.12 235 TYR B N 1
ATOM 5068 C CA . TYR B 1 235 ? -9.562 12.328 -2.449 1 96.12 235 TYR B CA 1
ATOM 5069 C C . TYR B 1 235 ? -10.484 13.289 -3.203 1 96.12 235 TYR B C 1
ATOM 5071 O O . TYR B 1 235 ? -11.68 13.359 -2.92 1 96.12 235 TYR B O 1
ATOM 5079 N N . PRO B 1 236 ? -9.977 14.055 -4.141 1 95.31 236 PRO B N 1
ATOM 5080 C CA . PRO B 1 236 ? -8.695 13.891 -4.836 1 95.31 236 PRO B CA 1
ATOM 5081 C C . PRO B 1 236 ? -7.609 14.812 -4.285 1 95.31 236 PRO B C 1
ATOM 5083 O O . PRO B 1 236 ? -6.539 14.938 -4.887 1 95.31 236 PRO B O 1
ATOM 5086 N N . TYR B 1 237 ? -7.844 15.516 -3.158 1 94.88 237 TYR B N 1
ATOM 5087 C CA . TYR B 1 237 ? -6.863 16.406 -2.553 1 94.88 237 TYR B CA 1
ATOM 5088 C C . TYR B 1 237 ? -5.914 15.648 -1.641 1 94.88 237 TYR B C 1
ATOM 5090 O O . TYR B 1 237 ? -5.852 15.906 -0.437 1 94.88 237 TYR B O 1
ATOM 5098 N N . VAL B 1 238 ? -5.215 14.703 -2.217 1 96.38 238 VAL B N 1
ATOM 5099 C CA . VAL B 1 238 ? -4.34 13.781 -1.496 1 96.38 238 VAL B CA 1
ATOM 5100 C C . VAL B 1 238 ? -3.012 13.641 -2.234 1 96.38 238 VAL B C 1
ATOM 5102 O O . VAL B 1 238 ? -2.852 14.164 -3.34 1 96.38 238 VAL B O 1
ATOM 5105 N N . THR B 1 239 ? -2.021 13 -1.588 1 95.88 239 THR B N 1
ATOM 5106 C CA . THR B 1 239 ? -0.817 12.578 -2.289 1 95.88 239 THR B CA 1
ATOM 5107 C C . THR B 1 239 ? -1.066 11.273 -3.051 1 95.88 239 THR B C 1
ATOM 5109 O O . THR B 1 239 ? -2.133 10.672 -2.922 1 95.88 239 THR B O 1
ATOM 5112 N N . SER B 1 240 ? -0.14 10.867 -3.885 1 97.44 240 SER B N 1
ATOM 5113 C CA . SER B 1 240 ? -0.31 9.75 -4.805 1 97.44 240 SER B CA 1
ATOM 5114 C C . SER B 1 240 ? 0.156 8.445 -4.172 1 97.44 240 SER B C 1
ATOM 5116 O O . SER B 1 240 ? 0.506 7.496 -4.883 1 97.44 240 SER B O 1
ATOM 5118 N N . SER B 1 241 ? 0.24 8.359 -2.84 1 96.94 241 SER B N 1
ATOM 5119 C CA . SER B 1 241 ? 0.684 7.164 -2.133 1 96.94 241 SER B CA 1
ATOM 5120 C C . SER B 1 241 ? -0.146 6.926 -0.876 1 96.94 241 SER B C 1
ATOM 5122 O O . SER B 1 241 ? -0.872 7.812 -0.426 1 96.94 241 SER B O 1
ATOM 5124 N N . ASN B 1 242 ? -0.115 5.727 -0.387 1 98.25 242 ASN B N 1
ATOM 5125 C CA . ASN B 1 242 ? -0.692 5.441 0.922 1 98.25 242 ASN B CA 1
ATOM 5126 C C . ASN B 1 242 ? 0.187 5.973 2.051 1 98.25 242 ASN B C 1
ATOM 5128 O O . ASN B 1 242 ? 1.394 5.727 2.072 1 98.25 242 ASN B O 1
ATOM 5132 N N . THR B 1 243 ? -0.413 6.727 2.947 1 97.75 243 THR B N 1
ATOM 5133 C CA . THR B 1 243 ? 0.324 7.348 4.043 1 97.75 243 THR B CA 1
ATOM 5134 C C . THR B 1 243 ? -0.035 6.699 5.375 1 97.75 243 THR B C 1
ATOM 5136 O O . THR B 1 243 ? 0.53 7.047 6.414 1 97.75 243 THR B O 1
ATOM 5139 N N . VAL B 1 244 ? -0.93 5.727 5.387 1 98.25 244 VAL B N 1
ATOM 5140 C CA . VAL B 1 244 ? -1.363 5.051 6.605 1 98.25 244 VAL B CA 1
ATOM 5141 C C . VAL B 1 244 ? -0.246 4.145 7.121 1 98.25 244 VAL B C 1
ATOM 5143 O O . VAL B 1 244 ? 0.67 3.793 6.375 1 98.25 244 VAL B O 1
ATOM 5146 N N . ALA B 1 245 ? -0.341 3.73 8.32 1 98.31 245 ALA B N 1
ATOM 5147 C CA . ALA B 1 245 ? 0.743 3.08 9.047 1 98.31 245 ALA B CA 1
ATOM 5148 C C . ALA B 1 245 ? 1.122 1.751 8.398 1 98.31 245 ALA B C 1
ATOM 5150 O O . ALA B 1 245 ? 2.299 1.384 8.367 1 98.31 245 ALA B O 1
ATOM 5151 N N . ALA B 1 246 ? 0.153 1.047 7.898 1 98.12 246 ALA B N 1
ATOM 5152 C CA . ALA B 1 246 ? 0.414 -0.278 7.34 1 98.12 246 ALA B CA 1
ATOM 5153 C C . ALA B 1 246 ? 1.356 -0.192 6.141 1 98.12 246 ALA B C 1
ATOM 5155 O O . ALA B 1 246 ? 2.039 -1.164 5.809 1 98.12 246 ALA B O 1
ATOM 5156 N N . GLN B 1 247 ? 1.42 0.975 5.547 1 98.19 247 GLN B N 1
ATOM 5157 C CA . GLN B 1 247 ? 2.273 1.176 4.383 1 98.19 247 GLN B CA 1
ATOM 5158 C C . GLN B 1 247 ? 3.75 1.087 4.762 1 98.19 247 GLN B C 1
ATOM 5160 O O . GLN B 1 247 ? 4.609 0.903 3.895 1 98.19 247 GLN B O 1
ATOM 5165 N N . ALA B 1 248 ? 4.07 1.225 6.078 1 98.44 248 ALA B N 1
ATOM 5166 C CA . ALA B 1 248 ? 5.453 1.08 6.52 1 98.44 248 ALA B CA 1
ATOM 5167 C C . ALA B 1 248 ? 6.016 -0.285 6.133 1 98.44 248 ALA B C 1
ATOM 5169 O O . ALA B 1 248 ? 7.164 -0.39 5.699 1 98.44 248 ALA B O 1
ATOM 5170 N N . ALA B 1 249 ? 5.188 -1.296 6.215 1 98.25 249 ALA B N 1
ATOM 5171 C CA . ALA B 1 249 ? 5.621 -2.645 5.855 1 98.25 249 ALA B CA 1
ATOM 5172 C C . ALA B 1 249 ? 5.777 -2.789 4.344 1 98.25 249 ALA B C 1
ATOM 5174 O O . ALA B 1 249 ? 6.855 -3.145 3.857 1 98.25 249 ALA B O 1
ATOM 5175 N N . THR B 1 250 ? 4.797 -2.42 3.586 1 98 250 THR B N 1
ATOM 5176 C CA . THR B 1 250 ? 4.805 -2.561 2.135 1 98 250 THR B CA 1
ATOM 5177 C C . THR B 1 250 ? 5.871 -1.668 1.511 1 98 250 THR B C 1
ATOM 5179 O O . THR B 1 250 ? 6.52 -2.055 0.536 1 98 250 THR B O 1
ATOM 5182 N N . GLY B 1 251 ? 6.059 -0.527 2.102 1 98.5 251 GLY B N 1
ATOM 5183 C CA . GLY B 1 251 ? 6.957 0.467 1.54 1 98.5 251 GLY B CA 1
ATOM 5184 C C . GLY B 1 251 ? 8.414 0.226 1.899 1 98.5 251 GLY B C 1
ATOM 5185 O O . GLY B 1 251 ? 9.289 0.981 1.483 1 98.5 251 GLY B O 1
ATOM 5186 N N . THR B 1 252 ? 8.703 -0.859 2.682 1 98.62 252 THR B N 1
ATOM 5187 C CA . THR B 1 252 ? 10.078 -1.17 3.049 1 98.62 252 THR B CA 1
ATOM 5188 C C . THR B 1 252 ? 10.398 -2.635 2.764 1 98.62 252 THR B C 1
ATOM 5190 O O . THR B 1 252 ? 11.531 -3.082 2.969 1 98.62 252 THR B O 1
ATOM 5193 N N . GLY B 1 253 ? 9.391 -3.365 2.328 1 98.06 253 GLY B N 1
ATOM 5194 C CA . GLY B 1 253 ? 9.578 -4.77 2.01 1 98.06 253 GLY B CA 1
ATOM 5195 C C . GLY B 1 253 ? 9.641 -5.656 3.24 1 98.06 253 GLY B C 1
ATOM 5196 O O . GLY B 1 253 ? 10.352 -6.668 3.246 1 98.06 253 GLY B O 1
ATOM 5197 N N . MET B 1 254 ? 9.016 -5.223 4.309 1 97.69 254 MET B N 1
ATOM 5198 C CA . MET B 1 254 ? 8.922 -6.039 5.516 1 97.69 254 MET B CA 1
ATOM 5199 C C . MET B 1 254 ? 7.523 -6.621 5.676 1 97.69 254 MET B C 1
ATOM 5201 O O . MET B 1 254 ? 6.578 -6.156 5.039 1 97.69 254 MET B O 1
ATOM 5205 N N . GLY B 1 255 ? 7.332 -7.66 6.434 1 96.69 255 GLY B N 1
ATOM 5206 C CA . GLY B 1 255 ? 6.027 -8.219 6.738 1 96.69 255 GLY B CA 1
ATOM 5207 C C . GLY B 1 255 ? 5.211 -7.355 7.684 1 96.69 255 GLY B C 1
ATOM 5208 O O . GLY B 1 255 ? 5.754 -6.473 8.352 1 96.69 255 GLY B O 1
ATOM 5209 N N . PRO B 1 256 ? 3.934 -7.617 7.695 1 96.44 256 PRO B N 1
ATOM 5210 C CA . PRO B 1 256 ? 3.062 -6.805 8.547 1 96.44 256 PRO B CA 1
ATOM 5211 C C . PRO B 1 256 ? 3.477 -6.836 10.016 1 96.44 256 PRO B C 1
ATOM 5213 O O . PRO B 1 256 ? 3.27 -5.863 10.742 1 96.44 256 PRO B O 1
ATOM 5216 N N . GLY B 1 257 ? 4.09 -7.855 10.445 1 94.19 257 GLY B N 1
ATOM 5217 C CA . GLY B 1 257 ? 4.5 -8.008 11.836 1 94.19 257 GLY B CA 1
ATOM 5218 C C . GLY B 1 257 ? 5.625 -7.07 12.227 1 94.19 257 GLY B C 1
ATOM 5219 O O . GLY B 1 257 ? 5.906 -6.891 13.414 1 94.19 257 GLY B O 1
ATOM 5220 N N . ALA B 1 258 ? 6.207 -6.449 11.258 1 94.75 258 ALA B N 1
ATOM 5221 C CA . ALA B 1 258 ? 7.301 -5.516 11.523 1 94.75 258 ALA B CA 1
ATOM 5222 C C . ALA B 1 258 ? 6.77 -4.195 12.07 1 94.75 258 ALA B C 1
ATOM 5224 O O . ALA B 1 258 ? 7.512 -3.428 12.688 1 94.75 258 ALA B O 1
ATOM 5225 N N . VAL B 1 259 ? 5.477 -3.957 11.797 1 95.38 259 VAL B N 1
ATOM 5226 C CA . VAL B 1 259 ? 4.875 -2.719 12.281 1 95.38 259 VAL B CA 1
ATOM 5227 C C . VAL B 1 259 ? 4.48 -2.877 13.742 1 95.38 259 VAL B C 1
ATOM 5229 O O . VAL B 1 259 ? 3.52 -3.582 14.062 1 95.38 259 VAL B O 1
ATOM 5232 N N . GLY B 1 260 ? 5.195 -2.338 14.625 1 95.44 260 GLY B N 1
ATOM 5233 C CA . GLY B 1 260 ? 4.926 -2.393 16.047 1 95.44 260 GLY B CA 1
ATOM 5234 C C . GLY B 1 260 ? 3.979 -1.307 16.516 1 95.44 260 GLY B C 1
ATOM 5235 O O . GLY B 1 260 ? 2.863 -1.186 16.016 1 95.44 260 GLY B O 1
ATOM 5236 N N . TYR B 1 261 ? 4.48 -0.433 17.344 1 97.62 261 TYR B N 1
ATOM 5237 C CA . TYR B 1 261 ? 3.691 0.655 17.906 1 97.62 261 TYR B CA 1
ATOM 5238 C C . TYR B 1 261 ? 3.475 1.762 16.875 1 97.62 261 TYR B C 1
ATOM 5240 O O . TYR B 1 261 ? 4.43 2.25 16.266 1 97.62 261 TYR B O 1
ATOM 5248 N N . VAL B 1 262 ? 2.236 2.092 16.703 1 98.12 262 VAL B N 1
ATOM 5249 C CA . VAL B 1 262 ? 1.907 3.186 15.789 1 98.12 262 VAL B CA 1
ATOM 5250 C C . VAL B 1 262 ? 1.616 4.453 16.594 1 98.12 262 VAL B C 1
ATOM 5252 O O . VAL B 1 262 ? 0.672 4.492 17.375 1 98.12 262 VAL B O 1
ATOM 5255 N N . LEU B 1 263 ? 2.449 5.445 16.391 1 98.06 263 LEU B N 1
ATOM 5256 C CA . LEU B 1 263 ? 2.277 6.758 17 1 98.06 263 LEU B CA 1
ATOM 5257 C C . LEU B 1 263 ? 1.703 7.754 16.016 1 98.06 263 LEU B C 1
ATOM 5259 O O . LEU B 1 263 ? 2.316 8.031 14.977 1 98.06 263 LEU B O 1
ATOM 5263 N N . GLY B 1 264 ? 0.52 8.242 16.281 1 98.12 264 GLY B N 1
ATOM 5264 C CA . GLY B 1 264 ? -0.069 9.297 15.484 1 98.12 264 GLY B CA 1
ATOM 5265 C C . GLY B 1 264 ? 0.236 10.688 16.016 1 98.12 264 GLY B C 1
ATOM 5266 O O . GLY B 1 264 ? 0.14 10.93 17.219 1 98.12 264 GLY B O 1
ATOM 5267 N N . ILE B 1 265 ? 0.646 11.539 15.102 1 97.44 265 ILE B N 1
ATOM 5268 C CA . ILE B 1 265 ? 0.912 12.914 15.5 1 97.44 265 ILE B CA 1
ATOM 5269 C C . ILE B 1 265 ? -0.266 13.805 15.102 1 97.44 265 ILE B C 1
ATOM 5271 O O . ILE B 1 265 ? -0.742 13.742 13.961 1 97.44 265 ILE B O 1
ATOM 5275 N N . CYS B 1 266 ? -0.729 14.594 16.016 1 97.06 266 CYS B N 1
ATOM 5276 C CA . CYS B 1 266 ? -1.767 15.57 15.703 1 97.06 266 CYS B CA 1
ATOM 5277 C C . CYS B 1 266 ? -1.56 16.859 16.484 1 97.06 266 CYS B C 1
ATOM 5279 O O . CYS B 1 266 ? -0.974 16.844 17.562 1 97.06 266 CYS B O 1
ATOM 5281 N N . LYS B 1 267 ? -1.981 17.922 15.93 1 96.69 267 LYS B N 1
ATOM 5282 C CA . LYS B 1 267 ? -1.994 19.219 16.609 1 96.69 267 LYS B CA 1
ATOM 5283 C C . LYS B 1 267 ? -3.217 19.344 17.516 1 96.69 267 LYS B C 1
ATOM 5285 O O . LYS B 1 267 ? -4.238 18.703 17.281 1 96.69 267 LYS B O 1
ATOM 5290 N N . ALA B 1 268 ? -3.08 20.25 18.5 1 97.56 268 ALA B N 1
ATOM 5291 C CA . ALA B 1 268 ? -4.176 20.516 19.422 1 97.56 268 ALA B CA 1
ATOM 5292 C C . ALA B 1 268 ? -5.316 21.266 18.719 1 97.56 268 ALA B C 1
ATOM 5294 O O . ALA B 1 268 ? -6.383 21.469 19.312 1 97.56 268 ALA B O 1
ATOM 5295 N N . TYR B 1 269 ? -5.113 21.688 17.562 1 97.94 269 TYR B N 1
ATOM 5296 C CA . TYR B 1 269 ? -6.066 22.219 16.594 1 97.94 269 TYR B CA 1
ATOM 5297 C C . TYR B 1 269 ? -5.816 21.641 15.211 1 97.94 269 TYR B C 1
ATOM 5299 O O . TYR B 1 269 ? -5.055 20.688 15.062 1 97.94 269 TYR B O 1
ATOM 5307 N N . THR B 1 270 ? -6.547 22.109 14.195 1 97.69 270 THR B N 1
ATOM 5308 C CA . THR B 1 270 ? -6.406 21.5 12.875 1 97.69 270 THR B CA 1
ATOM 5309 C C . THR B 1 270 ? -5.898 22.516 11.859 1 97.69 270 THR B C 1
ATOM 5311 O O . THR B 1 270 ? -6.277 23.688 11.906 1 97.69 270 THR B O 1
ATOM 5314 N N . THR B 1 271 ? -4.98 22.078 11.062 1 96.38 271 THR B N 1
ATOM 5315 C CA . THR B 1 271 ? -4.492 22.906 9.969 1 96.38 271 THR B CA 1
ATOM 5316 C C . THR B 1 271 ? -4.48 22.125 8.656 1 96.38 271 THR B C 1
ATOM 5318 O O . THR B 1 271 ? -4.395 20.906 8.664 1 96.38 271 THR B O 1
ATOM 5321 N N . ARG B 1 272 ? -4.598 22.766 7.605 1 93.31 272 ARG B N 1
ATOM 5322 C CA . ARG B 1 272 ? -4.559 22.172 6.273 1 93.31 272 ARG B CA 1
ATOM 5323 C C . ARG B 1 272 ? -3.947 23.141 5.262 1 93.31 272 ARG B C 1
ATOM 5325 O O . ARG B 1 272 ? -4.227 24.328 5.297 1 93.31 272 ARG B O 1
ATOM 5332 N N . VAL B 1 273 ? -3.123 22.547 4.469 1 86.06 273 VAL B N 1
ATOM 5333 C CA . VAL B 1 273 ? -2.545 23.312 3.375 1 86.06 273 VAL B CA 1
ATOM 5334 C C . VAL B 1 273 ? -3.277 23 2.074 1 86.06 273 VAL B C 1
ATOM 5336 O O . VAL B 1 273 ? -3.65 21.844 1.83 1 86.06 273 VAL B O 1
ATOM 5339 N N . GLY B 1 274 ? -3.533 23.969 1.277 1 80.62 274 GLY B N 1
ATOM 5340 C CA . GLY B 1 274 ? -4.082 23.734 -0.049 1 80.62 274 GLY B CA 1
ATOM 5341 C C . GLY B 1 274 ? -5.59 23.594 -0.056 1 80.62 274 GLY B C 1
ATOM 5342 O O . GLY B 1 274 ? -6.258 23.938 0.92 1 80.62 274 GLY B O 1
ATOM 5343 N N . ALA B 1 275 ? -6.09 23.141 -1.215 1 85.44 275 ALA B N 1
ATOM 5344 C CA . ALA B 1 275 ? -7.531 23 -1.418 1 85.44 275 ALA B CA 1
ATOM 5345 C C . ALA B 1 275 ? -8.062 21.719 -0.787 1 85.44 275 ALA B C 1
ATOM 5347 O O . ALA B 1 275 ? -7.285 20.906 -0.273 1 85.44 275 ALA B O 1
ATOM 5348 N N . GLY B 1 276 ? -9.414 21.609 -0.667 1 90.94 276 GLY B N 1
ATOM 5349 C CA . GLY B 1 276 ? -10.055 20.422 -0.153 1 90.94 276 GLY B CA 1
ATOM 5350 C C . GLY B 1 276 ? -10.922 20.688 1.062 1 90.94 276 GLY B C 1
ATOM 5351 O O . GLY B 1 276 ? -10.938 21.797 1.592 1 90.94 276 GLY B O 1
ATOM 5352 N N . PRO B 1 277 ? -11.531 19.656 1.461 1 94.62 277 PRO B N 1
ATOM 5353 C CA . PRO B 1 277 ? -12.477 19.812 2.566 1 94.62 277 PRO B CA 1
ATOM 5354 C C . PRO B 1 277 ? -11.781 20.047 3.908 1 94.62 277 PRO B C 1
ATOM 5356 O O . PRO B 1 277 ? -10.719 19.484 4.164 1 94.62 277 PRO B O 1
ATOM 5359 N N . PHE B 1 278 ? -12.344 20.906 4.695 1 96.69 278 PHE B N 1
ATOM 5360 C CA . PHE B 1 278 ? -11.914 21.25 6.051 1 96.69 278 PHE B CA 1
ATOM 5361 C C . PHE B 1 278 ? -13.109 21.609 6.918 1 96.69 278 PHE B C 1
ATOM 5363 O O . PHE B 1 278 ? -13.375 22.797 7.148 1 96.69 278 PHE B O 1
ATOM 5370 N N . PRO B 1 279 ? -13.805 20.547 7.434 1 97.69 279 PRO B N 1
ATOM 5371 C CA . PRO B 1 279 ? -15.086 20.766 8.109 1 97.69 279 PRO B CA 1
ATOM 5372 C C . PRO B 1 279 ? -14.977 21.781 9.258 1 97.69 279 PRO B C 1
ATOM 5374 O O . PRO B 1 279 ? -15.906 22.562 9.484 1 97.69 279 PRO B O 1
ATOM 5377 N N . THR B 1 280 ? -13.898 21.844 9.922 1 98.38 280 THR B N 1
ATOM 5378 C CA . THR B 1 280 ? -13.805 22.656 11.133 1 98.38 280 THR B CA 1
ATOM 5379 C C . THR B 1 280 ? -13.062 23.953 10.859 1 98.38 280 THR B C 1
ATOM 5381 O O . THR B 1 280 ? -12.641 24.641 11.789 1 98.38 280 THR B O 1
ATOM 5384 N N . GLU B 1 281 ? -12.852 24.281 9.586 1 98.06 281 GLU B N 1
ATOM 5385 C CA . GLU B 1 281 ? -12.125 25.5 9.219 1 98.06 281 GLU B CA 1
ATOM 5386 C C . GLU B 1 281 ? -12.789 26.734 9.82 1 98.06 281 GLU B C 1
ATOM 5388 O O . GLU B 1 281 ? -14.016 26.859 9.828 1 98.06 281 GLU B O 1
ATOM 5393 N N . LEU B 1 282 ? -11.938 27.625 10.344 1 97.75 282 LEU B N 1
ATOM 5394 C CA . LEU B 1 282 ? -12.391 28.906 10.867 1 97.75 282 LEU B CA 1
ATOM 5395 C C . LEU B 1 282 ? -11.977 30.047 9.945 1 97.75 282 LEU B C 1
ATOM 5397 O O . LEU B 1 282 ? -10.789 30.312 9.758 1 97.75 282 LEU B O 1
ATOM 5401 N N . THR B 1 283 ? -12.938 30.688 9.414 1 96.06 283 THR B N 1
ATOM 5402 C CA . THR B 1 283 ? -12.664 31.844 8.555 1 96.06 283 THR B CA 1
ATOM 5403 C C . THR B 1 283 ? -12.922 33.156 9.297 1 96.06 283 THR B C 1
ATOM 5405 O O . THR B 1 283 ? -13.312 34.156 8.688 1 96.06 283 THR B O 1
ATOM 5408 N N . ASN B 1 284 ? -12.773 33.156 10.531 1 96.88 284 ASN B N 1
ATOM 5409 C CA . ASN B 1 284 ? -13 34.312 11.406 1 96.88 284 ASN B CA 1
ATOM 5410 C C . ASN B 1 284 ? -11.727 34.719 12.148 1 96.88 284 ASN B C 1
ATOM 5412 O O . ASN B 1 284 ? -10.641 34.25 11.805 1 96.88 284 ASN B O 1
ATOM 5416 N N . GLU B 1 285 ? -11.898 35.562 13.078 1 96.69 285 GLU B N 1
ATOM 5417 C CA . GLU B 1 285 ? -10.766 36.125 13.805 1 96.69 285 GLU B CA 1
ATOM 5418 C C . GLU B 1 285 ? -10.047 35.062 14.617 1 96.69 285 GLU B C 1
ATOM 5420 O O . GLU B 1 285 ? -8.828 35.094 14.789 1 96.69 285 GLU B O 1
ATOM 5425 N N . ILE B 1 286 ? -10.797 34.156 15.078 1 96.75 286 ILE B N 1
ATOM 5426 C CA . ILE B 1 286 ? -10.195 33.062 15.867 1 96.75 286 ILE B CA 1
ATOM 5427 C C . ILE B 1 286 ? -9.25 32.25 14.992 1 96.75 286 ILE B C 1
ATOM 5429 O O . ILE B 1 286 ? -8.125 31.953 15.398 1 96.75 286 ILE B O 1
ATOM 5433 N N . GLY B 1 287 ? -9.711 31.906 13.773 1 96.81 287 GLY B N 1
ATOM 5434 C CA . GLY B 1 287 ? -8.844 31.203 12.836 1 96.81 287 GLY B CA 1
ATOM 5435 C C . GLY B 1 287 ? -7.578 31.969 12.516 1 96.81 287 GLY B C 1
ATOM 5436 O O . GLY B 1 287 ? -6.5 31.375 12.422 1 96.81 287 GLY B O 1
ATOM 5437 N N . GLU B 1 288 ? -7.738 33.219 12.383 1 96 288 GLU B N 1
ATOM 5438 C CA . GLU B 1 288 ? -6.586 34.094 12.102 1 96 288 GLU B CA 1
ATOM 5439 C C . GLU B 1 288 ? -5.621 34.094 13.281 1 96 288 GLU B C 1
ATOM 5441 O O . GLU B 1 288 ? -4.402 34.094 13.102 1 96 288 GLU B O 1
ATOM 5446 N N . GLU B 1 289 ? -6.176 34.25 14.406 1 96.25 289 GLU B N 1
ATOM 5447 C CA . GLU B 1 289 ? -5.352 34.281 15.609 1 96.25 289 GLU B CA 1
ATOM 5448 C C . GLU B 1 289 ? -4.566 33 15.789 1 96.25 289 GLU B C 1
ATOM 5450 O O . GLU B 1 289 ? -3.375 33 16.109 1 96.25 289 GLU B O 1
ATOM 5455 N N . ILE B 1 290 ? -5.219 31.844 15.594 1 96.81 290 ILE B N 1
ATOM 5456 C CA . ILE B 1 290 ? -4.555 30.547 15.672 1 96.81 290 ILE B CA 1
ATOM 5457 C C . ILE B 1 290 ? -3.422 30.484 14.648 1 96.81 290 ILE B C 1
ATOM 5459 O O . ILE B 1 290 ? -2.307 30.062 14.977 1 96.81 290 ILE B O 1
ATOM 5463 N N . GLY B 1 291 ? -3.732 30.891 13.445 1 95.56 291 GLY B N 1
ATOM 5464 C CA . GLY B 1 291 ? -2.73 30.922 12.391 1 95.56 291 GLY B CA 1
ATOM 5465 C C . GLY B 1 291 ? -1.529 31.781 12.727 1 95.56 291 GLY B C 1
ATOM 5466 O O . GLY B 1 291 ? -0.387 31.391 12.484 1 95.56 291 GLY B O 1
ATOM 5467 N N . ARG B 1 292 ? -1.812 32.938 13.25 1 94.62 292 ARG B N 1
ATOM 5468 C CA . ARG B 1 292 ? -0.756 33.875 13.617 1 94.62 292 ARG B CA 1
ATOM 5469 C C . ARG B 1 292 ? 0.114 33.312 14.734 1 94.62 292 ARG B C 1
ATOM 5471 O O . ARG B 1 292 ? 1.341 33.281 14.617 1 94.62 292 ARG B O 1
ATOM 5478 N N . ARG B 1 293 ? -0.477 32.844 15.789 1 94.06 293 ARG B N 1
ATOM 5479 C CA . ARG B 1 293 ? 0.245 32.312 16.938 1 94.06 293 ARG B CA 1
ATOM 5480 C C . ARG B 1 293 ? 1.048 31.078 16.578 1 94.06 293 ARG B C 1
ATOM 5482 O O . ARG B 1 293 ? 2.162 30.875 17.062 1 94.06 293 ARG B O 1
ATOM 5489 N N . GLY B 1 294 ? 0.437 30.281 15.734 1 92.94 294 GLY B N 1
ATOM 5490 C CA . GLY B 1 294 ? 1.073 29.031 15.352 1 92.94 294 GLY B CA 1
ATOM 5491 C C . GLY B 1 294 ? 2.115 29.203 14.266 1 92.94 294 GLY B C 1
ATOM 5492 O O . GLY B 1 294 ? 2.83 28.25 13.93 1 92.94 294 GLY B O 1
ATOM 5493 N N . LYS B 1 295 ? 2.211 30.391 13.672 1 89.12 295 LYS B N 1
ATOM 5494 C CA . LYS B 1 295 ? 3.07 30.609 12.516 1 89.12 295 LYS B CA 1
ATOM 5495 C C . LYS B 1 295 ? 2.785 29.594 11.406 1 89.12 295 LYS B C 1
ATOM 5497 O O . LYS B 1 295 ? 3.699 28.922 10.93 1 89.12 295 LYS B O 1
ATOM 5502 N N . GLU B 1 296 ? 1.551 29.5 11.016 1 90.75 296 GLU B N 1
ATOM 5503 C CA . GLU B 1 296 ? 1.049 28.422 10.172 1 90.75 296 GLU B CA 1
ATOM 5504 C C . GLU B 1 296 ? 1.228 28.75 8.695 1 90.75 296 GLU B C 1
ATOM 5506 O O . GLU B 1 296 ? 0.259 29.078 8 1 90.75 296 GLU B O 1
ATOM 5511 N N . PHE B 1 297 ? 2.455 28.531 8.195 1 79.75 297 PHE B N 1
ATOM 5512 C CA . PHE B 1 297 ? 2.834 28.688 6.793 1 79.75 297 PHE B CA 1
ATOM 5513 C C . PHE B 1 297 ? 3.527 27.438 6.273 1 79.75 297 PHE B C 1
ATOM 5515 O O . PHE B 1 297 ? 4.289 26.797 7.004 1 79.75 297 PHE B O 1
ATOM 5522 N N . GLY B 1 298 ? 3.246 27.094 5.055 1 67.56 298 GLY B N 1
ATOM 5523 C CA . GLY B 1 298 ? 3.926 25.969 4.445 1 67.56 298 GLY B CA 1
ATOM 5524 C C . GLY B 1 298 ? 5.426 26.156 4.34 1 67.56 298 GLY B C 1
ATOM 5525 O O . GLY B 1 298 ? 5.898 27.234 3.99 1 67.56 298 GLY B O 1
ATOM 5526 N N . VAL B 1 299 ? 6.223 25.078 4.664 1 63.66 299 VAL B N 1
ATOM 5527 C CA . VAL B 1 299 ? 7.68 25.156 4.656 1 63.66 299 VAL B CA 1
ATOM 5528 C C . VAL B 1 299 ? 8.188 25.266 3.221 1 63.66 299 VAL B C 1
ATOM 5530 O O . VAL B 1 299 ? 9.031 26.109 2.918 1 63.66 299 VAL B O 1
ATOM 5533 N N . ASN B 1 300 ? 7.625 24.453 2.346 1 61 300 ASN B N 1
ATOM 5534 C CA . ASN B 1 300 ? 8.086 24.391 0.963 1 61 300 ASN B CA 1
ATOM 5535 C C . ASN B 1 300 ? 7.453 25.484 0.108 1 61 300 ASN B C 1
ATOM 5537 O O . ASN B 1 300 ? 8.141 26.141 -0.677 1 61 300 ASN B O 1
ATOM 5541 N N . THR B 1 301 ? 6.141 25.75 0.35 1 64.25 301 THR B N 1
ATOM 5542 C CA . THR B 1 301 ? 5.379 26.609 -0.549 1 64.25 301 THR B CA 1
ATOM 5543 C C . THR B 1 301 ? 5.316 28.031 -0.009 1 64.25 301 THR B C 1
ATOM 5545 O O . THR B 1 301 ? 5.047 28.969 -0.759 1 64.25 301 THR B O 1
ATOM 5548 N N . GLY B 1 302 ? 5.48 28.141 1.292 1 71.06 302 GLY B N 1
ATOM 5549 C CA . GLY B 1 302 ? 5.297 29.422 1.943 1 71.06 302 GLY B CA 1
ATOM 5550 C C . GLY B 1 302 ? 3.844 29.844 2.018 1 71.06 302 GLY B C 1
ATOM 5551 O O . GLY B 1 302 ? 3.539 30.953 2.479 1 71.06 302 GLY B O 1
ATOM 5552 N N . ARG B 1 303 ? 2.865 28.922 1.653 1 76.31 303 ARG B N 1
ATOM 5553 C CA . ARG B 1 303 ? 1.442 29.25 1.645 1 76.31 303 ARG B CA 1
ATOM 5554 C C . ARG B 1 303 ? 0.873 29.25 3.059 1 76.31 303 ARG B C 1
ATOM 5556 O O . ARG B 1 303 ? 1.262 28.422 3.891 1 76.31 303 ARG B O 1
ATOM 5563 N N . LYS B 1 304 ? -0 30.172 3.195 1 86.31 304 LYS B N 1
ATOM 5564 C CA . LYS B 1 304 ? -0.709 30.203 4.473 1 86.31 304 LYS B CA 1
ATOM 5565 C C . LYS B 1 304 ? -1.549 28.938 4.668 1 86.31 304 LYS B C 1
ATOM 5567 O O . LYS B 1 304 ? -2.244 28.5 3.752 1 86.31 304 LYS B O 1
ATOM 5572 N N . ARG B 1 305 ? -1.44 28.391 5.867 1 91.5 305 ARG B N 1
ATOM 5573 C CA . ARG B 1 305 ? -2.268 27.234 6.191 1 91.5 305 ARG B CA 1
ATOM 5574 C C . ARG B 1 305 ? -3.639 27.656 6.699 1 91.5 305 ARG B C 1
ATOM 5576 O O . ARG B 1 305 ? -3.754 28.641 7.434 1 91.5 305 ARG B O 1
ATOM 5583 N N . ARG B 1 306 ? -4.617 26.969 6.266 1 95.31 306 ARG B N 1
ATOM 5584 C CA . ARG B 1 306 ? -5.957 27.094 6.836 1 95.31 306 ARG B CA 1
ATOM 5585 C C . ARG B 1 306 ? -6.008 26.516 8.242 1 95.31 306 ARG B C 1
ATOM 5587 O O . ARG B 1 306 ? -5.34 25.516 8.539 1 95.31 306 ARG B O 1
ATOM 5594 N N . CYS B 1 307 ? -6.734 27.172 9.117 1 97.5 307 CYS B N 1
ATOM 5595 C CA . CYS B 1 307 ? -6.746 26.766 10.516 1 97.5 307 CYS B CA 1
ATOM 5596 C C . CYS B 1 307 ? -8.172 26.516 11 1 97.5 307 CYS B C 1
ATOM 5598 O O . CYS B 1 307 ? -9.117 27.109 10.469 1 97.5 307 CYS B O 1
ATOM 5600 N N . GLY B 1 308 ? -8.289 25.641 11.93 1 98.19 308 GLY B N 1
ATOM 5601 C CA . GLY B 1 308 ? -9.57 25.328 12.531 1 98.19 308 GLY B CA 1
ATOM 5602 C C . GLY B 1 308 ? -9.445 24.625 13.867 1 98.19 308 GLY B C 1
ATOM 5603 O O . GLY B 1 308 ? -8.336 24.328 14.32 1 98.19 308 GLY B O 1
ATOM 5604 N N . TRP B 1 309 ? -10.57 24.469 14.555 1 98.62 309 TRP B N 1
ATOM 5605 C CA . TRP B 1 309 ? -10.594 23.766 15.828 1 98.62 309 TRP B CA 1
ATOM 5606 C C . TRP B 1 309 ? -10.211 22.297 15.648 1 98.62 309 TRP B C 1
ATOM 5608 O O . TRP B 1 309 ? -10.18 21.797 14.523 1 98.62 309 TRP B O 1
ATOM 5618 N N . PHE B 1 310 ? -9.883 21.688 16.766 1 98.69 310 PHE B N 1
ATOM 5619 C CA . PHE B 1 310 ? -9.586 20.25 16.75 1 98.69 310 PHE B CA 1
ATOM 5620 C C . PHE B 1 310 ? -10.789 19.453 16.266 1 98.69 310 PHE B C 1
ATOM 5622 O O . PHE B 1 310 ? -11.906 19.672 16.734 1 98.69 310 PHE B O 1
ATOM 5629 N N . ASP B 1 311 ? -10.586 18.594 15.352 1 98.75 311 ASP B N 1
ATOM 5630 C CA . ASP B 1 311 ? -11.625 17.734 14.805 1 98.75 311 ASP B CA 1
ATOM 5631 C C . ASP B 1 311 ? -11.484 16.297 15.32 1 98.75 311 ASP B C 1
ATOM 5633 O O . ASP B 1 311 ? -10.797 15.484 14.711 1 98.75 311 ASP B O 1
ATOM 5637 N N . ALA B 1 312 ? -12.188 15.969 16.344 1 98.81 312 ALA B N 1
ATOM 5638 C CA . ALA B 1 312 ? -12.062 14.656 16.984 1 98.81 312 ALA B CA 1
ATOM 5639 C C . ALA B 1 312 ? -12.625 13.555 16.094 1 98.81 312 ALA B C 1
ATOM 5641 O O . ALA B 1 312 ? -12.195 12.406 16.172 1 98.81 312 ALA B O 1
ATOM 5642 N N . VAL B 1 313 ? -13.602 13.883 15.242 1 98.56 313 VAL B N 1
ATOM 5643 C CA . VAL B 1 313 ? -14.203 12.898 14.352 1 98.56 313 VAL B CA 1
ATOM 5644 C C . VAL B 1 313 ? -13.164 12.422 13.336 1 98.56 313 VAL B C 1
ATOM 5646 O O . VAL B 1 313 ? -13.008 11.211 13.133 1 98.56 313 VAL B O 1
ATOM 5649 N N . LEU B 1 314 ? -12.414 13.328 12.805 1 98.06 314 LEU B N 1
ATOM 5650 C CA . LEU B 1 314 ? -11.383 13.016 11.82 1 98.06 314 LEU B CA 1
ATOM 5651 C C . LEU B 1 314 ? -10.258 12.195 12.453 1 98.06 314 LEU B C 1
ATOM 5653 O O . LEU B 1 314 ? -9.789 11.219 11.867 1 98.06 314 LEU B O 1
ATOM 5657 N N . VAL B 1 315 ? -9.805 12.641 13.57 1 98.69 315 VAL B N 1
ATOM 5658 C CA . VAL B 1 315 ? -8.68 11.961 14.211 1 98.69 315 VAL B CA 1
ATOM 5659 C C . VAL B 1 315 ? -9.109 10.562 14.656 1 98.69 315 VAL B C 1
ATOM 5661 O O . VAL B 1 315 ? -8.328 9.609 14.562 1 98.69 315 VAL B O 1
ATOM 5664 N N . ARG B 1 316 ? -10.344 10.422 15.172 1 98.56 316 ARG B N 1
ATOM 5665 C CA . ARG B 1 316 ? -10.867 9.109 15.539 1 98.56 316 ARG B CA 1
ATOM 5666 C C . ARG B 1 316 ? -10.859 8.164 14.336 1 98.56 316 ARG B C 1
ATOM 5668 O O . ARG B 1 316 ? -10.508 6.984 14.477 1 98.56 316 ARG B O 1
ATOM 5675 N N . GLN B 1 317 ? -11.305 8.664 13.219 1 98.19 317 GLN B N 1
ATOM 5676 C CA . GLN B 1 317 ? -11.273 7.891 11.984 1 98.19 317 GLN B CA 1
ATOM 5677 C C . GLN B 1 317 ? -9.852 7.461 11.641 1 98.19 317 GLN B C 1
ATOM 5679 O O . GLN B 1 317 ? -9.617 6.309 11.273 1 98.19 317 GLN B O 1
ATOM 5684 N N . THR B 1 318 ? -8.891 8.336 11.789 1 98.44 318 THR B N 1
ATOM 5685 C CA . THR B 1 318 ? -7.492 8.039 11.5 1 98.44 318 THR B CA 1
ATOM 5686 C C . THR B 1 318 ? -6.938 7.02 12.492 1 98.44 318 THR B C 1
ATOM 5688 O O . THR B 1 318 ? -6.125 6.168 12.125 1 98.44 318 THR B O 1
ATOM 5691 N N . VAL B 1 319 ? -7.34 7.117 13.75 1 98.44 319 VAL B N 1
ATOM 5692 C CA . VAL B 1 319 ? -6.938 6.145 14.758 1 98.44 319 VAL B CA 1
ATOM 5693 C C . VAL B 1 319 ? -7.316 4.738 14.297 1 98.44 319 VAL B C 1
ATOM 5695 O O . VAL B 1 319 ? -6.527 3.801 14.438 1 98.44 319 VAL B O 1
ATOM 5698 N N . ARG B 1 320 ? -8.438 4.629 13.688 1 97.75 320 ARG B N 1
ATOM 5699 C CA . ARG B 1 320 ? -8.93 3.33 13.25 1 97.75 320 ARG B CA 1
ATOM 5700 C C . ARG B 1 320 ? -8.227 2.881 11.977 1 97.75 320 ARG B C 1
ATOM 5702 O O . ARG B 1 320 ? -7.699 1.768 11.906 1 97.75 320 ARG B O 1
ATOM 5709 N N . THR B 1 321 ? -8.102 3.729 10.969 1 98.12 321 THR B N 1
ATOM 5710 C CA . THR B 1 321 ? -7.59 3.342 9.664 1 98.12 321 THR B CA 1
ATOM 5711 C C . THR B 1 321 ? -6.078 3.119 9.719 1 98.12 321 THR B C 1
ATOM 5713 O O . THR B 1 321 ? -5.523 2.383 8.898 1 98.12 321 THR B O 1
ATOM 5716 N N . CYS B 1 322 ? -5.434 3.701 10.766 1 98.31 322 CYS B N 1
ATOM 5717 C CA . CYS B 1 322 ? -3.988 3.545 10.891 1 98.31 322 CYS B CA 1
ATOM 5718 C C . CYS B 1 322 ? -3.641 2.572 12.008 1 98.31 322 CYS B C 1
ATOM 5720 O O . CYS B 1 322 ? -2.494 2.133 12.125 1 98.31 322 CYS B O 1
ATOM 5722 N N . GLY B 1 323 ? -4.625 2.213 12.812 1 97.69 323 GLY B N 1
ATOM 5723 C CA . GLY B 1 323 ? -4.312 1.395 13.969 1 97.69 323 GLY B CA 1
ATOM 5724 C C . GLY B 1 323 ? -3.404 2.094 14.969 1 97.69 323 GLY B C 1
ATOM 5725 O O . GLY B 1 323 ? -2.406 1.522 15.406 1 97.69 323 GLY B O 1
ATOM 5726 N N . ILE B 1 324 ? -3.727 3.332 15.305 1 98.31 324 ILE B N 1
ATOM 5727 C CA . ILE B 1 324 ? -2.873 4.141 16.172 1 98.31 324 ILE B CA 1
ATOM 5728 C C . ILE B 1 324 ? -3.006 3.666 17.609 1 98.31 324 ILE B C 1
ATOM 5730 O O . ILE B 1 324 ? -4.117 3.496 18.109 1 98.31 324 ILE B O 1
ATOM 5734 N N . HIS B 1 325 ? -1.856 3.475 18.297 1 97.88 325 HIS B N 1
ATOM 5735 C CA . HIS B 1 325 ? -1.808 3.037 19.688 1 97.88 325 HIS B CA 1
ATOM 5736 C C . HIS B 1 325 ? -1.798 4.23 20.625 1 97.88 325 HIS B C 1
ATOM 5738 O O . HIS B 1 325 ? -2.33 4.148 21.734 1 97.88 325 HIS B O 1
ATOM 5744 N N . GLY B 1 326 ? -1.115 5.27 20.219 1 98.12 326 GLY B N 1
ATOM 5745 C CA . GLY B 1 326 ? -0.995 6.496 20.984 1 98.12 326 GLY B CA 1
ATOM 5746 C C . GLY B 1 326 ? -0.818 7.73 20.125 1 98.12 326 GLY B C 1
ATOM 5747 O O . GLY B 1 326 ? -0.374 7.637 18.984 1 98.12 326 GLY B O 1
ATOM 5748 N N . LEU B 1 327 ? -1.177 8.867 20.734 1 98.12 327 LEU B N 1
ATOM 5749 C CA . LEU B 1 327 ? -1.063 10.125 20.016 1 98.12 327 LEU B CA 1
ATOM 5750 C C . LEU B 1 327 ? 0.056 10.984 20.594 1 98.12 327 LEU B C 1
ATOM 5752 O O . LEU B 1 327 ? 0.317 10.938 21.797 1 98.12 327 LEU B O 1
ATOM 5756 N N . ALA B 1 328 ? 0.738 11.633 19.719 1 97.44 328 ALA B N 1
ATOM 5757 C CA . ALA B 1 328 ? 1.545 12.789 20.109 1 97.44 328 ALA B CA 1
ATOM 5758 C C . ALA B 1 328 ? 0.816 14.094 19.797 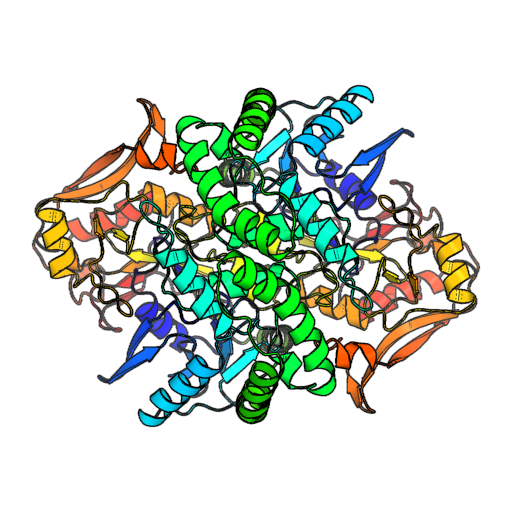1 97.44 328 ALA B C 1
ATOM 5760 O O . ALA B 1 328 ? 0.603 14.438 18.641 1 97.44 328 ALA B O 1
ATOM 5761 N N . LEU B 1 329 ? 0.42 14.797 20.859 1 97.38 329 LEU B N 1
ATOM 5762 C CA . LEU B 1 329 ? -0.283 16.062 20.703 1 97.38 329 LEU B CA 1
ATOM 5763 C C . LEU B 1 329 ? 0.695 17.234 20.719 1 97.38 329 LEU B C 1
ATOM 5765 O O . LEU B 1 329 ? 1.506 17.344 21.641 1 97.38 329 LEU B O 1
ATOM 5769 N N . THR B 1 330 ? 0.603 18.031 19.672 1 95.06 330 THR B N 1
ATOM 5770 C CA . THR B 1 330 ? 1.553 19.141 19.547 1 95.06 330 THR B CA 1
ATOM 5771 C C . THR B 1 330 ? 0.827 20.484 19.531 1 95.06 330 THR B C 1
ATOM 5773 O O . THR B 1 330 ? -0.387 20.531 19.328 1 95.06 330 THR B O 1
ATOM 5776 N N . LYS B 1 331 ? 1.536 21.562 19.906 1 94.94 331 LYS B N 1
ATOM 5777 C CA . LYS B 1 331 ? 1.13 22.969 19.75 1 94.94 331 LYS B CA 1
ATOM 5778 C C . LYS B 1 331 ? -0.039 23.297 20.672 1 94.94 331 LYS B C 1
ATOM 5780 O O . LYS B 1 331 ? -0.948 24.031 20.297 1 94.94 331 LYS B O 1
ATOM 5785 N N . LEU B 1 332 ? -0.052 22.688 21.797 1 95.62 332 LEU B N 1
ATOM 5786 C CA . LEU B 1 332 ? -1.059 23.031 22.797 1 95.62 332 LEU B CA 1
ATOM 5787 C C . LEU B 1 332 ? -0.957 24.5 23.203 1 95.62 332 LEU B C 1
ATOM 5789 O O . LEU B 1 332 ? -1.971 25.141 23.484 1 95.62 332 LEU B O 1
ATOM 5793 N N . ASP B 1 333 ? 0.23 25.031 23.203 1 94.81 333 ASP B N 1
ATOM 5794 C CA . ASP B 1 333 ? 0.539 26.375 23.656 1 94.81 333 ASP B CA 1
ATOM 5795 C C . ASP B 1 333 ? -0.157 27.422 22.797 1 94.81 333 ASP B C 1
ATOM 5797 O O . ASP B 1 333 ? -0.4 28.547 23.25 1 94.81 333 ASP B O 1
ATOM 5801 N N . ILE B 1 334 ? -0.499 27.078 21.594 1 95.88 334 ILE B N 1
ATOM 5802 C CA . ILE B 1 334 ? -1.147 28 20.672 1 95.88 334 ILE B CA 1
ATOM 5803 C C . ILE B 1 334 ? -2.543 28.344 21.188 1 95.88 334 ILE B C 1
ATOM 5805 O O . ILE B 1 334 ? -3.092 29.406 20.859 1 95.88 334 ILE B O 1
ATOM 5809 N N . LEU B 1 335 ? -3.16 27.5 21.969 1 97.06 335 LEU B N 1
ATOM 5810 C CA . LEU B 1 335 ? -4.52 27.688 22.469 1 97.06 335 LEU B CA 1
ATOM 5811 C C . LEU B 1 335 ? -4.512 28.453 23.797 1 97.06 335 LEU B C 1
ATOM 5813 O O . LEU B 1 335 ? -5.57 28.766 24.328 1 97.06 335 LEU B O 1
ATOM 5817 N N . ASP B 1 336 ? -3.32 28.812 24.297 1 96.75 336 ASP B N 1
ATOM 5818 C CA . ASP B 1 336 ? -3.213 29.578 25.547 1 96.75 336 ASP B CA 1
ATOM 5819 C C . ASP B 1 336 ? -3.945 30.922 25.438 1 96.75 336 ASP B C 1
ATOM 5821 O O . ASP B 1 336 ? -3.824 31.609 24.422 1 96.75 336 ASP B O 1
ATOM 5825 N N . GLY B 1 337 ? -4.711 31.281 26.5 1 96.5 337 GLY B N 1
ATOM 5826 C CA . GLY B 1 337 ? -5.301 32.625 26.578 1 96.5 337 GLY B CA 1
ATOM 5827 C C . GLY B 1 337 ? -6.723 32.656 26.047 1 96.5 337 GLY B C 1
ATOM 5828 O O . GLY B 1 337 ? -7.438 33.625 26.25 1 96.5 337 GLY B O 1
ATOM 5829 N N . PHE B 1 338 ? -7.164 31.625 25.328 1 97.19 338 PHE B N 1
ATOM 5830 C CA . PHE B 1 338 ? -8.547 31.609 24.859 1 97.19 338 PHE B CA 1
ATOM 5831 C C . PHE B 1 338 ? -9.508 31.422 26.031 1 97.19 338 PHE B C 1
ATOM 5833 O O . PHE B 1 338 ? -9.234 30.641 26.953 1 97.19 338 PHE B O 1
ATOM 5840 N N . ASP B 1 339 ? -10.617 32.062 25.969 1 97.19 339 ASP B N 1
ATOM 5841 C CA . ASP B 1 339 ? -11.648 31.906 27 1 97.19 339 ASP B CA 1
ATOM 5842 C C . ASP B 1 339 ? -12.352 30.547 26.844 1 97.19 339 ASP B C 1
ATOM 5844 O O . ASP B 1 339 ? -12.75 29.938 27.844 1 97.19 339 ASP B O 1
ATOM 5848 N N . SER B 1 340 ? -12.5 30.188 25.656 1 97.62 340 SER B N 1
ATOM 5849 C CA . SER B 1 340 ? -13.102 28.906 25.328 1 97.62 340 SER B CA 1
ATOM 5850 C C . SER B 1 340 ? -12.461 28.297 24.094 1 97.62 340 SER B C 1
ATOM 5852 O O . SER B 1 340 ? -11.93 29.016 23.234 1 97.62 340 SER B O 1
ATOM 5854 N N . VAL B 1 341 ? -12.406 27.016 24.078 1 97.88 341 VAL B N 1
ATOM 5855 C CA . VAL B 1 341 ? -11.945 26.25 22.906 1 97.88 341 VAL B CA 1
ATOM 5856 C C . VAL B 1 341 ? -13.031 25.266 22.484 1 97.88 341 VAL B C 1
ATOM 5858 O O . VAL B 1 341 ? -13.828 24.812 23.297 1 97.88 341 VAL B O 1
ATOM 5861 N N . GLU B 1 342 ? -13.094 25.031 21.203 1 98.19 342 GLU B N 1
ATOM 5862 C CA . GLU B 1 342 ? -14.102 24.094 20.703 1 98.19 342 GLU B CA 1
ATOM 5863 C C . GLU B 1 342 ? -13.445 22.859 20.094 1 98.19 342 GLU B C 1
ATOM 5865 O O . GLU B 1 342 ? -12.32 22.922 19.609 1 98.19 342 GLU B O 1
ATOM 5870 N N . VAL B 1 343 ? -14.148 21.75 20.234 1 98.69 343 VAL B N 1
ATOM 5871 C CA . VAL B 1 343 ? -13.766 20.484 19.641 1 98.69 343 VAL B CA 1
ATOM 5872 C C . VAL B 1 343 ? -14.93 19.906 18.828 1 98.69 343 VAL B C 1
ATOM 5874 O O . VAL B 1 343 ? -16.078 19.906 19.312 1 98.69 343 VAL B O 1
ATOM 5877 N N . CYS B 1 344 ? -14.656 19.531 17.609 1 98.88 344 CYS B N 1
ATOM 5878 C CA . CYS B 1 344 ? -15.68 18.906 16.781 1 98.88 344 CYS B CA 1
ATOM 5879 C C . CYS B 1 344 ? -15.914 17.453 17.234 1 98.88 344 CYS B C 1
ATOM 5881 O O . CYS B 1 344 ? -14.992 16.641 17.234 1 98.88 344 CYS B O 1
ATOM 5883 N N . VAL B 1 345 ? -17.156 17.094 17.578 1 98.75 345 VAL B N 1
ATOM 5884 C CA . VAL B 1 345 ? -17.438 15.797 18.188 1 98.75 345 VAL B CA 1
ATOM 5885 C C . VAL B 1 345 ? -18.312 14.977 17.25 1 98.75 345 VAL B C 1
ATOM 5887 O O . VAL B 1 345 ? -18.547 13.789 17.484 1 98.75 345 VAL B O 1
ATOM 5890 N N . GLY B 1 346 ? -18.781 15.516 16.188 1 98.56 346 GLY B N 1
ATOM 5891 C CA . GLY B 1 346 ? -19.641 14.914 15.18 1 98.56 346 GLY B CA 1
ATOM 5892 C C . GLY B 1 346 ? -19.906 15.828 14 1 98.56 346 GLY B C 1
ATOM 5893 O O . GLY B 1 346 ? -19.438 16.969 13.969 1 98.56 346 GLY B O 1
ATOM 5894 N N . TYR B 1 347 ? -20.594 15.32 13.039 1 98.56 347 TYR B N 1
ATOM 5895 C CA . TYR B 1 347 ? -21.016 16.109 11.891 1 98.56 347 TYR B CA 1
ATOM 5896 C C . TYR B 1 347 ? -22.516 16 11.688 1 98.56 347 TYR B C 1
ATOM 5898 O O . TYR B 1 347 ? -23.141 15.023 12.102 1 98.56 347 TYR B O 1
ATOM 5906 N N . LYS B 1 348 ? -23.047 17.031 11.156 1 98.5 348 LYS B N 1
ATOM 5907 C CA . LYS B 1 348 ? -24.375 16.969 10.555 1 98.5 348 LYS B CA 1
ATOM 5908 C C . LYS B 1 348 ? -24.281 16.953 9.031 1 98.5 348 LYS B C 1
ATOM 5910 O O . LYS B 1 348 ? -23.656 17.828 8.43 1 98.5 348 LYS B O 1
ATOM 5915 N N . LEU B 1 349 ? -24.812 15.898 8.422 1 97.5 349 LEU B N 1
ATOM 5916 C CA . LEU B 1 349 ? -24.891 15.781 6.965 1 97.5 349 LEU B CA 1
ATOM 5917 C C . LEU B 1 349 ? -26.344 15.703 6.504 1 97.5 349 LEU B C 1
ATOM 5919 O O . LEU B 1 349 ? -27.016 14.711 6.758 1 97.5 349 LEU B O 1
ATOM 5923 N N . ASP B 1 350 ? -26.812 16.703 5.828 1 95.62 350 ASP B N 1
ATOM 5924 C CA . ASP B 1 350 ? -28.188 16.75 5.332 1 95.62 350 ASP B CA 1
ATOM 5925 C C . ASP B 1 350 ? -29.188 16.453 6.449 1 95.62 350 ASP B C 1
ATOM 5927 O O . ASP B 1 350 ? -30.094 15.641 6.273 1 95.62 350 ASP B O 1
ATOM 5931 N N . GLY B 1 351 ? -28.953 16.969 7.535 1 96.19 351 GLY B N 1
ATOM 5932 C CA . GLY B 1 351 ? -29.875 16.906 8.648 1 96.19 351 GLY B CA 1
ATOM 5933 C C . GLY B 1 351 ? -29.672 15.695 9.539 1 96.19 351 GLY B C 1
ATOM 5934 O O . GLY B 1 351 ? -30.281 15.602 10.609 1 96.19 351 GLY B O 1
ATOM 5935 N N . LYS B 1 352 ? -28.781 14.852 9.18 1 97.69 352 LYS B N 1
ATOM 5936 C CA . LYS B 1 352 ? -28.547 13.648 9.969 1 97.69 352 LYS B CA 1
ATOM 5937 C C . LYS B 1 352 ? -27.172 13.688 10.625 1 97.69 352 LYS B C 1
ATOM 5939 O O . LYS B 1 352 ? -26.188 14.078 9.992 1 97.69 352 LYS B O 1
ATOM 5944 N N . GLU B 1 353 ? -27.125 13.273 11.891 1 98.31 353 GLU B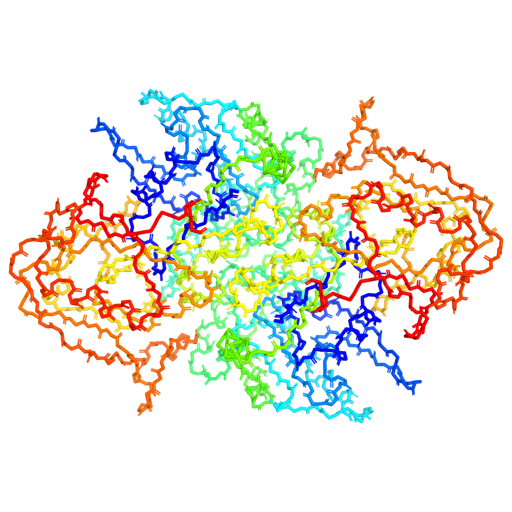 N 1
ATOM 5945 C CA . GLU B 1 353 ? -25.859 13.234 12.609 1 98.31 353 GLU B CA 1
ATOM 5946 C C . GLU B 1 353 ? -25.047 12 12.219 1 98.31 353 GLU B C 1
ATOM 5948 O O . GLU B 1 353 ? -25.594 10.898 12.109 1 98.31 353 GLU B O 1
ATOM 5953 N N . ILE B 1 354 ? -23.797 12.25 11.906 1 97.75 354 ILE B N 1
ATOM 5954 C CA . ILE B 1 354 ? -22.875 11.164 11.609 1 97.75 354 ILE B CA 1
ATOM 5955 C C . ILE B 1 354 ? -21.594 11.328 12.438 1 97.75 354 ILE B C 1
ATOM 5957 O O . ILE B 1 354 ? -21.328 12.406 12.969 1 97.75 354 ILE B O 1
ATOM 5961 N N . ASP B 1 355 ? -20.797 10.234 12.562 1 97.5 355 ASP B N 1
ATOM 5962 C CA . ASP B 1 355 ? -19.609 10.273 13.406 1 97.5 355 ASP B CA 1
ATOM 5963 C C . ASP B 1 355 ? -18.359 9.883 12.617 1 97.5 355 ASP B C 1
ATOM 5965 O O . ASP B 1 355 ? -17.406 9.359 13.188 1 97.5 355 ASP B O 1
ATOM 5969 N N . TYR B 1 356 ? -18.422 10.039 11.391 1 97.69 356 TYR B N 1
ATOM 5970 C CA . TYR B 1 356 ? -17.297 9.836 10.484 1 97.69 356 TYR B CA 1
ATOM 5971 C C . TYR B 1 356 ? -17.344 10.82 9.32 1 97.69 356 TYR B C 1
ATOM 5973 O O . TYR B 1 356 ? -18.391 11.383 9.016 1 97.69 356 TYR B O 1
ATOM 5981 N N . LEU B 1 357 ? -16.219 11.141 8.75 1 97.44 357 LEU B N 1
ATOM 5982 C CA . LEU B 1 357 ? -16.188 11.938 7.535 1 97.44 357 LEU B CA 1
ATOM 5983 C C . LEU B 1 357 ? -16.5 11.086 6.312 1 97.44 357 LEU B C 1
ATOM 5985 O O . LEU B 1 357 ? -15.789 10.125 6.02 1 97.44 357 LEU B O 1
ATOM 5989 N N . PRO B 1 358 ? -17.594 11.398 5.641 1 96 358 PRO B N 1
ATOM 5990 C CA . PRO B 1 358 ? -17.891 10.625 4.434 1 96 358 PRO B CA 1
ATOM 5991 C C . PRO B 1 358 ? -16.766 10.688 3.402 1 96 358 PRO B C 1
ATOM 5993 O O . PRO B 1 358 ? -16.031 11.672 3.352 1 96 358 PRO B O 1
ATOM 5996 N N . ALA B 1 359 ? -16.672 9.695 2.553 1 94.62 359 ALA B N 1
ATOM 5997 C CA . ALA B 1 359 ? -15.562 9.602 1.607 1 94.62 359 ALA B CA 1
ATOM 5998 C C . ALA B 1 359 ? -15.805 10.484 0.384 1 94.62 359 ALA B C 1
ATOM 6000 O O . ALA B 1 359 ? -14.852 10.992 -0.219 1 94.62 359 ALA B O 1
ATOM 6001 N N . GLY B 1 360 ? -16.984 10.711 0.036 1 93.31 360 GLY B N 1
ATOM 6002 C CA . GLY B 1 360 ? -17.328 11.43 -1.181 1 93.31 360 GLY B CA 1
ATOM 6003 C C . GLY B 1 360 ? -17.109 12.93 -1.065 1 93.31 360 GLY B C 1
ATOM 6004 O O . GLY B 1 360 ? -17.453 13.531 -0.045 1 93.31 360 GLY B O 1
ATOM 6005 N N . GLU B 1 361 ? -16.594 13.484 -2.066 1 90.75 361 GLU B N 1
ATOM 6006 C CA . GLU B 1 361 ? -16.297 14.906 -2.096 1 90.75 361 GLU B CA 1
ATOM 6007 C C . GLU B 1 361 ? -17.547 15.75 -1.854 1 90.75 361 GLU B C 1
ATOM 6009 O O . GLU B 1 361 ? -17.516 16.719 -1.099 1 90.75 361 GLU B O 1
ATOM 6014 N N . GLY B 1 362 ? -18.594 15.414 -2.535 1 91.5 362 GLY B N 1
ATOM 6015 C CA . GLY B 1 362 ? -19.844 16.156 -2.369 1 91.5 362 GLY B CA 1
ATOM 6016 C C . GLY B 1 362 ? -20.359 16.125 -0.945 1 91.5 362 GLY B C 1
ATOM 6017 O O . GLY B 1 362 ? -20.766 17.172 -0.407 1 91.5 362 GLY B O 1
ATOM 6018 N N . ALA B 1 363 ? -20.391 14.953 -0.354 1 94.44 363 ALA B N 1
ATOM 6019 C CA . ALA B 1 363 ? -20.828 14.82 1.029 1 94.44 363 ALA B CA 1
ATOM 6020 C C . ALA B 1 363 ? -19.922 15.586 1.979 1 94.44 363 ALA B C 1
ATOM 6022 O O . ALA B 1 363 ? -20.391 16.25 2.904 1 94.44 363 ALA B O 1
ATOM 6023 N N . GLN B 1 364 ? -18.641 15.516 1.744 1 95.12 364 GLN B N 1
ATOM 6024 C CA . GLN B 1 364 ? -17.672 16.219 2.576 1 95.12 364 GLN B CA 1
ATOM 6025 C C . GLN B 1 364 ? -17.922 17.734 2.555 1 95.12 364 GLN B C 1
ATOM 6027 O O . GLN B 1 364 ? -17.781 18.406 3.576 1 95.12 364 GLN B O 1
ATOM 6032 N N . ALA B 1 365 ? -18.328 18.234 1.416 1 92.81 365 ALA B N 1
ATOM 6033 C CA . ALA B 1 365 ? -18.562 19.656 1.253 1 92.81 365 ALA B CA 1
ATOM 6034 C C . ALA B 1 365 ? -19.797 20.109 2.021 1 92.81 365 ALA B C 1
ATOM 6036 O O . ALA B 1 365 ? -19.938 21.281 2.354 1 92.81 365 ALA B O 1
ATOM 6037 N N . ARG B 1 366 ? -20.641 19.156 2.379 1 94.88 366 ARG B N 1
ATOM 6038 C CA . ARG B 1 366 ? -21.938 19.516 2.959 1 94.88 366 ARG B CA 1
ATOM 6039 C C . ARG B 1 366 ? -21.969 19.219 4.453 1 94.88 366 ARG B C 1
ATOM 6041 O O . ARG B 1 366 ? -22.938 19.562 5.141 1 94.88 366 ARG B O 1
ATOM 6048 N N . VAL B 1 367 ? -20.891 18.672 4.988 1 97.25 367 VAL B N 1
ATOM 6049 C CA . VAL B 1 367 ? -20.906 18.359 6.414 1 97.25 367 VAL B CA 1
ATOM 6050 C C . VAL B 1 367 ? -20.797 19.641 7.234 1 97.25 367 VAL B C 1
ATOM 6052 O O . VAL B 1 367 ? -20.078 20.562 6.852 1 97.25 367 VAL B O 1
ATOM 6055 N N . GLU B 1 368 ? -21.531 19.672 8.312 1 98.06 368 GLU B N 1
ATOM 6056 C CA . GLU B 1 368 ? -21.453 20.719 9.32 1 98.06 368 GLU B CA 1
ATOM 6057 C C . GLU B 1 368 ? -20.922 20.172 10.641 1 98.06 368 GLU B C 1
ATOM 6059 O O . GLU B 1 368 ? -21.469 19.219 11.195 1 98.06 368 GLU B O 1
ATOM 6064 N N . PRO B 1 369 ? -19.891 20.797 11.133 1 98.5 369 PRO B N 1
ATOM 6065 C CA . PRO B 1 369 ? -19.344 20.281 12.391 1 98.5 369 PRO B CA 1
ATOM 6066 C C . PRO B 1 369 ? -20.266 20.531 13.586 1 98.5 369 PRO B C 1
ATOM 6068 O O . PRO B 1 369 ? -20.906 21.578 13.656 1 98.5 369 PRO B O 1
ATOM 6071 N N . ILE B 1 370 ? -20.344 19.594 14.422 1 98.75 370 ILE B N 1
ATOM 6072 C CA . ILE B 1 370 ? -20.953 19.734 15.734 1 98.75 370 ILE B CA 1
ATOM 6073 C C . ILE B 1 370 ? -19.875 19.922 16.797 1 98.75 370 ILE B C 1
ATOM 6075 O O . ILE B 1 370 ? -19 19.062 16.953 1 98.75 370 ILE B O 1
ATOM 6079 N N . TYR B 1 371 ? -19.984 21.031 17.562 1 98.62 371 TYR B N 1
ATOM 6080 C CA . TYR B 1 371 ? -18.906 21.391 18.469 1 98.62 371 TYR B CA 1
ATOM 6081 C C . TYR B 1 371 ? -19.312 21.172 19.922 1 98.62 371 TYR B C 1
ATOM 6083 O O . TYR B 1 371 ? -20.469 21.375 20.281 1 98.62 371 TYR B O 1
ATOM 6091 N N . GLU B 1 372 ? -18.422 20.734 20.656 1 98.69 372 GLU B N 1
ATOM 6092 C CA . GLU B 1 372 ? -18.438 20.859 22.109 1 98.69 372 GLU B CA 1
ATOM 6093 C C . GLU B 1 372 ? -17.531 22 22.578 1 98.69 372 GLU B C 1
ATOM 6095 O O . GLU B 1 372 ? -16.391 22.109 22.125 1 98.69 372 GLU B O 1
ATOM 6100 N N . THR B 1 373 ? -18.078 22.875 23.406 1 98.44 373 THR B N 1
ATOM 6101 C CA . THR B 1 373 ? -17.297 23.984 23.938 1 98.44 373 THR B CA 1
ATOM 6102 C C . THR B 1 373 ? -16.641 23.594 25.266 1 98.44 373 THR B C 1
ATOM 6104 O O . THR B 1 373 ? -17.312 23.094 26.172 1 98.44 373 THR B O 1
ATOM 6107 N N . ILE B 1 374 ? -15.43 23.812 25.344 1 97.75 374 ILE B N 1
ATOM 6108 C CA . ILE B 1 374 ? -14.648 23.547 26.547 1 97.75 374 ILE B CA 1
ATOM 6109 C C . ILE B 1 374 ? -14.062 24.859 27.078 1 97.75 374 ILE B C 1
ATOM 6111 O O . ILE B 1 374 ? -13.617 25.703 26.297 1 97.75 374 ILE B O 1
ATOM 6115 N N . GLU B 1 375 ? -14.062 25 28.375 1 97.69 375 GLU B N 1
ATOM 6116 C CA . GLU B 1 375 ? -13.469 26.172 28.984 1 97.69 375 GLU B CA 1
ATOM 6117 C C . GLU B 1 375 ? -11.977 26.266 28.672 1 97.69 375 GLU B C 1
ATOM 6119 O O . GLU B 1 375 ? -11.25 25.281 28.797 1 97.69 375 GLU B O 1
ATOM 6124 N N . GLY B 1 376 ? -11.578 27.453 28.203 1 97.56 376 GLY B N 1
ATOM 6125 C CA . GLY B 1 376 ? -10.164 27.672 27.922 1 97.56 376 GLY B CA 1
ATOM 6126 C C . GLY B 1 376 ? -9.336 27.906 29.188 1 97.56 376 GLY B C 1
ATOM 6127 O O . GLY B 1 376 ? -9.75 27.531 30.281 1 97.56 376 GLY B O 1
ATOM 6128 N N . TRP B 1 377 ? -8.07 28.344 29.016 1 97.56 377 TRP B N 1
ATOM 6129 C CA . TRP B 1 377 ? -7.16 28.609 30.125 1 97.56 377 TRP B CA 1
ATOM 6130 C C . TRP B 1 377 ? -6.305 29.844 29.828 1 97.56 377 TRP B C 1
ATOM 6132 O O . TRP B 1 377 ? -5.961 30.109 28.672 1 97.56 377 TRP B O 1
ATOM 6142 N N . LYS B 1 378 ? -5.961 30.547 30.844 1 95.06 378 LYS B N 1
ATOM 6143 C CA . LYS B 1 378 ? -5.203 31.781 30.703 1 95.06 378 LYS B CA 1
ATOM 6144 C C . LYS B 1 378 ? -3.717 31.562 30.969 1 95.06 378 LYS B C 1
ATOM 6146 O O . LYS B 1 378 ? -2.865 32.188 30.359 1 95.06 378 LYS B O 1
ATOM 6151 N N . GLU B 1 379 ? -3.438 30.656 31.844 1 94.25 379 GLU B N 1
ATOM 6152 C CA . GLU B 1 379 ? -2.045 30.359 32.156 1 94.25 379 GLU B CA 1
ATOM 6153 C C . GLU B 1 379 ? -1.352 29.656 30.984 1 94.25 379 GLU B C 1
ATOM 6155 O O . GLU B 1 379 ? -1.966 28.844 30.297 1 94.25 379 GLU B O 1
ATOM 6160 N N . PRO B 1 380 ? -0.14 29.969 30.891 1 95.31 380 PRO B N 1
ATOM 6161 C CA . PRO B 1 380 ? 0.583 29.391 29.75 1 95.31 380 PRO B CA 1
ATOM 6162 C C . PRO B 1 380 ? 0.873 27.891 29.938 1 95.31 380 PRO B C 1
ATOM 6164 O O . PRO B 1 380 ? 1.16 27.453 31.047 1 95.31 380 PRO B O 1
ATOM 6167 N N . THR B 1 381 ? 0.744 27.109 28.859 1 96.44 381 THR B N 1
ATOM 6168 C CA . THR B 1 381 ? 1.201 25.719 28.812 1 96.44 381 THR B CA 1
ATOM 6169 C C . THR B 1 381 ? 2.594 25.641 28.203 1 96.44 381 THR B C 1
ATOM 6171 O O . THR B 1 381 ? 3.279 24.625 28.344 1 96.44 381 THR B O 1
ATOM 6174 N N . ALA B 1 382 ? 3.033 26.656 27.562 1 93.88 382 ALA B N 1
ATOM 6175 C CA . ALA B 1 382 ? 4.305 26.688 26.844 1 93.88 382 ALA B CA 1
ATOM 6176 C C . ALA B 1 382 ? 5.461 26.297 27.75 1 93.88 382 ALA B C 1
ATOM 6178 O O . ALA B 1 382 ? 5.555 26.766 28.891 1 93.88 382 ALA B O 1
ATOM 6179 N N . ASN B 1 383 ? 6.266 25.391 27.312 1 91.5 383 ASN B N 1
ATOM 6180 C CA . ASN B 1 383 ? 7.52 24.984 27.938 1 91.5 383 ASN B CA 1
ATOM 6181 C C . ASN B 1 383 ? 7.277 24.047 29.125 1 91.5 383 ASN B C 1
ATOM 6183 O O . ASN B 1 383 ? 8.219 23.641 29.812 1 91.5 383 ASN B O 1
ATOM 6187 N N . ALA B 1 384 ? 6.023 23.672 29.375 1 93.5 384 ALA B N 1
ATOM 6188 C CA . ALA B 1 384 ? 5.742 22.703 30.422 1 93.5 384 ALA B CA 1
ATOM 6189 C C . ALA B 1 384 ? 6.434 21.375 30.141 1 93.5 384 ALA B C 1
ATOM 6191 O O . ALA B 1 384 ? 6.488 20.922 29 1 93.5 384 ALA B O 1
ATOM 6192 N N . ARG B 1 385 ? 6.961 20.703 31.172 1 93.75 385 ARG B N 1
ATOM 6193 C CA . ARG B 1 385 ? 7.68 19.438 31.016 1 93.75 385 ARG B CA 1
ATOM 6194 C C . ARG B 1 385 ? 7.066 18.359 31.891 1 93.75 385 ARG B C 1
ATOM 6196 O O . ARG B 1 385 ? 7.555 17.219 31.922 1 93.75 385 ARG B O 1
ATOM 6203 N N . SER B 1 386 ? 6.055 18.766 32.594 1 94.88 386 SER B N 1
ATOM 6204 C CA . SER B 1 386 ? 5.27 17.812 33.406 1 94.88 386 SER B CA 1
ATOM 6205 C C . SER B 1 386 ? 3.797 18.219 33.438 1 94.88 386 SER B C 1
ATOM 6207 O O . SER B 1 386 ? 3.453 19.359 33.156 1 94.88 386 SER B O 1
ATOM 6209 N N . TRP B 1 387 ? 2.971 17.297 33.719 1 95 387 TRP B N 1
ATOM 6210 C CA . TRP B 1 387 ? 1.537 17.547 33.812 1 95 387 TRP B CA 1
ATOM 6211 C C . TRP B 1 387 ? 1.233 18.578 34.906 1 95 387 TRP B C 1
ATOM 6213 O O . TRP B 1 387 ? 0.288 19.359 34.781 1 95 387 TRP B O 1
ATOM 6223 N N . ALA B 1 388 ? 2.043 18.516 35.906 1 95.44 388 ALA B N 1
ATOM 6224 C CA . ALA B 1 388 ? 1.837 19.406 37.031 1 95.44 388 ALA B CA 1
ATOM 6225 C C . ALA B 1 388 ? 1.997 20.875 36.625 1 95.44 388 ALA B C 1
ATOM 6227 O O . ALA B 1 388 ? 1.443 21.766 37.281 1 95.44 388 ALA B O 1
ATOM 6228 N N . GLU B 1 389 ? 2.658 21.094 35.625 1 96.06 389 GLU B N 1
ATOM 6229 C CA . GLU B 1 389 ? 2.938 22.453 35.156 1 96.06 389 GLU B CA 1
ATOM 6230 C C . GLU B 1 389 ? 1.813 22.969 34.281 1 96.06 389 GLU B C 1
ATOM 6232 O O . GLU B 1 389 ? 1.769 24.172 33.969 1 96.06 389 GLU B O 1
ATOM 6237 N N . LEU B 1 390 ? 0.857 22.219 33.938 1 97.19 390 LEU B N 1
ATOM 6238 C CA . LEU B 1 390 ? -0.22 22.609 33.031 1 97.19 390 LEU B CA 1
ATOM 6239 C C . LEU B 1 390 ? -1.417 23.141 33.812 1 97.19 390 LEU B C 1
ATOM 6241 O O . LEU B 1 390 ? -1.74 22.625 34.906 1 97.19 390 LEU B O 1
ATOM 6245 N N . PRO B 1 391 ? -2.057 24.156 33.281 1 97.12 391 PRO B N 1
ATOM 6246 C CA . PRO B 1 391 ? -3.346 24.531 33.844 1 97.12 391 PRO B CA 1
ATOM 6247 C C . PRO B 1 391 ? -4.352 23.391 33.875 1 97.12 391 PRO B C 1
ATOM 6249 O O . PRO B 1 391 ? -4.391 22.594 32.938 1 97.12 391 PRO B O 1
ATOM 6252 N N . ALA B 1 392 ? -5.195 23.344 34.844 1 97.12 392 ALA B N 1
ATOM 6253 C CA . ALA B 1 392 ? -6.195 22.297 35 1 97.12 392 ALA B CA 1
ATOM 6254 C C . ALA B 1 392 ? -7.086 22.203 33.75 1 97.12 392 ALA B C 1
ATOM 6256 O O . ALA B 1 392 ? -7.438 21.109 33.312 1 97.12 392 ALA B O 1
ATOM 6257 N N . GLN B 1 393 ? -7.41 23.344 33.25 1 97.12 393 GLN B N 1
ATOM 6258 C CA . GLN B 1 393 ? -8.305 23.375 32.125 1 97.12 393 GLN B CA 1
ATOM 6259 C C . GLN B 1 393 ? -7.629 22.797 30.875 1 97.12 393 GLN B C 1
ATOM 6261 O O . GLN B 1 393 ? -8.281 22.172 30.031 1 97.12 393 GLN B O 1
ATOM 6266 N N . ALA B 1 394 ? -6.348 23.047 30.734 1 97.75 394 ALA B N 1
ATOM 6267 C CA . ALA B 1 394 ? -5.598 22.453 29.625 1 97.75 394 ALA B CA 1
ATOM 6268 C C . ALA B 1 394 ? -5.566 20.938 29.734 1 97.75 394 ALA B C 1
ATOM 6270 O O . ALA B 1 394 ? -5.691 20.219 28.734 1 97.75 394 ALA B O 1
ATOM 6271 N N . ILE B 1 395 ? -5.395 20.453 30.938 1 97.62 395 ILE B N 1
ATOM 6272 C CA . ILE B 1 395 ? -5.406 19.016 31.188 1 97.62 395 ILE B CA 1
ATOM 6273 C C . ILE B 1 395 ? -6.77 18.438 30.812 1 97.62 395 ILE B C 1
ATOM 6275 O O . ILE B 1 395 ? -6.852 17.375 30.188 1 97.62 395 ILE B O 1
ATOM 6279 N N . LYS B 1 396 ? -7.785 19.109 31.156 1 97.69 396 LYS B N 1
ATOM 6280 C CA . LYS B 1 396 ? -9.141 18.672 30.828 1 97.69 396 LYS B CA 1
ATOM 6281 C C . LYS B 1 396 ? -9.328 18.594 29.312 1 97.69 396 LYS B C 1
ATOM 6283 O O . LYS B 1 396 ? -9.969 17.656 28.812 1 97.69 396 LYS B O 1
ATOM 6288 N N . TYR B 1 397 ? -8.805 19.594 28.641 1 97.94 397 TYR B N 1
ATOM 6289 C CA . TYR B 1 397 ? -8.883 19.609 27.188 1 97.94 397 TYR B CA 1
ATOM 6290 C C . TYR B 1 397 ? -8.203 18.375 26.594 1 97.94 397 TYR B C 1
ATOM 6292 O O . TYR B 1 397 ? -8.789 17.672 25.766 1 97.94 397 TYR B O 1
ATOM 6300 N N . VAL B 1 398 ? -7.004 18.047 27.031 1 98.25 398 VAL B N 1
ATOM 6301 C CA . VAL B 1 398 ? -6.223 16.922 26.531 1 98.25 398 VAL B CA 1
ATOM 6302 C C . VAL B 1 398 ? -6.938 15.617 26.844 1 98.25 398 VAL B C 1
ATOM 6304 O O . VAL B 1 398 ? -7.055 14.742 25.984 1 98.25 398 VAL B O 1
ATOM 6307 N N . ARG B 1 399 ? -7.453 15.422 28.016 1 98.06 399 ARG B N 1
ATOM 6308 C CA . ARG B 1 399 ? -8.164 14.219 28.422 1 98.06 399 ARG B CA 1
ATOM 6309 C C . ARG B 1 399 ? -9.438 14.031 27.609 1 98.06 399 ARG B C 1
ATOM 6311 O O . ARG B 1 399 ? -9.797 12.906 27.25 1 98.06 399 ARG B O 1
ATOM 6318 N N . ARG B 1 400 ? -10.102 15.141 27.391 1 98.44 400 ARG B N 1
ATOM 6319 C CA . ARG B 1 400 ? -11.32 15.062 26.578 1 98.44 400 ARG B CA 1
ATOM 6320 C C . ARG B 1 400 ? -11.008 14.609 25.156 1 98.44 400 ARG B C 1
ATOM 6322 O O . ARG B 1 400 ? -11.758 13.82 24.578 1 98.44 400 ARG B O 1
ATOM 6329 N N . ILE B 1 401 ? -9.938 15.117 24.594 1 98.19 401 ILE B N 1
ATOM 6330 C CA . ILE B 1 401 ? -9.484 14.688 23.266 1 98.19 401 ILE B CA 1
ATOM 6331 C C . ILE B 1 401 ? -9.25 13.18 23.266 1 98.19 401 ILE B C 1
ATOM 6333 O O . ILE B 1 401 ? -9.703 12.477 22.359 1 98.19 401 ILE B O 1
ATOM 6337 N N . GLU B 1 402 ? -8.594 12.641 24.266 1 98.44 402 GLU B N 1
ATOM 6338 C CA . GLU B 1 402 ? -8.344 11.203 24.375 1 98.44 402 GLU B CA 1
ATOM 6339 C C . GLU B 1 402 ? -9.648 10.414 24.344 1 98.44 402 GLU B C 1
ATOM 6341 O O . GLU B 1 402 ? -9.75 9.398 23.656 1 98.44 402 GLU B O 1
ATOM 6346 N N . GLU B 1 403 ? -10.594 10.906 25.078 1 98.44 403 GLU B N 1
ATOM 6347 C CA . GLU B 1 403 ? -11.891 10.234 25.156 1 98.44 403 GLU B CA 1
ATOM 6348 C C . GLU B 1 403 ? -12.594 10.234 23.812 1 98.44 403 GLU B C 1
ATOM 6350 O O . GLU B 1 403 ? -13.125 9.211 23.375 1 98.44 403 GLU B O 1
ATOM 6355 N N . LEU B 1 404 ? -12.586 11.367 23.188 1 98.56 404 LEU B N 1
ATOM 6356 C CA . LEU B 1 404 ? -13.336 11.547 21.953 1 98.56 404 LEU B CA 1
ATOM 6357 C C . LEU B 1 404 ? -12.703 10.742 20.812 1 98.56 404 LEU B C 1
ATOM 6359 O O . LEU B 1 404 ? -13.414 10.211 19.969 1 98.56 404 LEU B O 1
ATOM 6363 N N . VAL B 1 405 ? -11.391 10.641 20.781 1 98.31 405 VAL B N 1
ATOM 6364 C CA . VAL B 1 405 ? -10.688 9.992 19.672 1 98.31 405 VAL B CA 1
ATOM 6365 C C . VAL B 1 405 ? -10.516 8.508 19.984 1 98.31 405 VAL B C 1
ATOM 6367 O O . VAL B 1 405 ? -10.312 7.703 19.062 1 98.31 405 VAL B O 1
ATOM 6370 N N . GLY B 1 406 ? -10.617 8.117 21.234 1 97.56 406 GLY B N 1
ATOM 6371 C CA . GLY B 1 406 ? -10.477 6.73 21.656 1 97.56 406 GLY B CA 1
ATOM 6372 C C . GLY B 1 406 ? -9.039 6.246 21.641 1 97.56 406 GLY B C 1
ATOM 6373 O O . GLY B 1 406 ? -8.773 5.094 21.297 1 97.56 406 GLY B O 1
ATOM 6374 N N . CYS B 1 407 ? -8.125 7.062 21.906 1 98 407 CYS B N 1
ATOM 6375 C CA . CYS B 1 407 ? -6.695 6.77 21.875 1 98 407 CYS B CA 1
ATOM 6376 C C . CYS B 1 407 ? -5.945 7.621 22.891 1 98 407 CYS B C 1
ATOM 6378 O O . CYS B 1 407 ? -6.188 8.828 22.984 1 98 407 CYS B O 1
ATOM 6380 N N . PRO B 1 408 ? -5.059 7.07 23.672 1 98.19 408 PRO B N 1
ATOM 6381 C CA . PRO B 1 408 ? -4.328 7.855 24.672 1 98.19 408 PRO B CA 1
ATOM 6382 C C . PRO B 1 408 ? -3.297 8.789 24.047 1 98.19 408 PRO B C 1
ATOM 6384 O O . PRO B 1 408 ? -2.754 8.5 22.969 1 98.19 408 PRO B O 1
ATOM 6387 N N . VAL B 1 409 ? -3.053 9.891 24.734 1 97.81 409 VAL B N 1
ATOM 6388 C CA . VAL B 1 409 ? -1.937 10.766 24.391 1 97.81 409 VAL B CA 1
ATOM 6389 C C . VAL B 1 409 ? -0.651 10.242 25.016 1 97.81 409 VAL B C 1
ATOM 6391 O O . VAL B 1 409 ? -0.484 10.297 26.234 1 97.81 409 VAL B O 1
ATOM 6394 N N . ALA B 1 410 ? 0.207 9.758 24.188 1 96.69 410 ALA B N 1
ATOM 6395 C CA . ALA B 1 410 ? 1.469 9.188 24.641 1 96.69 410 ALA B CA 1
ATOM 6396 C C . ALA B 1 410 ? 2.52 10.266 24.859 1 96.69 410 ALA B C 1
ATOM 6398 O O . ALA B 1 410 ? 3.408 10.117 25.703 1 96.69 410 ALA B O 1
ATOM 6399 N N . LEU B 1 411 ? 2.428 11.328 24.078 1 95.12 411 LEU B N 1
ATOM 6400 C CA . LEU B 1 411 ? 3.35 12.461 24.141 1 95.12 411 LEU B CA 1
ATOM 6401 C C . LEU B 1 411 ? 2.604 13.781 23.984 1 95.12 411 LEU B C 1
ATOM 6403 O O . LEU B 1 411 ? 1.688 13.883 23.172 1 95.12 411 LEU B O 1
ATOM 6407 N N . LEU B 1 412 ? 2.99 14.695 24.859 1 95.19 412 LEU B N 1
ATOM 6408 C CA . LEU B 1 412 ? 2.455 16.047 24.734 1 95.19 412 LEU B CA 1
ATOM 6409 C C . LEU B 1 412 ? 3.578 17.062 24.547 1 95.19 412 LEU B C 1
ATOM 6411 O O . LEU B 1 412 ? 4.441 17.203 25.422 1 95.19 412 LEU B O 1
ATOM 6415 N N . SER B 1 413 ? 3.557 17.703 23.359 1 90.88 413 SER B N 1
ATOM 6416 C CA . SER B 1 413 ? 4.543 18.734 23.078 1 90.88 413 SER B CA 1
ATOM 6417 C C . SER B 1 413 ? 3.994 20.125 23.375 1 90.88 413 SER B C 1
ATOM 6419 O O . SER B 1 413 ? 2.916 20.5 22.906 1 90.88 413 SER B O 1
ATOM 6421 N N . THR B 1 414 ? 4.746 20.891 24.156 1 90.94 414 THR B N 1
ATOM 6422 C CA . THR B 1 414 ? 4.227 22.172 24.625 1 90.94 414 THR B CA 1
ATOM 6423 C C . THR B 1 414 ? 5.016 23.344 24.031 1 90.94 414 THR B C 1
ATOM 6425 O O . THR B 1 414 ? 4.824 24.484 24.438 1 90.94 414 THR B O 1
ATOM 6428 N N . SER B 1 415 ? 5.957 23.094 23.234 1 84.25 415 SER B N 1
ATOM 6429 C CA . SER B 1 415 ? 6.691 24.094 22.469 1 84.25 415 SER B CA 1
ATOM 6430 C C . SER B 1 415 ? 7.512 23.453 21.359 1 84.25 415 SER B C 1
ATOM 6432 O O . SER B 1 415 ? 7.562 22.219 21.25 1 84.25 415 SER B O 1
ATOM 6434 N N . PRO B 1 416 ? 8.203 24.219 20.438 1 78.12 416 PRO B N 1
ATOM 6435 C CA . PRO B 1 416 ? 9.047 23.656 19.375 1 78.12 416 PRO B CA 1
ATOM 6436 C C . PRO B 1 416 ? 10.336 23.031 19.906 1 78.12 416 PRO B C 1
ATOM 6438 O O . PRO B 1 416 ? 11.016 22.297 19.188 1 78.12 416 PRO B O 1
ATOM 6441 N N . GLU B 1 417 ? 10.641 23.297 21.188 1 78.12 417 GLU B N 1
ATOM 6442 C CA . GLU B 1 417 ? 11.875 22.766 21.781 1 78.12 417 GLU B CA 1
ATOM 6443 C C . GLU B 1 417 ? 11.719 21.312 22.172 1 78.12 417 GLU B C 1
ATOM 6445 O O . GLU B 1 417 ? 10.719 20.922 22.781 1 78.12 417 GLU B O 1
ATOM 6450 N N . ARG B 1 418 ? 12.742 20.531 21.859 1 77.62 418 ARG B N 1
ATOM 6451 C CA . ARG B 1 418 ? 12.75 19.094 22.078 1 77.62 418 ARG B CA 1
ATOM 6452 C C . ARG B 1 418 ? 12.461 18.75 23.531 1 77.62 418 ARG B C 1
ATOM 6454 O O . ARG B 1 418 ? 11.727 17.797 23.828 1 77.62 418 ARG B O 1
ATOM 6461 N N . GLU B 1 419 ? 12.969 19.516 24.422 1 80.69 419 GLU B N 1
ATOM 6462 C CA . GLU B 1 419 ? 12.906 19.203 25.844 1 80.69 419 GLU B CA 1
ATOM 6463 C C . GLU B 1 419 ? 11.523 19.5 26.422 1 80.69 419 GLU B C 1
ATOM 6465 O O . GLU B 1 419 ? 11.172 19.031 27.5 1 80.69 419 GLU B O 1
ATOM 6470 N N . ASP B 1 420 ? 10.789 20.297 25.75 1 85.5 420 ASP B N 1
ATOM 6471 C CA . ASP B 1 420 ? 9.453 20.672 26.219 1 85.5 420 ASP B CA 1
ATOM 6472 C C . ASP B 1 420 ? 8.414 19.641 25.797 1 85.5 420 ASP B C 1
ATOM 6474 O O . ASP B 1 420 ? 7.488 19.953 25.047 1 85.5 420 ASP B O 1
ATOM 6478 N N . THR B 1 421 ? 8.602 18.422 26.172 1 88.38 421 THR B N 1
ATOM 6479 C CA . THR B 1 421 ? 7.746 17.281 25.875 1 88.38 421 THR B CA 1
ATOM 6480 C C . THR B 1 421 ? 7.406 16.5 27.141 1 88.38 421 THR B C 1
ATOM 6482 O O . THR B 1 421 ? 8.289 16.219 27.953 1 88.38 421 THR B O 1
ATOM 6485 N N . ILE B 1 422 ? 6.176 16.281 27.391 1 92.56 422 ILE B N 1
ATOM 6486 C CA . ILE B 1 422 ? 5.711 15.438 28.484 1 92.56 422 ILE B CA 1
ATOM 6487 C C . ILE B 1 422 ? 5.523 14.008 27.984 1 92.56 422 ILE B C 1
ATOM 6489 O O . ILE B 1 422 ? 4.641 13.742 27.156 1 92.56 422 ILE B O 1
ATOM 6493 N N . LEU B 1 423 ? 6.316 13.148 28.438 1 91.88 423 LEU B N 1
ATOM 6494 C CA . LEU B 1 423 ? 6.273 11.75 28.047 1 91.88 423 LEU B CA 1
ATOM 6495 C C . LEU B 1 423 ? 5.344 10.953 28.969 1 91.88 423 LEU B C 1
ATOM 6497 O O . LEU B 1 423 ? 5.551 10.906 30.172 1 91.88 423 LEU B O 1
ATOM 6501 N N . VAL B 1 424 ? 4.332 10.406 28.406 1 92.06 424 VAL B N 1
ATOM 6502 C CA . VAL B 1 424 ? 3.387 9.586 29.156 1 92.06 424 VAL B CA 1
ATOM 6503 C C . VAL B 1 424 ? 3.693 8.102 28.922 1 92.06 424 VAL B C 1
ATOM 6505 O O . VAL B 1 424 ? 3.777 7.328 29.875 1 92.06 424 VAL B O 1
ATOM 6508 N N . GLN B 1 425 ? 3.918 7.707 27.672 1 92.81 425 GLN B N 1
ATOM 6509 C CA . GLN B 1 425 ? 4.27 6.344 27.281 1 92.81 425 GLN B CA 1
ATOM 6510 C C . GLN B 1 425 ? 5.34 6.336 26.203 1 92.81 425 GLN B C 1
ATOM 6512 O O . GLN B 1 425 ? 5.168 6.957 25.141 1 92.81 425 GLN B O 1
ATOM 6517 N N . ASN B 1 426 ? 6.414 5.664 26.5 1 92.75 426 ASN B N 1
ATOM 6518 C CA . ASN B 1 426 ? 7.465 5.504 25.5 1 92.75 426 ASN B CA 1
ATOM 6519 C C . ASN B 1 426 ? 7.066 4.492 24.438 1 92.75 426 ASN B C 1
ATOM 6521 O O . ASN B 1 426 ? 6.922 3.303 24.719 1 92.75 426 ASN B O 1
ATOM 6525 N N . PRO B 1 427 ? 6.969 4.945 23.156 1 93.38 427 PRO B N 1
ATOM 6526 C CA . PRO B 1 427 ? 6.508 4.055 22.094 1 93.38 427 PRO B CA 1
ATOM 6527 C C . PRO B 1 427 ? 7.41 2.836 21.906 1 93.38 427 PRO B C 1
ATOM 6529 O O . PRO B 1 427 ? 6.938 1.77 21.5 1 93.38 427 PRO B O 1
ATOM 6532 N N . PHE B 1 428 ? 8.672 2.887 22.234 1 93.56 428 PHE B N 1
ATOM 6533 C CA . PHE B 1 428 ? 9.594 1.769 22.062 1 93.56 428 PHE B CA 1
ATOM 6534 C C . PHE B 1 428 ? 9.477 0.79 23.219 1 93.56 428 PHE B C 1
ATOM 6536 O O . PHE B 1 428 ? 10.031 -0.311 23.172 1 93.56 428 PHE B O 1
ATOM 6543 N N . GLU B 1 429 ? 8.758 1.163 24.281 1 88.56 429 GLU B N 1
ATOM 6544 C CA . GLU B 1 429 ? 8.656 0.329 25.484 1 88.56 429 GLU B CA 1
ATOM 6545 C C . GLU B 1 429 ? 7.215 -0.123 25.719 1 88.56 429 GLU B C 1
ATOM 6547 O O . GLU B 1 429 ? 6.906 -0.713 26.75 1 88.56 429 GLU B O 1
ATOM 6552 N N . ALA B 1 430 ? 6.391 0.166 24.828 1 82.88 430 ALA B N 1
ATOM 6553 C CA . ALA B 1 430 ? 4.973 -0.164 24.984 1 82.88 430 ALA B CA 1
ATOM 6554 C C . ALA B 1 430 ? 4.723 -1.645 24.719 1 82.88 430 ALA B C 1
ATOM 6556 O O . ALA B 1 430 ? 5.449 -2.271 23.938 1 82.88 430 ALA B O 1
#

Nearest PDB structures (foldseek):
  4m9d-assembly1_A  TM=9.715E-01  e=3.321E-55  Bacillus anthracis str. 'Ames Ancestor'
  4m0g-assembly1_B  TM=9.643E-01  e=4.726E-53  Bacillus anthracis str. 'Ames Ancestor'
  4m0g-assembly1_A  TM=9.569E-01  e=2.980E-53  Bacillus anthracis str. 'Ames Ancestor'
  5i34-assembly1_A  TM=9.499E-01  e=3.592E-49  Cryptococcus neoformans H99
  5i34-assembly1_B  TM=9.456E-01  e=1.709E-47  Cryptococcus neoformans H99

Organism: Rhodopseudomonas palustris (strain ATCC BAA-98 / CGA009) (NCBI:txid258594)

Solvent-accessible surface area (backbone atoms only — not comparable to full-atom values): 42665 Å² total; per-residue (Å²): 130,44,18,32,36,40,28,25,35,38,59,38,82,39,58,61,38,56,55,50,55,60,51,47,72,74,29,45,30,23,30,26,20,33,50,33,64,77,32,69,39,61,40,74,57,96,88,40,78,45,81,35,42,71,61,37,77,25,47,79,39,87,91,24,33,14,31,38,21,43,38,19,41,40,40,64,65,63,47,54,52,48,52,51,52,43,42,73,73,69,40,80,79,47,59,87,33,32,37,30,23,24,66,14,34,42,36,49,70,68,21,22,51,50,35,42,52,52,50,67,65,34,66,99,65,48,54,65,75,83,48,66,6,61,35,50,33,45,20,28,47,29,54,49,37,54,57,34,53,42,45,55,78,40,65,86,58,39,61,62,49,47,49,54,35,41,59,53,51,32,23,32,24,48,34,65,75,40,82,67,77,60,65,66,58,55,52,50,55,51,60,69,44,28,82,77,50,53,70,27,48,32,67,40,36,58,52,50,52,55,40,47,75,71,63,52,32,40,34,36,45,50,44,51,5,27,39,22,6,51,79,73,21,47,47,55,41,37,48,45,39,65,29,39,52,24,35,49,16,62,9,34,34,34,11,34,81,61,62,47,38,24,37,24,25,29,41,60,37,35,58,40,69,73,58,68,81,58,66,50,55,37,92,49,69,65,22,49,49,46,26,60,70,58,62,41,49,38,88,88,78,60,42,71,35,48,24,23,45,24,48,33,26,55,39,25,51,36,33,50,36,25,41,41,62,25,26,34,38,21,57,50,34,57,56,43,57,34,74,58,44,53,36,25,70,28,32,33,46,91,86,40,79,40,70,61,77,59,70,35,57,71,58,40,71,55,39,38,62,35,70,46,81,38,69,34,36,70,59,63,36,55,59,28,54,44,74,84,57,39,43,69,42,53,52,50,51,54,54,48,50,23,63,64,32,70,38,49,66,22,30,40,28,17,46,94,51,80,76,15,38,28,79,71,50,59,60,62,73,105,130,43,20,33,35,40,28,24,36,39,58,39,81,39,58,61,38,56,55,50,53,60,51,48,73,75,28,45,30,23,32,27,20,34,51,35,65,78,34,70,42,59,40,74,58,96,88,41,78,44,83,35,40,71,62,37,78,24,48,78,39,87,91,24,33,13,30,38,21,44,39,19,41,39,40,63,65,62,48,54,51,49,51,53,52,42,42,73,72,68,41,79,80,48,58,86,34,33,38,30,23,26,66,14,35,42,35,50,70,69,22,22,51,48,36,41,51,52,49,68,65,33,67,100,64,47,54,66,77,82,48,67,7,59,35,51,33,44,21,28,46,28,54,50,38,52,57,35,54,42,44,56,78,40,65,86,58,38,60,64,49,45,50,54,34,41,59,53,51,32,23,34,25,48,34,66,76,40,83,66,77,59,64,66,58,55,53,51,54,49,61,68,44,27,79,76,50,54,70,27,47,32,66,39,35,58,52,52,51,54,40,46,75,70,61,51,32,41,34,34,44,51,43,51,6,29,38,22,5,49,78,73,21,47,47,56,40,36,48,48,39,64,28,40,50,24,36,50,15,62,8,34,34,35,11,34,82,60,60,48,38,26,37,24,26,29,42,60,38,35,59,41,69,72,58,69,82,57,68,51,56,38,94,48,69,66,19,49,49,47,27,60,69,58,63,41,49,38,87,89,77,60,43,72,35,46,24,23,44,24,47,33,28,55,38,25,51,36,32,49,37,26,40,40,62,27,27,33,37,22,56,50,35,55,57,44,55,32,74,56,44,53,34,26,71,28,31,33,46,90,87,39,80,40,72,62,77,60,70,36,59,71,56,42,70,54,40,37,61,35,71,46,80,40,68,33,36,68,60,65,35,56,60,29,55,45,76,85,56,39,43,70,42,52,50,50,52,54,53,49,49,24,63,65,33,71,39,49,67,21,30,41,28,16,45,95,51,80,76,15,38,30,79,72,50,59,60,63,75,106

Foldseek 3Di:
DAAEEEFALAFFPLQLLLVQLLLLVVFQEEEEQAEEQQFWHWDADPNDIAIDRHWTPNQQDPNHAYEYFQRYAYELVVVVVSVVVVVVVVGDDDLVRAAYAQFHFYQDPLLLVVLVVVQVPDPPDHLDGPSSSQQVSLVCVVVVLTDTLNVLVPLVCVLVSLVSVQVPSQVVCVVVVHDGDDSVVVSVVSNVSNVVRVSRYDNQLVVVVVCVVVVGHYYYYFGTHQLQAVPRHQPPSHGNHHRAQQSSCVSRVHDSSSHGAYEYEHEQWHKADDDAFDQFFDPDPVQVLLQVLVVQADPSPRHRITTGHAELLSSLSSCVRRVHAAYEYEDLQSQAQDQKGKYFLWWDFPNDTDSHQDRDRVRSVRIHTDIDIAGGHHDGLALAQEPVNDDPSSVVSQVVSCVSSVHYHQKYARYSDSRSIHGNHDSVVD/DAAEEEFALAFFPLQLLLVQLLLLVVFQEEEEQAEELQFWHWDADPNDIAIDRHWTPNQQDPRHATEYFQRYAYELVVVVVSVVVVVVVVGDDDLVRAAYAQFHFYQDPLLLVVLVVVQVPDPPDHLDGPSSSQQVSLVCVVVVLTDTLNVLVPLVCVLVSLVSVQVPSQVVCVVVVHDGDDSVVVSVVSNVSNVVRVSRYDNQLVVVVVCVVVVGHYYYYFGTHQLQAVPRHQPPNHGNHHRAQQSSCVSRVHDSSSHGAYEYRHEQWHKADDDAFDQFFDPDPVQVLLQVLVVAADPSPRHRITTGHAELLSSLSSCVRRVHAAYEYEDLQSQAQDQKGKYFLWWAFPNDTDRHQDRDRVRSVRIHTDIDIAGGHHDGLALAQEPVNDDPSSVVSQVVSCVSSVHYHQKYARYSDSRSIHGNHDSVVD

InterPro domains:
  IPR001114 Adenylosuccinate synthetase [MF_00011] (1-430)
  IPR001114 Adenylosuccinate synthetase [PF00709] (5-422)
  IPR001114 Adenylosuccinate synthetase [PTHR11846] (4-422)
  IPR001114 Adenylosuccinate synthetase [SM00788] (3-423)
  IPR001114 Adenylosuccinate synthetase [TIGR00184] (5-428)
  IPR001114 Adenylosuccinate synthetase [cd03108] (3-423)
  IPR018220 Adenylosuccinate synthase, GTP-binding site [PS01266] (10-17)
  IPR027417 P-loop containing nucleoside triphosphate hydrolase [SSF52540] (1-429)
  IPR033128 Adenylosuccinate synthase, active site [PS00513] (133-144)
  IPR042109 Adenylosuccinate synthetase, domain 1 [G3DSA:3.40.440.10] (6-265)
  IPR042110 Adenylosuccinate synthetase, domain 2 [G3DSA:1.10.300.10] (102-200)
  IPR042111 Adenylosuccinate synthetase, domain 3 [G3DSA:3.90.170.10] (266-430)

pLDDT: mean 94.32, std 6.73, range [55.22, 98.88]